Protein AF-0000000074740907 (afdb_homodimer)

Nearest PDB structures (foldseek):
  9co0-assembly1_B  TM=7.841E-01  e=1.841E-15  Escherichia coli
  6l8a-assembly1_C  TM=7.113E-01  e=1.433E-14  Acidithiobacillus ferrooxidans
  7cqy-assembly1_A  TM=7.084E-01  e=1.296E-14  Acidithiobacillus ferrooxidans
  6l8a-assembly1_A  TM=6.500E-01  e=1.751E-15  Acidithiobacillus ferrooxidans
  7cqy-assembly1_C  TM=6.979E-01  e=5.535E-14  Acidithiobacillus ferrooxidans

Solvent-accessible surface area (backbone atoms only — not comparable to full-atom values): 46387 Å² total; per-residue (Å²): 129,82,82,80,78,77,83,79,79,82,78,79,77,80,77,79,77,81,83,75,81,81,72,77,76,79,72,69,81,65,78,67,76,74,65,76,85,64,69,48,55,9,26,18,33,42,31,33,87,76,43,41,21,36,31,92,28,35,40,52,56,57,44,59,79,18,69,69,49,69,48,53,44,92,92,31,74,30,46,46,42,30,29,9,23,21,25,39,68,82,48,29,38,35,37,21,19,29,54,23,40,36,35,20,42,76,82,64,50,75,72,38,68,32,78,37,66,84,37,27,35,47,25,13,29,16,49,58,97,62,28,36,32,41,45,27,38,47,15,32,38,36,32,22,32,63,89,65,39,45,76,72,43,74,31,81,75,38,83,52,28,50,89,56,24,18,38,36,45,71,57,93,58,32,30,39,42,47,27,19,33,66,85,82,23,92,78,39,82,73,18,24,30,38,37,30,22,35,60,92,70,47,46,76,60,33,75,36,74,58,99,46,32,30,31,31,24,41,80,39,50,92,50,94,55,34,33,34,36,31,26,16,23,18,28,34,37,35,26,32,56,78,63,48,47,76,74,52,70,38,78,48,36,88,65,20,58,26,54,13,22,37,35,51,33,93,85,53,36,36,36,31,28,19,26,52,52,36,56,81,52,62,78,59,66,65,87,60,59,86,52,34,66,72,87,58,52,21,9,36,44,34,33,22,39,88,84,55,47,77,74,47,66,25,45,32,77,26,22,33,42,26,30,39,19,37,37,53,38,38,72,50,85,63,46,25,33,41,38,46,24,26,43,72,88,42,61,64,25,57,29,36,38,36,32,21,34,58,91,68,52,24,42,47,34,40,31,73,40,56,39,37,78,41,88,59,54,27,50,35,64,48,38,24,66,56,10,44,75,68,69,37,73,42,56,71,77,52,30,55,31,18,14,38,18,29,25,51,70,12,40,36,31,36,28,28,21,70,8,40,37,36,26,37,33,30,75,81,61,44,28,49,43,59,57,77,85,11,41,26,48,31,81,69,59,25,15,10,32,33,60,8,20,46,31,44,32,82,38,22,32,36,36,23,27,33,31,32,39,42,33,30,36,106,137,82,77,73,89,74,77,81,81,80,75,80,75,82,77,75,89,80,82,80,80,79,74,77,76,80,73,71,81,65,79,66,76,74,64,74,85,64,68,48,55,10,27,17,30,42,32,33,86,75,42,40,22,35,31,93,28,35,41,52,56,56,44,57,78,18,70,69,47,72,48,53,45,90,92,30,75,28,46,46,42,30,29,8,23,22,26,40,68,81,47,28,38,36,38,22,19,30,55,23,39,37,33,22,42,74,82,64,49,75,73,38,70,31,77,37,67,84,37,27,32,47,26,12,27,16,48,57,95,61,28,36,33,44,45,27,37,48,16,33,40,35,32,22,32,61,90,66,39,44,78,72,42,73,30,80,75,36,84,53,26,48,88,56,24,15,37,35,44,68,55,94,59,32,30,38,41,46,28,18,30,66,83,81,18,91,80,36,81,75,16,27,29,37,37,30,21,34,61,89,70,46,47,75,60,33,74,36,73,58,99,47,34,31,32,32,26,40,80,40,51,92,50,94,55,34,33,32,34,34,25,17,24,18,29,34,37,35,24,32,58,78,64,47,47,75,74,51,69,40,77,48,35,88,64,20,57,25,53,12,23,37,33,52,32,93,86,52,34,37,37,30,28,19,26,51,52,36,55,80,52,63,79,58,67,66,87,56,57,86,53,34,64,70,87,59,52,21,9,36,44,34,34,22,39,88,83,57,46,78,74,47,66,24,44,31,76,26,22,32,40,24,29,38,19,36,40,53,36,38,73,51,82,63,46,25,34,40,39,46,25,28,44,74,88,42,58,63,25,56,29,35,37,36,31,21,34,58,90,67,51,24,42,47,34,40,31,72,40,56,37,35,80,44,88,57,53,25,48,34,64,48,39,24,66,56,10,45,75,69,69,36,74,41,56,71,76,52,28,55,31,18,15,39,19,28,25,52,69,11,40,37,30,36,28,27,20,69,8,39,37,37,26,36,33,29,76,81,61,45,30,48,42,59,58,77,86,12,42,25,47,31,81,68,58,25,16,10,32,34,55,7,17,46,28,45,33,82,38,22,34,38,36,25,27,32,30,32,40,41,32,29,38,106

Radius of gyration: 34.65 Å; Cα contacts (8 Å, |Δi|>4): 2849; chains: 2; bounding box: 127×101×115 Å

Secondary structure (DSSP, 8-state):
----------------------------------------SB-STT-SSSSTTB-SS---S-GGG-EEEEEE-TT-TTSS-EEEEEE-TT--EEEEETTEEEEE-TTS-EEEEEE-TTS-B-S--EEETTEEEEEBTTSEEEEEETTT--EEEEEE--S---S--B--EEETTEEEEE----SS-TT-GGGG-EEEEETTT--EEEEE--SS--SSB--B-SSSSEEEEE-TT--EEEEETTT--EEEEE---TT---S---EE-TTS-EEEEEESS-HHHHTT-----TTSPP----EEEEEE-TTS-EEEEEEESS---S--EEEE-TT-SSEEEEEEEE--SSTT--EEEEEEETTT--EEEEEE-PPP-SSS-TTTTTTHHHHHHTT--S-----SBPBPEE-TT--EEEEBTTSEEEEE--TT-SSB--STTTEEEEE-SS---TT-B-EEETTEEEEE-SSEEEEEE-/----------------------------------------SB-STT-SSSSTTB-SS---S-GGG-EEEEEE-TT-TTSS-EEEEEE-TT--EEEEETTEEEEE-TTS-EEEEEE-TTS-B-SB-EEETTEEEEEBTTSEEEEEETTT--EEEEEE--S---S---B-EEETTEEEEE----SS-TT-GGGG-EEEEETTT--EEEEE--SS--SS---B-SSSSEEEEE-TT--EEEEETTT--EEEEE---TT---S---EE-TTS-EEEEEESS-HHHHTT-----TTSPP----EEEEEE-TTS-EEEEEEESS---S--EEEE-TT-SSEEEEEEEE--SSTT--EEEEEEETTT--EEEEEE-PPP-SSS-TTTTTTHHHHHHTT--S-----SBPBPEE-TT--EEEEBTTSEEEEE--TT-SSB--STTTEEEEE-SS---TT-B-EEETTEEEEE-SSEEEEEE-

InterPro domains:
  IPR002372 Pyrrolo-quinoline quinone repeat domain [PF13360] (74-206)
  IPR011047 Quinoprotein alcohol dehydrogenase-like superfamily [SSF50998] (64-220)
  IPR011047 Quinoprotein alcohol dehydrogenase-like superfamily [SSF50998] (191-466)
  IPR015943 WD40/YVTN repeat-like-containing domain superfamily [G3DSA:2.130.10.10] (61-287)
  IPR015943 WD40/YVTN repeat-like-containing domain superfamily [G3DSA:2.130.10.10] (291-473)
  IPR018391 Pyrrolo-quinoline quinone beta-propeller repeat [SM00564] (85-115)
  IPR018391 Pyrrolo-quinoline quinone beta-propeller repeat [SM00564] (125-156)
  IPR018391 Pyrrolo-quinoline quinone beta-propeller repeat [SM00564] (168-209)
  IPR018391 Pyrrolo-quinoline quinone beta-propeller repeat [SM00564] (262-315)
  IPR018391 Pyrrolo-quinoline quinone beta-propeller repeat [SM00564] (340-368)
  IPR018391 Pyrrolo-quinoline quinone beta-propeller repeat [SM00564] (404-438)

Organism: NCBI:txid2562239

Structure (mmCIF, N/CA/C/O backbone):
data_AF-0000000074740907-model_v1
#
loop_
_entity.id
_entity.type
_entity.pdbx_description
1 polymer 'Pyrrolo-quinoline quinone repeat domain-containing protein'
#
loop_
_atom_site.group_PDB
_atom_site.id
_atom_site.type_symbol
_atom_site.label_atom_id
_atom_site.label_alt_id
_atom_site.label_comp_id
_atom_site.label_asym_id
_atom_site.label_entity_id
_atom_site.label_seq_id
_atom_site.pdbx_PDB_ins_code
_atom_site.Cartn_x
_atom_site.Cartn_y
_atom_site.Cartn_z
_atom_site.occupancy
_atom_site.B_iso_or_equiv
_atom_site.auth_seq_id
_atom_site.auth_comp_id
_atom_site.auth_asym_id
_atom_site.auth_atom_id
_atom_site.pdbx_PDB_model_num
ATOM 1 N N . MET A 1 1 ? -66.375 36.188 53.469 1 21.58 1 MET A N 1
ATOM 2 C CA . MET A 1 1 ? -66.75 37.125 52.406 1 21.58 1 MET A CA 1
ATOM 3 C C . MET A 1 1 ? -65.5 37.75 51.75 1 21.58 1 MET A C 1
ATOM 5 O O . MET A 1 1 ? -65.562 38.594 50.875 1 21.58 1 MET A O 1
ATOM 9 N N . ILE A 1 2 ? -64.25 37.531 52.25 1 27.14 2 ILE A N 1
ATOM 10 C CA . ILE A 1 2 ? -63.312 38.625 52.156 1 27.14 2 ILE A CA 1
ATOM 11 C C . ILE A 1 2 ? -63.031 38.969 50.688 1 27.14 2 ILE A C 1
ATOM 13 O O . ILE A 1 2 ? -62.906 38.094 49.875 1 27.14 2 ILE A O 1
ATOM 17 N N . PRO A 1 3 ? -62.906 40.312 50.344 1 23.88 3 PRO A N 1
ATOM 18 C CA . PRO A 1 3 ? -62.938 41.188 49.188 1 23.88 3 PRO A CA 1
ATOM 19 C C . PRO A 1 3 ? -61.75 40.969 48.25 1 23.88 3 PRO A C 1
ATOM 21 O O . PRO A 1 3 ? -60.594 41.188 48.625 1 23.88 3 PRO A O 1
ATOM 24 N N . ILE A 1 4 ? -61.594 39.875 47.438 1 27.61 4 ILE A N 1
ATOM 25 C CA . ILE A 1 4 ? -60.438 39.375 46.719 1 27.61 4 ILE A CA 1
ATOM 26 C C . ILE A 1 4 ? -60.094 40.281 45.531 1 27.61 4 ILE A C 1
ATOM 28 O O . ILE A 1 4 ? -60.656 40.125 44.469 1 27.61 4 ILE A O 1
ATOM 32 N N . LEU A 1 5 ? -60.312 41.75 45.844 1 22.33 5 LEU A N 1
ATOM 33 C CA . LEU A 1 5 ? -60.438 42.562 44.625 1 22.33 5 LEU A CA 1
ATOM 34 C C . LEU A 1 5 ? -59.281 42.312 43.688 1 22.33 5 LEU A C 1
ATOM 36 O O . LEU A 1 5 ? -58.188 41.938 44.125 1 22.33 5 LEU A O 1
ATOM 40 N N . LEU A 1 6 ? -59.438 42.594 42.25 1 22.3 6 LEU A N 1
ATOM 41 C CA . LEU A 1 6 ? -59.25 42.438 40.812 1 22.3 6 LEU A CA 1
ATOM 42 C C . LEU A 1 6 ? -58.094 43.312 40.312 1 22.3 6 LEU A C 1
ATOM 44 O O . LEU A 1 6 ? -58.25 44.531 40.188 1 22.3 6 LEU A O 1
ATOM 48 N N . LEU A 1 7 ? -56.938 43.469 41.094 1 22.81 7 LEU A N 1
ATOM 49 C CA . LEU A 1 7 ? -56.094 44.594 40.719 1 22.81 7 LEU A CA 1
ATOM 50 C C . LEU A 1 7 ? -55.719 44.531 39.25 1 22.81 7 LEU A C 1
ATOM 52 O O . LEU A 1 7 ? -55.188 43.531 38.781 1 22.81 7 LEU A O 1
ATOM 56 N N . VAL A 1 8 ? -56.344 45.375 38.344 1 22.25 8 VAL A N 1
ATOM 57 C CA . VAL A 1 8 ? -56.438 45.656 36.906 1 22.25 8 VAL A CA 1
ATOM 58 C C . VAL A 1 8 ? -55.062 46.094 36.375 1 22.25 8 VAL A C 1
ATOM 60 O O . VAL A 1 8 ? -54.531 47.125 36.781 1 22.25 8 VAL A O 1
ATOM 63 N N . ILE A 1 9 ? -54.062 45.188 36.156 1 22.77 9 ILE A N 1
ATOM 64 C CA . ILE A 1 9 ? -52.656 45.5 35.844 1 22.77 9 ILE A CA 1
ATOM 65 C C . ILE A 1 9 ? -52.594 46.188 34.469 1 22.77 9 ILE A C 1
ATOM 67 O O . ILE A 1 9 ? -53.094 45.688 33.469 1 22.77 9 ILE A O 1
ATOM 71 N N . ALA A 1 10 ? -52.594 47.562 34.406 1 21.58 10 ALA A N 1
ATOM 72 C CA . ALA A 1 10 ? -52.594 48.531 33.344 1 21.58 10 ALA A CA 1
ATOM 73 C C . ALA A 1 10 ? -51.562 48.219 32.281 1 21.58 10 ALA A C 1
ATOM 75 O O . ALA A 1 10 ? -50.375 48 32.625 1 21.58 10 ALA A O 1
ATOM 76 N N . ALA A 1 11 ? -51.906 47.781 31 1 23.78 11 ALA A N 1
ATOM 77 C CA . ALA A 1 11 ? -51.344 47.312 29.703 1 23.78 11 ALA A CA 1
ATOM 78 C C . ALA A 1 11 ? -50.625 48.469 29 1 23.78 11 ALA A C 1
ATOM 80 O O . ALA A 1 11 ? -51.25 49.344 28.422 1 23.78 11 ALA A O 1
ATOM 81 N N . ALA A 1 12 ? -49.656 49.219 29.672 1 23.2 12 ALA A N 1
ATOM 82 C CA . ALA A 1 12 ? -49.156 50.438 29.016 1 23.2 12 ALA A CA 1
ATOM 83 C C . ALA A 1 12 ? -48.75 50.156 27.578 1 23.2 12 ALA A C 1
ATOM 85 O O . ALA A 1 12 ? -48 49.188 27.312 1 23.2 12 ALA A O 1
ATOM 86 N N . SER A 1 13 ? -49.469 50.594 26.625 1 21.78 13 SER A N 1
ATOM 87 C CA . SER A 1 13 ? -49.469 50.594 25.172 1 21.78 13 SER A CA 1
ATOM 88 C C . SER A 1 13 ? -48.156 51.125 24.609 1 21.78 13 SER A C 1
ATOM 90 O O . SER A 1 13 ? -47.938 52.344 24.625 1 21.78 13 SER A O 1
ATOM 92 N N . ALA A 1 14 ? -46.906 50.656 24.906 1 23.78 14 ALA A N 1
ATOM 93 C CA . ALA A 1 14 ? -45.719 51.406 24.438 1 23.78 14 ALA A CA 1
ATOM 94 C C . ALA A 1 14 ? -45.781 51.625 22.938 1 23.78 14 ALA A C 1
ATOM 96 O O . ALA A 1 14 ? -46.125 50.688 22.188 1 23.78 14 ALA A O 1
ATOM 97 N N . GLU A 1 15 ? -45.906 52.812 22.5 1 23.67 15 GLU A N 1
ATOM 98 C CA . GLU A 1 15 ? -45.938 53.5 21.203 1 23.67 15 GLU A CA 1
ATOM 99 C C . GLU A 1 15 ? -44.844 52.969 20.281 1 23.67 15 GLU A C 1
ATOM 101 O O . GLU A 1 15 ? -43.75 52.656 20.734 1 23.67 15 GLU A O 1
ATOM 106 N N . SER A 1 16 ? -45.188 52.562 19.109 1 22.78 16 SER A N 1
ATOM 107 C CA . SER A 1 16 ? -44.719 51.938 17.875 1 22.78 16 SER A CA 1
ATOM 108 C C . SER A 1 16 ? -43.625 52.781 17.219 1 22.78 16 SER A C 1
ATOM 110 O O . SER A 1 16 ? -43.906 53.875 16.703 1 22.78 16 SER A O 1
ATOM 112 N N . CYS A 1 17 ? -42.438 53.062 17.891 1 23.58 17 CYS A N 1
ATOM 113 C CA . CYS A 1 17 ? -41.406 53.844 17.188 1 23.58 17 CYS A CA 1
ATOM 114 C C . CYS A 1 17 ? -41.312 53.375 15.742 1 23.58 17 CYS A C 1
ATOM 116 O O . CYS A 1 17 ? -41.156 52.188 15.477 1 23.58 17 CYS A O 1
ATOM 118 N N . SER A 1 18 ? -41.812 54.125 14.836 1 25.09 18 SER A N 1
ATOM 119 C CA . SER A 1 18 ? -41.812 54.188 13.375 1 25.09 18 SER A CA 1
ATOM 120 C C . SER A 1 18 ? -40.406 53.906 12.836 1 25.09 18 SER A C 1
ATOM 122 O O . SER A 1 18 ? -39.438 54.562 13.242 1 25.09 18 SER A O 1
ATOM 124 N N . ASP A 1 19 ? -40.094 52.688 12.266 1 22.66 19 ASP A N 1
ATOM 125 C CA . ASP A 1 19 ? -39.094 51.719 11.898 1 22.66 19 ASP A CA 1
ATOM 126 C C . ASP A 1 19 ? -38.156 52.281 10.805 1 22.66 19 ASP A C 1
ATOM 128 O O . ASP A 1 19 ? -38.188 51.844 9.664 1 22.66 19 ASP A O 1
ATOM 132 N N . GLU A 1 20 ? -38.094 53.688 10.57 1 25 20 GLU A N 1
ATOM 133 C CA . GLU A 1 20 ? -37.344 54.219 9.438 1 25 20 GLU A CA 1
ATOM 134 C C . GLU A 1 20 ? -35.906 53.719 9.445 1 25 20 GLU A C 1
ATOM 136 O O . GLU A 1 20 ? -35.344 53.406 10.5 1 25 20 GLU A O 1
ATOM 141 N N . GLY A 1 21 ? -35.25 53.438 8.211 1 23.64 21 GLY A N 1
ATOM 142 C CA . GLY A 1 21 ? -34.156 52.75 7.598 1 23.64 21 GLY A CA 1
ATOM 143 C C . GLY A 1 21 ? -32.781 53.281 8.008 1 23.64 21 GLY A C 1
ATOM 144 O O . GLY A 1 21 ? -32.219 54.125 7.316 1 23.64 21 GLY A O 1
ATOM 145 N N . CYS A 1 22 ? -32.562 53.781 9.211 1 24.09 22 CYS A N 1
ATOM 146 C CA . CYS A 1 22 ? -31.266 54.406 9.508 1 24.09 22 CYS A CA 1
ATOM 147 C C . CYS A 1 22 ? -30.109 53.531 9.031 1 24.09 22 CYS A C 1
ATOM 149 O O . CYS A 1 22 ? -29.875 52.469 9.562 1 24.09 22 CYS A O 1
ATOM 151 N N . GLY A 1 23 ? -29.797 53.531 7.742 1 25.19 23 GLY A N 1
ATOM 152 C CA . GLY A 1 23 ? -28.641 53.062 7.008 1 25.19 23 GLY A CA 1
ATOM 153 C C . GLY A 1 23 ? -27.312 53.438 7.641 1 25.19 23 GLY A C 1
ATOM 154 O O . GLY A 1 23 ? -27 54.625 7.746 1 25.19 23 GLY A O 1
ATOM 155 N N . VAL A 1 24 ? -26.922 53.031 8.836 1 28.05 24 VAL A N 1
ATOM 156 C CA . VAL A 1 24 ? -25.672 53.344 9.492 1 28.05 24 VAL A CA 1
ATOM 157 C C . VAL A 1 24 ? -24.516 53.25 8.492 1 28.05 24 VAL A C 1
ATOM 159 O O . VAL A 1 24 ? -24.297 52.219 7.867 1 28.05 24 VAL A O 1
ATOM 162 N N . ASN A 1 25 ? -24.25 54.375 7.836 1 25.23 25 ASN A N 1
ATOM 163 C CA . ASN A 1 25 ? -23.031 54.625 7.062 1 25.23 25 ASN A CA 1
ATOM 164 C C . ASN A 1 25 ? -21.781 54.25 7.859 1 25.23 25 ASN A C 1
ATOM 166 O O . ASN A 1 25 ? -21.469 54.906 8.859 1 25.23 25 ASN A O 1
ATOM 170 N N . PHE A 1 26 ? -21.453 53.031 8.055 1 25.39 26 PHE A N 1
ATOM 171 C CA . PHE A 1 26 ? -20.188 52.5 8.594 1 25.39 26 PHE A CA 1
ATOM 172 C C . PHE A 1 26 ? -19 53.25 7.98 1 25.39 26 PHE A C 1
ATOM 174 O O . PHE A 1 26 ? -18.578 52.906 6.871 1 25.39 26 PHE A O 1
ATOM 181 N N . LEU A 1 27 ? -18.969 54.625 8.055 1 27.58 27 LEU A N 1
ATOM 182 C CA . LEU A 1 27 ? -17.719 55.281 7.707 1 27.58 27 LEU A CA 1
ATOM 183 C C . LEU A 1 27 ? -16.562 54.781 8.562 1 27.58 27 LEU A C 1
ATOM 185 O O . LEU A 1 27 ? -16.438 55.156 9.734 1 27.58 27 LEU A O 1
ATOM 189 N N . GLN A 1 28 ? -16.281 53.531 8.602 1 27.52 28 GLN A N 1
ATOM 190 C CA . GLN A 1 28 ? -15.016 53.062 9.164 1 27.52 28 GLN A CA 1
ATOM 191 C C . GLN A 1 28 ? -13.852 53.938 8.734 1 27.52 28 GLN A C 1
ATOM 193 O O . GLN A 1 28 ? -13.625 54.156 7.543 1 27.52 28 GLN A O 1
ATOM 198 N N . SER A 1 29 ? -13.57 54.969 9.445 1 28.28 29 SER A N 1
ATOM 199 C CA . SER A 1 29 ? -12.281 55.656 9.32 1 28.28 29 SER A CA 1
ATOM 200 C C . SER A 1 29 ? -11.141 54.656 9.203 1 28.28 29 SER A C 1
ATOM 202 O O . SER A 1 29 ? -10.82 53.938 10.164 1 28.28 29 SER A O 1
ATOM 204 N N . ALA A 1 30 ? -10.938 53.938 8.156 1 32.44 30 ALA A N 1
ATOM 205 C CA . ALA A 1 30 ? -9.789 53.156 7.707 1 32.44 30 ALA A CA 1
ATOM 206 C C . ALA A 1 30 ? -8.5 53.938 7.844 1 32.44 30 ALA A C 1
ATOM 208 O O . ALA A 1 30 ? -8.25 54.875 7.074 1 32.44 30 ALA A O 1
ATOM 209 N N . THR A 1 31 ? -8.109 54.344 8.977 1 31.58 31 THR A N 1
ATOM 210 C CA . THR A 1 31 ? -6.668 54.562 8.883 1 31.58 31 THR A CA 1
ATOM 211 C C . THR A 1 31 ? -6.02 53.469 8.047 1 31.58 31 THR A C 1
ATOM 213 O O . THR A 1 31 ? -6.059 52.281 8.422 1 31.58 31 THR A O 1
ATOM 216 N N . ARG A 1 32 ? -5.953 53.625 6.758 1 33.25 32 ARG A N 1
ATOM 217 C CA . ARG A 1 32 ? -5.277 52.875 5.703 1 33.25 32 ARG A CA 1
ATOM 218 C C . ARG A 1 32 ? -3.857 52.5 6.117 1 33.25 32 ARG A C 1
ATOM 220 O O . ARG A 1 32 ? -2.982 53.375 6.18 1 33.25 32 ARG A O 1
ATOM 227 N N . LEU A 1 33 ? -3.662 51.875 7.203 1 33.06 33 LEU A N 1
ATOM 228 C CA . LEU A 1 33 ? -2.314 51.312 7.152 1 33.06 33 LEU A CA 1
ATOM 229 C C . LEU A 1 33 ? -1.97 50.844 5.742 1 33.06 33 LEU A C 1
ATOM 231 O O . LEU A 1 33 ? -2.635 49.969 5.195 1 33.06 33 LEU A O 1
ATOM 235 N N . GLN A 1 34 ? -1.707 51.75 4.871 1 32.69 34 GLN A N 1
ATOM 236 C CA . GLN A 1 34 ? -1.182 51.625 3.518 1 32.69 34 GLN A CA 1
ATOM 237 C C . GLN A 1 34 ? -0.122 50.531 3.449 1 32.69 34 GLN A C 1
ATOM 239 O O . GLN A 1 34 ? 1.076 50.812 3.426 1 32.69 34 GLN A O 1
ATOM 244 N N . ARG A 1 35 ? -0.06 49.531 4.367 1 39.47 35 ARG A N 1
ATOM 245 C CA . ARG A 1 35 ? 1.036 48.625 4.109 1 39.47 35 ARG A CA 1
ATOM 246 C C . ARG A 1 35 ? 0.954 48.062 2.697 1 39.47 35 ARG A C 1
ATOM 248 O O . ARG A 1 35 ? -0.136 47.75 2.203 1 39.47 35 ARG A O 1
ATOM 255 N N . THR A 1 36 ? 1.842 48.344 1.884 1 38.38 36 THR A N 1
ATOM 256 C CA . THR A 1 36 ? 2.164 47.719 0.604 1 38.38 36 THR A CA 1
ATOM 257 C C . THR A 1 36 ? 1.83 46.25 0.625 1 38.38 36 THR A C 1
ATOM 259 O O . THR A 1 36 ? 2.189 45.531 1.568 1 38.38 36 THR A O 1
ATOM 262 N N . ASP A 1 37 ? 0.722 45.812 0.088 1 45.06 37 ASP A N 1
ATOM 263 C CA . ASP A 1 37 ? 0.123 44.5 -0.138 1 45.06 37 ASP A CA 1
ATOM 264 C C . ASP A 1 37 ? 1.192 43.469 -0.442 1 45.06 37 ASP A C 1
ATOM 266 O O . ASP A 1 37 ? 1.334 43.031 -1.587 1 45.06 37 ASP A O 1
ATOM 270 N N . THR A 1 38 ? 2.408 43.625 0.015 1 55.06 38 THR A N 1
ATOM 271 C CA . THR A 1 38 ? 3.377 42.562 -0.294 1 55.06 38 THR A CA 1
ATOM 272 C C . THR A 1 38 ? 2.91 41.219 0.254 1 55.06 38 THR A C 1
ATOM 274 O O . THR A 1 38 ? 2.539 41.125 1.425 1 55.06 38 THR A O 1
ATOM 277 N N . GLU A 1 39 ? 2.654 40.344 -0.579 1 70.81 39 GLU A N 1
ATOM 278 C CA . GLU A 1 39 ? 2.121 39 -0.325 1 70.81 39 GLU A CA 1
ATOM 279 C C . GLU A 1 39 ? 3.025 38.219 0.622 1 70.81 39 GLU A C 1
ATOM 281 O O . GLU A 1 39 ? 4.234 38.125 0.4 1 70.81 39 GLU A O 1
ATOM 286 N N . ASP A 1 40 ? 2.471 37.938 1.792 1 76.81 40 ASP A N 1
ATOM 287 C CA . ASP A 1 40 ? 3.197 37.094 2.73 1 76.81 40 ASP A CA 1
ATOM 288 C C . ASP A 1 40 ? 3.623 35.781 2.066 1 76.81 40 ASP A C 1
ATOM 290 O O . ASP A 1 40 ? 2.949 35.312 1.159 1 76.81 40 ASP A O 1
ATOM 294 N N . VAL A 1 41 ? 4.793 35.312 2.543 1 86.75 41 VAL A N 1
ATOM 295 C CA . VAL A 1 41 ? 5.426 34.156 1.911 1 86.75 41 VAL A CA 1
ATOM 296 C C . VAL A 1 41 ? 4.664 32.906 2.281 1 86.75 41 VAL A C 1
ATOM 298 O O . VAL A 1 41 ? 4.367 32.062 1.417 1 86.75 41 VAL A O 1
ATOM 301 N N . TRP A 1 42 ? 4.336 32.75 3.555 1 93.12 42 TRP A N 1
ATOM 302 C CA . TRP A 1 42 ? 3.627 31.609 4.113 1 93.12 42 TRP A CA 1
ATOM 303 C C . TRP A 1 42 ? 2.691 32.031 5.238 1 93.12 42 TRP A C 1
ATOM 305 O O . TRP A 1 42 ? 2.979 31.812 6.414 1 93.12 42 TRP A O 1
ATOM 315 N N . PRO A 1 43 ? 1.558 32.562 4.922 1 92.56 43 PRO A N 1
ATOM 316 C CA . PRO A 1 43 ? 0.747 33.344 5.875 1 92.56 43 PRO A CA 1
ATOM 317 C C . PRO A 1 43 ? -0.055 32.438 6.816 1 92.56 43 PRO A C 1
ATOM 319 O O . PRO A 1 43 ? -0.735 32.938 7.719 1 92.56 43 PRO A O 1
ATOM 322 N N . SER A 1 44 ? -0.019 31.188 6.594 1 89 44 SER A N 1
ATOM 323 C CA . SER A 1 44 ? -0.726 30.266 7.465 1 89 44 SER A CA 1
ATOM 324 C C . SER A 1 44 ? 0.075 28.984 7.676 1 89 44 SER A C 1
ATOM 326 O O . SER A 1 44 ? 1.169 28.828 7.125 1 89 44 SER A O 1
ATOM 328 N N . ALA A 1 45 ? -0.56 28.094 8.531 1 82.38 45 ALA A N 1
ATOM 329 C CA . ALA A 1 45 ? 0.121 26.844 8.82 1 82.38 45 ALA A CA 1
ATOM 330 C C . ALA A 1 45 ? 0.295 26 7.555 1 82.38 45 ALA A C 1
ATOM 332 O O . ALA A 1 45 ? 1.164 25.125 7.496 1 82.38 45 ALA A O 1
ATOM 333 N N . ARG A 1 46 ? -0.541 26.266 6.582 1 90.19 46 ARG A N 1
ATOM 334 C CA . ARG A 1 46 ? -0.451 25.453 5.371 1 90.19 46 ARG A CA 1
ATOM 335 C C . ARG A 1 46 ? -0.061 26.312 4.168 1 90.19 46 ARG A C 1
ATOM 337 O O . ARG A 1 46 ? -0.196 25.875 3.021 1 90.19 46 ARG A O 1
ATOM 344 N N . GLY A 1 47 ? 0.312 27.453 4.445 1 90.75 47 GLY A N 1
ATOM 345 C CA . GLY A 1 47 ? 0.846 28.266 3.363 1 90.75 47 GLY A CA 1
ATOM 346 C C . GLY A 1 47 ? -0.175 29.234 2.779 1 90.75 47 GLY A C 1
ATOM 347 O O . GLY A 1 47 ? -1.017 29.766 3.502 1 90.75 47 GLY A O 1
ATOM 348 N N . SER A 1 48 ? 0.04 29.5 1.512 1 88.75 48 SER A N 1
ATOM 349 C CA . SER A 1 48 ? -0.677 30.609 0.873 1 88.75 48 SER A CA 1
ATOM 350 C C . SER A 1 48 ? -1.764 30.078 -0.062 1 88.75 48 SER A C 1
ATOM 352 O O . SER A 1 48 ? -1.604 29.031 -0.684 1 88.75 48 SER A O 1
ATOM 354 N N . TRP A 1 49 ? -2.797 30.859 -0.109 1 89.75 49 TRP A N 1
ATOM 355 C CA . TRP A 1 49 ? -3.834 30.625 -1.111 1 89.75 49 TRP A CA 1
ATOM 356 C C . TRP A 1 49 ? -3.285 30.844 -2.52 1 89.75 49 TRP A C 1
ATOM 358 O O . TRP A 1 49 ? -2.428 31.703 -2.738 1 89.75 49 TRP A O 1
ATOM 368 N N . PRO A 1 50 ? -3.758 30.094 -3.537 1 87.81 50 PRO A N 1
ATOM 369 C CA . PRO A 1 50 ? -4.883 29.156 -3.465 1 87.81 50 PRO A CA 1
ATOM 370 C C . PRO A 1 50 ? -4.445 27.734 -3.119 1 87.81 50 PRO A C 1
ATOM 372 O O . PRO A 1 50 ? -5.285 26.891 -2.789 1 87.81 50 PRO A O 1
ATOM 375 N N . PHE A 1 51 ? -3.234 27.422 -3.289 1 83 51 PHE A N 1
ATOM 376 C CA . PHE A 1 51 ? -2.857 26.031 -3.059 1 83 51 PHE A CA 1
ATOM 377 C C . PHE A 1 51 ? -2.055 25.891 -1.771 1 83 51 PHE A C 1
ATOM 379 O O . PHE A 1 51 ? -0.836 26.078 -1.77 1 83 51 PHE A O 1
ATOM 386 N N . LEU A 1 52 ? -2.803 25.484 -0.875 1 89.75 52 LEU A N 1
ATOM 387 C CA . LEU A 1 52 ? -2.232 25.297 0.456 1 89.75 52 LEU A CA 1
ATOM 388 C C . LEU A 1 52 ? -1.276 24.109 0.485 1 89.75 52 LEU A C 1
ATOM 390 O O . LEU A 1 52 ? -1.4 23.188 -0.323 1 89.75 52 LEU A O 1
ATOM 394 N N . ALA A 1 53 ? -0.255 24.203 1.356 1 94.81 53 ALA A N 1
ATOM 395 C CA . ALA A 1 53 ? 0.749 23.172 1.634 1 94.81 53 ALA A CA 1
ATOM 396 C C . ALA A 1 53 ? 1.763 23.078 0.497 1 94.81 53 ALA A C 1
ATOM 398 O O . ALA A 1 53 ? 2.596 22.172 0.476 1 94.81 53 ALA A O 1
ATOM 399 N N . VAL A 1 54 ? 1.626 24 -0.504 1 95.75 54 VAL A N 1
ATOM 400 C CA . VAL A 1 54 ? 2.568 24.031 -1.617 1 95.75 54 VAL A CA 1
ATOM 401 C C . VAL A 1 54 ? 3.256 25.406 -1.679 1 95.75 54 VAL A C 1
ATOM 403 O O . VAL A 1 54 ? 2.588 26.438 -1.691 1 95.75 54 VAL A O 1
ATOM 406 N N . GLY A 1 55 ? 4.555 25.344 -1.776 1 93.75 55 GLY A N 1
ATOM 407 C CA . GLY A 1 55 ? 5.305 26.594 -1.824 1 93.75 55 GLY A CA 1
ATOM 408 C C . GLY A 1 55 ? 5.613 27.047 -3.238 1 93.75 55 GLY A C 1
ATOM 409 O O . GLY A 1 55 ? 5.801 26.219 -4.133 1 93.75 55 GLY A O 1
ATOM 410 N N . LYS A 1 56 ? 5.672 28.312 -3.42 1 92 56 LYS A N 1
ATOM 411 C CA . LYS A 1 56 ? 6.16 28.906 -4.664 1 92 56 LYS A CA 1
ATOM 412 C C . LYS A 1 56 ? 7.684 28.891 -4.719 1 92 56 LYS A C 1
ATOM 414 O O . LYS A 1 56 ? 8.273 29.078 -5.785 1 92 56 LYS A O 1
ATOM 419 N N . ASP A 1 57 ? 8.188 28.656 -3.555 1 93 57 ASP A N 1
ATOM 420 C CA . ASP A 1 57 ? 9.641 28.594 -3.402 1 93 57 ASP A CA 1
ATOM 421 C C . ASP A 1 57 ? 10.078 27.234 -2.883 1 93 57 ASP A C 1
ATOM 423 O O . ASP A 1 57 ? 9.25 26.359 -2.637 1 93 57 ASP A O 1
ATOM 427 N N . SER A 1 58 ? 11.43 27.109 -2.857 1 95.12 58 SER A N 1
ATOM 428 C CA . SER A 1 58 ? 11.992 25.875 -2.33 1 95.12 58 SER A CA 1
ATOM 429 C C . SER A 1 58 ? 12.93 26.141 -1.155 1 95.12 58 SER A C 1
ATOM 431 O O . SER A 1 58 ? 13.602 27.172 -1.115 1 95.12 58 SER A O 1
ATOM 433 N N . GLY A 1 59 ? 12.852 25.312 -0.226 1 96.69 59 GLY A N 1
ATOM 434 C CA . GLY A 1 59 ? 13.836 25.266 0.843 1 96.69 59 GLY A CA 1
ATOM 435 C C . GLY A 1 59 ? 14.922 24.234 0.613 1 96.69 59 GLY A C 1
ATOM 436 O O . GLY A 1 59 ? 14.984 23.625 -0.459 1 96.69 59 GLY A O 1
ATOM 437 N N . PRO A 1 60 ? 15.781 24.078 1.614 1 98.12 60 PRO A N 1
ATOM 438 C CA . PRO A 1 60 ? 16.859 23.094 1.448 1 98.12 60 PRO A CA 1
ATOM 439 C C . PRO A 1 60 ? 16.359 21.656 1.471 1 98.12 60 PRO A C 1
ATOM 441 O O . PRO A 1 60 ? 15.523 21.312 2.311 1 98.12 60 PRO A O 1
ATOM 444 N N . PHE A 1 61 ? 16.875 20.859 0.619 1 97.75 61 PHE A N 1
ATOM 445 C CA . PHE A 1 61 ? 16.656 19.422 0.695 1 97.75 61 PHE A CA 1
ATOM 446 C C . PHE A 1 61 ? 17.516 18.797 1.781 1 97.75 61 PHE A C 1
ATOM 448 O O . PHE A 1 61 ? 17.062 17.922 2.52 1 97.75 61 PHE A O 1
ATOM 455 N N . GLN A 1 62 ? 18.734 19.219 1.882 1 97.75 62 GLN A N 1
ATOM 456 C CA . GLN A 1 62 ? 19.688 18.672 2.852 1 97.75 62 GLN A CA 1
ATOM 457 C C . GLN A 1 62 ? 19.438 19.266 4.242 1 97.75 62 GLN A C 1
ATOM 459 O O . GLN A 1 62 ? 20.328 19.891 4.816 1 97.75 62 GLN A O 1
ATOM 464 N N . VAL A 1 63 ? 18.344 18.891 4.816 1 98.25 63 VAL A N 1
ATOM 465 C CA . VAL A 1 63 ? 17.984 19.422 6.125 1 98.25 63 VAL A CA 1
ATOM 466 C C . VAL A 1 63 ? 18.922 18.859 7.184 1 98.25 63 VAL A C 1
ATOM 468 O O . VAL A 1 63 ? 19.031 19.391 8.289 1 98.25 63 VAL A O 1
ATOM 471 N N . ASN A 1 64 ? 19.625 17.781 6.871 1 96.75 64 ASN A N 1
ATOM 472 C CA . ASN A 1 64 ? 20.562 17.172 7.805 1 96.75 64 ASN A CA 1
ATOM 473 C C . ASN A 1 64 ? 21.766 18.094 8.078 1 96.75 64 ASN A C 1
ATOM 475 O O . ASN A 1 64 ? 22.453 17.938 9.094 1 96.75 64 ASN A O 1
ATOM 479 N N . SER A 1 65 ? 22.031 19.047 7.207 1 97.44 65 SER A N 1
ATOM 480 C CA . SER A 1 65 ? 23.234 19.875 7.352 1 97.44 65 SER A CA 1
ATOM 481 C C . SER A 1 65 ? 22.906 21.359 7.16 1 97.44 65 SER A C 1
ATOM 483 O O . SER A 1 65 ? 23.812 22.156 6.883 1 97.44 65 SER A O 1
ATOM 485 N N . SER A 1 66 ? 21.641 21.734 7.324 1 98.06 66 SER A N 1
ATOM 486 C CA . SER A 1 66 ? 21.297 23.094 6.938 1 98.06 66 SER A CA 1
ATOM 487 C C . SER A 1 66 ? 20.625 23.844 8.086 1 98.06 66 SER A C 1
ATOM 489 O O . SER A 1 66 ? 20.078 24.938 7.891 1 98.06 66 SER A O 1
ATOM 491 N N . LEU A 1 67 ? 20.656 23.297 9.289 1 98.56 67 LEU A N 1
ATOM 492 C CA . LEU A 1 67 ? 20.047 24 10.406 1 98.56 67 LEU A CA 1
ATOM 493 C C . LEU A 1 67 ? 20.719 25.359 10.609 1 98.56 67 LEU A C 1
ATOM 495 O O . LEU A 1 67 ? 21.922 25.438 10.836 1 98.56 67 LEU A O 1
ATOM 499 N N . ALA A 1 68 ? 19.969 26.391 10.547 1 98.62 68 ALA A N 1
ATOM 500 C CA . ALA A 1 68 ? 20.484 27.734 10.75 1 98.62 68 ALA A CA 1
ATOM 501 C C . ALA A 1 68 ? 20.344 28.156 12.211 1 98.62 68 ALA A C 1
ATOM 503 O O . ALA A 1 68 ? 21.297 28.672 12.797 1 98.62 68 ALA A O 1
ATOM 504 N N . TRP A 1 69 ? 19.172 28.016 12.758 1 98.25 69 TRP A N 1
ATOM 505 C CA . TRP A 1 69 ? 18.938 28.297 14.172 1 98.25 69 TRP A CA 1
ATOM 506 C C . TRP A 1 69 ? 17.719 27.562 14.688 1 98.25 69 TRP A C 1
ATOM 508 O O . TRP A 1 69 ? 16.922 27.031 13.898 1 98.25 69 TRP A O 1
ATOM 518 N N . SER A 1 70 ? 17.609 27.453 15.969 1 98.19 70 SER A N 1
ATOM 519 C CA . SER A 1 70 ? 16.453 26.859 16.641 1 98.19 70 SER A CA 1
ATOM 520 C C . SER A 1 70 ? 16.094 27.641 17.906 1 98.19 70 SER A C 1
ATOM 522 O O . SER A 1 70 ? 16.906 28.438 18.391 1 98.19 70 SER A O 1
ATOM 524 N N . TRP A 1 71 ? 14.898 27.5 18.281 1 97.94 71 TRP A N 1
ATOM 525 C CA . TRP A 1 71 ? 14.422 28.125 19.516 1 97.94 71 TRP A CA 1
ATOM 526 C C . TRP A 1 71 ? 13.688 27.109 20.391 1 97.94 71 TRP A C 1
ATOM 528 O O . TRP A 1 71 ? 12.93 26.281 19.891 1 97.94 71 TRP A O 1
ATOM 538 N N . HIS A 1 72 ? 13.891 27.156 21.625 1 96.69 72 HIS A N 1
ATOM 539 C CA . HIS A 1 72 ? 13.086 26.516 22.672 1 96.69 72 HIS A CA 1
ATOM 540 C C . HIS A 1 72 ? 12.867 27.469 23.844 1 96.69 72 HIS A C 1
ATOM 542 O O . HIS A 1 72 ? 13.547 28.5 23.953 1 96.69 72 HIS A O 1
ATOM 548 N N . HIS A 1 73 ? 11.922 27.062 24.641 1 95.81 73 HIS A N 1
ATOM 549 C CA . HIS A 1 73 ? 11.586 27.922 25.766 1 95.81 73 HIS A CA 1
ATOM 550 C C . HIS A 1 73 ? 12.82 28.25 26.594 1 95.81 73 HIS A C 1
ATOM 552 O O . HIS A 1 73 ? 13.664 27.375 26.828 1 95.81 73 HIS A O 1
ATOM 558 N N . PRO A 1 74 ? 12.984 29.469 27.062 1 94.25 74 PRO A N 1
ATOM 559 C CA . PRO A 1 74 ? 14.188 29.891 27.781 1 94.25 74 PRO A CA 1
ATOM 560 C C . PRO A 1 74 ? 14.406 29.109 29.078 1 94.25 74 PRO A C 1
ATOM 562 O O . PRO A 1 74 ? 15.539 28.984 29.547 1 94.25 74 PRO A O 1
ATOM 565 N N . GLU A 1 75 ? 13.383 28.609 29.625 1 93.94 75 GLU A N 1
ATOM 566 C CA . GLU A 1 75 ? 13.508 27.828 30.844 1 93.94 75 GLU A CA 1
ATOM 567 C C . GLU A 1 75 ? 13.914 26.391 30.547 1 93.94 75 GLU A C 1
ATOM 569 O O . GLU A 1 75 ? 14.086 25.578 31.453 1 93.94 75 GLU A O 1
ATOM 574 N N . GLY A 1 76 ? 13.992 26.078 29.25 1 92.25 76 GLY A N 1
ATOM 575 C CA . GLY A 1 76 ? 14.484 24.766 28.875 1 92.25 76 GLY A CA 1
ATOM 576 C C . GLY A 1 76 ? 13.648 24.109 27.797 1 92.25 76 GLY A C 1
ATOM 577 O O . GLY A 1 76 ? 12.508 24.5 27.547 1 92.25 76 GLY A O 1
ATOM 578 N N . ARG A 1 77 ? 14.258 23.078 27.234 1 93.88 77 ARG A N 1
ATOM 579 C CA . ARG A 1 77 ? 13.539 22.266 26.266 1 93.88 77 ARG A CA 1
ATOM 580 C C . ARG A 1 77 ? 12.328 21.594 26.906 1 93.88 77 ARG A C 1
ATOM 582 O O . ARG A 1 77 ? 12.375 21.188 28.062 1 93.88 77 ARG A O 1
ATOM 589 N N . PHE A 1 78 ? 11.203 21.531 26.203 1 94.88 78 PHE A N 1
ATOM 590 C CA . PHE A 1 78 ? 10 20.797 26.562 1 94.88 78 PHE A CA 1
ATOM 591 C C . PHE A 1 78 ? 9.219 21.547 27.641 1 94.88 78 PHE A C 1
ATOM 593 O O . PHE A 1 78 ? 8.266 21 28.203 1 94.88 78 PHE A O 1
ATOM 600 N N . HIS A 1 79 ? 9.641 22.75 27.922 1 95.06 79 HIS A N 1
ATOM 601 C CA . HIS A 1 79 ?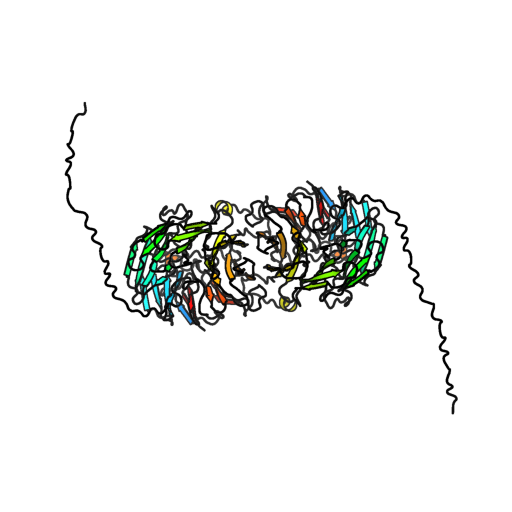 8.93 23.531 28.938 1 95.06 79 HIS A CA 1
ATOM 602 C C . HIS A 1 79 ? 7.562 23.969 28.438 1 95.06 79 HIS A C 1
ATOM 604 O O . HIS A 1 79 ? 6.664 24.25 29.234 1 95.06 79 HIS A O 1
ATOM 610 N N . THR A 1 80 ? 7.43 24.109 27.188 1 94.5 80 THR A N 1
ATOM 611 C CA . THR A 1 80 ? 6.152 24.438 26.562 1 94.5 80 THR A CA 1
ATOM 612 C C . THR A 1 80 ? 5.891 23.562 25.344 1 94.5 80 THR A C 1
ATOM 614 O O . THR A 1 80 ? 6.727 22.719 24.984 1 94.5 80 THR A O 1
ATOM 617 N N . LEU A 1 81 ? 4.676 23.656 24.859 1 93.44 81 LEU A N 1
ATOM 618 C CA . LEU A 1 81 ? 4.312 22.969 23.625 1 93.44 81 LEU A CA 1
ATOM 619 C C . LEU A 1 81 ? 4.234 23.953 22.453 1 93.44 81 LEU A C 1
ATOM 621 O O . LEU A 1 81 ? 3.734 25.078 22.625 1 93.44 81 LEU A O 1
ATOM 625 N N . THR A 1 82 ? 4.762 23.594 21.344 1 91.75 82 THR A N 1
ATOM 626 C CA . THR A 1 82 ? 4.711 24.422 20.141 1 91.75 82 THR A CA 1
ATOM 627 C C . THR A 1 82 ? 3.875 23.766 19.062 1 91.75 82 THR A C 1
ATOM 629 O O . THR A 1 82 ? 3.781 22.531 19 1 91.75 82 THR A O 1
ATOM 632 N N . TRP A 1 83 ? 3.199 24.469 18.094 1 85.38 83 TRP A N 1
ATOM 633 C CA . TRP A 1 83 ? 2.205 23.891 17.203 1 85.38 83 TRP A CA 1
ATOM 634 C C . TRP A 1 83 ? 2.504 24.25 15.75 1 85.38 83 TRP A C 1
ATOM 636 O O . TRP A 1 83 ? 2.145 23.516 14.828 1 85.38 83 TRP A O 1
ATOM 646 N N . GLY A 1 84 ? 2.996 25.422 15.438 1 86.75 84 GLY A N 1
ATOM 647 C CA . GLY A 1 84 ? 3.217 25.75 14.039 1 86.75 84 GLY A CA 1
ATOM 648 C C . GLY A 1 84 ? 3.814 27.141 13.836 1 86.75 84 GLY A C 1
ATOM 649 O O . GLY A 1 84 ? 4.102 27.844 14.805 1 86.75 84 GLY A O 1
ATOM 650 N N . THR A 1 85 ? 3.992 27.359 12.445 1 91.5 85 THR A N 1
ATOM 651 C CA . THR A 1 85 ? 4.695 28.594 12.117 1 91.5 85 THR A CA 1
ATOM 652 C C . THR A 1 85 ? 4.051 29.281 10.914 1 91.5 85 THR A C 1
ATOM 654 O O . THR A 1 85 ? 3.305 28.656 10.156 1 91.5 85 THR A O 1
ATOM 657 N N . ALA A 1 86 ? 4.223 30.516 10.797 1 94.12 86 ALA A N 1
ATOM 658 C CA . ALA A 1 86 ? 3.947 31.328 9.617 1 94.12 86 ALA A CA 1
ATOM 659 C C . ALA A 1 86 ? 5.125 32.25 9.297 1 94.12 86 ALA A C 1
ATOM 661 O O . ALA A 1 86 ? 5.969 32.5 10.156 1 94.12 86 ALA A O 1
ATOM 662 N N . LEU A 1 87 ? 5.188 32.625 8.055 1 95.88 87 LEU A N 1
ATOM 663 C CA . LEU A 1 87 ? 6.238 33.531 7.586 1 95.88 87 LEU A CA 1
ATOM 664 C C . LEU A 1 87 ? 5.648 34.75 6.883 1 95.88 87 LEU A C 1
ATOM 666 O O . LEU A 1 87 ? 4.777 34.594 6.02 1 95.88 87 LEU A O 1
ATOM 670 N N . ASP A 1 88 ? 6.176 35.906 7.266 1 95.12 88 ASP A N 1
ATOM 671 C CA . ASP A 1 88 ? 5.707 37.094 6.57 1 95.12 88 ASP A CA 1
ATOM 672 C C . ASP A 1 88 ? 6.633 37.469 5.41 1 95.12 88 ASP A C 1
ATOM 674 O O . ASP A 1 88 ? 7.52 36.688 5.055 1 95.12 88 ASP A O 1
ATOM 678 N N . HIS A 1 89 ? 6.375 38.531 4.727 1 93.12 89 HIS A N 1
ATOM 679 C CA . HIS A 1 89 ? 7.086 38.938 3.518 1 93.12 89 HIS A CA 1
ATOM 680 C C . HIS A 1 89 ? 8.547 39.25 3.82 1 93.12 89 HIS A C 1
ATOM 682 O O . HIS A 1 89 ? 9.383 39.25 2.918 1 93.12 89 HIS A O 1
ATOM 688 N N . GLN A 1 90 ? 8.867 39.594 5.09 1 95.31 90 GLN A N 1
ATOM 689 C CA . GLN A 1 90 ? 10.234 39.906 5.488 1 95.31 90 GLN A CA 1
ATOM 690 C C . GLN A 1 90 ? 10.93 38.656 6.047 1 95.31 90 GLN A C 1
ATOM 692 O O . GLN A 1 90 ? 12.023 38.75 6.609 1 95.31 90 GLN A O 1
ATOM 697 N N . LEU A 1 91 ? 10.281 37.5 6.043 1 95.69 91 LEU A N 1
ATOM 698 C CA . LEU A 1 91 ? 10.773 36.219 6.484 1 95.69 91 LEU A CA 1
ATOM 699 C C . LEU A 1 91 ? 10.859 36.156 8.008 1 95.69 91 LEU A C 1
ATOM 701 O O . LEU A 1 91 ? 11.641 35.375 8.555 1 95.69 91 LEU A O 1
ATOM 705 N N . ASN A 1 92 ? 10.125 37.062 8.633 1 97.31 92 ASN A N 1
ATOM 706 C CA . ASN A 1 92 ? 9.93 36.844 10.07 1 97.31 92 ASN A CA 1
ATOM 707 C C . ASN A 1 92 ? 9.117 35.594 10.344 1 97.31 92 ASN A C 1
ATOM 709 O O . ASN A 1 92 ? 8.188 35.281 9.602 1 97.31 92 ASN A O 1
ATOM 713 N N . VAL A 1 93 ? 9.492 34.938 11.438 1 97.38 93 VAL A N 1
ATOM 714 C CA . VAL A 1 93 ? 8.836 33.688 11.789 1 97.38 93 VAL A CA 1
ATOM 715 C C . VAL A 1 93 ? 7.871 33.938 12.945 1 97.38 93 VAL A C 1
ATOM 717 O O . VAL A 1 93 ? 8.234 34.531 13.953 1 97.38 93 VAL A O 1
ATOM 720 N N . TYR A 1 94 ? 6.668 33.562 12.781 1 96.5 94 TYR A N 1
ATOM 721 C CA . TYR A 1 94 ? 5.668 33.594 13.844 1 96.5 94 TYR A CA 1
ATOM 722 C C . TYR A 1 94 ? 5.449 32.188 14.406 1 96.5 94 TYR A C 1
ATOM 724 O O . TYR A 1 94 ? 5.285 31.219 13.648 1 96.5 94 TYR A O 1
ATOM 732 N N . LEU A 1 95 ? 5.488 32.062 15.688 1 95.88 95 LEU A N 1
ATOM 733 C CA . LEU A 1 95 ? 5.34 30.766 16.359 1 95.88 95 LEU A CA 1
ATOM 734 C C . LEU A 1 95 ? 4.227 30.812 17.391 1 95.88 95 LEU A C 1
ATOM 736 O O . LEU A 1 95 ? 4.18 31.734 18.219 1 95.88 95 LEU A O 1
ATOM 740 N N . SER A 1 96 ? 3.344 29.875 17.281 1 92.81 96 SER A N 1
ATOM 741 C CA . SER A 1 96 ? 2.361 29.656 18.344 1 92.81 96 SER A CA 1
ATOM 742 C C . SER A 1 96 ? 2.818 28.578 19.312 1 92.81 96 SER A C 1
ATOM 744 O O . SER A 1 96 ? 3.312 27.531 18.875 1 92.81 96 SER A O 1
ATOM 746 N N . ALA A 1 97 ? 2.701 28.812 20.562 1 93.62 97 ALA A N 1
ATOM 747 C CA . ALA A 1 97 ? 2.988 27.891 21.656 1 93.62 97 ALA A CA 1
ATOM 748 C C . ALA A 1 97 ? 1.901 27.938 22.719 1 93.62 97 ALA A C 1
ATOM 750 O O . ALA A 1 97 ? 1.092 28.859 22.75 1 93.62 97 ALA A O 1
ATOM 751 N N . ALA A 1 98 ? 1.916 26.906 23.516 1 93.44 98 ALA A N 1
ATOM 752 C CA . ALA A 1 98 ? 0.904 26.844 24.562 1 93.44 98 ALA A CA 1
ATOM 753 C C . ALA A 1 98 ? 0.924 28.125 25.406 1 93.44 98 ALA A C 1
ATOM 755 O O . ALA A 1 98 ? -0.123 28.594 25.859 1 93.44 98 ALA A O 1
ATOM 756 N N . ASP A 1 99 ? 2.096 28.734 25.562 1 95 99 ASP A N 1
ATOM 757 C CA . ASP A 1 99 ? 2.217 29.875 26.453 1 95 99 ASP A CA 1
ATOM 758 C C . ASP A 1 99 ? 2.014 31.188 25.703 1 95 99 ASP A C 1
ATOM 760 O O . ASP A 1 99 ? 2.029 32.281 26.297 1 95 99 ASP A O 1
ATOM 764 N N . GLY A 1 100 ? 1.928 31.141 24.391 1 95.19 100 GLY A N 1
ATOM 765 C CA . GLY A 1 100 ? 1.657 32.375 23.688 1 95.19 100 GLY A CA 1
ATOM 766 C C . GLY A 1 100 ? 2.242 32.406 22.281 1 95.19 100 GLY A C 1
ATOM 767 O O . GLY A 1 100 ? 2.598 31.375 21.734 1 95.19 100 GLY A O 1
ATOM 768 N N . LEU A 1 101 ? 2.232 33.688 21.719 1 96.44 101 LEU A N 1
ATOM 769 C CA . LEU A 1 101 ? 2.76 33.938 20.375 1 96.44 101 LEU A CA 1
ATOM 770 C C . LEU A 1 101 ? 4.121 34.625 20.453 1 96.44 101 LEU A C 1
ATOM 772 O O . LEU A 1 101 ? 4.395 35.375 21.391 1 96.44 101 LEU A O 1
ATOM 776 N N . ARG A 1 102 ? 4.91 34.344 19.422 1 97.75 102 ARG A N 1
ATOM 777 C CA . ARG A 1 102 ? 6.207 35 19.297 1 97.75 102 ARG A CA 1
ATOM 778 C C . ARG A 1 102 ? 6.512 35.344 17.828 1 97.75 102 ARG A C 1
ATOM 780 O O . ARG A 1 102 ? 6.066 34.625 16.922 1 97.75 102 ARG A O 1
ATOM 787 N N . LYS A 1 103 ? 7.211 36.344 17.766 1 98.44 103 LYS A N 1
ATOM 788 C CA . LYS A 1 103 ? 7.758 36.75 16.469 1 98.44 103 LYS A CA 1
ATOM 789 C C . LYS A 1 103 ? 9.281 36.781 16.5 1 98.44 103 LYS A C 1
ATOM 791 O O . LYS A 1 103 ? 9.883 37.312 17.438 1 98.44 103 LYS A O 1
ATOM 796 N N . PHE A 1 104 ? 9.867 36.156 15.453 1 98.44 104 PHE A N 1
ATOM 797 C CA . PHE A 1 104 ? 11.32 36.125 15.305 1 98.44 104 PHE A CA 1
ATOM 798 C C . PHE A 1 104 ? 11.734 36.844 14.016 1 98.44 104 PHE A C 1
ATOM 800 O O . PHE A 1 104 ? 11.055 36.719 12.992 1 98.44 104 PHE A O 1
ATOM 807 N N . ASP A 1 105 ? 12.844 37.5 14.102 1 98 105 ASP A N 1
ATOM 808 C CA . ASP A 1 105 ? 13.43 37.938 12.844 1 98 105 ASP A CA 1
ATOM 809 C C . ASP A 1 105 ? 14.078 36.75 12.102 1 98 105 ASP A C 1
ATOM 811 O O . ASP A 1 105 ? 14.109 35.656 12.609 1 98 105 ASP A O 1
ATOM 815 N N . PRO A 1 106 ? 14.516 36.969 10.859 1 96.75 106 PRO A N 1
ATOM 816 C CA . PRO A 1 106 ? 15.016 35.844 10.055 1 96.75 106 PRO A CA 1
ATOM 817 C C . PRO A 1 106 ? 16.234 35.156 10.688 1 96.75 106 PRO A C 1
ATOM 819 O O . PRO A 1 106 ? 16.578 34.031 10.305 1 96.75 106 PRO A O 1
ATOM 822 N N . ASP A 1 107 ? 16.844 35.781 11.633 1 97 107 ASP A N 1
ATOM 823 C CA . ASP A 1 107 ? 18.047 35.25 12.25 1 97 107 ASP A CA 1
ATOM 824 C C . ASP A 1 107 ? 17.734 34.656 13.625 1 97 107 ASP A C 1
ATOM 826 O O . ASP A 1 107 ? 18.641 34.188 14.328 1 97 107 ASP A O 1
ATOM 830 N N . GLY A 1 108 ? 16.531 34.688 14.047 1 97.88 108 GLY A N 1
ATOM 831 C CA . GLY A 1 108 ? 16.125 33.969 15.234 1 97.88 108 GLY A CA 1
ATOM 832 C C . GLY A 1 108 ? 15.992 34.844 16.469 1 97.88 108 GLY A C 1
ATOM 833 O O . GLY A 1 108 ? 15.75 34.344 17.562 1 97.88 108 GLY A O 1
ATOM 834 N N . LYS A 1 109 ? 16.188 36.125 16.266 1 97.94 109 LYS A N 1
ATOM 835 C CA . LYS A 1 109 ? 15.992 37.031 17.391 1 97.94 109 LYS A CA 1
ATOM 836 C C . LYS A 1 109 ? 14.508 37.25 17.656 1 97.94 109 LYS A C 1
ATOM 838 O O . LYS A 1 109 ? 13.734 37.531 16.734 1 97.94 109 LYS A O 1
ATOM 843 N N . VAL A 1 110 ? 14.148 37.219 18.922 1 98.06 110 VAL A N 1
ATOM 844 C CA . VAL A 1 110 ? 12.766 37.469 19.297 1 98.06 110 VAL A CA 1
ATOM 845 C C . VAL A 1 110 ? 12.453 38.938 19.172 1 98.06 110 VAL A C 1
ATOM 847 O O . VAL A 1 110 ? 13.141 39.781 19.75 1 98.06 110 VAL A O 1
ATOM 850 N N . LEU A 1 111 ? 11.469 39.25 18.453 1 98.44 111 LEU A N 1
ATOM 851 C CA . LEU A 1 111 ? 11.062 40.625 18.281 1 98.44 111 LEU A CA 1
ATOM 852 C C . LEU A 1 111 ? 9.969 41 19.281 1 98.44 111 LEU A C 1
ATOM 854 O O . LEU A 1 111 ? 9.961 42.125 19.797 1 98.44 111 LEU A O 1
ATOM 858 N N . TRP A 1 112 ? 9.055 40.156 19.531 1 98.19 112 TRP A N 1
ATOM 859 C CA . TRP A 1 112 ? 8.07 40.344 20.578 1 98.19 112 TRP A CA 1
ATOM 860 C C . TRP A 1 112 ? 7.484 39 21.031 1 98.19 112 TRP A C 1
ATOM 862 O O . TRP A 1 112 ? 7.641 38 20.344 1 98.19 112 TRP A O 1
ATOM 872 N N . GLU A 1 113 ? 6.895 39 22.172 1 97.56 113 GLU A N 1
ATOM 873 C CA . GLU A 1 113 ? 6.133 37.875 22.75 1 97.56 113 GLU A CA 1
ATOM 874 C C . GLU A 1 113 ? 4.766 38.344 23.234 1 97.56 113 GLU A C 1
ATOM 876 O O . GLU A 1 113 ? 4.641 39.438 23.781 1 97.56 113 GLU A O 1
ATOM 881 N N . HIS A 1 114 ? 3.807 37.625 22.906 1 97.56 114 HIS A N 1
ATOM 882 C CA . HIS A 1 114 ? 2.453 37.812 23.422 1 97.56 114 HIS A CA 1
ATOM 883 C C . HIS A 1 114 ? 2.027 36.625 24.297 1 97.56 114 HIS A C 1
ATOM 885 O O . HIS A 1 114 ? 1.582 35.594 23.797 1 97.56 114 HIS A O 1
ATOM 891 N N . LYS A 1 115 ? 2.066 36.812 25.641 1 96.19 115 LYS A N 1
ATOM 892 C CA . LYS A 1 115 ? 1.762 35.75 26.594 1 96.19 115 LYS A CA 1
ATOM 893 C C . LYS A 1 115 ? 0.255 35.594 26.797 1 96.19 115 LYS A C 1
ATOM 895 O O . LYS A 1 115 ? -0.469 36.594 26.844 1 96.19 115 LYS A O 1
ATOM 900 N N . THR A 1 116 ? -0.171 34.344 26.859 1 95 116 THR A N 1
ATOM 901 C CA . THR A 1 116 ? -1.616 34.125 26.844 1 95 116 THR A CA 1
ATOM 902 C C . THR A 1 116 ? -2.055 33.281 28.016 1 95 116 THR A C 1
ATOM 904 O O . THR A 1 116 ? -3.252 33.094 28.266 1 95 116 THR A O 1
ATOM 907 N N . LEU A 1 117 ? -1.159 32.594 28.766 1 94.12 117 LEU A N 1
ATOM 908 C CA . LEU A 1 117 ? -1.568 31.766 29.875 1 94.12 117 LEU A CA 1
ATOM 909 C C . LEU A 1 117 ? -2.455 32.531 30.844 1 94.12 117 LEU A C 1
ATOM 911 O O . LEU A 1 117 ? -2.238 33.719 31.078 1 94.12 117 LEU A O 1
ATOM 915 N N . PRO A 1 118 ? -3.518 31.938 31.297 1 93.81 118 PRO A N 1
ATOM 916 C CA . PRO A 1 118 ? -3.785 30.484 31.297 1 93.81 118 PRO A CA 1
ATOM 917 C C . PRO A 1 118 ? -4.457 30.016 30.016 1 93.81 118 PRO A C 1
ATOM 919 O O . PRO A 1 118 ? -4.68 28.812 29.844 1 93.81 118 PRO A O 1
ATOM 922 N N . ALA A 1 119 ? -4.816 30.891 29.141 1 91.69 119 ALA A N 1
ATOM 923 C CA . ALA A 1 119 ? -5.352 30.484 27.844 1 91.69 119 ALA A CA 1
ATOM 924 C C . ALA A 1 119 ? -4.242 29.953 26.938 1 91.69 119 ALA A C 1
ATOM 926 O O . ALA A 1 119 ? -3.449 30.734 26.391 1 91.69 119 ALA A O 1
ATOM 927 N N . ARG A 1 120 ? -4.258 28.672 26.703 1 92.25 120 ARG A N 1
ATOM 928 C CA . ARG A 1 120 ? -3.209 28.062 25.891 1 92.25 120 ARG A CA 1
ATOM 929 C C . ARG A 1 120 ? -3.547 28.156 24.406 1 92.25 120 ARG A C 1
ATOM 931 O O . ARG A 1 120 ? -4.676 27.875 24 1 92.25 120 ARG A O 1
ATOM 938 N N . LEU A 1 121 ? -2.559 28.578 23.656 1 89.5 121 LEU A N 1
ATOM 939 C CA . LEU A 1 121 ? -2.758 28.516 22.219 1 89.5 121 LEU A CA 1
ATOM 940 C C . LEU A 1 121 ? -2.551 27.094 21.703 1 89.5 121 LEU A C 1
ATOM 942 O O . LEU A 1 121 ? -1.664 26.375 22.172 1 89.5 121 LEU A O 1
ATOM 946 N N . ILE A 1 122 ? -3.322 26.703 20.688 1 78.94 122 ILE A N 1
ATOM 947 C CA . ILE A 1 122 ? -3.371 25.281 20.344 1 78.94 122 ILE A CA 1
ATOM 948 C C . ILE A 1 122 ? -3.268 25.125 18.828 1 78.94 122 ILE A C 1
ATOM 950 O O . ILE A 1 122 ? -3.582 24.062 18.281 1 78.94 122 ILE A O 1
ATOM 954 N N . ASN A 1 123 ? -2.959 26.094 18.109 1 80.69 123 ASN A N 1
ATOM 955 C CA . ASN A 1 123 ? -2.895 26 16.656 1 80.69 123 ASN A CA 1
ATOM 956 C C . ASN A 1 123 ? -1.79 26.891 16.078 1 80.69 123 ASN A C 1
ATOM 958 O O . ASN A 1 123 ? -1.279 27.766 16.781 1 80.69 123 ASN A O 1
ATOM 962 N N . ALA A 1 124 ? -1.473 26.594 14.859 1 83.38 124 ALA A N 1
ATOM 963 C CA . ALA A 1 124 ? -0.542 27.469 14.164 1 83.38 124 ALA A CA 1
ATOM 964 C C . ALA A 1 124 ? -1.168 28.844 13.906 1 83.38 124 ALA A C 1
ATOM 966 O O . ALA A 1 124 ? -2.381 28.953 13.703 1 83.38 124 ALA A O 1
ATOM 967 N N . PRO A 1 125 ? -0.415 29.875 13.914 1 88.25 125 PRO A N 1
ATOM 968 C CA . PRO A 1 125 ? -0.956 31.203 13.672 1 88.25 125 PRO A CA 1
ATOM 969 C C . PRO A 1 125 ? -1.279 31.453 12.195 1 88.25 125 PRO A C 1
ATOM 971 O O . PRO A 1 125 ? -0.708 30.797 11.32 1 88.25 125 PRO A O 1
ATOM 974 N N . ALA A 1 126 ? -2.189 32.312 11.992 1 92.44 126 ALA A N 1
ATOM 975 C CA . ALA A 1 126 ? -2.479 32.844 10.656 1 92.44 126 ALA A CA 1
ATOM 976 C C . ALA A 1 126 ? -2.215 34.344 10.594 1 92.44 126 ALA A C 1
ATOM 978 O O . ALA A 1 126 ? -2.486 35.062 11.547 1 92.44 126 ALA A O 1
ATOM 979 N N . ILE A 1 127 ? -1.658 34.719 9.484 1 95 127 ILE A N 1
ATOM 980 C CA . ILE A 1 127 ? -1.377 36.156 9.289 1 95 127 ILE A CA 1
ATOM 981 C C . ILE A 1 127 ? -2.234 36.688 8.156 1 95 127 ILE A C 1
ATOM 983 O O . ILE A 1 127 ? -2.418 36.031 7.129 1 95 127 ILE A O 1
ATOM 987 N N . TYR A 1 128 ? -2.75 37.844 8.352 1 94.5 128 TYR A N 1
ATOM 988 C CA . TYR A 1 128 ? -3.578 38.5 7.348 1 94.5 128 TYR A CA 1
ATOM 989 C C . TYR A 1 128 ? -3.617 40 7.574 1 94.5 128 TYR A C 1
ATOM 991 O O . TYR A 1 128 ? -4.016 40.469 8.641 1 94.5 128 TYR A O 1
ATOM 999 N N . LYS A 1 129 ? -3.166 40.75 6.637 1 93.12 129 LYS A N 1
ATOM 1000 C CA . LYS A 1 129 ? -3.244 42.188 6.582 1 93.12 129 LYS A CA 1
ATOM 1001 C C . LYS A 1 129 ? -2.809 42.812 7.902 1 93.12 129 LYS A C 1
ATOM 1003 O O . LYS A 1 129 ? -3.539 43.625 8.492 1 93.12 129 LYS A O 1
ATOM 1008 N N . GLY A 1 130 ? -1.715 42.375 8.406 1 94.69 130 GLY A N 1
ATOM 1009 C CA . GLY A 1 130 ? -1.062 43.031 9.523 1 94.69 130 GLY A CA 1
ATOM 1010 C C . GLY A 1 130 ? -1.438 42.438 10.875 1 94.69 130 GLY A C 1
ATOM 1011 O O . GLY A 1 130 ? -1.02 42.969 11.914 1 94.69 130 GLY A O 1
ATOM 1012 N N . ALA A 1 131 ? -2.168 41.469 10.867 1 96.5 131 ALA A N 1
ATOM 1013 C CA . ALA A 1 131 ? -2.58 40.844 12.125 1 96.5 131 ALA A CA 1
ATOM 1014 C C . ALA A 1 131 ? -2.23 39.375 12.156 1 96.5 131 ALA A C 1
ATOM 1016 O O . ALA A 1 131 ? -2.115 38.719 11.102 1 96.5 131 ALA A O 1
ATOM 1017 N N . VAL A 1 132 ? -1.989 38.875 13.375 1 96.25 132 VAL A N 1
ATOM 1018 C CA . VAL A 1 132 ? -1.812 37.469 13.633 1 96.25 132 VAL A CA 1
ATOM 1019 C C . VAL A 1 132 ? -3.023 36.906 14.391 1 96.25 132 VAL A C 1
ATOM 1021 O O . VAL A 1 132 ? -3.473 37.531 15.367 1 96.25 132 VAL A O 1
ATOM 1024 N N . TYR A 1 133 ? -3.557 35.844 13.953 1 94.56 133 TYR A N 1
ATOM 1025 C CA . TYR A 1 133 ? -4.77 35.281 14.531 1 94.56 133 TYR A CA 1
ATOM 1026 C C . TYR A 1 133 ? -4.484 33.938 15.203 1 94.56 133 TYR A C 1
ATOM 1028 O O . TYR A 1 133 ? -3.68 33.156 14.703 1 94.56 133 TYR A O 1
ATOM 1036 N N . ALA A 1 134 ? -5.172 33.688 16.312 1 91.75 134 ALA A N 1
ATOM 1037 C CA . ALA A 1 134 ? -5.008 32.438 17.031 1 91.75 134 ALA A CA 1
ATOM 1038 C C . ALA A 1 134 ? -6.238 32.125 17.875 1 91.75 134 ALA A C 1
ATOM 1040 O O . ALA A 1 134 ? -6.992 33.031 18.25 1 91.75 134 ALA A O 1
ATOM 1041 N N . THR A 1 135 ? -6.406 30.875 18.156 1 88.56 135 THR A N 1
ATOM 1042 C CA . THR A 1 135 ? -7.438 30.391 19.062 1 88.56 135 THR A CA 1
ATOM 1043 C C . THR A 1 135 ? -6.812 29.781 20.328 1 88.56 135 THR A C 1
ATOM 1045 O O . THR A 1 135 ? -5.688 29.281 20.281 1 88.56 135 THR A O 1
ATOM 1048 N N . ASP A 1 136 ? -7.602 29.828 21.422 1 87.62 136 ASP A N 1
ATOM 1049 C CA . ASP A 1 136 ? -7.031 29.328 22.672 1 87.62 136 ASP A CA 1
ATOM 1050 C C . ASP A 1 136 ? -7.984 28.359 23.359 1 87.62 136 ASP A C 1
ATOM 1052 O O . ASP A 1 136 ? -9.141 28.219 22.953 1 87.62 136 ASP A O 1
ATOM 1056 N N . THR A 1 137 ? -7.578 27.656 24.406 1 86.25 137 THR A N 1
ATOM 1057 C CA . THR A 1 137 ? -8.273 26.578 25.094 1 86.25 137 THR A CA 1
ATOM 1058 C C . THR A 1 137 ? -9.422 27.125 25.938 1 86.25 137 THR A C 1
ATOM 1060 O O . THR A 1 137 ? -10.281 26.375 26.391 1 86.25 137 THR A O 1
ATOM 1063 N N . LEU A 1 138 ? -9.406 28.375 26.125 1 87 138 LEU A N 1
ATOM 1064 C CA . LEU A 1 138 ? -10.5 28.969 26.891 1 87 138 LEU A CA 1
ATOM 1065 C C . LEU A 1 138 ? -11.578 29.516 25.969 1 87 138 LEU A C 1
ATOM 1067 O O . LEU A 1 138 ? -12.422 30.312 26.391 1 87 138 LEU A O 1
ATOM 1071 N N . GLY A 1 139 ? -11.484 29.156 24.703 1 82.31 139 GLY A N 1
ATOM 1072 C CA . GLY A 1 139 ? -12.555 29.406 23.766 1 82.31 139 GLY A CA 1
ATOM 1073 C C . GLY A 1 139 ? -12.469 30.766 23.094 1 82.31 139 GLY A C 1
ATOM 1074 O O . GLY A 1 139 ? -13.461 31.25 22.547 1 82.31 139 GLY A O 1
ATOM 1075 N N . GLY A 1 140 ? -11.391 31.375 23.219 1 87.69 140 GLY A N 1
ATOM 1076 C CA . GLY A 1 140 ? -11.219 32.688 22.625 1 87.69 140 GLY A CA 1
ATOM 1077 C C . GLY A 1 140 ? -10.531 32.656 21.281 1 87.69 140 GLY A C 1
ATOM 1078 O O . GLY A 1 140 ? -9.688 31.781 21.031 1 87.69 140 GLY A O 1
ATOM 1079 N N . VAL A 1 141 ? -10.938 33.625 20.438 1 92.25 141 VAL A N 1
ATOM 1080 C CA . VAL A 1 141 ? -10.211 33.969 19.219 1 92.25 141 VAL A CA 1
ATOM 1081 C C . VAL A 1 141 ? -9.633 35.375 19.344 1 92.25 141 VAL A C 1
ATOM 1083 O O . VAL A 1 141 ? -10.312 36.281 19.844 1 92.25 141 VAL A O 1
ATOM 1086 N N . ARG A 1 142 ? -8.406 35.5 18.984 1 94.69 142 ARG A N 1
ATOM 1087 C CA . ARG A 1 142 ? -7.793 36.812 19.141 1 94.69 142 ARG A CA 1
ATOM 1088 C C . ARG A 1 142 ? -7.035 37.219 17.875 1 94.69 142 ARG A C 1
ATOM 1090 O O . ARG A 1 142 ? -6.605 36.344 17.109 1 94.69 142 ARG A O 1
ATOM 1097 N N . ALA A 1 143 ? -6.926 38.469 17.734 1 97.19 143 ALA A N 1
ATOM 1098 C CA . ALA A 1 143 ? -6.016 39.094 16.781 1 97.19 143 ALA A CA 1
ATOM 1099 C C . ALA A 1 143 ? -5.004 39.969 17.484 1 97.19 143 ALA A C 1
ATOM 1101 O O . ALA A 1 143 ? -5.352 40.719 18.406 1 97.19 143 ALA A O 1
ATOM 1102 N N . VAL A 1 144 ? -3.756 39.781 17.062 1 97.56 144 VAL A N 1
ATOM 1103 C CA . VAL A 1 144 ? -2.703 40.625 17.594 1 97.56 144 VAL A CA 1
ATOM 1104 C C . VAL A 1 144 ? -2 41.375 16.453 1 97.56 144 VAL A C 1
ATOM 1106 O O . VAL A 1 144 ? -1.965 40.875 15.32 1 97.56 144 VAL A O 1
ATOM 1109 N N . ASP A 1 145 ? -1.464 42.469 16.781 1 97.88 145 ASP A N 1
ATOM 1110 C CA . ASP A 1 145 ? -0.759 43.25 15.781 1 97.88 145 ASP A CA 1
ATOM 1111 C C . ASP A 1 145 ? 0.56 42.594 15.383 1 97.88 145 ASP A C 1
ATOM 1113 O O . ASP A 1 145 ? 1.369 42.25 16.234 1 97.88 145 ASP A O 1
ATOM 1117 N N . MET A 1 146 ? 0.801 42.5 14.109 1 96.75 146 MET A N 1
ATOM 1118 C CA . MET A 1 146 ? 1.988 41.812 13.602 1 96.75 146 MET A CA 1
ATOM 1119 C C . MET A 1 146 ? 3.258 42.562 14.008 1 96.75 146 MET A C 1
ATOM 1121 O O . MET A 1 146 ? 4.309 41.938 14.188 1 96.75 146 MET A O 1
ATOM 1125 N N . ALA A 1 147 ? 3.18 43.812 14.086 1 96.62 147 ALA A N 1
ATOM 1126 C CA . ALA A 1 147 ? 4.367 44.625 14.344 1 96.62 147 ALA A CA 1
ATOM 1127 C C . ALA A 1 147 ? 4.723 44.594 15.828 1 96.62 147 ALA A C 1
ATOM 1129 O O . ALA A 1 147 ? 5.898 44.531 16.188 1 96.62 147 ALA A O 1
ATOM 1130 N N . THR A 1 148 ? 3.652 44.531 16.688 1 97.38 148 THR A N 1
ATOM 1131 C CA . THR A 1 148 ? 3.939 44.781 18.094 1 97.38 148 THR A CA 1
ATOM 1132 C C . THR A 1 148 ? 3.586 43.594 18.969 1 97.38 148 THR A C 1
ATOM 1134 O O . THR A 1 148 ? 4.016 43.5 20.109 1 97.38 148 THR A O 1
ATOM 1137 N N . GLY A 1 149 ? 2.74 42.781 18.484 1 97.75 149 GLY A N 1
ATOM 1138 C CA . GLY A 1 149 ? 2.273 41.656 19.297 1 97.75 149 GLY A CA 1
ATOM 1139 C C . GLY A 1 149 ? 1.159 42.062 20.25 1 97.75 149 GLY A C 1
ATOM 1140 O O . GLY A 1 149 ? 0.725 41.219 21.062 1 97.75 149 GLY A O 1
ATOM 1141 N N . GLU A 1 150 ? 0.69 43.281 20.141 1 97.81 150 GLU A N 1
ATOM 1142 C CA . GLU A 1 150 ? -0.384 43.719 21.016 1 97.81 150 GLU A CA 1
ATOM 1143 C C . GLU A 1 150 ? -1.743 43.25 20.516 1 97.81 150 GLU A C 1
ATOM 1145 O O . GLU A 1 150 ? -1.983 43.156 19.312 1 97.81 150 GLU A O 1
ATOM 1150 N N . ARG A 1 151 ? -2.607 43.062 21.453 1 97.44 151 ARG A N 1
ATOM 1151 C CA . ARG A 1 151 ? -3.939 42.562 21.109 1 97.44 151 ARG A CA 1
ATOM 1152 C C . ARG A 1 151 ? -4.742 43.625 20.375 1 97.44 151 ARG A C 1
ATOM 1154 O O . ARG A 1 151 ? -4.797 44.781 20.797 1 97.44 151 ARG A O 1
ATOM 1161 N N . LEU A 1 152 ? -5.297 43.219 19.328 1 97.94 152 LEU A N 1
ATOM 1162 C CA . LEU A 1 152 ? -6.223 44.062 18.578 1 97.94 152 LEU A CA 1
ATOM 1163 C C . LEU A 1 152 ? -7.664 43.781 19 1 97.94 152 LEU A C 1
ATOM 1165 O O . LEU A 1 152 ? -8.43 44.719 19.25 1 97.94 152 LEU A O 1
ATOM 1169 N N . TRP A 1 153 ? -8.039 42.594 19.094 1 97.5 153 TRP A N 1
ATOM 1170 C CA . TRP A 1 153 ? -9.352 42.188 19.594 1 97.5 153 TRP A CA 1
ATOM 1171 C C . TRP A 1 153 ? -9.305 40.781 20.141 1 97.5 153 TRP A C 1
ATOM 1173 O O . TRP A 1 153 ? -8.328 40.062 19.922 1 97.5 153 TRP A O 1
ATOM 1183 N N . HIS A 1 154 ? -10.195 40.438 20.906 1 96.56 154 HIS A N 1
ATOM 1184 C CA . HIS A 1 154 ? -10.43 39.094 21.484 1 96.56 154 HIS A CA 1
ATOM 1185 C C . HIS A 1 154 ? -11.922 38.812 21.578 1 96.56 154 HIS A C 1
ATOM 1187 O O . HIS A 1 154 ? -12.695 39.625 22.094 1 96.56 154 HIS A O 1
ATOM 1193 N N . THR A 1 155 ? -12.312 37.719 20.984 1 94.12 155 THR A N 1
ATOM 1194 C CA . THR A 1 155 ? -13.711 37.281 21.016 1 94.12 155 THR A CA 1
ATOM 1195 C C . THR A 1 155 ? -13.859 35.938 21.719 1 94.12 155 THR A C 1
ATOM 1197 O O . THR A 1 155 ? -13.203 34.969 21.359 1 94.12 155 THR A O 1
ATOM 1200 N N . GLN A 1 156 ? -14.734 35.875 22.734 1 90.44 156 GLN A N 1
ATOM 1201 C CA . GLN A 1 156 ? -15.062 34.656 23.453 1 90.44 156 GLN A CA 1
ATOM 1202 C C . GLN A 1 156 ? -16.109 33.844 22.688 1 90.44 156 GLN A C 1
ATOM 1204 O O . GLN A 1 156 ? -17.25 34.281 22.562 1 90.44 156 GLN A O 1
ATOM 1209 N N . MET A 1 157 ? -15.664 32.75 22.188 1 83.12 157 MET A N 1
ATOM 1210 C CA . MET A 1 157 ? -16.578 31.938 21.406 1 83.12 157 MET A CA 1
ATOM 1211 C C . MET A 1 157 ? -17.234 30.859 22.266 1 83.12 157 MET A C 1
ATOM 1213 O O . MET A 1 157 ? -18.406 30.547 22.094 1 83.12 157 MET A O 1
ATOM 1217 N N . GLU A 1 158 ? -16.469 30.25 23.031 1 81 158 GLU A N 1
ATOM 1218 C CA . GLU A 1 158 ? -16.875 29.141 23.906 1 81 158 GLU A CA 1
ATOM 1219 C C . GLU A 1 158 ? -16.203 29.234 25.266 1 81 158 GLU A C 1
ATOM 1221 O O . GLU A 1 158 ? -15.188 29.922 25.422 1 81 158 GLU A O 1
ATOM 1226 N N . PRO A 1 159 ? -16.875 28.531 26.266 1 79.88 159 PRO A N 1
ATOM 1227 C CA . PRO A 1 159 ? -16.203 28.547 27.562 1 79.88 159 PRO A CA 1
ATOM 1228 C C . PRO A 1 159 ? -14.844 27.859 27.531 1 79.88 159 PRO A C 1
ATOM 1230 O O . PRO A 1 159 ? -13.906 28.297 28.203 1 79.88 159 PRO A O 1
ATOM 1233 N N . THR A 1 160 ? -14.82 26.781 26.734 1 79 160 THR A N 1
ATOM 1234 C CA . THR A 1 160 ? -13.578 26.047 26.562 1 79 160 THR A CA 1
ATOM 1235 C C . THR A 1 160 ? -13.547 25.344 25.203 1 79 160 THR A C 1
ATOM 1237 O O . THR A 1 160 ? -14.594 25.141 24.594 1 79 160 THR A O 1
ATOM 1240 N N . VAL A 1 161 ? -12.367 25.203 24.766 1 75.5 161 VAL A N 1
ATOM 1241 C CA . VAL A 1 161 ? -12.141 24.438 23.547 1 75.5 161 VAL A CA 1
ATOM 1242 C C . VAL A 1 161 ? -11.086 23.359 23.797 1 75.5 161 VAL A C 1
ATOM 1244 O O . VAL A 1 161 ? -10.094 23.609 24.5 1 75.5 161 VAL A O 1
ATOM 1247 N N . GLY A 1 162 ? -11.32 22.125 23.328 1 70.38 162 GLY A N 1
ATOM 1248 C CA . GLY A 1 162 ? -10.352 21.047 23.453 1 70.38 162 GLY A CA 1
ATOM 1249 C C . GLY A 1 162 ? -9.039 21.328 22.75 1 70.38 162 GLY A C 1
ATOM 1250 O O . GLY A 1 162 ? -8.992 22.156 21.828 1 70.38 162 GLY A O 1
ATOM 1251 N N . GLU A 1 163 ? -7.988 20.547 23.375 1 63.97 163 GLU A N 1
ATOM 1252 C CA . GLU A 1 163 ? -6.645 20.719 22.844 1 63.97 163 GLU A CA 1
ATOM 1253 C C . GLU A 1 163 ? -6.469 19.922 21.547 1 63.97 163 GLU A C 1
ATOM 1255 O O . GLU A 1 163 ? -7.102 18.891 21.359 1 63.97 163 GLU A O 1
ATOM 1260 N N . ASP A 1 164 ? -6.094 20.438 20.422 1 60.62 164 ASP A N 1
ATOM 1261 C CA . ASP A 1 164 ? -5.754 19.812 19.141 1 60.62 164 ASP A CA 1
ATOM 1262 C C . ASP A 1 164 ? -6.723 20.25 18.047 1 60.62 164 ASP A C 1
ATOM 1264 O O . ASP A 1 164 ? -7.285 19.422 17.328 1 60.62 164 ASP A O 1
ATOM 1268 N N . ASN A 1 165 ? -7.07 21.359 18.125 1 57.53 165 ASN A N 1
ATOM 1269 C CA . ASN A 1 165 ? -8.195 21.891 17.359 1 57.53 165 ASN A CA 1
ATOM 1270 C C . ASN A 1 165 ? -7.758 22.375 15.984 1 57.53 165 ASN A C 1
ATOM 1272 O O . ASN A 1 165 ? -8.531 23.031 15.281 1 57.53 165 ASN A O 1
ATOM 1276 N N . GLY A 1 166 ? -6.688 21.969 15.547 1 65 166 GLY A N 1
ATOM 1277 C CA . GLY A 1 166 ? -6.496 22.188 14.117 1 65 166 GLY A CA 1
ATOM 1278 C C . GLY A 1 166 ? -5.918 23.547 13.781 1 65 166 GLY A C 1
ATOM 1279 O O . GLY A 1 166 ? -4.984 24 14.445 1 65 166 GLY A O 1
ATOM 1280 N N . PHE A 1 167 ? -6.453 24.188 12.633 1 66.56 167 PHE A N 1
ATOM 1281 C CA . PHE A 1 167 ? -5.879 25.375 12 1 66.56 167 PHE A CA 1
ATOM 1282 C C . PHE A 1 167 ? -6.855 26.547 12.062 1 66.56 167 PHE A C 1
ATOM 1284 O O . PHE A 1 167 ? -8.062 26.359 11.906 1 66.56 167 PHE A O 1
ATOM 1291 N N . SER A 1 168 ? -6.383 27.75 12.562 1 78.62 168 SER A N 1
ATOM 1292 C CA . SER A 1 168 ? -7.082 29 12.281 1 78.62 168 SER A CA 1
ATOM 1293 C C . SER A 1 168 ? -6.617 29.625 10.969 1 78.62 168 SER A C 1
ATOM 1295 O O . SER A 1 168 ? -5.414 29.797 10.742 1 78.62 168 SER A O 1
ATOM 1297 N N . MET A 1 169 ? -7.602 29.797 10.102 1 89 169 MET A N 1
ATOM 1298 C CA . MET A 1 169 ? -7.246 30.359 8.797 1 89 169 MET A CA 1
ATOM 1299 C C . MET A 1 169 ? -8.023 31.641 8.523 1 89 169 MET A C 1
ATOM 1301 O O . MET A 1 169 ? -9.102 31.844 9.086 1 89 169 MET A O 1
ATOM 1305 N N . VAL A 1 170 ? -7.391 32.469 7.723 1 93.81 170 VAL A N 1
ATOM 1306 C CA . VAL A 1 170 ? -8.062 33.719 7.309 1 93.81 170 VAL A CA 1
ATOM 1307 C C . VAL A 1 170 ? -8.094 33.781 5.785 1 93.81 170 VAL A C 1
ATOM 1309 O O . VAL A 1 170 ? -7.086 33.531 5.125 1 93.81 170 VAL A O 1
ATOM 1312 N N . HIS A 1 171 ? -9.219 34.094 5.285 1 94.75 171 HIS A N 1
ATOM 1313 C CA . HIS A 1 171 ? -9.367 34.312 3.854 1 94.75 171 HIS A CA 1
ATOM 1314 C C . HIS A 1 171 ? -10.453 35.344 3.572 1 94.75 171 HIS A C 1
ATOM 1316 O O . HIS A 1 171 ? -11.547 35.281 4.152 1 94.75 171 HIS A O 1
ATOM 1322 N N . ALA A 1 172 ? -10.156 36.344 2.705 1 95.69 172 ALA A N 1
ATOM 1323 C CA . ALA A 1 172 ? -11.102 37.344 2.262 1 95.69 172 ALA A CA 1
ATOM 1324 C C . ALA A 1 172 ? -11.75 38.062 3.451 1 95.69 172 ALA A C 1
ATOM 1326 O O . ALA A 1 172 ? -12.953 38.344 3.439 1 95.69 172 ALA A O 1
ATOM 1327 N N . GLY A 1 173 ? -10.992 38.188 4.492 1 96.19 173 GLY A N 1
ATOM 1328 C CA . GLY A 1 173 ? -11.461 38.938 5.641 1 96.19 173 GLY A CA 1
ATOM 1329 C C . GLY A 1 173 ? -12.258 38.094 6.625 1 96.19 173 GLY A C 1
ATOM 1330 O O . GLY A 1 173 ? -12.906 38.625 7.52 1 96.19 173 GLY A O 1
ATOM 1331 N N . VAL A 1 174 ? -12.273 36.875 6.426 1 97.19 174 VAL A N 1
ATOM 1332 C CA . VAL A 1 174 ? -13.031 36 7.301 1 97.19 174 VAL A CA 1
ATOM 1333 C C . VAL A 1 174 ? -12.07 35.062 8.031 1 97.19 174 VAL A C 1
ATOM 1335 O O . VAL A 1 174 ? -11.258 34.375 7.406 1 97.19 174 VAL A O 1
ATOM 1338 N N . VAL A 1 175 ? -12.109 35.062 9.367 1 95.5 175 VAL A N 1
ATOM 1339 C CA . VAL A 1 175 ? -11.383 34.094 10.195 1 95.5 175 VAL A CA 1
ATOM 1340 C C . VAL A 1 175 ? -12.234 32.844 10.414 1 95.5 175 VAL A C 1
ATOM 1342 O O . VAL A 1 175 ? -13.391 32.969 10.828 1 95.5 175 VAL A O 1
ATOM 1345 N N . LEU A 1 176 ? -11.727 31.75 10.062 1 93.12 176 LEU A N 1
ATOM 1346 C CA . LEU A 1 176 ? -12.422 30.484 10.289 1 93.12 176 LEU A CA 1
ATOM 1347 C C . LEU A 1 176 ? -11.766 29.688 11.422 1 93.12 176 LEU A C 1
ATOM 1349 O O . LEU A 1 176 ? -10.547 29.547 11.453 1 93.12 176 LEU A O 1
ATOM 1353 N N . THR A 1 177 ? -12.562 29.203 12.344 1 87.5 177 THR A N 1
ATOM 1354 C CA . THR A 1 177 ? -12.094 28.391 13.461 1 87.5 177 THR A CA 1
ATOM 1355 C C . THR A 1 177 ? -13.102 27.312 13.805 1 87.5 177 THR A C 1
ATOM 1357 O O . THR A 1 177 ? -14.273 27.391 13.414 1 87.5 177 THR A O 1
ATOM 1360 N N . ALA A 1 178 ? -12.609 26.281 14.336 1 83.19 178 ALA A N 1
ATOM 1361 C CA . ALA A 1 178 ? -13.5 25.219 14.805 1 83.19 178 ALA A CA 1
ATOM 1362 C C . ALA A 1 178 ? -13.234 24.875 16.266 1 83.19 178 ALA A C 1
ATOM 1364 O O . ALA A 1 178 ? -12.141 25.141 16.781 1 83.19 178 ALA A O 1
ATOM 1365 N N . ALA A 1 179 ? -14.297 24.531 16.938 1 66 179 ALA A N 1
ATOM 1366 C CA . ALA A 1 179 ? -14.195 24.078 18.328 1 66 179 ALA A CA 1
ATOM 1367 C C . ALA A 1 179 ? -14.344 22.562 18.406 1 66 179 ALA A C 1
ATOM 1369 O O . ALA A 1 179 ? -15.219 21.984 17.766 1 66 179 ALA A O 1
ATOM 1370 N N . ASP A 1 180 ? -13.109 21.578 18.562 1 59.19 180 ASP A N 1
ATOM 1371 C CA . ASP A 1 180 ? -12.953 20.125 18.469 1 59.19 180 ASP A CA 1
ATOM 1372 C C . ASP A 1 180 ? -13.648 19.422 19.641 1 59.19 180 ASP A C 1
ATOM 1374 O O . ASP A 1 180 ? -13.891 20.031 20.688 1 59.19 180 ASP A O 1
ATOM 1378 N N . TRP A 1 181 ? -14.688 18.844 20.031 1 55.03 181 TRP A N 1
ATOM 1379 C CA . TRP A 1 181 ? -14.633 17.828 21.094 1 55.03 181 TRP A CA 1
ATOM 1380 C C . TRP A 1 181 ? -15.461 16.609 20.703 1 55.03 181 TRP A C 1
ATOM 1382 O O . TRP A 1 181 ? -16.438 16.734 19.969 1 55.03 181 TRP A O 1
ATOM 1392 N N . ARG A 1 182 ? -14.75 15.297 20.688 1 53.78 182 ARG A N 1
ATOM 1393 C CA . ARG A 1 182 ? -15.453 14.023 20.562 1 53.78 182 ARG A CA 1
ATOM 1394 C C . ARG A 1 182 ? -16.703 13.992 21.422 1 53.78 182 ARG A C 1
ATOM 1396 O O . ARG A 1 182 ? -16.703 14.516 22.547 1 53.78 182 ARG A O 1
ATOM 1403 N N . PRO A 1 183 ? -17.953 13.719 20.766 1 52.44 183 PRO A N 1
ATOM 1404 C CA . PRO A 1 183 ? -19.031 13.43 21.703 1 52.44 183 PRO A CA 1
ATOM 1405 C C . PRO A 1 183 ? -18.688 12.312 22.688 1 52.44 183 PRO A C 1
ATOM 1407 O O . PRO A 1 183 ? -17.969 11.375 22.328 1 52.44 183 PRO A O 1
ATOM 1410 N N . PRO A 1 184 ? -19.422 12.375 23.891 1 44.97 184 PRO A N 1
ATOM 1411 C CA . PRO A 1 184 ? -19.875 13.594 24.562 1 44.97 184 PRO A CA 1
ATOM 1412 C C . PRO A 1 184 ? -18.734 14.5 25 1 44.97 184 PRO A C 1
ATOM 1414 O O . PRO A 1 184 ? -17.781 14.031 25.625 1 44.97 184 PRO A O 1
ATOM 1417 N N . SER A 1 185 ? -18.391 15.43 24.219 1 50.72 185 SER A N 1
ATOM 1418 C CA . SER A 1 185 ? -17.422 16.359 24.812 1 50.72 185 SER A CA 1
ATOM 1419 C C . SER A 1 185 ? -17.844 16.766 26.219 1 50.72 185 SER A C 1
ATOM 1421 O O . SER A 1 185 ? -18.984 17.172 26.438 1 50.72 185 SER A O 1
ATOM 1423 N N . PRO A 1 186 ? -17.172 16.156 27.203 1 50.03 186 PRO A N 1
ATOM 1424 C CA . PRO A 1 186 ? -17.578 16.703 28.5 1 50.03 186 PRO A CA 1
ATOM 1425 C C . PRO A 1 186 ? -17.922 18.188 28.453 1 50.03 186 PRO A C 1
ATOM 1427 O O . PRO A 1 186 ? -18.547 18.719 29.359 1 50.03 186 PRO A O 1
ATOM 1430 N N . GLN A 1 187 ? -17.375 18.688 27.391 1 49.62 187 GLN A N 1
ATOM 1431 C CA . GLN A 1 187 ? -17.578 20.125 27.438 1 49.62 187 GLN A CA 1
ATOM 1432 C C . GLN A 1 187 ? -18.844 20.531 26.688 1 49.62 187 GLN A C 1
ATOM 1434 O O . GLN A 1 187 ? -19.109 21.719 26.516 1 49.62 187 GLN A O 1
ATOM 1439 N N . GLY A 1 188 ? -19.562 19.641 26.25 1 51.94 188 GLY A N 1
ATOM 1440 C CA . GLY A 1 188 ? -20.891 19.922 25.75 1 51.94 188 GLY A CA 1
ATOM 1441 C C . GLY A 1 188 ? -20.953 20.078 24.25 1 51.94 188 GLY A C 1
ATOM 1442 O O . GLY A 1 188 ? -19.922 20 23.578 1 51.94 188 GLY A O 1
ATOM 1443 N N . GLU A 1 189 ? -22.094 20.016 23.625 1 55.31 189 GLU A N 1
ATOM 1444 C CA . GLU A 1 189 ? -22.469 20.078 22.203 1 55.31 189 GLU A CA 1
ATOM 1445 C C . GLU A 1 189 ? -21.797 21.25 21.516 1 55.31 189 GLU A C 1
ATOM 1447 O O . GLU A 1 189 ? -21.531 21.219 20.312 1 55.31 189 GLU A O 1
ATOM 1452 N N . ALA A 1 190 ? -21.469 22.25 22.297 1 54.09 190 ALA A N 1
ATOM 1453 C CA . ALA A 1 190 ? -20.938 23.5 21.766 1 54.09 190 ALA A CA 1
ATOM 1454 C C . ALA A 1 190 ? -19.562 23.297 21.125 1 54.09 190 ALA A C 1
ATOM 1456 O O . ALA A 1 190 ? -19.172 24.062 20.25 1 54.09 190 ALA A O 1
ATOM 1457 N N . ASN A 1 191 ? -18.922 22.25 21.453 1 57.62 191 ASN A N 1
ATOM 1458 C CA . ASN A 1 191 ? -17.562 22.062 20.984 1 57.62 191 ASN A CA 1
ATOM 1459 C C . ASN A 1 191 ? -17.547 21.312 19.641 1 57.62 191 ASN A C 1
ATOM 1461 O O . ASN A 1 191 ? -16.5 20.797 19.234 1 57.62 191 ASN A O 1
ATOM 1465 N N . GLN A 1 192 ? -18.594 21.469 18.859 1 73.56 192 GLN A N 1
ATOM 1466 C CA . GLN A 1 192 ? -18.656 20.797 17.578 1 73.56 192 GLN A CA 1
ATOM 1467 C C . GLN A 1 192 ? -19.047 21.766 16.469 1 73.56 192 GLN A C 1
ATOM 1469 O O . GLN A 1 192 ? -19.797 21.406 15.555 1 73.56 192 GLN A O 1
ATOM 1474 N N . LYS A 1 193 ? -18.516 23.016 16.688 1 84.44 193 LYS A N 1
ATOM 1475 C CA . LYS A 1 193 ? -19.031 24.016 15.742 1 84.44 193 LYS A CA 1
ATOM 1476 C C . LYS A 1 193 ? -17.891 24.641 14.953 1 84.44 193 LYS A C 1
ATOM 1478 O O . LYS A 1 193 ? -16.766 24.75 15.445 1 84.44 193 LYS A O 1
ATOM 1483 N N . VAL A 1 194 ? -18.219 25.031 13.773 1 90.31 194 VAL A N 1
ATOM 1484 C CA . VAL A 1 194 ? -17.359 25.875 12.938 1 90.31 194 VAL A CA 1
ATOM 1485 C C . VAL A 1 194 ? -17.891 27.297 12.938 1 90.31 194 VAL A C 1
ATOM 1487 O O . VAL A 1 194 ? -19.109 27.531 12.805 1 90.31 194 VAL A O 1
ATOM 1490 N N . ARG A 1 195 ? -17.016 28.234 13.156 1 91.56 195 ARG A N 1
ATOM 1491 C CA . ARG A 1 195 ? -17.438 29.625 13.227 1 91.56 195 ARG A CA 1
ATOM 1492 C C . ARG A 1 195 ? -16.594 30.5 12.289 1 91.56 195 ARG A C 1
ATOM 1494 O O . ARG A 1 195 ? -15.406 30.25 12.094 1 91.56 195 ARG A O 1
ATOM 1501 N N . ALA A 1 196 ? -17.266 31.453 11.812 1 95.94 196 ALA A N 1
ATOM 1502 C CA . ALA A 1 196 ? -16.609 32.5 11.023 1 95.94 196 ALA A CA 1
ATOM 1503 C C . ALA A 1 196 ? -16.719 33.844 11.711 1 95.94 196 ALA A C 1
ATOM 1505 O O . ALA A 1 196 ? -17.781 34.219 12.211 1 95.94 196 ALA A O 1
ATOM 1506 N N . LEU A 1 197 ? -15.562 34.5 11.75 1 96.75 197 LEU A N 1
ATOM 1507 C CA . LEU A 1 197 ? -15.508 35.844 12.352 1 96.75 197 LEU A CA 1
ATOM 1508 C C . LEU A 1 197 ? -15 36.875 11.359 1 96.75 197 LEU A C 1
ATOM 1510 O O . LEU A 1 197 ? -14.219 36.531 10.453 1 96.75 197 LEU A O 1
ATOM 1514 N N . ASN A 1 198 ? -15.438 38.062 11.594 1 97.81 198 ASN A N 1
ATOM 1515 C CA . ASN A 1 198 ? -14.836 39.156 10.867 1 97.81 198 ASN A CA 1
ATOM 1516 C C . ASN A 1 198 ? -13.398 39.406 11.312 1 97.81 198 ASN A C 1
ATOM 1518 O O . ASN A 1 198 ? -13.141 39.656 12.5 1 97.81 198 ASN A O 1
ATOM 1522 N N . ALA A 1 199 ? -12.484 39.438 10.367 1 97.25 199 ALA A N 1
ATOM 1523 C CA . ALA A 1 199 ? -11.062 39.5 10.695 1 97.25 199 ALA A CA 1
ATOM 1524 C C . ALA A 1 199 ? -10.711 40.844 11.336 1 97.25 199 ALA A C 1
ATOM 1526 O O . ALA A 1 199 ? -9.797 40.938 12.164 1 97.25 199 ALA A O 1
ATOM 1527 N N . SER A 1 200 ? -11.414 41.906 10.984 1 96.94 200 SER A N 1
ATOM 1528 C CA . SER A 1 200 ? -11.07 43.25 11.461 1 96.94 200 SER A CA 1
ATOM 1529 C C . SER A 1 200 ? -11.641 43.5 12.852 1 96.94 200 SER A C 1
ATOM 1531 O O . SER A 1 200 ? -11.039 44.219 13.648 1 96.94 200 SER A O 1
ATOM 1533 N N . THR A 1 201 ? -12.805 42.812 13.133 1 97.12 201 THR A N 1
ATOM 1534 C CA . THR A 1 201 ? -13.508 43.219 14.344 1 97.12 201 THR A CA 1
ATOM 1535 C C . THR A 1 201 ? -13.602 42.031 15.32 1 97.12 201 THR A C 1
ATOM 1537 O O . THR A 1 201 ? -13.875 42.25 16.5 1 97.12 201 THR A O 1
ATOM 1540 N N . GLY A 1 202 ? -13.508 40.875 14.812 1 97.06 202 GLY A N 1
ATOM 1541 C CA . GLY A 1 202 ? -13.711 39.719 15.656 1 97.06 202 GLY A CA 1
ATOM 1542 C C . GLY A 1 202 ? -15.172 39.344 15.828 1 97.06 202 GLY A C 1
ATOM 1543 O O . GLY A 1 202 ? -15.492 38.406 16.547 1 97.06 202 GLY A O 1
ATOM 1544 N N . GLN A 1 203 ? -16.047 40.094 15.18 1 97.31 203 GLN A N 1
ATOM 1545 C CA . GLN A 1 203 ? -17.469 39.781 15.273 1 97.31 203 GLN A CA 1
ATOM 1546 C C . GLN A 1 203 ? -17.781 38.438 14.617 1 97.31 203 GLN A C 1
ATOM 1548 O O . GLN A 1 203 ? -17.266 38.125 13.539 1 97.31 203 GLN A O 1
ATOM 1553 N N . VAL A 1 204 ? -18.641 37.688 15.297 1 95.88 204 VAL A N 1
ATOM 1554 C CA . VAL A 1 204 ? -19.031 36.375 14.734 1 95.88 204 VAL A CA 1
ATOM 1555 C C . VAL A 1 204 ? -19.969 36.625 13.547 1 95.88 204 VAL A C 1
ATOM 1557 O O . VAL A 1 204 ? -20.984 37.312 13.672 1 95.88 204 VAL A O 1
ATOM 1560 N N . LEU A 1 205 ? -19.594 36.062 12.43 1 97.44 205 LEU A N 1
ATOM 1561 C CA . LEU A 1 205 ? -20.422 36.188 11.234 1 97.44 205 LEU A CA 1
ATOM 1562 C C . LEU A 1 205 ? -21.438 35.031 11.164 1 97.44 205 LEU A C 1
ATOM 1564 O O . LEU A 1 205 ? -22.609 35.281 10.859 1 97.44 205 LEU A O 1
ATOM 1568 N N . TRP A 1 206 ? -21.094 33.875 11.352 1 96.31 206 TRP A N 1
ATOM 1569 C CA . TRP A 1 206 ? -21.984 32.719 11.328 1 96.31 206 TRP A CA 1
ATOM 1570 C C . TRP A 1 206 ? -21.406 31.547 12.133 1 96.31 206 TRP A C 1
ATOM 1572 O O . TRP A 1 206 ? -20.219 31.562 12.469 1 96.31 206 TRP A O 1
ATOM 1582 N N . THR A 1 207 ? -22.219 30.641 12.539 1 92.81 207 THR A N 1
ATOM 1583 C CA . THR A 1 207 ? -21.906 29.375 13.195 1 92.81 207 THR A CA 1
ATOM 1584 C C . THR A 1 207 ? -22.516 28.203 12.43 1 92.81 207 THR A C 1
ATOM 1586 O O . THR A 1 207 ? -23.672 28.281 11.984 1 92.81 207 THR A O 1
ATOM 1589 N N . PHE A 1 208 ? -21.734 27.172 12.203 1 93.12 208 PHE A N 1
ATOM 1590 C CA . PHE A 1 208 ? -22.188 25.969 11.516 1 93.12 208 PHE A CA 1
ATOM 1591 C C . PHE A 1 208 ? -21.938 24.719 12.359 1 93.12 208 PHE A C 1
ATOM 1593 O O . PHE A 1 208 ? -20.891 24.594 12.992 1 93.12 208 PHE A O 1
ATOM 1600 N N . THR A 1 209 ? -22.953 23.875 12.43 1 90.12 209 THR A N 1
ATOM 1601 C CA . THR A 1 209 ? -22.812 22.609 13.141 1 90.12 209 THR A CA 1
ATOM 1602 C C . THR A 1 209 ? -22.719 21.438 12.156 1 90.12 209 THR A C 1
ATOM 1604 O O . THR A 1 209 ? -23.719 21.047 11.547 1 90.12 209 THR A O 1
ATOM 1607 N N . PRO A 1 210 ? -21.516 20.859 12 1 91.19 210 PRO A N 1
ATOM 1608 C CA . PRO A 1 210 ? -21.406 19.688 11.141 1 91.19 210 PRO A CA 1
ATOM 1609 C C . PRO A 1 210 ? -22.078 18.453 11.742 1 91.19 210 PRO A C 1
ATOM 1611 O O . PRO A 1 210 ? -22.516 18.484 12.898 1 91.19 210 PRO A O 1
ATOM 1614 N N . ASP A 1 211 ? -22.188 17.328 10.898 1 89.25 211 ASP A N 1
ATOM 1615 C CA . ASP A 1 211 ? -22.844 16.094 11.336 1 89.25 211 ASP A CA 1
ATOM 1616 C C . ASP A 1 211 ? -22.047 15.438 12.469 1 89.25 211 ASP A C 1
ATOM 1618 O O . ASP A 1 211 ? -22.625 14.797 13.344 1 89.25 211 ASP A O 1
ATOM 1622 N N . THR A 1 212 ? -20.75 15.523 12.336 1 85.81 212 THR A N 1
ATOM 1623 C CA . THR A 1 212 ? -19.844 15.055 13.383 1 85.81 212 THR A CA 1
ATOM 1624 C C . THR A 1 212 ? -18.812 16.125 13.727 1 85.81 212 THR A C 1
ATOM 1626 O O . THR A 1 212 ? -18.641 17.078 12.977 1 85.81 212 THR A O 1
ATOM 1629 N N . ALA A 1 213 ? -18.188 15.977 14.867 1 82.75 213 ALA A N 1
ATOM 1630 C CA . ALA A 1 213 ? -17.203 16.953 15.328 1 82.75 213 ALA A CA 1
ATOM 1631 C C . ALA A 1 213 ? -16.062 17.078 14.328 1 82.75 213 ALA A C 1
ATOM 1633 O O . ALA A 1 213 ? -15.906 16.234 13.438 1 82.75 213 ALA A O 1
ATOM 1634 N N . VAL A 1 214 ? -15.391 18.188 14.453 1 82.44 214 VAL A N 1
ATOM 1635 C CA . VAL A 1 214 ? -14.227 18.438 13.609 1 82.44 214 VAL A CA 1
ATOM 1636 C C . VAL A 1 214 ? -12.953 18.344 14.453 1 82.44 214 VAL A C 1
ATOM 1638 O O . VAL A 1 214 ? -12.852 18.984 15.508 1 82.44 214 VAL A O 1
ATOM 1641 N N . TRP A 1 215 ? -12.094 17.406 14 1 77.62 215 TRP A N 1
ATOM 1642 C CA . TRP A 1 215 ? -10.75 17.312 14.562 1 77.62 215 TRP A CA 1
ATOM 1643 C C . TRP A 1 215 ? -9.711 17.812 13.57 1 77.62 215 TRP A C 1
ATOM 1645 O O . TRP A 1 215 ? -9.797 17.531 12.375 1 77.62 215 TRP A O 1
ATOM 1655 N N . ASN A 1 216 ? -8.711 18.625 14.008 1 80.69 216 ASN A N 1
ATOM 1656 C CA . ASN A 1 216 ? -7.699 19.203 13.133 1 80.69 216 ASN A CA 1
ATOM 1657 C C . ASN A 1 216 ? -8.328 19.984 11.984 1 80.69 216 ASN A C 1
ATOM 1659 O O . ASN A 1 216 ? -8.016 19.734 10.812 1 80.69 216 ASN A O 1
ATOM 1663 N N . PHE A 1 217 ? -9.172 20.906 12.414 1 85.38 217 PHE A N 1
ATOM 1664 C CA . PHE A 1 217 ? -9.914 21.719 11.453 1 85.38 217 PHE A CA 1
ATOM 1665 C C . PHE A 1 217 ? -8.969 22.422 10.5 1 85.38 217 PHE A C 1
ATOM 1667 O O . PHE A 1 217 ? -7.996 23.047 10.93 1 85.38 217 PHE A O 1
ATOM 1674 N N . LEU A 1 218 ? -9.195 22.219 9.234 1 89.69 218 LEU A N 1
ATOM 1675 C CA . LEU A 1 218 ? -8.477 22.906 8.156 1 89.69 218 LEU A CA 1
ATOM 1676 C C . LEU A 1 218 ? -9.438 23.375 7.074 1 89.69 218 LEU A C 1
ATOM 1678 O O . LEU A 1 218 ? -9.867 22.578 6.23 1 89.69 218 LEU A O 1
ATOM 1682 N N . PRO A 1 219 ? -9.773 24.672 7.156 1 92 219 PRO A N 1
ATOM 1683 C CA . PRO A 1 219 ? -10.594 25.203 6.062 1 92 219 PRO A CA 1
ATOM 1684 C C . PRO A 1 219 ? -9.789 25.438 4.785 1 92 219 PRO A C 1
ATOM 1686 O O . PRO A 1 219 ? -8.641 25.875 4.848 1 92 219 PRO A O 1
ATOM 1689 N N . LEU A 1 220 ? -10.391 25.094 3.686 1 94.62 220 LEU A N 1
ATOM 1690 C CA . LEU A 1 220 ? -9.859 25.312 2.344 1 94.62 220 LEU A CA 1
ATOM 1691 C C . LEU A 1 220 ? -10.742 26.266 1.559 1 94.62 220 LEU A C 1
ATOM 1693 O O . LEU A 1 220 ? -11.945 26.359 1.81 1 94.62 220 LEU A O 1
ATOM 1697 N N . PHE A 1 221 ? -10.109 26.938 0.605 1 96 221 PHE A N 1
ATOM 1698 C CA . PHE A 1 221 ? -10.844 27.969 -0.113 1 96 221 PHE A CA 1
ATOM 1699 C C . PHE A 1 221 ? -10.742 27.766 -1.619 1 96 221 PHE A C 1
ATOM 1701 O O . PHE A 1 221 ? -9.836 28.297 -2.266 1 96 221 PHE A O 1
ATOM 1708 N N . PRO A 1 222 ? -11.719 27.078 -2.178 1 96.25 222 PRO A N 1
ATOM 1709 C CA . PRO A 1 222 ? -11.688 26.859 -3.627 1 96.25 222 PRO A CA 1
ATOM 1710 C C . PRO A 1 222 ? -11.844 28.172 -4.41 1 96.25 222 PRO A C 1
ATOM 1712 O O . PRO A 1 222 ? -11.414 28.25 -5.566 1 96.25 222 PRO A O 1
ATOM 1715 N N . ASP A 1 223 ? -12.445 29.094 -3.859 1 95.81 223 ASP A N 1
ATOM 1716 C CA . ASP A 1 223 ? -12.656 30.422 -4.402 1 95.81 223 ASP A CA 1
ATOM 1717 C C . ASP A 1 223 ? -12.797 31.453 -3.285 1 95.81 223 ASP A C 1
ATOM 1719 O O . ASP A 1 223 ? -12.461 31.172 -2.131 1 95.81 223 ASP A O 1
ATOM 1723 N N . HIS A 1 224 ? -13.242 32.656 -3.609 1 95.88 224 HIS A N 1
ATOM 1724 C CA . HIS A 1 224 ? -13.352 33.719 -2.613 1 95.88 224 HIS A CA 1
ATOM 1725 C C . HIS A 1 224 ? -14.727 33.719 -1.946 1 95.88 224 HIS A C 1
ATOM 1727 O O . HIS A 1 224 ? -14.984 34.5 -1.051 1 95.88 224 HIS A O 1
ATOM 1733 N N . GLU A 1 225 ? -15.5 32.719 -2.293 1 97.44 225 GLU A N 1
ATOM 1734 C CA . GLU A 1 225 ? -16.891 32.812 -1.853 1 97.44 225 GLU A CA 1
ATOM 1735 C C . GLU A 1 225 ? -17.281 31.594 -1.007 1 97.44 225 GLU A C 1
ATOM 1737 O O . GLU A 1 225 ? -18.312 31.594 -0.347 1 97.44 225 GLU A O 1
ATOM 1742 N N . THR A 1 226 ? -16.438 30.641 -1.114 1 98.06 226 THR A N 1
ATOM 1743 C CA . THR A 1 226 ? -16.828 29.422 -0.423 1 98.06 226 THR A CA 1
ATOM 1744 C C . THR A 1 226 ? -15.672 28.859 0.395 1 98.06 226 THR A C 1
ATOM 1746 O O . THR A 1 226 ? -14.523 29.281 0.214 1 98.06 226 THR A O 1
ATOM 1749 N N . VAL A 1 227 ? -16 27.969 1.357 1 97.31 227 VAL A N 1
ATOM 1750 C CA . VAL A 1 227 ? -15.039 27.266 2.201 1 97.31 227 VAL A CA 1
ATOM 1751 C C . VAL A 1 227 ? -15.375 25.781 2.229 1 97.31 227 VAL A C 1
ATOM 1753 O O . VAL A 1 227 ? -16.547 25.391 2.205 1 97.31 227 VAL A O 1
ATOM 1756 N N . VAL A 1 228 ? -14.344 24.969 2.156 1 96.94 228 VAL A N 1
ATOM 1757 C CA . VAL A 1 228 ? -14.477 23.516 2.221 1 96.94 228 VAL A CA 1
ATOM 1758 C C . VAL A 1 228 ? -13.695 22.984 3.418 1 96.94 228 VAL A C 1
ATOM 1760 O O . VAL A 1 228 ? -12.609 23.469 3.725 1 96.94 228 VAL A O 1
ATOM 1763 N N . PHE A 1 229 ? -14.234 22.016 4.125 1 94.88 229 PHE A N 1
ATOM 1764 C CA . PHE A 1 229 ? -13.539 21.297 5.18 1 94.88 229 PHE A CA 1
ATOM 1765 C C . PHE A 1 229 ? -14.133 19.906 5.363 1 94.88 229 PHE A C 1
ATOM 1767 O O . PHE A 1 229 ? -15.148 19.562 4.746 1 94.88 229 PHE A O 1
ATOM 1774 N N . GLN A 1 230 ? -13.445 19.031 6.109 1 94.88 230 GLN A N 1
ATOM 1775 C CA . GLN A 1 230 ? -14.031 17.75 6.477 1 94.88 230 GLN A CA 1
ATOM 1776 C C . GLN A 1 230 ? -14.234 17.641 7.984 1 94.88 230 GLN A C 1
ATOM 1778 O O . GLN A 1 230 ? -13.531 18.312 8.758 1 94.88 230 GLN A O 1
ATOM 1783 N N . ASP A 1 231 ? -15.18 16.844 8.359 1 91 231 ASP A N 1
ATOM 1784 C CA . ASP A 1 231 ? -15.344 16.531 9.781 1 91 231 ASP A CA 1
ATOM 1785 C C . ASP A 1 231 ? -14.586 15.258 10.156 1 91 231 ASP A C 1
ATOM 1787 O O . ASP A 1 231 ? -13.789 14.75 9.367 1 91 231 ASP A O 1
ATOM 1791 N N . MET A 1 232 ? -14.75 14.711 11.367 1 87.69 232 MET A N 1
ATOM 1792 C CA . MET A 1 232 ? -13.938 13.609 11.875 1 87.69 232 MET A CA 1
ATOM 1793 C C . MET A 1 232 ? -14.305 12.297 11.188 1 87.69 232 MET A C 1
ATOM 1795 O O . MET A 1 232 ? -13.562 11.32 11.273 1 87.69 232 MET A O 1
ATOM 1799 N N . SER A 1 233 ? -15.438 12.234 10.523 1 89.88 233 SER A N 1
ATOM 1800 C CA . SER A 1 233 ? -15.828 11.023 9.797 1 89.88 233 SER A CA 1
ATOM 1801 C C . SER A 1 233 ? -15.273 11.031 8.375 1 89.88 233 SER A C 1
ATOM 1803 O O . SER A 1 233 ? -15.414 10.047 7.648 1 89.88 233 SER A O 1
ATOM 1805 N N . GLY A 1 234 ? -14.719 12.148 8 1 93.88 234 GLY A N 1
ATOM 1806 C CA . GLY A 1 234 ? -14.211 12.305 6.648 1 93.88 234 GLY A CA 1
ATOM 1807 C C . GLY A 1 234 ? -15.219 12.922 5.699 1 93.88 234 GLY A C 1
ATOM 1808 O O . GLY A 1 234 ? -15 12.969 4.488 1 93.88 234 GLY A O 1
ATOM 1809 N N . ARG A 1 235 ? -16.422 13.359 6.258 1 96.44 235 ARG A N 1
ATOM 1810 C CA . ARG A 1 235 ? -17.422 14.031 5.441 1 96.44 235 ARG A CA 1
ATOM 1811 C C . ARG A 1 235 ? -16.969 15.43 5.055 1 96.44 235 ARG A C 1
ATOM 1813 O O . ARG A 1 235 ? -16.562 16.219 5.91 1 96.44 235 ARG A O 1
ATOM 1820 N N . VAL A 1 236 ? -17.125 15.75 3.766 1 97.88 236 VAL A N 1
ATOM 1821 C CA . VAL A 1 236 ? -16.688 17.031 3.234 1 97.88 236 VAL A CA 1
ATOM 1822 C C . VAL A 1 236 ? -17.891 17.984 3.148 1 97.88 236 VAL A C 1
ATOM 1824 O O . VAL A 1 236 ? -18.984 17.578 2.734 1 97.88 236 VAL A O 1
ATOM 1827 N N . TYR A 1 237 ? -17.625 19.172 3.549 1 97.62 237 TYR A N 1
ATOM 1828 C CA . TYR A 1 237 ? -18.625 20.234 3.451 1 97.62 237 TYR A CA 1
ATOM 1829 C C . TYR A 1 237 ? -18.125 21.375 2.564 1 97.62 237 TYR A C 1
ATOM 1831 O O . TYR A 1 237 ? -16.969 21.75 2.629 1 97.62 237 TYR A O 1
ATOM 1839 N N . ARG A 1 238 ? -19.016 21.859 1.802 1 98.69 238 ARG A N 1
ATOM 1840 C CA . ARG A 1 238 ? -18.812 23.156 1.167 1 98.69 238 ARG A CA 1
ATOM 1841 C C . ARG A 1 238 ? -19.859 24.156 1.637 1 98.69 238 ARG A C 1
ATOM 1843 O O . ARG A 1 238 ? -21.062 23.906 1.532 1 98.69 238 ARG A O 1
ATOM 1850 N N . LEU A 1 239 ? -19.359 25.266 2.189 1 98.56 239 LEU A N 1
ATOM 1851 C CA . LEU A 1 239 ? -20.219 26.312 2.732 1 98.56 239 LEU A CA 1
ATOM 1852 C C . LEU A 1 239 ? -19.938 27.641 2.061 1 98.56 239 LEU A C 1
ATOM 1854 O O . LEU A 1 239 ? -18.875 27.844 1.483 1 98.56 239 LEU A O 1
ATOM 1858 N N . GLY A 1 240 ? -20.922 28.5 2.189 1 98.62 240 GLY A N 1
ATOM 1859 C CA . GLY A 1 240 ? -20.625 29.891 1.883 1 98.62 240 GLY A CA 1
ATOM 1860 C C . GLY A 1 240 ? -19.688 30.531 2.883 1 98.62 240 GLY A C 1
ATOM 1861 O O . GLY A 1 240 ? -19.891 30.422 4.094 1 98.62 240 GLY A O 1
ATOM 1862 N N . LEU A 1 241 ? -18.703 31.203 2.371 1 98.31 241 LEU A N 1
ATOM 1863 C CA . LEU A 1 241 ? -17.656 31.766 3.234 1 98.31 241 LEU A CA 1
ATOM 1864 C C . LEU A 1 241 ? -18.234 32.844 4.133 1 98.31 241 LEU A C 1
ATOM 1866 O O . LEU A 1 241 ? -17.844 32.969 5.297 1 98.31 241 LEU A O 1
ATOM 1870 N N . PHE A 1 242 ? -19.219 33.625 3.643 1 98.31 242 PHE A N 1
ATOM 1871 C CA . PHE A 1 242 ? -19.656 34.812 4.348 1 98.31 242 PHE A CA 1
ATOM 1872 C C . PHE A 1 242 ? -20.938 34.562 5.129 1 98.31 242 PHE A C 1
ATOM 1874 O O . PHE A 1 242 ? -21.281 35.312 6.043 1 98.31 242 PHE A O 1
ATOM 1881 N N . ASP A 1 243 ? -21.641 33.469 4.785 1 98.19 243 ASP A N 1
ATOM 1882 C CA . ASP A 1 243 ? -22.922 33.281 5.445 1 98.19 243 ASP A CA 1
ATOM 1883 C C . ASP A 1 243 ? -23.031 31.891 6.074 1 98.19 243 ASP A C 1
ATOM 1885 O O . ASP A 1 243 ? -24 31.594 6.781 1 98.19 243 ASP A O 1
ATOM 1889 N N . GLY A 1 244 ? -22.109 31.031 5.773 1 98 244 GLY A N 1
ATOM 1890 C CA . GLY A 1 244 ? -22.078 29.734 6.414 1 98 244 GLY A CA 1
ATOM 1891 C C . GLY A 1 244 ? -23.125 28.766 5.879 1 98 244 GLY A C 1
ATOM 1892 O O . GLY A 1 244 ? -23.328 27.688 6.449 1 98 244 GLY A O 1
ATOM 1893 N N . ARG A 1 245 ? -23.766 29.172 4.766 1 98.19 245 ARG A N 1
ATOM 1894 C CA . ARG A 1 245 ? -24.797 28.297 4.195 1 98.19 245 ARG A CA 1
ATOM 1895 C C . ARG A 1 245 ? -24.172 27.047 3.59 1 98.19 245 ARG A C 1
ATOM 1897 O O . ARG A 1 245 ? -23.203 27.141 2.826 1 98.19 245 ARG A O 1
ATOM 1904 N N . GLU A 1 246 ? -24.797 25.875 3.906 1 98.31 246 GLU A N 1
ATOM 1905 C CA . GLU A 1 246 ? -24.328 24.625 3.336 1 98.31 246 GLU A CA 1
ATOM 1906 C C . GLU A 1 246 ? -24.703 24.516 1.861 1 98.31 246 GLU A C 1
ATOM 1908 O O . GLU A 1 246 ? -25.891 24.578 1.51 1 98.31 246 GLU A O 1
ATOM 1913 N N . ILE A 1 247 ? -23.797 24.391 1.056 1 98.56 247 ILE A N 1
ATOM 1914 C CA . ILE A 1 247 ? -24.031 24.172 -0.368 1 98.56 247 ILE A CA 1
ATOM 1915 C C . ILE A 1 247 ? -24.203 22.688 -0.643 1 98.56 247 ILE A C 1
ATOM 1917 O O . ILE A 1 247 ? -25.188 22.266 -1.253 1 98.56 247 ILE A O 1
ATOM 1921 N N . TRP A 1 248 ? -23.219 21.844 -0.198 1 98.31 248 TRP A N 1
ATOM 1922 C CA . TRP A 1 248 ? -23.344 20.391 -0.252 1 98.31 248 TRP A CA 1
ATOM 1923 C C . TRP A 1 248 ? -22.469 19.734 0.805 1 98.31 248 TRP A C 1
ATOM 1925 O O . TRP A 1 248 ? -21.609 20.375 1.4 1 98.31 248 TRP A O 1
ATOM 1935 N N . LYS A 1 249 ? -22.688 18.609 1.136 1 98.06 249 LYS A N 1
ATOM 1936 C CA . LYS A 1 249 ? -21.828 17.703 1.89 1 98.06 249 LYS A CA 1
ATOM 1937 C C . LYS A 1 249 ? -21.781 16.312 1.234 1 98.06 249 LYS A C 1
ATOM 1939 O O . LYS A 1 249 ? -22.719 15.906 0.569 1 98.06 249 LYS A O 1
ATOM 1944 N N . ALA A 1 250 ? -20.656 15.633 1.394 1 97.5 250 ALA A N 1
ATOM 1945 C CA . ALA A 1 250 ? -20.484 14.352 0.727 1 97.5 250 ALA A CA 1
ATOM 1946 C C . ALA A 1 250 ? -19.438 13.492 1.447 1 97.5 250 ALA A C 1
ATOM 1948 O O . ALA A 1 250 ? -18.516 14.023 2.07 1 97.5 250 ALA A O 1
ATOM 1949 N N . GLY A 1 251 ? -19.672 12.195 1.312 1 95.62 251 GLY A N 1
ATOM 1950 C CA . GLY A 1 251 ? -18.688 11.227 1.748 1 95.62 251 GLY A CA 1
ATOM 1951 C C . GLY A 1 251 ? -18.688 11 3.248 1 95.62 251 GLY A C 1
ATOM 1952 O O . GLY A 1 251 ? -19.719 11.195 3.906 1 95.62 251 GLY A O 1
ATOM 1953 N N . GLY A 1 252 ? -17.5 10.414 3.666 1 92.81 252 GLY A N 1
ATOM 1954 C CA . GLY A 1 252 ? -17.328 10.07 5.066 1 92.81 252 GLY A CA 1
ATOM 1955 C C . GLY A 1 252 ? -17.891 8.711 5.422 1 92.81 252 GLY A C 1
ATOM 1956 O O . GLY A 1 252 ? -18.594 8.094 4.617 1 92.81 252 GLY A O 1
ATOM 1957 N N . LEU A 1 253 ? -17.469 8.219 6.605 1 90.44 253 LEU A N 1
ATOM 1958 C CA . LEU A 1 253 ? -18 6.992 7.191 1 90.44 253 LEU A CA 1
ATOM 1959 C C . LEU A 1 253 ? -18.547 7.254 8.594 1 90.44 253 LEU A C 1
ATOM 1961 O O . LEU A 1 253 ? -17.781 7.477 9.531 1 90.44 253 LEU A O 1
ATOM 1965 N N . GLU A 1 254 ? -19.781 7.109 8.648 1 85.31 254 GLU A N 1
ATOM 1966 C CA . GLU A 1 254 ? -20.422 7.355 9.93 1 85.31 254 GLU A CA 1
ATOM 1967 C C . GLU A 1 254 ? -19.875 6.438 11.016 1 85.31 254 GLU A C 1
ATOM 1969 O O . GLU A 1 254 ? -19.688 5.238 10.789 1 85.31 254 GLU A O 1
ATOM 1974 N N . GLY A 1 255 ? -19.562 7.027 12.141 1 82.62 255 GLY A N 1
ATOM 1975 C CA . GLY A 1 255 ? -19.047 6.262 13.273 1 82.62 255 GLY A CA 1
ATOM 1976 C C . GLY A 1 255 ? -17.547 6.125 13.273 1 82.62 255 GLY A C 1
ATOM 1977 O O . GLY A 1 255 ? -16.953 5.684 14.258 1 82.62 255 GLY A O 1
ATOM 1978 N N . SER A 1 256 ? -16.953 6.5 12.203 1 85.25 256 SER A N 1
ATOM 1979 C CA . SER A 1 256 ? -15.492 6.457 12.148 1 85.25 256 SER A CA 1
ATOM 1980 C C . SER A 1 256 ? -14.883 7.758 12.656 1 85.25 256 SER A C 1
ATOM 1982 O O . SER A 1 256 ? -15.602 8.703 12.969 1 85.25 256 SER A O 1
ATOM 1984 N N . TRP A 1 257 ? -13.555 7.723 12.82 1 84.38 257 TRP A N 1
ATOM 1985 C CA . TRP A 1 257 ? -12.82 8.906 13.273 1 84.38 257 TRP A CA 1
ATOM 1986 C C . TRP A 1 257 ? -11.461 8.992 12.586 1 84.38 257 TRP A C 1
ATOM 1988 O O . TRP A 1 257 ? -10.781 7.984 12.398 1 84.38 257 TRP A O 1
ATOM 1998 N N . THR A 1 258 ? -11.172 10.148 12.094 1 86.19 258 THR A N 1
ATOM 1999 C CA . THR A 1 258 ? -9.844 10.414 11.562 1 86.19 258 THR A CA 1
ATOM 2000 C C . THR A 1 258 ? -9.312 11.75 12.078 1 86.19 258 THR A C 1
ATOM 2002 O O . THR A 1 258 ? -10.078 12.695 12.266 1 86.19 258 THR A O 1
ATOM 2005 N N . ASP A 1 259 ? -7.98 11.797 12.258 1 85.31 259 ASP A N 1
ATOM 2006 C CA . ASP A 1 259 ? -7.297 13.055 12.547 1 85.31 259 ASP A CA 1
ATOM 2007 C C . ASP A 1 259 ? -6.926 13.789 11.258 1 85.31 259 ASP A C 1
ATOM 2009 O O . ASP A 1 259 ? -6.332 14.867 11.297 1 85.31 259 ASP A O 1
ATOM 2013 N N . GLY A 1 260 ? -7.289 13.203 10.188 1 86.69 260 GLY A N 1
ATOM 2014 C CA . GLY A 1 260 ? -6.965 13.812 8.906 1 86.69 260 GLY A CA 1
ATOM 2015 C C . GLY A 1 260 ? -7.855 14.984 8.562 1 86.69 260 GLY A C 1
ATOM 2016 O O . GLY A 1 260 ? -8.742 15.352 9.336 1 86.69 260 GLY A O 1
ATOM 2017 N N . SER A 1 261 ? -7.457 15.734 7.512 1 91.62 261 SER A N 1
ATOM 2018 C CA . SER A 1 261 ? -8.219 16.859 6.957 1 91.62 261 SER A CA 1
ATOM 2019 C C . SER A 1 261 ? -8.219 16.812 5.434 1 91.62 261 SER A C 1
ATOM 2021 O O . SER A 1 261 ? -7.465 16.062 4.824 1 91.62 261 SER A O 1
ATOM 2023 N N . ALA A 1 262 ? -9.055 17.688 4.918 1 94.69 262 ALA A N 1
ATOM 2024 C CA . ALA A 1 262 ? -9.148 17.734 3.461 1 94.69 262 ALA A CA 1
ATOM 2025 C C . ALA A 1 262 ? -8.023 18.578 2.871 1 94.69 262 ALA A C 1
ATOM 2027 O O . ALA A 1 262 ? -7.352 19.328 3.592 1 94.69 262 ALA A O 1
ATOM 2028 N N . ALA A 1 263 ? -7.801 18.406 1.622 1 96.56 263 ALA A N 1
ATOM 2029 C CA . ALA A 1 263 ? -6.883 19.219 0.833 1 96.56 263 ALA A CA 1
ATOM 2030 C C . ALA A 1 263 ? -7.488 19.578 -0.521 1 96.56 263 ALA A C 1
ATOM 2032 O O . ALA A 1 263 ? -8.43 18.922 -0.979 1 96.56 263 ALA A O 1
ATOM 2033 N N . LEU A 1 264 ? -6.977 20.641 -1.057 1 97 264 LEU A N 1
ATOM 2034 C CA . LEU A 1 264 ? -7.426 21.109 -2.359 1 97 264 LEU A CA 1
ATOM 2035 C C . LEU A 1 264 ? -6.281 21.109 -3.365 1 97 264 LEU A C 1
ATOM 2037 O O . LEU A 1 264 ? -5.211 21.656 -3.09 1 97 264 LEU A O 1
ATOM 2041 N N . GLY A 1 265 ? -6.574 20.453 -4.512 1 96.69 265 GLY A N 1
ATOM 2042 C CA . GLY A 1 265 ? -5.566 20.406 -5.559 1 96.69 265 GLY A CA 1
ATOM 2043 C C . GLY A 1 265 ? -5.797 21.438 -6.652 1 96.69 265 GLY A C 1
ATOM 2044 O O . GLY A 1 265 ? -6.934 21.844 -6.898 1 96.69 265 GLY A O 1
ATOM 2045 N N . GLY A 1 266 ? -4.695 21.766 -7.348 1 95.56 266 GLY A N 1
ATOM 2046 C CA . GLY A 1 266 ? -4.781 22.688 -8.477 1 95.56 266 GLY A CA 1
ATOM 2047 C C . GLY A 1 266 ? -5.609 22.141 -9.625 1 95.56 266 GLY A C 1
ATOM 2048 O O . GLY A 1 266 ? -5.984 22.891 -10.531 1 95.56 266 GLY A O 1
ATOM 2049 N N . ASN A 1 267 ? -5.879 20.953 -9.641 1 96.56 267 ASN A N 1
ATOM 2050 C CA . ASN A 1 267 ? -6.719 20.328 -10.656 1 96.56 267 ASN A CA 1
ATOM 2051 C C . ASN A 1 267 ? -8.203 20.516 -10.344 1 96.56 267 ASN A C 1
ATOM 2053 O O . ASN A 1 267 ? -9.062 19.984 -11.047 1 96.56 267 ASN A O 1
ATOM 2057 N N . GLY A 1 268 ? -8.523 21.156 -9.227 1 96.25 268 GLY A N 1
ATOM 2058 C CA . GLY A 1 268 ? -9.906 21.453 -8.891 1 96.25 268 GLY A CA 1
ATOM 2059 C C . GLY A 1 268 ? -10.578 20.328 -8.109 1 96.25 268 GLY A C 1
ATOM 2060 O O . GLY A 1 268 ? -11.805 20.312 -7.984 1 96.25 268 GLY A O 1
ATOM 2061 N N . LEU A 1 269 ? -9.82 19.422 -7.609 1 97.88 269 LEU A N 1
ATOM 2062 C CA . LEU A 1 269 ? -10.391 18.328 -6.824 1 97.88 269 LEU A CA 1
ATOM 2063 C C . LEU A 1 269 ? -10.133 18.547 -5.336 1 97.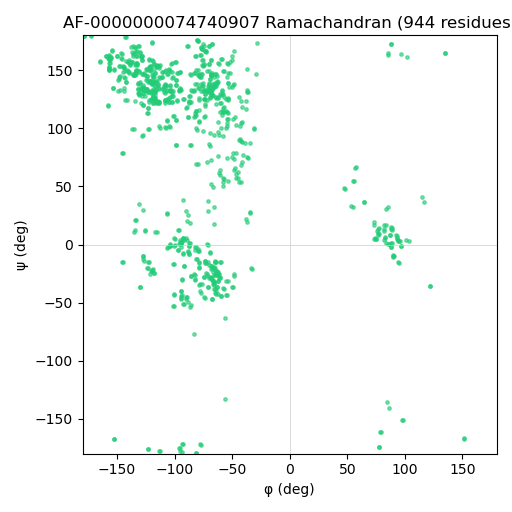88 269 LEU A C 1
ATOM 2065 O O . LEU A 1 269 ? -9.125 19.156 -4.957 1 97.88 269 LEU A O 1
ATOM 2069 N N . ILE A 1 270 ? -11.078 18.047 -4.508 1 98.06 270 ILE A N 1
ATOM 2070 C CA . ILE A 1 270 ? -10.961 18 -3.055 1 98.06 270 ILE A CA 1
ATOM 2071 C C . ILE A 1 270 ? -10.602 16.578 -2.611 1 98.06 270 ILE A C 1
ATOM 2073 O O . ILE A 1 270 ? -11.273 15.617 -2.998 1 98.06 270 ILE A O 1
ATOM 2077 N N . TYR A 1 271 ? -9.609 16.469 -1.851 1 98.31 271 TYR A N 1
ATOM 2078 C CA . TYR A 1 271 ? -9.172 15.18 -1.321 1 98.31 271 TYR A CA 1
ATOM 2079 C C . TYR A 1 271 ? -9.516 15.055 0.158 1 98.31 271 TYR A C 1
ATOM 2081 O O . TYR A 1 271 ? -9.172 15.93 0.957 1 98.31 271 TYR A O 1
ATOM 2089 N N . ALA A 1 272 ? -10.219 14.031 0.508 1 97.94 272 ALA A N 1
ATOM 2090 C CA . ALA A 1 272 ? -10.648 13.781 1.882 1 97.94 272 ALA A CA 1
ATOM 2091 C C . ALA A 1 272 ? -10.281 12.375 2.328 1 97.94 272 ALA A C 1
ATOM 2093 O O . ALA A 1 272 ? -10.031 11.5 1.497 1 97.94 272 ALA A O 1
ATOM 2094 N N . VAL A 1 273 ? -10.227 12.203 3.674 1 96.75 273 VAL A N 1
ATOM 2095 C CA . VAL A 1 273 ? -9.781 10.914 4.188 1 96.75 273 VAL A CA 1
ATOM 2096 C C . VAL A 1 273 ? -10.727 10.453 5.301 1 96.75 273 VAL A C 1
ATOM 2098 O O . VAL A 1 273 ? -11.328 11.273 5.992 1 96.75 273 VAL A O 1
ATOM 2101 N N . ASN A 1 274 ? -10.898 9.188 5.469 1 94.62 274 ASN A N 1
ATOM 2102 C CA . ASN A 1 274 ? -11.547 8.57 6.621 1 94.62 274 ASN A CA 1
ATOM 2103 C C . ASN A 1 274 ? -10.906 7.242 6.992 1 94.62 274 ASN A C 1
ATOM 2105 O O . ASN A 1 274 ? -10.234 6.621 6.164 1 94.62 274 ASN A O 1
ATOM 2109 N N . ASN A 1 275 ? -11 6.859 8.227 1 91.12 275 ASN A N 1
ATOM 2110 C CA . ASN A 1 275 ? -10.688 5.492 8.641 1 91.12 275 ASN A CA 1
ATOM 2111 C C . ASN A 1 275 ? -11.844 4.543 8.344 1 91.12 275 ASN A C 1
ATOM 2113 O O . ASN A 1 275 ? -13.016 4.934 8.438 1 91.12 275 ASN A O 1
ATOM 2117 N N . ASN A 1 276 ? -11.547 3.314 8.008 1 87.31 276 ASN A N 1
ATOM 2118 C CA . ASN A 1 276 ? -12.57 2.406 7.504 1 87.31 276 ASN A CA 1
ATOM 2119 C C . ASN A 1 276 ? -13.18 1.574 8.633 1 87.31 276 ASN A C 1
ATOM 2121 O O . ASN A 1 276 ? -13.914 0.62 8.375 1 87.31 276 ASN A O 1
ATOM 2125 N N . LYS A 1 277 ? -12.891 1.757 9.867 1 77.12 277 LYS A N 1
ATOM 2126 C CA . LYS A 1 277 ? -13.547 1.067 10.977 1 77.12 277 LYS A CA 1
ATOM 2127 C C . LYS A 1 277 ? -14.156 2.062 11.961 1 77.12 277 LYS A C 1
ATOM 2129 O O . LYS A 1 277 ? -13.523 3.057 12.32 1 77.12 277 LYS A O 1
ATOM 2134 N N . PRO A 1 278 ? -15.305 1.562 12.32 1 70.44 278 PRO A N 1
ATOM 2135 C CA . PRO A 1 278 ? -15.922 2.367 13.383 1 70.44 278 PRO A CA 1
ATOM 2136 C C . PRO A 1 278 ? -15.164 2.275 14.703 1 70.44 278 PRO A C 1
ATOM 2138 O O . PRO A 1 278 ? -14.57 1.236 15.008 1 70.44 278 PRO A O 1
ATOM 2141 N N . LEU A 1 279 ? -15.156 3.316 15.398 1 65.88 279 LEU A N 1
ATOM 2142 C CA . LEU A 1 279 ? -14.484 3.393 16.688 1 65.88 279 LEU A CA 1
ATOM 2143 C C . LEU A 1 279 ? -14.883 2.219 17.578 1 65.88 279 LEU A C 1
ATOM 2145 O O . LEU A 1 279 ? -14.055 1.68 18.312 1 65.88 279 LEU A O 1
ATOM 2149 N N . ALA A 1 280 ? -16.094 1.835 17.484 1 64.38 280 ALA A N 1
ATOM 2150 C CA . ALA A 1 280 ? -16.641 0.755 18.312 1 64.38 280 ALA A CA 1
ATOM 2151 C C . ALA A 1 280 ? -15.93 -0.565 18.016 1 64.38 280 ALA A C 1
ATOM 2153 O O . ALA A 1 280 ? -15.828 -1.435 18.875 1 64.38 280 ALA A O 1
ATOM 2154 N N . GLU A 1 281 ? -15.398 -0.708 16.844 1 64.19 281 GLU A N 1
ATOM 2155 C CA . GLU A 1 281 ? -14.789 -1.963 16.406 1 64.19 281 GLU A CA 1
ATOM 2156 C C . GLU A 1 281 ? -13.281 -1.966 16.672 1 64.19 281 GLU A C 1
ATOM 2158 O O . GLU A 1 281 ? -12.664 -3.027 16.766 1 64.19 281 GLU A O 1
ATOM 2163 N N . ILE A 1 282 ? -12.727 -0.85 16.625 1 57.75 282 ILE A N 1
ATOM 2164 C CA . ILE A 1 282 ? -11.297 -0.745 16.891 1 57.75 282 ILE A CA 1
ATOM 2165 C C . ILE A 1 282 ? -10.977 -1.309 18.266 1 57.75 282 ILE A C 1
ATOM 2167 O O . ILE A 1 282 ? -9.906 -1.884 18.484 1 57.75 282 ILE A O 1
ATOM 2171 N N . LYS A 1 283 ? -11.82 -1.092 19.281 1 52.12 283 LYS A N 1
ATOM 2172 C CA . LYS A 1 283 ? -11.617 -1.554 20.656 1 52.12 283 LYS A CA 1
ATOM 2173 C C . LYS A 1 283 ? -11.547 -3.076 20.719 1 52.12 283 LYS A C 1
ATOM 2175 O O . LYS A 1 283 ? -10.953 -3.639 21.641 1 52.12 283 LYS A O 1
ATOM 2180 N N . ASN A 1 284 ? -12.211 -3.793 19.812 1 48.72 284 ASN A N 1
ATOM 2181 C CA . ASN A 1 284 ? -12.266 -5.25 19.875 1 48.72 284 ASN A CA 1
ATOM 2182 C C . ASN A 1 284 ? -11.172 -5.887 19.016 1 48.72 284 ASN A C 1
ATOM 2184 O O . ASN A 1 284 ? -11.227 -7.082 18.719 1 48.72 284 ASN A O 1
ATOM 2188 N N . LEU A 1 285 ? -10.508 -5.184 18.484 1 50.31 285 LEU A N 1
ATOM 2189 C CA . LEU A 1 285 ? -9.578 -5.762 17.516 1 50.31 285 LEU A CA 1
ATOM 2190 C C . LEU A 1 285 ? -8.633 -6.75 18.188 1 50.31 285 LEU A C 1
ATOM 2192 O O . LEU A 1 285 ? -7.773 -6.355 18.984 1 50.31 285 LEU A O 1
ATOM 2196 N N . ASP A 1 286 ? -9.266 -7.82 18.688 1 45.66 286 ASP A N 1
ATOM 2197 C CA . ASP A 1 286 ? -8.727 -9.078 19.203 1 45.66 286 ASP A CA 1
ATOM 2198 C C . ASP A 1 286 ? -7.402 -9.422 18.516 1 45.66 286 ASP A C 1
ATOM 2200 O O . ASP A 1 286 ? -7.145 -8.984 17.406 1 45.66 286 ASP A O 1
ATOM 2204 N N . ALA A 1 287 ? -6.52 -10.086 19.359 1 48.69 287 ALA A N 1
ATOM 2205 C CA . ALA A 1 287 ? -5.254 -10.812 19.312 1 48.69 287 ALA A CA 1
ATOM 2206 C C . ALA A 1 287 ? -5.191 -11.719 18.078 1 48.69 287 ALA A C 1
ATOM 2208 O O . ALA A 1 287 ? -5.977 -12.664 17.953 1 48.69 287 ALA A O 1
ATOM 2209 N N . THR A 1 288 ? -4.945 -11.102 17.016 1 50.53 288 THR A N 1
ATOM 2210 C CA . THR A 1 288 ? -4.621 -11.727 15.734 1 50.53 288 THR A CA 1
ATOM 2211 C C . THR A 1 288 ? -3.764 -12.969 15.945 1 50.53 288 THR A C 1
ATOM 2213 O O . THR A 1 288 ? -3.203 -13.172 17.016 1 50.53 288 THR A O 1
ATOM 2216 N N . VAL A 1 289 ? -3.904 -13.883 15.031 1 53.25 289 VAL A N 1
ATOM 2217 C CA . VAL A 1 289 ? -3.113 -15.078 14.773 1 53.25 289 VAL A CA 1
ATOM 2218 C C . VAL A 1 289 ? -1.627 -14.758 14.914 1 53.25 289 VAL A C 1
ATOM 2220 O O . VAL A 1 289 ? -1.143 -13.773 14.344 1 53.25 289 VAL A O 1
ATOM 2223 N N . PRO A 1 290 ? -0.984 -15.445 15.883 1 55.06 290 PRO A N 1
ATOM 2224 C CA . PRO A 1 290 ? 0.467 -15.266 15.961 1 55.06 290 PRO A CA 1
ATOM 2225 C C . PRO A 1 290 ? 1.122 -15.125 14.586 1 55.06 290 PRO A C 1
ATOM 2227 O O . PRO A 1 290 ? 0.77 -15.859 13.656 1 55.06 290 PRO A O 1
ATOM 2230 N N . GLY A 1 291 ? 1.921 -14.18 14.438 1 58.78 291 GLY A N 1
ATOM 2231 C CA . GLY A 1 291 ? 2.654 -13.977 13.195 1 58.78 291 GLY A CA 1
ATOM 2232 C C . GLY A 1 291 ? 1.966 -13.008 12.25 1 58.78 291 GLY A C 1
ATOM 2233 O O . GLY A 1 291 ? 2.539 -12.617 11.227 1 58.78 291 GLY A O 1
ATOM 2234 N N . PHE A 1 292 ? 0.693 -12.844 12.656 1 62.22 292 PHE A N 1
ATOM 2235 C CA . PHE A 1 292 ? 0.008 -11.852 11.836 1 62.22 292 PHE A CA 1
ATOM 2236 C C . PHE A 1 292 ? 0.219 -10.445 12.398 1 62.22 292 PHE A C 1
ATOM 2238 O O . PHE A 1 292 ? 0.23 -10.258 13.609 1 62.22 292 PHE A O 1
ATOM 2245 N N . PRO A 1 293 ? 0.69 -9.547 11.43 1 60.41 293 PRO A N 1
ATOM 2246 C CA . PRO A 1 293 ? 0.851 -8.172 11.922 1 60.41 293 PRO A CA 1
ATOM 2247 C C . PRO A 1 293 ? -0.373 -7.676 12.688 1 60.41 293 PRO A C 1
ATOM 2249 O O . PRO A 1 293 ? -1.497 -8.094 12.398 1 60.41 293 PRO A O 1
ATOM 2252 N N . ARG A 1 294 ? 0.005 -6.984 13.805 1 57.94 294 ARG A N 1
ATOM 2253 C CA . ARG A 1 294 ? -1.034 -6.344 14.602 1 57.94 294 ARG A CA 1
ATOM 2254 C C . ARG A 1 294 ? -1.958 -5.504 13.727 1 57.94 294 ARG A C 1
ATOM 2256 O O . ARG A 1 294 ? -1.586 -5.113 12.617 1 57.94 294 ARG A O 1
ATOM 2263 N N . ASP A 1 295 ? -3.049 -5.223 14.258 1 56.53 295 ASP A N 1
ATOM 2264 C CA . ASP A 1 295 ? -4.23 -4.625 13.641 1 56.53 295 ASP A CA 1
ATOM 2265 C C . ASP A 1 295 ? -3.885 -3.303 12.961 1 56.53 295 ASP A C 1
ATOM 2267 O O . ASP A 1 295 ? -3.373 -2.383 13.602 1 56.53 295 ASP A O 1
ATOM 2271 N N . THR A 1 296 ? -3.715 -3.357 11.625 1 67.25 296 THR A N 1
ATOM 2272 C CA . THR A 1 296 ? -3.715 -2.127 10.844 1 67.25 296 THR A CA 1
ATOM 2273 C C . THR A 1 296 ? -5.129 -1.778 10.383 1 67.25 296 THR A C 1
ATOM 2275 O O . THR A 1 296 ? -5.883 -2.658 9.969 1 67.25 296 THR A O 1
ATOM 2278 N N . ASN A 1 297 ? -5.625 -0.595 10.859 1 76.44 297 ASN A N 1
ATOM 2279 C CA . ASN A 1 297 ? -6.891 -0.083 10.344 1 76.44 297 ASN A CA 1
ATOM 2280 C C . ASN A 1 297 ? -6.695 0.664 9.023 1 76.44 297 ASN A C 1
ATOM 2282 O O . ASN A 1 297 ? -6.066 1.722 8.992 1 76.44 297 ASN A O 1
ATOM 2286 N N . PRO A 1 298 ? -7.273 0.03 7.977 1 85.56 298 PRO A N 1
ATOM 2287 C CA . PRO A 1 298 ? -7.16 0.758 6.711 1 85.56 298 PRO A CA 1
ATOM 2288 C C . PRO A 1 298 ? -7.984 2.043 6.691 1 85.56 298 PRO A C 1
ATOM 2290 O O . PRO A 1 298 ? -8.812 2.26 7.578 1 85.56 298 PRO A O 1
ATOM 2293 N N . GLY A 1 299 ? -7.621 2.922 5.832 1 93.19 299 GLY A N 1
ATOM 2294 C CA . GLY A 1 299 ? -8.414 4.109 5.562 1 93.19 299 GLY A CA 1
ATOM 2295 C C . GLY A 1 299 ? -8.805 4.246 4.102 1 93.19 299 GLY A C 1
ATOM 2296 O O . GLY A 1 299 ? -8.719 3.283 3.338 1 93.19 299 GLY A O 1
ATOM 2297 N N . THR A 1 300 ? -9.43 5.324 3.826 1 95.56 300 THR A N 1
ATOM 2298 C CA . THR A 1 300 ? -9.82 5.664 2.463 1 95.56 300 THR A CA 1
ATOM 2299 C C . THR A 1 300 ? -9.406 7.098 2.125 1 95.56 300 THR A C 1
ATOM 2301 O O . THR A 1 300 ? -9.586 8.008 2.938 1 95.56 300 THR A O 1
ATOM 2304 N N . LEU A 1 301 ? -8.766 7.254 0.998 1 97.62 301 LEU A N 1
ATOM 2305 C CA . LEU A 1 301 ? -8.555 8.547 0.357 1 97.62 301 LEU A CA 1
ATOM 2306 C C . LEU A 1 301 ? -9.523 8.742 -0.809 1 97.62 301 LEU A C 1
ATOM 2308 O O . LEU A 1 301 ? -9.555 7.926 -1.732 1 97.62 301 LEU A O 1
ATOM 2312 N N . SER A 1 302 ? -10.297 9.836 -0.717 1 97.94 302 SER A N 1
ATOM 2313 C CA . SER A 1 302 ? -11.305 10.117 -1.73 1 97.94 302 SER A CA 1
ATOM 2314 C C . SER A 1 302 ? -11.039 11.445 -2.424 1 97.94 302 SER A C 1
ATOM 2316 O O . SER A 1 302 ? -10.57 12.398 -1.791 1 97.94 302 SER A O 1
ATOM 2318 N N . ALA A 1 303 ? -11.367 11.477 -3.684 1 98.56 303 ALA A N 1
ATOM 2319 C CA . ALA A 1 303 ? -11.305 12.719 -4.449 1 98.56 303 ALA A CA 1
ATOM 2320 C C . ALA A 1 303 ? -12.688 13.125 -4.949 1 98.56 303 ALA A C 1
ATOM 2322 O O . ALA A 1 303 ? -13.375 12.344 -5.617 1 98.56 303 ALA A O 1
ATOM 2323 N N . TYR A 1 304 ? -13.055 14.336 -4.621 1 98.5 304 TYR A N 1
ATOM 2324 C CA . TYR A 1 304 ? -14.328 14.914 -5.055 1 98.5 304 TYR A CA 1
ATOM 2325 C C . TYR A 1 304 ? -14.094 16.125 -5.953 1 98.5 304 TYR A C 1
ATOM 2327 O O . TYR A 1 304 ? -13.133 16.875 -5.762 1 98.5 304 TYR A O 1
ATOM 2335 N N . ASP A 1 305 ? -15.008 16.312 -6.906 1 98.38 305 ASP A N 1
ATOM 2336 C CA . ASP A 1 305 ? -14.961 17.594 -7.609 1 98.38 305 ASP A CA 1
ATOM 2337 C C . ASP A 1 305 ? -15.641 18.703 -6.797 1 98.38 305 ASP A C 1
ATOM 2339 O O . ASP A 1 305 ? -16.125 18.453 -5.691 1 98.38 305 ASP A O 1
ATOM 2343 N N . LEU A 1 306 ? -15.609 19.922 -7.273 1 97.44 306 LEU A N 1
ATOM 2344 C CA . LEU A 1 306 ? -16.078 21.078 -6.516 1 97.44 306 LEU A CA 1
ATOM 2345 C C . LEU A 1 306 ? -17.594 21.047 -6.359 1 97.44 306 LEU A C 1
ATOM 2347 O O . LEU A 1 306 ? -18.156 21.797 -5.57 1 97.44 306 LEU A O 1
ATOM 2351 N N . ASP A 1 307 ? -18.234 20.094 -7.027 1 97.75 307 ASP A N 1
ATOM 2352 C CA . ASP A 1 307 ? -19.688 19.938 -6.902 1 97.75 307 ASP A CA 1
ATOM 2353 C C . ASP A 1 307 ? -20.031 18.797 -5.949 1 97.75 307 ASP A C 1
ATOM 2355 O O . ASP A 1 307 ? -21.203 18.5 -5.73 1 97.75 307 ASP A O 1
ATOM 2359 N N . GLY A 1 308 ? -19.031 18.172 -5.457 1 97.81 308 GLY A N 1
ATOM 2360 C CA . GLY A 1 308 ? -19.266 17.141 -4.445 1 97.81 308 GLY A CA 1
ATOM 2361 C C . GLY A 1 308 ? -19.391 15.75 -5.027 1 97.81 308 GLY A C 1
ATOM 2362 O O . GLY A 1 308 ? -19.75 14.812 -4.32 1 97.81 308 GLY A O 1
ATOM 2363 N N . ASN A 1 309 ? -19.125 15.633 -6.328 1 98.12 309 ASN A N 1
ATOM 2364 C CA . ASN A 1 309 ? -19.172 14.312 -6.945 1 98.12 309 ASN A CA 1
ATOM 2365 C C . ASN A 1 309 ? -17.875 13.547 -6.734 1 98.12 309 ASN A C 1
ATOM 2367 O O . ASN A 1 309 ? -16.781 14.086 -6.961 1 98.12 309 ASN A O 1
ATOM 2371 N N . LEU A 1 310 ? -18.047 12.297 -6.324 1 97.88 310 LEU A N 1
ATOM 2372 C CA . LEU A 1 310 ? -16.875 11.43 -6.16 1 97.88 310 LEU A CA 1
ATOM 2373 C C . LEU A 1 310 ? -16.25 11.109 -7.508 1 97.88 310 LEU A C 1
ATOM 2375 O O . LEU A 1 310 ? -16.938 10.664 -8.43 1 97.88 310 LEU A O 1
ATOM 2379 N N . LYS A 1 311 ? -14.953 11.32 -7.633 1 97.62 311 LYS A N 1
ATOM 2380 C CA . LYS A 1 311 ? -14.227 11.008 -8.859 1 97.62 311 LYS A CA 1
ATOM 2381 C C . LYS A 1 311 ? -13.469 9.688 -8.727 1 97.62 311 LYS A C 1
ATOM 2383 O O . LYS A 1 311 ? -13.477 8.867 -9.641 1 97.62 311 LYS A O 1
ATOM 2388 N N . TRP A 1 312 ? -12.836 9.469 -7.613 1 96.56 312 TRP A N 1
ATOM 2389 C CA . TRP A 1 312 ? -12.172 8.203 -7.34 1 96.56 312 TRP A CA 1
ATOM 2390 C C . TRP A 1 312 ? -11.953 8.008 -5.84 1 96.56 312 TRP A C 1
ATOM 2392 O O . TRP A 1 312 ? -12.07 8.961 -5.066 1 96.56 312 TRP A O 1
ATOM 2402 N N . GLN A 1 313 ? -11.711 6.824 -5.477 1 95.62 313 GLN A N 1
ATOM 2403 C CA . GLN A 1 313 ? -11.367 6.449 -4.109 1 95.62 313 GLN A CA 1
ATOM 2404 C C . GLN A 1 313 ? -10.352 5.316 -4.09 1 95.62 313 GLN A C 1
ATOM 2406 O O . GLN A 1 313 ? -10.359 4.445 -4.961 1 95.62 313 GLN A O 1
ATOM 2411 N N . VAL A 1 314 ? -9.469 5.402 -3.111 1 95.75 314 VAL A N 1
ATOM 2412 C CA . VAL A 1 314 ? -8.516 4.316 -2.914 1 95.75 314 VAL A CA 1
ATOM 2413 C C . VAL A 1 314 ? -8.438 3.957 -1.433 1 95.75 314 VAL A C 1
ATOM 2415 O O . VAL A 1 314 ? -8.594 4.82 -0.569 1 95.75 314 VAL A O 1
ATOM 2418 N N . THR A 1 315 ? -8.203 2.668 -1.181 1 93.75 315 THR A N 1
ATOM 2419 C CA . THR A 1 315 ? -7.922 2.209 0.175 1 93.75 315 THR A CA 1
ATOM 2420 C C . THR A 1 315 ? -6.488 2.551 0.574 1 93.75 315 THR A C 1
ATOM 2422 O O . THR A 1 315 ? -5.562 2.391 -0.223 1 93.75 315 THR A O 1
ATOM 2425 N N . THR A 1 316 ? -6.324 3.104 1.735 1 94.25 316 THR A N 1
ATOM 2426 C CA . THR A 1 316 ? -5 3.23 2.33 1 94.25 316 THR A CA 1
ATOM 2427 C C . THR A 1 316 ? -4.73 2.082 3.299 1 94.25 316 THR A C 1
ATOM 2429 O O . THR A 1 316 ? -5.578 1.747 4.125 1 94.25 316 THR A O 1
ATOM 2432 N N . PRO A 1 317 ? -3.592 1.453 3.227 1 88.56 317 PRO A N 1
ATOM 2433 C CA . PRO A 1 317 ? -3.344 0.251 4.023 1 88.56 317 PRO A CA 1
ATOM 2434 C C . PRO A 1 317 ? -3.248 0.546 5.52 1 88.56 317 PRO A C 1
ATOM 2436 O O . PRO A 1 317 ? -3.311 -0.374 6.34 1 88.56 317 PRO A O 1
ATOM 2439 N N . LYS A 1 318 ? -3.021 1.752 5.906 1 88.94 318 LYS A N 1
ATOM 2440 C CA . LYS A 1 318 ? -3.004 2.256 7.277 1 88.94 318 LYS A CA 1
ATOM 2441 C C . LYS A 1 318 ? -3.863 3.51 7.414 1 88.94 318 LYS A C 1
ATOM 2443 O O . LYS A 1 318 ? -4.246 4.117 6.41 1 88.94 318 LYS A O 1
ATOM 2448 N N . PRO A 1 319 ? -4.156 3.863 8.656 1 90.06 319 PRO A N 1
ATOM 2449 C CA . PRO A 1 319 ? -4.996 5.047 8.859 1 90.06 319 PRO A CA 1
ATOM 2450 C C . PRO A 1 319 ? -4.379 6.316 8.281 1 90.06 319 PRO A C 1
ATOM 2452 O O . PRO A 1 319 ? -3.205 6.605 8.539 1 90.06 319 PRO A O 1
ATOM 2455 N N . PRO A 1 320 ? -5.168 7.027 7.48 1 93.56 320 PRO A N 1
ATOM 2456 C CA . PRO A 1 320 ? -4.746 8.352 7.02 1 93.56 320 PRO A CA 1
ATOM 2457 C C . PRO A 1 320 ? -5.109 9.461 8.008 1 93.56 320 PRO A C 1
ATOM 2459 O O . PRO A 1 320 ? -6.062 10.211 7.77 1 93.56 320 PRO A O 1
ATOM 2462 N N . ASN A 1 321 ? -4.281 9.695 8.977 1 90.56 321 ASN A N 1
ATOM 2463 C CA . ASN A 1 321 ? -4.629 10.578 10.086 1 90.56 321 ASN A CA 1
ATOM 2464 C C . ASN A 1 321 ? -3.891 11.914 9.992 1 90.56 321 ASN A C 1
ATOM 2466 O O . ASN A 1 321 ? -3.594 12.531 11.016 1 90.56 321 ASN A O 1
ATOM 2470 N N . ASN A 1 322 ? -3.527 12.344 8.82 1 90.94 322 ASN A N 1
ATOM 2471 C CA . ASN A 1 322 ? -2.951 13.648 8.539 1 90.94 322 ASN A CA 1
ATOM 2472 C C . ASN A 1 322 ? -3.613 14.312 7.336 1 90.94 322 ASN A C 1
ATOM 2474 O O . ASN A 1 322 ? -4.191 13.625 6.488 1 90.94 322 ASN A O 1
ATOM 2478 N N . ALA A 1 323 ? -3.514 15.633 7.363 1 89.69 323 ALA A N 1
ATOM 2479 C CA . ALA A 1 323 ? -3.92 16.328 6.141 1 89.69 323 ALA A CA 1
ATOM 2480 C C . ALA A 1 323 ? -2.975 16 4.988 1 89.69 323 ALA A C 1
ATOM 2482 O O . ALA A 1 323 ? -1.753 16.062 5.145 1 89.69 323 ALA A O 1
ATOM 2483 N N . PRO A 1 324 ? -3.531 15.727 3.818 1 96 324 PRO A N 1
ATOM 2484 C CA . PRO A 1 324 ? -2.643 15.562 2.666 1 96 324 PRO A CA 1
ATOM 2485 C C . PRO A 1 324 ? -2.131 16.891 2.115 1 96 324 PRO A C 1
ATOM 2487 O O . PRO A 1 324 ? -2.617 17.953 2.51 1 96 324 PRO A O 1
ATOM 2490 N N . ALA A 1 325 ? -1.105 16.844 1.34 1 97.5 325 ALA A N 1
ATOM 2491 C CA . ALA A 1 325 ? -0.656 17.938 0.482 1 97.5 325 ALA A CA 1
ATOM 2492 C C . ALA A 1 325 ? -0.76 17.562 -0.992 1 97.5 325 ALA A C 1
ATOM 2494 O O . ALA A 1 325 ? -0.477 16.422 -1.366 1 97.5 325 ALA A O 1
ATOM 2495 N N . VAL A 1 326 ? -1.179 18.516 -1.796 1 98.38 326 VAL A N 1
ATOM 2496 C CA . VAL A 1 326 ? -1.371 18.219 -3.213 1 98.38 326 VAL A CA 1
ATOM 2497 C C . VAL A 1 326 ? -0.523 19.172 -4.059 1 98.38 326 VAL A C 1
ATOM 2499 O O . VAL A 1 326 ? -0.742 20.375 -4.047 1 98.38 326 VAL A O 1
ATOM 2502 N N . GLY A 1 327 ? 0.403 18.594 -4.785 1 98.19 327 GLY A N 1
ATOM 2503 C CA . GLY A 1 327 ? 1.266 19.422 -5.625 1 98.19 327 GLY A CA 1
ATOM 2504 C C . GLY A 1 327 ? 2.162 18.594 -6.535 1 98.19 327 GLY A C 1
ATOM 2505 O O . GLY A 1 327 ? 2.039 17.375 -6.598 1 98.19 327 GLY A O 1
ATOM 2506 N N . LYS A 1 328 ? 2.949 19.344 -7.309 1 97.62 328 LYS A N 1
ATOM 2507 C CA . LYS A 1 328 ? 3.965 18.688 -8.133 1 97.62 328 LYS A CA 1
ATOM 2508 C C . LYS A 1 328 ? 5.133 18.203 -7.277 1 97.62 328 LYS A C 1
ATOM 2510 O O . LYS A 1 328 ? 5.598 18.922 -6.387 1 97.62 328 LYS A O 1
ATOM 2515 N N . ILE A 1 329 ? 5.531 16.969 -7.504 1 97.94 329 ILE A N 1
ATOM 2516 C CA . ILE A 1 329 ? 6.664 16.438 -6.758 1 97.94 329 ILE A CA 1
ATOM 2517 C C . ILE A 1 329 ? 7.785 16.062 -7.723 1 97.94 329 ILE A C 1
ATOM 2519 O O . ILE A 1 329 ? 7.543 15.844 -8.914 1 97.94 329 ILE A O 1
ATOM 2523 N N . HIS A 1 330 ? 8.93 16.016 -7.215 1 95.12 330 HIS A N 1
ATOM 2524 C CA . HIS A 1 330 ? 10.125 15.75 -8.008 1 95.12 330 HIS A CA 1
ATOM 2525 C C . HIS A 1 330 ? 10.031 14.422 -8.742 1 95.12 330 HIS A C 1
ATOM 2527 O O . HIS A 1 330 ? 9.68 13.398 -8.133 1 95.12 330 HIS A O 1
ATOM 2533 N N . GLY A 1 331 ? 10.297 14.445 -10.008 1 90.19 331 GLY A N 1
ATOM 2534 C CA . GLY A 1 331 ? 10.453 13.227 -10.781 1 90.19 331 GLY A CA 1
ATOM 2535 C C . GLY A 1 331 ? 9.156 12.727 -11.383 1 90.19 331 GLY A C 1
ATOM 2536 O O . GLY A 1 331 ? 9.148 11.797 -12.188 1 90.19 331 GLY A O 1
ATOM 2537 N N . TRP A 1 332 ? 8.047 13.281 -11.016 1 94.25 332 TRP A N 1
ATOM 2538 C CA . TRP A 1 332 ? 6.766 12.766 -11.492 1 94.25 332 TRP A CA 1
ATOM 2539 C C . TRP A 1 332 ? 5.957 13.852 -12.188 1 94.25 332 TRP A C 1
ATOM 2541 O O . TRP A 1 332 ? 5.941 15 -11.734 1 94.25 332 TRP A O 1
ATOM 2551 N N . ASP A 1 333 ? 5.266 13.531 -13.234 1 94.19 333 ASP A N 1
ATOM 2552 C CA . ASP A 1 333 ? 4.441 14.477 -13.977 1 94.19 333 ASP A CA 1
ATOM 2553 C C . ASP A 1 333 ? 3.072 14.641 -13.32 1 94.19 333 ASP A C 1
ATOM 2555 O O . ASP A 1 333 ? 2.527 13.695 -12.758 1 94.19 333 ASP A O 1
ATOM 2559 N N . GLY A 1 334 ? 2.578 15.859 -13.469 1 96.38 334 GLY A N 1
ATOM 2560 C CA . GLY A 1 334 ? 1.252 16.109 -12.93 1 96.38 334 GLY A CA 1
ATOM 2561 C C . GLY A 1 334 ? 1.245 16.297 -11.422 1 96.38 334 GLY A C 1
ATOM 2562 O O . GLY A 1 334 ? 2.305 16.391 -10.797 1 96.38 334 GLY A O 1
ATOM 2563 N N . LEU A 1 335 ? 0.072 16.406 -10.875 1 98.12 335 LEU A N 1
ATOM 2564 C CA . LEU A 1 335 ? -0.074 16.641 -9.445 1 98.12 335 LEU A CA 1
ATOM 2565 C C . LEU A 1 335 ? -0.077 15.312 -8.68 1 98.12 335 LEU A C 1
ATOM 2567 O O . LEU A 1 335 ? -0.499 14.281 -9.219 1 98.12 335 LEU A O 1
ATOM 2571 N N . SER A 1 336 ? 0.45 15.367 -7.535 1 98.56 336 SER A N 1
ATOM 2572 C CA . SER A 1 336 ? 0.427 14.234 -6.621 1 98.56 336 SER A CA 1
ATOM 2573 C C . SER A 1 336 ? -0.262 14.594 -5.309 1 98.56 336 SER A C 1
ATOM 2575 O O . SER A 1 336 ? -0.274 15.758 -4.906 1 98.56 336 SER A O 1
ATOM 2577 N N . VAL A 1 337 ? -0.88 13.602 -4.684 1 98.62 337 VAL A N 1
ATOM 2578 C CA . VAL A 1 337 ? -1.372 13.703 -3.312 1 98.62 337 VAL A CA 1
ATOM 2579 C C . VAL A 1 337 ? -0.399 13.008 -2.363 1 98.62 337 VAL A C 1
ATOM 2581 O O . VAL A 1 337 ? -0.231 11.781 -2.422 1 98.62 337 VAL A O 1
ATOM 2584 N N . ILE A 1 338 ? 0.286 13.781 -1.534 1 98.75 338 ILE A N 1
ATOM 2585 C CA . ILE A 1 338 ? 1.124 13.219 -0.481 1 98.75 338 ILE A CA 1
ATOM 2586 C C . ILE A 1 338 ? 0.26 12.836 0.72 1 98.75 338 ILE A C 1
ATOM 2588 O O . ILE A 1 338 ? -0.347 13.703 1.354 1 98.75 338 ILE A O 1
ATOM 2592 N N . MET A 1 339 ? 0.17 11.539 1.032 1 97.94 339 MET A N 1
ATOM 2593 C CA . MET A 1 339 ? -0.683 11.031 2.104 1 97.94 339 MET A CA 1
ATOM 2594 C C . MET A 1 339 ? 0.134 10.25 3.127 1 97.94 339 MET A C 1
ATOM 2596 O O . MET A 1 339 ? 0.387 9.055 2.945 1 97.94 339 MET A O 1
ATOM 2600 N N . PRO A 1 340 ? 0.487 10.914 4.27 1 96.56 340 PRO A N 1
ATOM 2601 C CA . PRO A 1 340 ? 1.025 10.117 5.379 1 96.56 340 PRO A CA 1
ATOM 2602 C C . PRO A 1 340 ? 0.004 9.141 5.953 1 96.56 340 PRO A C 1
ATOM 2604 O O . PRO A 1 340 ? -1.17 9.484 6.105 1 96.56 340 PRO A O 1
ATOM 2607 N N . ILE A 1 341 ? 0.422 7.93 6.215 1 93.31 341 ILE A N 1
ATOM 2608 C CA . ILE A 1 341 ? -0.425 6.902 6.809 1 93.31 341 ILE A CA 1
ATOM 2609 C C . ILE A 1 341 ? 0.309 6.234 7.973 1 93.31 341 ILE A C 1
ATOM 2611 O O . ILE A 1 341 ? 1.507 5.957 7.879 1 93.31 341 ILE A O 1
ATOM 2615 N N . CYS A 1 342 ? -0.388 6.07 9.078 1 90 342 CYS A N 1
ATOM 2616 C CA . CYS A 1 342 ? 0.267 5.547 10.273 1 90 342 CYS A CA 1
ATOM 2617 C C . CYS A 1 342 ? -0.733 4.836 11.18 1 90 342 CYS A C 1
ATOM 2619 O O . CYS A 1 342 ? -1.82 5.355 11.438 1 90 342 CYS A O 1
ATOM 2621 N N . GLN A 1 343 ? -0.295 3.613 11.672 1 76.19 343 GLN A N 1
ATOM 2622 C CA . GLN A 1 343 ? -1.018 2.986 12.773 1 76.19 343 GLN A CA 1
ATOM 2623 C C . GLN A 1 343 ? -0.604 3.584 14.117 1 76.19 343 GLN A C 1
ATOM 2625 O O . GLN A 1 343 ? 0.562 3.498 14.508 1 76.19 343 GLN A O 1
ATOM 2630 N N . GLN A 1 344 ? -1.306 4.434 14.664 1 69.81 344 GLN A N 1
ATOM 2631 C CA . GLN A 1 344 ? -0.88 5.188 15.844 1 69.81 344 GLN A CA 1
ATOM 2632 C C . GLN A 1 344 ? -1.036 4.359 17.109 1 69.81 344 GLN A C 1
ATOM 2634 O O . GLN A 1 344 ? -1.929 3.512 17.203 1 69.81 344 GLN A O 1
ATOM 2639 N N . ALA A 1 345 ? -0.047 4.668 18 1 63.62 345 ALA A N 1
ATOM 2640 C CA . ALA A 1 345 ? -0.165 4.461 19.438 1 63.62 345 ALA A CA 1
ATOM 2641 C C . ALA A 1 345 ? 0.184 3.025 19.828 1 63.62 345 ALA A C 1
ATOM 2643 O O . ALA A 1 345 ? -0.502 2.41 20.641 1 63.62 345 ALA A O 1
ATOM 2644 N N . TYR A 1 346 ? 1.065 2.393 19.094 1 72.12 346 TYR A N 1
ATOM 2645 C CA . TYR A 1 346 ? 1.601 1.2 19.75 1 72.12 346 TYR A CA 1
ATOM 2646 C C . TYR A 1 346 ? 3.049 0.96 19.328 1 72.12 346 TYR A C 1
ATOM 2648 O O . TYR A 1 346 ? 3.453 1.32 18.234 1 72.12 346 TYR A O 1
ATOM 2656 N N . GLN A 1 347 ? 3.727 0.488 20.328 1 79.12 347 GLN A N 1
ATOM 2657 C CA . GLN A 1 347 ? 5.125 0.146 20.094 1 79.12 347 GLN A CA 1
ATOM 2658 C C . GLN A 1 347 ? 5.273 -0.794 18.906 1 79.12 347 GLN A C 1
ATOM 2660 O O . GLN A 1 347 ? 4.562 -1.796 18.797 1 79.12 347 GLN A O 1
ATOM 2665 N N . GLY A 1 348 ? 6.102 -0.4 17.953 1 77.62 348 GLY A N 1
ATOM 2666 C CA . GLY A 1 348 ? 6.344 -1.225 16.781 1 77.62 348 GLY A CA 1
ATOM 2667 C C . GLY A 1 348 ? 5.496 -0.832 15.586 1 77.62 348 GLY A C 1
ATOM 2668 O O . GLY A 1 348 ? 5.66 -1.376 14.492 1 77.62 348 GLY A O 1
ATOM 2669 N N . ALA A 1 349 ? 4.668 0.16 15.789 1 78.56 349 ALA A N 1
ATOM 2670 C CA . ALA A 1 349 ? 3.812 0.614 14.695 1 78.56 349 ALA A CA 1
ATOM 2671 C C . ALA A 1 349 ? 4.645 1.193 13.555 1 78.56 349 ALA A C 1
ATOM 2673 O O . ALA A 1 349 ? 5.633 1.894 13.789 1 78.56 349 ALA A O 1
ATOM 2674 N N . THR A 1 350 ? 4.211 0.836 12.336 1 80.75 350 THR A N 1
ATOM 2675 C CA . THR A 1 350 ? 4.895 1.349 11.156 1 80.75 350 THR A CA 1
ATOM 2676 C C . THR A 1 350 ? 4.145 2.543 10.578 1 80.75 350 THR A C 1
ATOM 2678 O O . THR A 1 350 ? 2.912 2.582 10.602 1 80.75 350 THR A O 1
ATOM 2681 N N . CYS A 1 351 ? 4.898 3.516 10.109 1 89.88 351 CYS A N 1
ATOM 2682 C CA . CYS A 1 351 ? 4.379 4.738 9.508 1 89.88 351 CYS A CA 1
ATOM 2683 C C . CYS A 1 351 ? 5 4.977 8.141 1 89.88 351 CYS A C 1
ATOM 2685 O O . CYS A 1 351 ? 6.219 4.918 7.988 1 89.88 351 CYS A O 1
ATOM 2687 N N . ASP A 1 352 ? 4.121 5.238 7.188 1 92 352 ASP A N 1
ATOM 2688 C CA . ASP A 1 352 ? 4.598 5.43 5.824 1 92 352 ASP A CA 1
ATOM 2689 C C . ASP A 1 352 ? 4.059 6.727 5.23 1 92 352 ASP A C 1
ATOM 2691 O O . ASP A 1 352 ? 3.162 7.352 5.797 1 92 352 ASP A O 1
ATOM 2695 N N . VAL A 1 353 ? 4.723 7.145 4.184 1 96.38 353 VAL A N 1
ATOM 2696 C CA . VAL A 1 353 ? 4.234 8.234 3.348 1 96.38 353 VAL A CA 1
ATOM 2697 C C . VAL A 1 353 ? 4.004 7.734 1.925 1 96.38 353 VAL A C 1
ATOM 2699 O O . VAL A 1 353 ? 4.914 7.184 1.298 1 96.38 353 VAL A O 1
ATOM 2702 N N . TYR A 1 354 ? 2.773 7.887 1.475 1 96.94 354 TYR A N 1
ATOM 2703 C CA . TYR A 1 354 ? 2.422 7.492 0.114 1 96.94 354 TYR A CA 1
ATOM 2704 C C . TYR A 1 354 ? 2.193 8.719 -0.765 1 96.94 354 TYR A C 1
ATOM 2706 O O . TYR A 1 354 ? 1.579 9.695 -0.332 1 96.94 354 TYR A O 1
ATOM 2714 N N . ALA A 1 355 ? 2.701 8.672 -1.976 1 98.31 355 ALA A N 1
ATOM 2715 C CA . ALA A 1 355 ? 2.346 9.648 -3.004 1 98.31 355 ALA A CA 1
ATOM 2716 C C . ALA A 1 355 ? 1.456 9.016 -4.07 1 98.31 355 ALA A C 1
ATOM 2718 O O . ALA A 1 355 ? 1.826 8.008 -4.684 1 98.31 355 ALA A O 1
ATOM 2719 N N . HIS A 1 356 ? 0.337 9.602 -4.262 1 98.25 356 HIS A N 1
ATOM 2720 C CA . HIS A 1 356 ? -0.605 9.148 -5.277 1 98.25 356 HIS A CA 1
ATOM 2721 C C . HIS A 1 356 ? -0.697 10.148 -6.43 1 98.25 356 HIS A C 1
ATOM 2723 O O . HIS A 1 356 ? -0.548 11.352 -6.227 1 98.25 356 HIS A O 1
ATOM 2729 N N . ASP A 1 357 ? -0.958 9.617 -7.629 1 97.94 357 ASP A N 1
ATOM 2730 C CA . ASP A 1 357 ? -1.389 10.5 -8.711 1 97.94 357 ASP A CA 1
ATOM 2731 C C . ASP A 1 357 ? -2.711 11.18 -8.375 1 97.94 357 ASP A C 1
ATOM 2733 O O . ASP A 1 357 ? -3.697 10.516 -8.047 1 97.94 357 ASP A O 1
ATOM 2737 N N . ALA A 1 358 ? -2.732 12.484 -8.469 1 98.31 358 ALA A N 1
ATOM 2738 C CA . ALA A 1 358 ? -3.879 13.234 -7.973 1 98.31 358 ALA A CA 1
ATOM 2739 C C . ALA A 1 358 ? -5.117 12.984 -8.828 1 98.31 358 ALA A C 1
ATOM 2741 O O . ALA A 1 358 ? -6.246 13.055 -8.328 1 98.31 358 ALA A O 1
ATOM 2742 N N . ASP A 1 359 ? -4.945 12.695 -10.086 1 97.62 359 ASP A N 1
ATOM 2743 C CA . ASP A 1 359 ? -6.086 12.562 -10.984 1 97.62 359 ASP A CA 1
ATOM 2744 C C . ASP A 1 359 ? -6.656 11.148 -10.945 1 97.62 359 ASP A C 1
ATOM 2746 O O . ASP A 1 359 ? -7.855 10.953 -11.156 1 97.62 359 ASP A O 1
ATOM 2750 N N . SER A 1 360 ? -5.777 10.156 -10.609 1 95.81 360 SER A N 1
ATOM 2751 C CA . SER A 1 360 ? -6.223 8.773 -10.773 1 95.81 360 SER A CA 1
ATOM 2752 C C . SER A 1 360 ? -6.254 8.047 -9.43 1 95.81 360 SER A C 1
ATOM 2754 O O . SER A 1 360 ? -6.891 7 -9.305 1 95.81 360 SER A O 1
ATOM 2756 N N . GLY A 1 361 ? -5.512 8.469 -8.516 1 96.75 361 GLY A N 1
ATOM 2757 C CA . GLY A 1 361 ? -5.406 7.777 -7.238 1 96.75 361 GLY A CA 1
ATOM 2758 C C . GLY A 1 361 ? -4.344 6.695 -7.23 1 96.75 361 GLY A C 1
ATOM 2759 O O . GLY A 1 361 ? -4.082 6.078 -6.195 1 96.75 361 GLY A O 1
ATOM 2760 N N . ARG A 1 362 ? -3.67 6.473 -8.367 1 94.69 362 ARG A N 1
ATOM 2761 C CA . ARG A 1 362 ? -2.664 5.422 -8.469 1 94.69 362 ARG A CA 1
ATOM 2762 C C . ARG A 1 362 ? -1.429 5.762 -7.641 1 94.69 362 ARG A C 1
ATOM 2764 O O . ARG A 1 362 ? -0.992 6.918 -7.617 1 94.69 362 ARG A O 1
ATOM 2771 N N . LEU A 1 363 ? -0.845 4.738 -7.027 1 95.69 363 LEU A N 1
ATOM 2772 C CA . LEU A 1 363 ? 0.327 4.926 -6.18 1 95.69 363 LEU A CA 1
ATOM 2773 C C . LEU A 1 363 ? 1.568 5.199 -7.02 1 95.69 363 LEU A C 1
ATOM 2775 O O . LEU A 1 363 ? 1.854 4.465 -7.969 1 95.69 363 LEU A O 1
ATOM 2779 N N . ARG A 1 364 ? 2.295 6.242 -6.691 1 95.94 364 ARG A N 1
ATOM 2780 C CA . ARG A 1 364 ? 3.516 6.625 -7.395 1 95.94 364 ARG A CA 1
ATOM 2781 C C . ARG A 1 364 ? 4.754 6.18 -6.621 1 95.94 364 ARG A C 1
ATOM 2783 O O . ARG A 1 364 ? 5.633 5.516 -7.18 1 95.94 364 ARG A O 1
ATOM 2790 N N . TRP A 1 365 ? 4.809 6.559 -5.336 1 94.75 365 TRP A N 1
ATOM 2791 C CA . TRP A 1 365 ? 5.965 6.133 -4.559 1 94.75 365 TRP A CA 1
ATOM 2792 C C . TRP A 1 365 ? 5.602 5.961 -3.088 1 94.75 365 TRP A C 1
ATOM 2794 O O . TRP A 1 365 ? 4.547 6.426 -2.645 1 94.75 365 TRP A O 1
ATOM 2804 N N . VAL A 1 366 ? 6.438 5.238 -2.367 1 92.75 366 VAL A N 1
ATOM 2805 C CA . VAL A 1 366 ? 6.301 4.938 -0.945 1 92.75 366 VAL A CA 1
ATOM 2806 C C . VAL A 1 366 ? 7.59 5.297 -0.212 1 92.75 366 VAL A C 1
ATOM 2808 O O . VAL A 1 366 ? 8.688 5.066 -0.724 1 92.75 366 VAL A O 1
ATOM 2811 N N . PHE A 1 367 ? 7.488 5.922 0.865 1 93.75 367 PHE A N 1
ATOM 2812 C CA . PHE A 1 367 ? 8.547 6.074 1.856 1 93.75 367 PHE A CA 1
ATOM 2813 C C . PHE A 1 367 ? 8.18 5.348 3.148 1 93.75 367 PHE A C 1
ATOM 2815 O O . PHE A 1 367 ? 7.137 5.613 3.74 1 93.75 367 PHE A O 1
ATOM 2822 N N . ASN A 1 368 ? 9 4.426 3.57 1 88.94 368 ASN A N 1
ATOM 2823 C CA . ASN A 1 368 ? 8.82 3.754 4.852 1 88.94 368 ASN A CA 1
ATOM 2824 C C . ASN A 1 368 ? 9.516 4.508 5.984 1 88.94 368 ASN A C 1
ATOM 2826 O O . ASN A 1 368 ? 10.742 4.508 6.07 1 88.94 368 ASN A O 1
ATOM 2830 N N . GLY A 1 369 ? 8.711 5.09 6.832 1 89.56 369 GLY A N 1
ATOM 2831 C CA . GLY A 1 369 ? 9.242 5.852 7.949 1 89.56 369 GLY A CA 1
ATOM 2832 C C . GLY A 1 369 ? 9.656 4.977 9.117 1 89.56 369 GLY A C 1
ATOM 2833 O O . GLY A 1 369 ? 9.594 3.75 9.039 1 89.56 369 GLY A O 1
ATOM 2834 N N . PRO A 1 370 ? 10.148 5.656 10.18 1 87.75 370 PRO A N 1
ATOM 2835 C CA . PRO A 1 370 ? 10.578 4.91 11.367 1 87.75 370 PRO A CA 1
ATOM 2836 C C . PRO A 1 370 ? 9.406 4.266 12.109 1 87.75 370 PRO A C 1
ATOM 2838 O O . PRO A 1 370 ? 8.32 4.848 12.18 1 87.75 370 PRO A O 1
ATOM 2841 N N . THR A 1 371 ? 9.664 3.094 12.695 1 82.88 371 THR A N 1
ATOM 2842 C CA . THR A 1 371 ? 8.695 2.449 13.578 1 82.88 371 THR A CA 1
ATOM 2843 C C . THR A 1 371 ? 8.688 3.121 14.953 1 82.88 371 THR A C 1
ATOM 2845 O O . THR A 1 371 ? 9.711 3.629 15.406 1 82.88 371 THR A O 1
ATOM 2848 N N . GLN A 1 372 ? 7.504 3.109 15.508 1 85.56 372 GLN A N 1
ATOM 2849 C CA . GLN A 1 372 ? 7.453 3.633 16.875 1 85.56 372 GLN A CA 1
ATOM 2850 C C . GLN A 1 372 ? 8.281 2.771 17.828 1 85.56 372 GLN A C 1
ATOM 2852 O O . GLN A 1 372 ? 7.996 1.584 18 1 85.56 372 GLN A O 1
ATOM 2857 N N . LYS A 1 373 ? 9.172 3.336 18.531 1 83.75 373 LYS A N 1
ATOM 2858 C CA . LYS A 1 373 ? 10.125 2.58 19.344 1 83.75 373 LYS A CA 1
ATOM 2859 C C . LYS A 1 373 ? 9.578 2.326 20.75 1 83.75 373 LYS A C 1
ATOM 2861 O O . LYS A 1 373 ? 9.711 1.224 21.281 1 83.75 373 LYS A O 1
ATOM 2866 N N . GLY A 1 374 ? 9.016 3.359 21.328 1 83.69 374 GLY A N 1
ATOM 2867 C CA . GLY A 1 374 ? 8.578 3.256 22.719 1 83.69 374 GLY A CA 1
ATOM 2868 C C . GLY A 1 374 ? 7.074 3.334 22.875 1 83.69 374 GLY A C 1
ATOM 2869 O O . GLY A 1 374 ? 6.336 3.367 21.891 1 83.69 374 GLY A O 1
ATOM 2870 N N . LEU A 1 375 ? 6.684 3.287 24.156 1 83.44 375 LEU A N 1
ATOM 2871 C CA . LEU A 1 375 ? 5.27 3.398 24.484 1 83.44 375 LEU A CA 1
ATOM 2872 C C . LEU A 1 375 ? 4.746 4.801 24.188 1 83.44 375 LEU A C 1
ATOM 2874 O O . LEU A 1 375 ? 3.568 4.973 23.875 1 83.44 375 LEU A O 1
ATOM 2878 N N . SER A 1 376 ? 5.797 5.711 24.312 1 88.56 376 SER A N 1
ATOM 2879 C CA . SER A 1 376 ? 5.461 7.086 23.969 1 88.56 376 SER A CA 1
ATOM 2880 C C . SER A 1 376 ? 6.285 7.574 22.781 1 88.56 376 SER A C 1
ATOM 2882 O O . SER A 1 376 ? 7.383 7.066 22.531 1 88.56 376 SER A O 1
ATOM 2884 N N . GLN A 1 377 ? 5.742 8.508 22.125 1 91.12 377 GLN A N 1
ATOM 2885 C CA . GLN A 1 377 ? 6.434 9.117 20.984 1 91.12 377 GLN A CA 1
ATOM 2886 C C . GLN A 1 377 ? 7.59 10 21.453 1 91.12 377 GLN A C 1
ATOM 2888 O O . GLN A 1 377 ? 7.695 10.312 22.641 1 91.12 377 GLN A O 1
ATOM 2893 N N . ALA A 1 378 ? 8.414 10.352 20.562 1 91.56 378 ALA A N 1
ATOM 2894 C CA . ALA A 1 378 ? 9.672 11.023 20.891 1 91.56 378 ALA A CA 1
ATOM 2895 C C . ALA A 1 378 ? 9.422 12.312 21.672 1 91.56 378 ALA A C 1
ATOM 2897 O O . ALA A 1 378 ? 8.742 13.219 21.188 1 91.56 378 ALA A O 1
ATOM 2898 N N . GLY A 1 379 ? 9.906 12.367 22.891 1 92.81 379 GLY A N 1
ATOM 2899 C CA . GLY A 1 379 ? 9.906 13.57 23.703 1 92.81 379 GLY A CA 1
ATOM 2900 C C . GLY A 1 379 ? 8.531 13.922 24.234 1 92.81 379 GLY A C 1
ATOM 2901 O O . GLY A 1 379 ? 8.352 14.977 24.859 1 92.81 379 GLY A O 1
ATOM 2902 N N . ASP A 1 380 ? 7.543 13.141 24.047 1 91.94 380 ASP A N 1
ATOM 2903 C CA . ASP A 1 380 ? 6.168 13.531 24.328 1 91.94 380 ASP A CA 1
ATOM 2904 C C . ASP A 1 380 ? 5.953 13.734 25.828 1 91.94 380 ASP A C 1
ATOM 2906 O O . ASP A 1 380 ? 5.215 14.633 26.234 1 91.94 380 ASP A O 1
ATOM 2910 N N . LEU A 1 381 ? 6.68 12.984 26.609 1 92.5 381 LEU A N 1
ATOM 2911 C CA . LEU A 1 381 ? 6.488 13.094 28.062 1 92.5 381 LEU A CA 1
ATOM 2912 C C . LEU A 1 381 ? 7.621 13.883 28.703 1 92.5 381 LEU A C 1
ATOM 2914 O O . LEU A 1 381 ? 7.609 14.125 29.906 1 92.5 381 LEU A O 1
ATOM 2918 N N . ALA A 1 382 ? 8.516 14.266 27.844 1 93.69 382 ALA A N 1
ATOM 2919 C CA . ALA A 1 382 ? 9.578 15.117 28.375 1 93.69 382 ALA A CA 1
ATOM 2920 C C . ALA A 1 382 ? 9.023 16.469 28.812 1 93.69 382 ALA A C 1
ATOM 2922 O O . ALA A 1 382 ? 8.219 17.078 28.094 1 93.69 382 ALA A O 1
ATOM 2923 N N . GLY A 1 383 ? 9.305 16.938 30.062 1 94.12 383 GLY A N 1
ATOM 2924 C CA . GLY A 1 383 ? 8.844 18.219 30.594 1 94.12 383 GLY A CA 1
ATOM 2925 C C . GLY A 1 383 ? 7.422 18.172 31.125 1 94.12 383 GLY A C 1
ATOM 2926 O O . GLY A 1 383 ? 6.793 19.203 31.328 1 94.12 383 GLY A O 1
ATOM 2927 N N . ALA A 1 384 ? 6.879 16.969 31.266 1 95.5 384 ALA A N 1
ATOM 2928 C CA . ALA A 1 384 ? 5.492 16.797 31.703 1 95.5 384 ALA A CA 1
ATOM 2929 C C . ALA A 1 384 ? 5.234 17.531 33.031 1 95.5 384 ALA A C 1
ATOM 2931 O O . ALA A 1 384 ? 4.219 18.203 33.156 1 95.5 384 ALA A O 1
ATOM 2932 N N . LEU A 1 385 ? 6.152 17.406 33.938 1 95.38 385 LEU A N 1
ATOM 2933 C CA . LEU A 1 385 ? 5.98 18.031 35.25 1 95.38 385 LEU A CA 1
ATOM 2934 C C . LEU A 1 385 ? 6.012 19.547 35.125 1 95.38 385 LEU A C 1
ATOM 2936 O O . LEU A 1 385 ? 5.145 20.234 35.688 1 95.38 385 LEU A O 1
ATOM 2940 N N . GLU A 1 386 ? 6.977 20.078 34.406 1 94.69 386 GLU A N 1
ATOM 2941 C CA . GLU A 1 386 ? 7.102 21.516 34.219 1 94.69 386 GLU A CA 1
ATOM 2942 C C . GLU A 1 386 ? 5.867 22.109 33.562 1 94.69 386 GLU A C 1
ATOM 2944 O O . GLU A 1 386 ? 5.367 23.156 33.938 1 94.69 386 GLU A O 1
ATOM 2949 N N . ARG A 1 387 ? 5.383 21.469 32.562 1 94.75 387 ARG A N 1
ATOM 2950 C CA . ARG A 1 387 ? 4.191 21.922 31.844 1 94.75 387 ARG A CA 1
ATOM 2951 C C . ARG A 1 387 ? 2.967 21.906 32.75 1 94.75 387 ARG A C 1
ATOM 2953 O O . ARG A 1 387 ? 2.211 22.875 32.781 1 94.75 387 ARG A O 1
ATOM 2960 N N . THR A 1 388 ? 2.932 20.859 33.531 1 95.38 388 THR A N 1
ATOM 2961 C CA . THR A 1 388 ? 1.805 20.766 34.438 1 95.38 388 THR A CA 1
ATOM 2962 C C . THR A 1 388 ? 1.832 21.891 35.469 1 95.38 388 THR A C 1
ATOM 2964 O O . THR A 1 388 ? 0.806 22.531 35.719 1 95.38 388 THR A O 1
ATOM 2967 N N . LEU A 1 389 ? 2.949 22.141 35.938 1 94.56 389 LEU A N 1
ATOM 2968 C CA . LEU A 1 389 ? 3.104 23.188 36.938 1 94.56 389 LEU A CA 1
ATOM 2969 C C . LEU A 1 389 ? 2.814 24.562 36.344 1 94.56 389 LEU A C 1
ATOM 2971 O O . LEU A 1 389 ? 2.418 25.484 37.062 1 94.56 389 LEU A O 1
ATOM 2975 N N . SER A 1 390 ? 2.955 24.656 35.062 1 93.12 390 SER A N 1
ATOM 2976 C CA . SER A 1 390 ? 2.727 25.922 34.375 1 93.12 390 SER A CA 1
ATOM 2977 C C . SER A 1 390 ? 1.306 26.016 33.812 1 93.12 390 SER A C 1
ATOM 2979 O O . SER A 1 390 ? 0.962 26.969 33.125 1 93.12 390 SER A O 1
ATOM 2981 N N . GLY A 1 391 ? 0.53 25 34.062 1 92.56 391 GLY A N 1
ATOM 2982 C CA . GLY A 1 391 ? -0.843 24.969 33.562 1 92.56 391 GLY A CA 1
ATOM 2983 C C . GLY A 1 391 ? -0.96 24.531 32.125 1 92.56 391 GLY A C 1
ATOM 2984 O O . GLY A 1 391 ? -1.94 24.844 31.453 1 92.56 391 GLY A O 1
ATOM 2985 N N . ILE A 1 392 ? 0.023 23.938 31.594 1 93 392 ILE A N 1
ATOM 2986 C CA . ILE A 1 392 ? 0.05 23.391 30.234 1 93 392 ILE A CA 1
ATOM 2987 C C . ILE A 1 392 ? -0.147 21.891 30.281 1 93 392 ILE A C 1
ATOM 2989 O O . ILE A 1 392 ? 0.278 21.219 31.234 1 93 392 ILE A O 1
ATOM 2993 N N . ARG A 1 393 ? -0.842 21.312 29.297 1 89.75 393 ARG A N 1
ATOM 2994 C CA . ARG A 1 393 ? -1.045 19.875 29.266 1 89.75 393 ARG A CA 1
ATOM 2995 C C . ARG A 1 393 ? 0.288 19.141 29.25 1 89.75 393 ARG A C 1
ATOM 2997 O O . ARG A 1 393 ? 1.251 19.594 28.625 1 89.75 393 ARG A O 1
ATOM 3004 N N . PRO A 1 394 ? 0.286 18.031 29.797 1 92.5 394 PRO A N 1
ATOM 3005 C CA . PRO A 1 394 ? 1.56 17.359 30.047 1 92.5 394 PRO A CA 1
ATOM 3006 C C . PRO A 1 394 ? 2.139 16.688 28.797 1 92.5 394 PRO A C 1
ATOM 3008 O O . PRO A 1 394 ? 3.332 16.375 28.766 1 92.5 394 PRO A O 1
ATOM 3011 N N . ALA A 1 395 ? 1.233 16.438 27.75 1 90.94 395 ALA A N 1
ATOM 3012 C CA . ALA A 1 395 ? 1.715 15.734 26.562 1 90.94 395 ALA A CA 1
ATOM 3013 C C . ALA A 1 395 ? 1.192 16.391 25.297 1 90.94 395 ALA A C 1
ATOM 3015 O O . ALA A 1 395 ? 0.102 16.969 25.281 1 90.94 395 ALA A O 1
ATOM 3016 N N . CYS A 1 396 ? 2.006 16.344 24.281 1 87.19 396 CYS A N 1
ATOM 3017 C CA . CYS A 1 396 ? 1.653 16.891 22.969 1 87.19 396 CYS A CA 1
ATOM 3018 C C . CYS A 1 396 ? 0.6 16.016 22.297 1 87.19 396 CYS A C 1
ATOM 3020 O O . CYS A 1 396 ? -0.323 16.547 21.656 1 87.19 396 CYS A O 1
ATOM 3022 N N . LEU A 1 397 ? 0.63 14.641 22.438 1 79 397 LEU A N 1
ATOM 3023 C CA . LEU A 1 397 ? -0.226 13.648 21.812 1 79 397 LEU A CA 1
ATOM 3024 C C . LEU A 1 397 ? -0.163 13.766 20.297 1 79 397 LEU A C 1
ATOM 3026 O O . LEU A 1 397 ? -1.188 13.969 19.641 1 79 397 LEU A O 1
ATOM 3030 N N . PRO A 1 398 ? 0.992 13.469 19.766 1 82.31 398 PRO A N 1
ATOM 3031 C CA . PRO A 1 398 ? 1.252 13.688 18.344 1 82.31 398 PRO A CA 1
ATOM 3032 C C . PRO A 1 398 ? 0.59 12.641 17.453 1 82.31 398 PRO A C 1
ATOM 3034 O O . PRO A 1 398 ? 0.144 11.602 17.938 1 82.31 398 PRO A O 1
ATOM 3037 N N . ASN A 1 399 ? 0.403 12.984 16.188 1 87.06 399 ASN A N 1
ATOM 3038 C CA . ASN A 1 399 ? 0.125 12 15.148 1 87.06 399 ASN A CA 1
ATOM 3039 C C . ASN A 1 399 ? 1.401 11.305 14.672 1 87.06 399 ASN A C 1
ATOM 3041 O O . ASN A 1 399 ? 2.496 11.633 15.141 1 87.06 399 ASN A O 1
ATOM 3045 N N . GLY A 1 400 ? 1.178 10.352 13.82 1 90.44 400 GLY A N 1
ATOM 3046 C CA . GLY A 1 400 ? 2.346 9.672 13.281 1 90.44 400 GLY A CA 1
ATOM 3047 C C . GLY A 1 400 ? 3.258 10.594 12.492 1 90.44 400 GLY A C 1
ATOM 3048 O O . GLY A 1 400 ? 4.473 10.375 12.438 1 90.44 400 GLY A O 1
ATOM 3049 N N . TRP A 1 401 ? 2.58 11.562 11.883 1 94.44 401 TRP A N 1
ATOM 3050 C CA . TRP A 1 401 ? 3.297 12.523 11.055 1 94.44 401 TRP A CA 1
ATOM 3051 C C . TRP A 1 401 ? 2.758 13.938 11.266 1 94.44 401 TRP A C 1
ATOM 3053 O O . TRP A 1 401 ? 1.623 14.109 11.719 1 94.44 401 TRP A O 1
ATOM 3063 N N . SER A 1 402 ? 3.613 14.906 11.008 1 93.19 402 SER A N 1
ATOM 3064 C CA . SER A 1 402 ? 3.088 16.25 10.766 1 93.19 402 SER A CA 1
ATOM 3065 C C . SER A 1 402 ? 2.418 16.344 9.398 1 93.19 402 SER A C 1
ATOM 3067 O O . SER A 1 402 ? 2.545 15.43 8.578 1 93.19 402 SER A O 1
ATOM 3069 N N . ALA A 1 403 ? 1.664 17.438 9.219 1 93.81 403 ALA A N 1
ATOM 3070 C CA . ALA A 1 403 ? 1.104 17.656 7.891 1 93.81 403 ALA A CA 1
ATOM 3071 C C . ALA A 1 403 ? 2.201 17.984 6.883 1 93.81 403 ALA A C 1
ATOM 3073 O O . ALA A 1 403 ? 3.068 18.828 7.145 1 93.81 403 ALA A O 1
ATOM 3074 N N . PRO A 1 404 ? 2.158 17.359 5.711 1 97.12 404 PRO A N 1
ATOM 3075 C CA . PRO A 1 404 ? 3.227 17.578 4.734 1 97.12 404 PRO A CA 1
ATOM 3076 C C . PRO A 1 404 ? 3.131 18.938 4.047 1 97.12 404 PRO A C 1
ATOM 3078 O O . PRO A 1 404 ? 2.051 19.531 3.99 1 97.12 404 PRO A O 1
ATOM 3081 N N . ALA A 1 405 ? 4.262 19.391 3.58 1 97.44 405 ALA A N 1
ATOM 3082 C CA . ALA A 1 405 ? 4.395 20.547 2.686 1 97.44 405 ALA A CA 1
ATOM 3083 C C . ALA A 1 405 ? 5.285 20.219 1.494 1 97.44 405 ALA A C 1
ATOM 3085 O O . ALA A 1 405 ? 6.195 19.391 1.604 1 97.44 405 ALA A O 1
ATOM 3086 N N . ILE A 1 406 ? 4.988 20.844 0.364 1 98.38 406 ILE A N 1
ATOM 3087 C CA . ILE A 1 406 ? 5.738 20.578 -0.859 1 98.38 406 ILE A CA 1
ATOM 3088 C C . ILE A 1 406 ? 6.43 21.859 -1.336 1 98.38 406 ILE A C 1
ATOM 3090 O O . ILE A 1 406 ? 5.781 22.891 -1.513 1 98.38 406 ILE A O 1
ATOM 3094 N N . GLY A 1 407 ? 7.703 21.781 -1.553 1 97.69 407 GLY A N 1
ATOM 3095 C CA . GLY A 1 407 ? 8.43 22.906 -2.141 1 97.69 407 GLY A CA 1
ATOM 3096 C C . GLY A 1 407 ? 8.219 23.031 -3.637 1 97.69 407 GLY A C 1
ATOM 3097 O O . GLY A 1 407 ? 7.715 22.109 -4.277 1 97.69 407 GLY A O 1
ATOM 3098 N N . ALA A 1 408 ? 8.672 24.156 -4.16 1 96.25 408 ALA A N 1
ATOM 3099 C CA . ALA A 1 408 ? 8.523 24.422 -5.586 1 96.25 408 ALA A CA 1
ATOM 3100 C C . ALA A 1 408 ? 9.297 23.406 -6.418 1 96.25 408 ALA A C 1
ATOM 3102 O O . ALA A 1 408 ? 8.93 23.109 -7.555 1 96.25 408 ALA A O 1
ATOM 3103 N N . ASP A 1 409 ? 10.32 22.859 -5.855 1 97.12 409 ASP A N 1
ATOM 3104 C CA . ASP A 1 409 ? 11.148 21.891 -6.566 1 97.12 409 ASP A CA 1
ATOM 3105 C C . ASP A 1 409 ? 10.602 20.484 -6.414 1 97.12 409 ASP A C 1
ATOM 3107 O O . ASP A 1 409 ? 11.219 19.516 -6.879 1 97.12 409 ASP A O 1
ATOM 3111 N N . GLY A 1 410 ? 9.523 20.391 -5.66 1 97.88 410 GLY A N 1
ATOM 3112 C CA . GLY A 1 410 ? 8.875 19.094 -5.52 1 97.88 410 GLY A CA 1
ATOM 3113 C C . GLY A 1 410 ? 9.32 18.344 -4.277 1 97.88 410 GLY A C 1
ATOM 3114 O O . GLY A 1 410 ? 8.898 17.203 -4.055 1 97.88 410 GLY A O 1
ATOM 3115 N N . THR A 1 411 ? 10.164 18.906 -3.426 1 98.5 411 THR A N 1
ATOM 3116 C CA . THR A 1 411 ? 10.578 18.281 -2.176 1 98.5 411 THR A CA 1
ATOM 3117 C C . THR A 1 411 ? 9.414 18.219 -1.191 1 98.5 411 THR A C 1
ATOM 3119 O O . THR A 1 411 ? 8.703 19.203 -0.995 1 98.5 411 THR A O 1
ATOM 3122 N N . VAL A 1 412 ? 9.234 17.047 -0.625 1 98.69 412 VAL A N 1
ATOM 3123 C CA . VAL A 1 412 ? 8.195 16.844 0.379 1 98.69 412 VAL A CA 1
ATOM 3124 C C . VAL A 1 412 ? 8.805 16.938 1.777 1 98.69 412 VAL A C 1
ATOM 3126 O O . VAL A 1 412 ? 9.75 16.219 2.102 1 98.69 412 VAL A O 1
ATOM 3129 N N . TYR A 1 413 ? 8.25 17.844 2.619 1 98.5 413 TYR A N 1
ATOM 3130 C CA . TYR A 1 413 ? 8.719 18.031 3.988 1 98.5 413 TYR A CA 1
ATOM 3131 C C . TYR A 1 413 ? 7.684 17.531 4.992 1 98.5 413 TYR A C 1
ATOM 3133 O O . TYR A 1 413 ? 6.496 17.844 4.871 1 98.5 413 TYR A O 1
ATOM 3141 N N . LEU A 1 414 ? 8.078 16.797 5.961 1 97.62 414 LEU A N 1
ATOM 3142 C CA . LEU A 1 414 ? 7.188 16.422 7.055 1 97.62 414 LEU A CA 1
ATOM 3143 C C . LEU A 1 414 ? 7.977 15.875 8.242 1 97.62 414 LEU A C 1
ATOM 3145 O O . LEU A 1 414 ? 9.117 15.445 8.078 1 97.62 414 LEU A O 1
ATOM 3149 N N . GLY A 1 415 ? 7.398 15.93 9.391 1 96.5 415 GLY A N 1
ATOM 3150 C CA . GLY A 1 415 ? 8 15.445 10.625 1 96.5 415 GLY A CA 1
ATOM 3151 C C . GLY A 1 415 ? 7.359 14.164 11.133 1 96.5 415 GLY A C 1
ATOM 3152 O O . GLY A 1 415 ? 6.152 13.969 10.992 1 96.5 415 GLY A O 1
ATOM 3153 N N . SER A 1 416 ? 8.172 13.367 11.805 1 94.62 416 SER A N 1
ATOM 3154 C CA . SER A 1 416 ? 7.738 12.07 12.312 1 94.62 416 SER A CA 1
ATOM 3155 C C . SER A 1 416 ? 7.477 12.133 13.82 1 94.62 416 SER A C 1
ATOM 3157 O O . SER A 1 416 ? 8.094 12.922 14.531 1 94.62 416 SER A O 1
ATOM 3159 N N . GLU A 1 417 ? 6.629 11.211 14.266 1 93.06 417 GLU A N 1
ATOM 3160 C CA . GLU A 1 417 ? 6.352 11.062 15.695 1 93.06 417 GLU A CA 1
ATOM 3161 C C . GLU A 1 417 ? 7.598 10.625 16.453 1 93.06 417 GLU A C 1
ATOM 3163 O O . GLU A 1 417 ? 7.648 10.734 17.688 1 93.06 417 GLU A O 1
ATOM 3168 N N . GLU A 1 418 ? 8.539 10.188 15.727 1 92.75 418 GLU A N 1
ATOM 3169 C CA . GLU A 1 418 ? 9.75 9.703 16.391 1 92.75 418 GLU A CA 1
ATOM 3170 C C . GLU A 1 418 ? 10.828 10.773 16.422 1 92.75 418 GLU A C 1
ATOM 3172 O O . GLU A 1 418 ? 11.93 10.539 16.922 1 92.75 418 GLU A O 1
ATOM 3177 N N . GLY A 1 419 ? 10.555 11.922 15.781 1 94.38 419 GLY A N 1
ATOM 3178 C CA . GLY A 1 419 ? 11.453 13.047 16.016 1 94.38 419 GLY A CA 1
ATOM 3179 C C . GLY A 1 419 ? 12.102 13.578 14.758 1 94.38 419 GLY A C 1
ATOM 3180 O O . GLY A 1 419 ? 12.383 14.766 14.656 1 94.38 419 GLY A O 1
ATOM 3181 N N . PRO A 1 420 ? 12.422 12.719 13.812 1 95.94 420 PRO A N 1
ATOM 3182 C CA . PRO A 1 420 ? 13.078 13.25 12.617 1 95.94 420 PRO A CA 1
ATOM 3183 C C . PRO A 1 420 ? 12.164 14.141 11.781 1 95.94 420 PRO A C 1
ATOM 3185 O O . PRO A 1 420 ? 10.969 13.852 11.648 1 95.94 420 PRO A O 1
ATOM 3188 N N . PHE A 1 421 ? 12.75 15.258 11.367 1 97.62 421 PHE A N 1
ATOM 3189 C CA . PHE A 1 421 ? 12.188 16.078 10.297 1 97.62 421 PHE A CA 1
ATOM 3190 C C . PHE A 1 421 ? 12.766 15.68 8.945 1 97.62 421 PHE A C 1
ATOM 3192 O O . PHE A 1 421 ? 13.984 15.695 8.766 1 97.62 421 PHE A O 1
ATOM 3199 N N . PHE A 1 422 ? 11.875 15.344 7.953 1 97.5 422 PHE A N 1
ATOM 3200 C CA . PHE A 1 422 ? 12.328 14.734 6.707 1 97.5 422 PHE A CA 1
ATOM 3201 C C . PHE A 1 422 ? 12.156 15.703 5.543 1 97.5 422 PHE A C 1
ATOM 3203 O O . PHE A 1 422 ? 11.211 16.5 5.516 1 97.5 422 PHE A O 1
ATOM 3210 N N . ALA A 1 423 ? 13.086 15.633 4.641 1 98.38 423 ALA A N 1
ATOM 3211 C CA . ALA A 1 423 ? 12.938 16.047 3.248 1 98.38 423 ALA A CA 1
ATOM 3212 C C . ALA A 1 423 ? 13.016 14.852 2.309 1 98.38 423 ALA A C 1
ATOM 3214 O O . ALA A 1 423 ? 14.016 14.125 2.307 1 98.38 423 ALA A O 1
ATOM 3215 N N . LEU A 1 424 ? 11.969 14.656 1.502 1 97.62 424 LEU A N 1
ATOM 3216 C CA . LEU A 1 424 ? 11.852 13.453 0.69 1 97.62 424 LEU A CA 1
ATOM 3217 C C . LEU A 1 424 ? 11.688 13.805 -0.785 1 97.62 424 LEU A C 1
ATOM 3219 O O . LEU A 1 424 ? 11.023 14.781 -1.126 1 97.62 424 LEU A O 1
ATOM 3223 N N . ARG A 1 425 ? 12.234 13.023 -1.665 1 97.5 425 ARG A N 1
ATOM 3224 C CA . ARG A 1 425 ? 11.977 13.07 -3.1 1 97.5 425 ARG A CA 1
ATOM 3225 C C . ARG A 1 425 ? 12.289 11.727 -3.754 1 97.5 425 ARG A C 1
ATOM 3227 O O . ARG A 1 425 ? 13.094 10.953 -3.236 1 97.5 425 ARG A O 1
ATOM 3234 N N . ASP A 1 426 ? 11.625 11.43 -4.789 1 94.25 426 ASP A N 1
ATOM 3235 C CA . ASP A 1 426 ? 11.93 10.25 -5.598 1 94.25 426 ASP A CA 1
ATOM 3236 C C . ASP A 1 426 ? 12.766 10.633 -6.82 1 94.25 426 ASP A C 1
ATOM 3238 O O . ASP A 1 426 ? 12.242 10.727 -7.934 1 94.25 426 ASP A O 1
ATOM 3242 N N . ALA A 1 427 ? 14.031 10.703 -6.656 1 91.88 427 ALA A N 1
ATOM 3243 C CA . ALA A 1 427 ? 14.93 11.281 -7.645 1 91.88 427 ALA A CA 1
ATOM 3244 C C . ALA A 1 427 ? 15.109 10.344 -8.836 1 91.88 427 ALA A C 1
ATOM 3246 O O . ALA A 1 427 ? 15.336 10.805 -9.961 1 91.88 427 ALA A O 1
ATOM 3247 N N . ASP A 1 428 ? 14.977 9.102 -8.633 1 87.06 428 ASP A N 1
ATOM 3248 C CA . ASP A 1 428 ? 15.25 8.156 -9.711 1 87.06 428 ASP A CA 1
ATOM 3249 C C . ASP A 1 428 ? 13.961 7.57 -10.266 1 87.06 428 ASP A C 1
ATOM 3251 O O . ASP A 1 428 ? 13.992 6.707 -11.148 1 87.06 428 ASP A O 1
ATOM 3255 N N . ARG A 1 429 ? 12.789 7.902 -9.711 1 88.31 429 ARG A N 1
ATOM 3256 C CA . ARG A 1 429 ? 11.461 7.551 -10.195 1 88.31 429 ARG A CA 1
ATOM 3257 C C . ARG A 1 429 ? 11.242 6.043 -10.141 1 88.31 429 ARG A C 1
ATOM 3259 O O . ARG A 1 429 ? 10.648 5.461 -11.055 1 88.31 429 ARG A O 1
ATOM 3266 N N . ASP A 1 430 ? 11.789 5.438 -9.109 1 85.44 430 ASP A N 1
ATOM 3267 C CA . ASP A 1 430 ? 11.625 3.99 -9.023 1 85.44 430 ASP A CA 1
ATOM 3268 C C . ASP A 1 430 ? 10.5 3.625 -8.055 1 85.44 430 ASP A C 1
ATOM 3270 O O . ASP A 1 430 ? 10.258 2.445 -7.789 1 85.44 430 ASP A O 1
ATOM 3274 N N . GLY A 1 431 ? 9.812 4.652 -7.543 1 88.75 431 GLY A N 1
ATOM 3275 C CA . GLY A 1 431 ? 8.656 4.414 -6.699 1 88.75 431 GLY A CA 1
ATOM 3276 C C . GLY A 1 431 ? 9.008 4.207 -5.238 1 88.75 431 GLY A C 1
ATOM 3277 O O . GLY A 1 431 ? 8.133 3.965 -4.41 1 88.75 431 GLY A O 1
ATOM 3278 N N . ARG A 1 432 ? 10.289 4.281 -4.941 1 87.69 432 ARG A N 1
ATOM 3279 C CA . ARG A 1 432 ? 10.719 4.199 -3.547 1 87.69 432 ARG A CA 1
ATOM 3280 C C . ARG A 1 432 ? 11.602 5.387 -3.178 1 87.69 432 ARG A C 1
ATOM 3282 O O . ARG A 1 432 ? 12.492 5.77 -3.945 1 87.69 432 ARG A O 1
ATOM 3289 N N . VAL A 1 433 ? 11.281 5.871 -2.105 1 90.5 433 VAL A N 1
ATOM 3290 C CA . VAL A 1 433 ? 12.086 6.969 -1.573 1 90.5 433 VAL A CA 1
ATOM 3291 C C . VAL A 1 433 ? 13.07 6.43 -0.535 1 90.5 433 VAL A C 1
ATOM 3293 O O . VAL A 1 433 ? 12.664 6.039 0.564 1 90.5 433 VAL A O 1
ATOM 3296 N N . LEU A 1 434 ? 14.312 6.41 -0.96 1 84.5 434 LEU A N 1
ATOM 3297 C CA . LEU A 1 434 ? 15.359 5.812 -0.132 1 84.5 434 LEU A CA 1
ATOM 3298 C C . LEU A 1 434 ? 16.734 6.367 -0.5 1 84.5 434 LEU A C 1
ATOM 3300 O O . LEU A 1 434 ? 16.953 6.762 -1.646 1 84.5 434 LEU A O 1
ATOM 3304 N N . GLY A 1 435 ? 17.594 6.336 0.539 1 84.31 435 GLY A N 1
ATOM 3305 C CA . GLY A 1 435 ? 18.969 6.723 0.305 1 84.31 435 GLY A CA 1
ATOM 3306 C C . GLY A 1 435 ? 19.203 8.211 0.468 1 84.31 435 GLY A C 1
ATOM 3307 O O . GLY A 1 435 ? 18.25 9 0.506 1 84.31 435 GLY A O 1
ATOM 3308 N N . GLU A 1 436 ? 20.375 8.617 0.425 1 87.38 436 GLU A N 1
ATOM 3309 C CA . GLU A 1 436 ? 20.797 9.977 0.781 1 87.38 436 GLU A CA 1
ATOM 3310 C C . GLU A 1 436 ? 20.375 10.977 -0.284 1 87.38 436 GLU A C 1
ATOM 3312 O O . GLU A 1 436 ? 20.234 12.172 -0.001 1 87.38 436 GLU A O 1
ATOM 3317 N N . GLN A 1 437 ? 20.203 10.461 -1.468 1 91.06 437 GLN A N 1
ATOM 3318 C CA . GLN A 1 437 ? 19.812 11.375 -2.541 1 91.06 437 GLN A CA 1
ATOM 3319 C C . GLN A 1 437 ? 18.312 11.641 -2.504 1 91.06 437 GLN A C 1
ATOM 3321 O O . GLN A 1 437 ? 17.828 12.562 -3.164 1 91.06 437 GLN A O 1
ATOM 3326 N N . GLU A 1 438 ? 17.594 10.852 -1.722 1 94 438 GLU A N 1
ATOM 3327 C CA . GLU A 1 438 ? 16.141 10.945 -1.751 1 94 438 GLU A CA 1
ATOM 3328 C C . GLU A 1 438 ? 15.578 11.234 -0.362 1 94 438 GLU A C 1
ATOM 3330 O O . GLU A 1 438 ? 14.43 11.648 -0.229 1 94 438 GLU A O 1
ATOM 3335 N N . VAL A 1 439 ? 16.406 10.93 0.641 1 94.56 439 VAL A N 1
ATOM 3336 C CA . VAL A 1 439 ? 15.977 11.133 2.02 1 94.56 439 VAL A CA 1
ATOM 3337 C C . VAL A 1 439 ? 17.016 11.961 2.77 1 94.56 439 VAL A C 1
ATOM 3339 O O . VAL A 1 439 ? 18.188 11.578 2.854 1 94.56 439 VAL A O 1
ATOM 3342 N N . SER A 1 440 ? 16.672 13.07 3.264 1 96.44 440 SER A N 1
ATOM 3343 C CA . SER A 1 440 ? 17.422 13.844 4.25 1 96.44 440 SER A CA 1
ATOM 3344 C C . SER A 1 440 ? 16.594 14.07 5.516 1 96.44 440 SER A C 1
ATOM 3346 O O . SER A 1 440 ? 15.383 14.266 5.445 1 96.44 440 SER A O 1
ATOM 3348 N N . TYR A 1 441 ? 17.25 13.969 6.648 1 96.5 441 TYR A N 1
ATOM 3349 C CA . TYR A 1 441 ? 16.469 14.188 7.859 1 96.5 441 TYR A CA 1
ATOM 3350 C C . TYR A 1 441 ? 17.328 14.82 8.953 1 96.5 441 TYR A C 1
ATOM 3352 O O . TYR A 1 441 ? 18.547 14.734 8.93 1 96.5 441 TYR A O 1
ATOM 3360 N N . PHE A 1 442 ? 16.688 15.539 9.836 1 97.44 442 PHE A N 1
ATOM 3361 C CA . PHE A 1 442 ? 17.25 16.141 11.039 1 97.44 442 PHE A CA 1
ATOM 3362 C C . PHE A 1 442 ? 16.547 15.617 12.281 1 97.44 442 PHE A C 1
ATOM 3364 O O . PHE A 1 442 ? 15.328 15.75 12.406 1 97.44 442 PHE A O 1
ATOM 3371 N N . GLN A 1 443 ? 17.328 15.078 13.203 1 95.81 443 GLN A N 1
ATOM 3372 C CA . GLN A 1 443 ? 16.75 14.578 14.453 1 95.81 443 GLN A CA 1
ATOM 3373 C C . GLN A 1 443 ? 16.453 15.719 15.422 1 95.81 443 GLN A C 1
ATOM 3375 O O . GLN A 1 443 ? 17.359 16.234 16.078 1 95.81 443 GLN A O 1
ATOM 3380 N N . THR A 1 444 ? 15.148 16.047 15.57 1 96.44 444 THR A N 1
ATOM 3381 C CA . THR A 1 444 ? 14.789 17.172 16.422 1 96.44 444 THR A CA 1
ATOM 3382 C C . THR A 1 444 ? 14.719 16.734 17.891 1 96.44 444 THR A C 1
ATOM 3384 O O . THR A 1 444 ? 14.773 17.562 18.797 1 96.44 444 THR A O 1
ATOM 3387 N N . GLY A 1 445 ? 14.453 15.422 18.047 1 93.62 445 GLY A N 1
ATOM 3388 C CA . GLY A 1 445 ? 14.344 14.891 19.391 1 93.62 445 GLY A CA 1
ATOM 3389 C C . GLY A 1 445 ? 12.938 14.984 19.969 1 93.62 445 GLY A C 1
ATOM 3390 O O . GLY A 1 445 ? 12.695 14.57 21.094 1 93.62 445 GLY A O 1
ATOM 3391 N N . ALA A 1 446 ? 12.008 15.492 19.219 1 95 446 ALA A N 1
ATOM 3392 C CA . ALA A 1 446 ? 10.617 15.617 19.641 1 95 446 ALA A CA 1
ATOM 3393 C C . ALA A 1 446 ? 9.664 15.281 18.5 1 95 446 ALA A C 1
ATOM 3395 O O . ALA A 1 446 ? 9.938 15.594 17.344 1 95 446 ALA A O 1
ATOM 3396 N N . ALA A 1 447 ? 8.531 14.727 18.906 1 94.12 447 ALA A N 1
ATOM 3397 C CA . ALA A 1 447 ? 7.492 14.406 17.922 1 94.12 447 ALA A CA 1
ATOM 3398 C C . ALA A 1 447 ? 6.891 15.672 17.328 1 94.12 447 ALA A C 1
ATOM 3400 O O . ALA A 1 447 ? 7.25 16.781 17.719 1 94.12 447 ALA A O 1
ATOM 3401 N N . PHE A 1 448 ? 6.094 15.461 16.375 1 92.62 448 PHE A N 1
ATOM 3402 C CA . PHE A 1 448 ? 5.395 16.547 15.711 1 92.62 448 PHE A CA 1
ATOM 3403 C C . PHE A 1 448 ? 3.885 16.375 15.836 1 92.62 448 PHE A C 1
ATOM 3405 O O . PHE A 1 448 ? 3.369 15.266 15.719 1 92.62 448 PHE A O 1
ATOM 3412 N N . SER A 1 449 ? 3.264 17.469 16.094 1 86.5 449 SER A N 1
ATOM 3413 C CA . SER A 1 449 ? 1.805 17.438 16.062 1 86.5 449 SER A CA 1
ATOM 3414 C C . SER A 1 449 ? 1.29 17.266 14.633 1 86.5 449 SER A C 1
ATOM 3416 O O . SER A 1 449 ? 1.982 17.609 13.672 1 86.5 449 SER A O 1
ATOM 3418 N N . GLY A 1 450 ? 0.077 16.734 14.531 1 84.12 450 GLY A N 1
ATOM 3419 C CA . GLY A 1 450 ? -0.546 16.562 13.227 1 84.12 450 GLY A CA 1
ATOM 3420 C C . GLY A 1 450 ? -0.771 17.875 12.5 1 84.12 450 GLY A C 1
ATOM 3421 O O . GLY A 1 450 ? -0.84 17.906 11.273 1 84.12 450 GLY A O 1
ATOM 3422 N N . SER A 1 451 ? -0.883 18.922 13.266 1 77.19 451 SER A N 1
ATOM 3423 C CA . SER A 1 451 ? -1.161 20.234 12.68 1 77.19 451 SER A CA 1
ATOM 3424 C C . SER A 1 451 ? 0.124 21.016 12.445 1 77.19 451 SER A C 1
ATOM 3426 O O . SER A 1 451 ? 0.081 22.172 12.023 1 77.19 451 SER A O 1
ATOM 3428 N N . SER A 1 452 ? 1.196 20.375 12.773 1 88.06 452 SER A N 1
ATOM 3429 C CA . SER A 1 452 ? 2.471 21 12.43 1 88.06 452 SER A CA 1
ATOM 3430 C C . SER A 1 452 ? 2.807 20.781 10.953 1 88.06 452 SER A C 1
ATOM 3432 O O . SER A 1 452 ? 2.498 19.734 10.391 1 88.06 452 SER A O 1
ATOM 3434 N N . SER A 1 453 ? 3.203 21.781 10.359 1 92.62 453 SER A N 1
ATOM 3435 C CA . SER A 1 453 ? 3.602 21.734 8.953 1 92.62 453 SER A CA 1
ATOM 3436 C C . SER A 1 453 ? 4.785 22.656 8.688 1 92.62 453 SER A C 1
ATOM 3438 O O . SER A 1 453 ? 4.922 23.703 9.32 1 92.62 453 SER A O 1
ATOM 3440 N N . ALA A 1 454 ? 5.555 22.281 7.781 1 96.25 454 ALA A N 1
ATOM 3441 C CA . ALA A 1 454 ? 6.684 23.125 7.41 1 96.25 454 ALA A CA 1
ATOM 3442 C C . ALA A 1 454 ? 6.207 24.391 6.684 1 96.25 454 ALA A C 1
ATOM 3444 O O . ALA A 1 454 ? 5.293 24.328 5.859 1 96.25 454 ALA A O 1
ATOM 3445 N N . ALA A 1 455 ? 6.797 25.453 7.078 1 96.5 455 ALA A N 1
ATOM 3446 C CA . ALA A 1 455 ? 6.668 26.688 6.309 1 96.5 455 ALA A CA 1
ATOM 3447 C C . ALA A 1 455 ? 7.84 26.875 5.352 1 96.5 455 ALA A C 1
ATOM 3449 O O . ALA A 1 455 ? 9 26.719 5.746 1 96.5 455 ALA A O 1
ATOM 3450 N N . ILE A 1 456 ? 7.523 27.219 4.117 1 96.94 456 ILE A N 1
ATOM 3451 C CA . ILE A 1 456 ? 8.562 27.25 3.092 1 96.94 456 ILE A CA 1
ATOM 3452 C C . ILE A 1 456 ? 8.719 28.688 2.564 1 96.94 456 ILE A C 1
ATOM 3454 O O . ILE A 1 456 ? 7.73 29.344 2.244 1 96.94 456 ILE A O 1
ATOM 3458 N N . ALA A 1 457 ? 9.898 29.141 2.512 1 95.75 457 ALA A N 1
ATOM 3459 C CA . ALA A 1 457 ? 10.32 30.406 1.922 1 95.75 457 ALA A CA 1
ATOM 3460 C C . ALA A 1 457 ? 11.531 30.219 1.016 1 95.75 457 ALA A C 1
ATOM 3462 O O . ALA A 1 457 ? 12.094 29.125 0.945 1 95.75 457 ALA A O 1
ATOM 3463 N N . PRO A 1 458 ? 11.836 31.266 0.199 1 95.12 458 PRO A N 1
ATOM 3464 C CA . PRO A 1 458 ? 13.016 31.094 -0.658 1 95.12 458 PRO A CA 1
ATOM 3465 C C . PRO A 1 458 ? 14.266 30.719 0.129 1 95.12 458 PRO A C 1
ATOM 3467 O O . PRO A 1 458 ? 14.805 31.562 0.867 1 95.12 458 PRO A O 1
ATOM 3470 N N . GLY A 1 459 ? 14.625 29.484 -0.06 1 96.81 459 GLY A N 1
ATOM 3471 C CA . GLY A 1 459 ? 15.852 29.016 0.56 1 96.81 459 GLY A CA 1
ATOM 3472 C C . GLY A 1 459 ? 15.695 28.734 2.043 1 96.81 459 GLY A C 1
ATOM 3473 O O . GLY A 1 459 ? 16.688 28.641 2.768 1 96.81 459 GLY A O 1
ATOM 3474 N N . MET A 1 460 ? 14.539 28.672 2.48 1 97.19 460 MET A N 1
ATOM 3475 C CA . MET A 1 460 ? 14.305 28.547 3.916 1 97.19 460 MET A CA 1
ATOM 3476 C C . MET A 1 460 ? 13.133 27.625 4.203 1 97.19 460 MET A C 1
ATOM 3478 O O . MET A 1 460 ? 12.156 27.609 3.459 1 97.19 460 MET A O 1
ATOM 3482 N N . VAL A 1 461 ? 13.273 26.781 5.258 1 97.75 461 VAL A N 1
ATOM 3483 C CA . VAL A 1 461 ? 12.18 25.984 5.797 1 97.75 461 VAL A CA 1
ATOM 3484 C C . VAL A 1 461 ? 12.125 26.141 7.316 1 97.75 461 VAL A C 1
ATOM 3486 O O . VAL A 1 461 ? 13.148 26.031 7.992 1 97.75 461 VAL A O 1
ATOM 3489 N N . ALA A 1 462 ? 10.977 26.453 7.859 1 97.56 462 ALA A N 1
ATOM 3490 C CA . ALA A 1 462 ? 10.742 26.531 9.297 1 97.56 462 ALA A CA 1
ATOM 3491 C C . ALA A 1 462 ? 9.711 25.5 9.742 1 97.56 462 ALA A C 1
ATOM 3493 O O . ALA A 1 462 ? 8.711 25.281 9.055 1 97.56 462 ALA A O 1
ATOM 3494 N N . VAL A 1 463 ? 9.984 24.844 10.836 1 97.06 463 VAL A N 1
ATOM 3495 C CA . VAL A 1 463 ? 9.039 23.844 11.328 1 97.06 463 VAL A CA 1
ATOM 3496 C C . VAL A 1 463 ? 9.109 23.781 12.852 1 97.06 463 VAL A C 1
ATOM 3498 O O . VAL A 1 463 ? 10.18 23.938 13.438 1 97.06 463 VAL A O 1
ATOM 3501 N N . ALA A 1 464 ? 7.953 23.609 13.414 1 95.81 464 ALA A N 1
ATOM 3502 C CA . ALA A 1 464 ? 7.867 23.453 14.867 1 95.81 464 ALA A CA 1
ATOM 3503 C C . ALA A 1 464 ? 7.602 22 15.234 1 95.81 464 ALA A C 1
ATOM 3505 O O . ALA A 1 464 ? 6.641 21.391 14.75 1 95.81 464 ALA A O 1
ATOM 3506 N N . SER A 1 465 ? 8.492 21.422 16.047 1 95.81 465 SER A N 1
ATOM 3507 C CA . SER A 1 465 ? 8.133 20.188 16.734 1 95.81 465 SER A CA 1
ATOM 3508 C C . SER A 1 465 ? 7.23 20.484 17.938 1 95.81 465 SER A C 1
ATOM 3510 O O . SER A 1 465 ? 6.766 21.609 18.109 1 95.81 465 SER A O 1
ATOM 3512 N N . CYS A 1 466 ? 6.965 19.453 18.766 1 94.19 466 CYS A N 1
ATOM 3513 C CA . CYS A 1 466 ? 6.082 19.609 19.922 1 94.19 466 CYS A CA 1
ATOM 3514 C C . CYS A 1 466 ? 6.754 20.438 21 1 94.19 466 CYS A C 1
ATOM 3516 O O . CYS A 1 466 ? 6.133 20.734 22.031 1 94.19 466 CYS A O 1
ATOM 3518 N N . ASP A 1 467 ? 8.016 20.906 20.766 1 93.81 467 ASP A N 1
ATOM 3519 C CA . ASP A 1 467 ? 8.609 21.625 21.891 1 93.81 467 ASP A CA 1
ATOM 3520 C C . ASP A 1 467 ? 9.492 22.766 21.391 1 93.81 467 ASP A C 1
ATOM 3522 O O . ASP A 1 467 ? 9.891 23.641 22.172 1 93.81 467 ASP A O 1
ATOM 3526 N N . SER A 1 468 ? 9.828 22.734 20.094 1 96.62 468 SER A N 1
ATOM 3527 C CA . SER A 1 468 ? 10.844 23.672 19.609 1 96.62 468 SER A CA 1
ATOM 3528 C C . SER A 1 468 ? 10.547 24.109 18.172 1 96.62 468 SER A C 1
ATOM 3530 O O . SER A 1 468 ? 9.734 23.484 17.484 1 96.62 468 SER A O 1
ATOM 3532 N N . LEU A 1 469 ? 11.172 25.234 17.844 1 97.56 469 LEU A N 1
ATOM 3533 C CA . LEU A 1 469 ? 11.203 25.734 16.469 1 97.56 469 LEU A CA 1
ATOM 3534 C C . LEU A 1 469 ? 12.562 25.469 15.836 1 97.56 469 LEU A C 1
ATOM 3536 O O . LEU A 1 469 ? 13.602 25.688 16.469 1 97.56 469 LEU A O 1
ATOM 3540 N N . PHE A 1 470 ? 12.523 24.938 14.609 1 98.5 470 PHE A N 1
ATOM 3541 C CA . PHE A 1 470 ? 13.742 24.719 13.828 1 98.5 470 PHE A CA 1
ATOM 3542 C C . PHE A 1 470 ? 13.656 25.438 12.492 1 98.5 470 PHE A C 1
ATOM 3544 O O . PHE A 1 470 ? 12.641 25.359 11.797 1 98.5 470 PHE A O 1
ATOM 3551 N N . VAL A 1 471 ? 14.719 26.172 12.172 1 98.75 471 VAL A N 1
ATOM 3552 C CA . VAL A 1 471 ? 14.789 26.891 10.898 1 98.75 471 VAL A CA 1
ATOM 3553 C C . VAL A 1 471 ? 16.031 26.438 10.125 1 98.75 471 VAL A C 1
ATOM 3555 O O . VAL A 1 471 ? 17.141 26.484 10.648 1 98.75 471 VAL A O 1
ATOM 3558 N N . PHE A 1 472 ? 15.766 25.953 8.906 1 98.75 472 PHE A N 1
ATOM 3559 C CA . PHE A 1 472 ? 16.812 25.484 8.008 1 98.75 472 PHE A CA 1
ATOM 3560 C C . PHE A 1 472 ? 17 26.453 6.84 1 98.75 472 PHE A C 1
ATOM 3562 O O . PHE A 1 472 ? 16.016 26.969 6.301 1 98.75 472 PHE A O 1
ATOM 3569 N N . LYS A 1 473 ? 18.25 26.703 6.496 1 97.88 473 LYS A N 1
ATOM 3570 C CA . LYS A 1 473 ? 18.547 27.609 5.387 1 97.88 473 LYS A CA 1
ATOM 3571 C C . LYS A 1 473 ? 19.641 27.031 4.488 1 97.88 473 LYS A C 1
ATOM 3573 O O . LYS A 1 473 ? 20.531 26.328 4.961 1 97.88 473 LYS A O 1
ATOM 3578 N N . ASN A 1 474 ? 19.5 27.328 3.141 1 92.06 474 ASN A N 1
ATOM 3579 C CA . ASN A 1 474 ? 20.547 26.969 2.188 1 92.06 474 ASN A CA 1
ATOM 3580 C C . ASN A 1 474 ? 21.875 27.641 2.518 1 92.06 474 ASN A C 1
ATOM 3582 O O . ASN A 1 474 ? 21.891 28.75 3.059 1 92.06 474 ASN A O 1
ATOM 3586 N N . MET B 1 1 ? 60.656 -27.281 -52.031 1 23.28 1 MET B N 1
ATOM 3587 C CA . MET B 1 1 ? 60.344 -27.297 -53.469 1 23.28 1 MET B CA 1
ATOM 3588 C C . MET B 1 1 ? 59.156 -28.188 -53.781 1 23.28 1 MET B C 1
ATOM 3590 O O . MET B 1 1 ? 59.312 -29.359 -54.125 1 23.28 1 MET B O 1
ATOM 3594 N N . ILE B 1 2 ? 58.219 -28.172 -52.75 1 25.22 2 ILE B N 1
ATOM 3595 C CA . ILE B 1 2 ? 57.188 -28.984 -52.094 1 25.22 2 ILE B CA 1
ATOM 3596 C C . ILE B 1 2 ? 55.969 -29.125 -53 1 25.22 2 ILE B C 1
ATOM 3598 O O . ILE B 1 2 ? 55.25 -28.156 -53.219 1 25.22 2 ILE B O 1
ATOM 3602 N N . PRO B 1 3 ? 56.156 -29.891 -54.062 1 21.41 3 PRO B N 1
ATOM 3603 C CA . PRO B 1 3 ? 55.375 -29.859 -55.281 1 21.41 3 PRO B CA 1
ATOM 3604 C C . PRO B 1 3 ? 53.906 -30.062 -55.062 1 21.41 3 PRO B C 1
ATOM 3606 O O . PRO B 1 3 ? 53.469 -30.375 -53.938 1 21.41 3 PRO B O 1
ATOM 3609 N N . ILE B 1 4 ? 53.188 -30.984 -55.875 1 21.31 4 ILE B N 1
ATOM 3610 C CA . ILE B 1 4 ? 52.375 -30.984 -57.094 1 21.31 4 ILE B CA 1
ATOM 3611 C C . ILE B 1 4 ? 51 -31.516 -56.781 1 21.31 4 ILE B C 1
ATOM 3613 O O . ILE B 1 4 ? 50.031 -31.219 -57.5 1 21.31 4 ILE B O 1
ATOM 3617 N N . LEU B 1 5 ? 50.719 -32.438 -55.656 1 24.22 5 LEU B N 1
ATOM 3618 C CA . LEU B 1 5 ? 49.906 -33.531 -56.188 1 24.22 5 LEU B CA 1
ATOM 3619 C C . LEU B 1 5 ? 48.469 -33.062 -56.406 1 24.22 5 LEU B C 1
ATOM 3621 O O . LEU B 1 5 ? 47.781 -32.656 -55.469 1 24.22 5 LEU B O 1
ATOM 3625 N N . LEU B 1 6 ? 48 -32.656 -57.625 1 22.23 6 LEU B N 1
ATOM 3626 C CA . LEU B 1 6 ? 46.812 -32.031 -58.188 1 22.23 6 LEU B CA 1
ATOM 3627 C C . LEU B 1 6 ? 45.594 -32.938 -58.094 1 22.23 6 LEU B C 1
ATOM 3629 O O . LEU B 1 6 ? 45.5 -33.938 -58.844 1 22.23 6 LEU B O 1
ATOM 3633 N N . LEU B 1 7 ? 45.25 -33.562 -56.906 1 22.88 7 LEU B N 1
ATOM 3634 C CA . LEU B 1 7 ? 44.281 -34.625 -57 1 22.88 7 LEU B CA 1
ATOM 3635 C C . LEU B 1 7 ? 42.938 -34.094 -57.531 1 22.88 7 LEU B C 1
ATOM 3637 O O . LEU B 1 7 ? 42.375 -33.156 -57 1 22.88 7 LEU B O 1
ATOM 3641 N N . VAL B 1 8 ? 42.594 -34.375 -58.781 1 22.38 8 VAL B N 1
ATOM 3642 C CA . VAL B 1 8 ? 41.5 -34.062 -59.719 1 22.38 8 VAL B CA 1
ATOM 3643 C C . VAL B 1 8 ? 40.188 -34.5 -59.125 1 22.38 8 VAL B C 1
ATOM 3645 O O . VAL B 1 8 ? 39.969 -35.688 -58.844 1 22.38 8 VAL B O 1
ATOM 3648 N N . ILE B 1 9 ? 39.406 -33.625 -58.406 1 22.67 9 ILE B N 1
ATOM 3649 C CA . ILE B 1 9 ? 38.156 -33.75 -57.625 1 22.67 9 ILE B CA 1
ATOM 3650 C C . ILE B 1 9 ? 37 -34.031 -58.562 1 22.67 9 ILE B C 1
ATOM 3652 O O . ILE B 1 9 ? 36.688 -33.188 -59.438 1 22.67 9 ILE B O 1
ATOM 3656 N N . ALA B 1 10 ? 36.75 -35.312 -58.938 1 22.73 10 ALA B N 1
ATOM 3657 C CA . ALA B 1 10 ? 35.781 -35.781 -59.906 1 22.73 10 ALA B CA 1
ATOM 3658 C C . ALA B 1 10 ? 34.375 -35.25 -59.594 1 22.73 10 ALA B C 1
ATOM 3660 O O . ALA B 1 10 ? 33.938 -35.344 -58.438 1 22.73 10 ALA B O 1
ATOM 3661 N N . ALA B 1 11 ? 33.625 -34.562 -60.469 1 25.03 11 ALA B N 1
ATOM 3662 C CA . ALA B 1 11 ? 32.438 -33.75 -60.781 1 25.03 11 ALA B CA 1
ATOM 3663 C C . ALA B 1 11 ? 31.172 -34.594 -60.75 1 25.03 11 ALA B C 1
ATOM 3665 O O . ALA B 1 11 ? 30.562 -34.844 -61.812 1 25.03 11 ALA B O 1
ATOM 3666 N N . ALA B 1 12 ? 31.047 -35.719 -59.938 1 22.42 12 ALA B N 1
ATOM 3667 C CA . ALA B 1 12 ? 29.969 -36.594 -60.438 1 22.42 12 ALA B CA 1
ATOM 3668 C C . ALA B 1 12 ? 28.641 -35.812 -60.469 1 22.42 12 ALA B C 1
ATOM 3670 O O . ALA B 1 12 ? 28.266 -35.188 -59.5 1 22.42 12 ALA B O 1
ATOM 3671 N N . SER B 1 13 ? 28.125 -35.531 -61.594 1 22.45 13 SER B N 1
ATOM 3672 C CA . SER B 1 13 ? 26.953 -34.812 -62.094 1 22.45 13 SER B CA 1
ATOM 3673 C C . SER B 1 13 ? 25.656 -35.469 -61.594 1 22.45 13 SER B C 1
ATOM 3675 O O . SER B 1 13 ? 25.266 -36.531 -62.094 1 22.45 13 SER B O 1
ATOM 3677 N N . ALA B 1 14 ? 25.344 -35.562 -60.312 1 20.97 14 ALA B N 1
ATOM 3678 C CA . ALA B 1 14 ? 24.172 -36.344 -59.906 1 20.97 14 ALA B CA 1
ATOM 3679 C C . ALA B 1 14 ? 22.891 -35.719 -60.5 1 20.97 14 ALA B C 1
ATOM 3681 O O . ALA B 1 14 ? 22.578 -34.562 -60.25 1 20.97 14 ALA B O 1
ATOM 3682 N N . GLU B 1 15 ? 22.406 -36.188 -61.594 1 21.59 15 GLU B N 1
ATOM 3683 C CA . GLU B 1 15 ? 21.312 -35.719 -62.438 1 21.59 15 GLU B CA 1
ATOM 3684 C C . GLU B 1 15 ? 20.016 -35.594 -61.656 1 21.59 15 GLU B C 1
ATOM 3686 O O . GLU B 1 15 ? 19.297 -34.594 -61.781 1 21.59 15 GLU B O 1
ATOM 3691 N N . SER B 1 16 ? 19.438 -36.719 -61.094 1 20.66 16 SER B N 1
ATOM 3692 C CA . SER B 1 16 ? 18.203 -37.25 -61.656 1 20.66 16 SER B CA 1
ATOM 3693 C C . SER B 1 16 ? 16.984 -36.5 -61.094 1 20.66 16 SER B C 1
ATOM 3695 O O . SER B 1 16 ? 16.062 -36.188 -61.844 1 20.66 16 SER B O 1
ATOM 3697 N N . CYS B 1 17 ? 16.453 -36.688 -59.844 1 24.89 17 CYS B N 1
ATOM 3698 C CA . CYS B 1 17 ? 15.055 -37.031 -59.594 1 24.89 17 CYS B CA 1
ATOM 3699 C C . CYS B 1 17 ? 14.18 -35.781 -59.719 1 24.89 17 CYS B C 1
ATOM 3701 O O . CYS B 1 17 ? 14.477 -34.75 -59.125 1 24.89 17 CYS B O 1
ATOM 3703 N N . SER B 1 18 ? 13.297 -35.719 -60.656 1 23.84 18 SER B N 1
ATOM 3704 C CA . SER B 1 18 ? 12.266 -34.812 -61.156 1 23.84 18 SER B CA 1
ATOM 3705 C C . SER B 1 18 ? 11.375 -34.312 -60.031 1 23.84 18 SER B C 1
ATOM 3707 O O . SER B 1 18 ? 11.312 -34.906 -58.938 1 23.84 18 SER B O 1
ATOM 3709 N N . ASP B 1 19 ? 10.492 -33.219 -60.219 1 22.52 19 ASP B N 1
ATOM 3710 C CA . ASP B 1 19 ? 9.773 -32.094 -59.625 1 22.52 19 ASP B CA 1
ATOM 3711 C C . ASP B 1 19 ? 8.555 -32.562 -58.844 1 22.52 19 ASP B C 1
ATOM 3713 O O . ASP B 1 19 ? 7.82 -31.734 -58.281 1 22.52 19 ASP B O 1
ATOM 3717 N N . GLU B 1 20 ? 7.805 -33.656 -59.219 1 25.69 20 GLU B N 1
ATOM 3718 C CA . GLU B 1 20 ? 6.363 -33.719 -58.969 1 25.69 20 GLU B CA 1
ATOM 3719 C C . GLU B 1 20 ? 6.047 -33.719 -57.5 1 25.69 20 GLU B C 1
ATOM 3721 O O . GLU B 1 20 ? 6.723 -34.375 -56.688 1 25.69 20 GLU B O 1
ATOM 3726 N N . GLY B 1 21 ? 5.25 -32.719 -56.969 1 23.22 21 GLY B N 1
ATOM 3727 C CA . GLY B 1 21 ? 4.844 -32.156 -55.719 1 23.22 21 GLY B CA 1
ATOM 3728 C C . GLY B 1 21 ? 4.176 -33.156 -54.781 1 23.22 21 GLY B C 1
ATOM 3729 O O . GLY B 1 21 ? 2.988 -33.438 -54.938 1 23.22 21 GLY B O 1
ATOM 3730 N N . CYS B 1 22 ? 4.699 -34.344 -54.469 1 24.17 22 CYS B N 1
ATOM 3731 C CA . CYS B 1 22 ? 4.078 -35.375 -53.656 1 24.17 22 CYS B CA 1
ATOM 3732 C C . CYS B 1 22 ? 3.539 -34.781 -52.344 1 24.17 22 CYS B C 1
ATOM 3734 O O . CYS B 1 22 ? 4.312 -34.344 -51.5 1 24.17 22 CYS B O 1
ATOM 3736 N N . GLY B 1 23 ? 2.381 -34.125 -52.344 1 25.38 23 GLY B N 1
ATOM 3737 C CA . GLY B 1 23 ? 1.5 -33.656 -51.312 1 25.38 23 GLY B CA 1
ATOM 3738 C C . GLY B 1 23 ? 1.209 -34.719 -50.25 1 25.38 23 GLY B C 1
ATOM 3739 O O . GLY B 1 23 ? 0.624 -35.75 -50.562 1 25.38 23 GLY B O 1
ATOM 3740 N N . VAL B 1 24 ? 2.113 -35.219 -49.406 1 28.06 24 VAL B N 1
ATOM 3741 C CA . VAL B 1 24 ? 1.925 -36.219 -48.375 1 28.06 24 VAL B CA 1
ATOM 3742 C C . VAL B 1 24 ? 0.635 -35.938 -47.594 1 28.06 24 VAL B C 1
ATOM 3744 O O . VAL B 1 24 ? 0.477 -34.875 -47 1 28.06 24 VAL B O 1
ATOM 3747 N N . ASN B 1 25 ? -0.471 -36.5 -48.062 1 25.66 25 ASN B N 1
ATOM 3748 C CA . ASN B 1 25 ? -1.737 -36.625 -47.375 1 25.66 25 ASN B CA 1
ATOM 3749 C C . ASN B 1 25 ? -1.543 -37.219 -45.969 1 25.66 25 ASN B C 1
ATOM 3751 O O . ASN B 1 25 ? -1.158 -38.375 -45.844 1 25.66 25 ASN B O 1
ATOM 3755 N N . PHE B 1 26 ? -1.075 -36.531 -45 1 25.66 26 PHE B N 1
ATOM 3756 C CA . PHE B 1 26 ? -1.021 -36.906 -43.594 1 25.66 26 PHE B CA 1
ATOM 3757 C C . PHE B 1 26 ? -2.348 -37.469 -43.125 1 25.66 26 PHE B C 1
ATOM 3759 O O . PHE B 1 26 ? -3.287 -36.75 -42.812 1 25.66 26 PHE B O 1
ATOM 3766 N N . LEU B 1 27 ? -2.885 -38.594 -43.812 1 28.16 27 LEU B N 1
ATOM 3767 C CA . LEU B 1 27 ? -4.008 -39.312 -43.25 1 28.16 27 LEU B CA 1
ATOM 3768 C C . LEU B 1 27 ? -3.668 -39.844 -41.844 1 28.16 27 LEU B C 1
ATOM 3770 O O . LEU B 1 27 ? -2.977 -40.844 -41.719 1 28.16 27 LEU B O 1
ATOM 3774 N N . GLN B 1 28 ? -3.232 -39.094 -40.906 1 27.5 28 GLN B N 1
ATOM 3775 C CA . GLN B 1 28 ? -3.135 -39.562 -39.531 1 27.5 28 GLN B CA 1
ATOM 3776 C C . GLN B 1 28 ? -4.379 -40.344 -39.125 1 27.5 28 GLN B C 1
ATOM 3778 O O . GLN B 1 28 ? -5.5 -39.844 -39.25 1 27.5 28 GLN B O 1
ATOM 3783 N N . SER B 1 29 ? -4.402 -41.656 -39.312 1 28.2 29 SER B N 1
ATOM 3784 C CA . SER B 1 29 ? -5.371 -42.531 -38.688 1 28.2 29 SER B CA 1
ATOM 3785 C C . SER B 1 29 ? -5.586 -42.156 -37.219 1 28.2 29 SER B C 1
ATOM 3787 O O . SER B 1 29 ? -4.711 -42.344 -36.375 1 28.2 29 SER B O 1
ATOM 3789 N N . ALA B 1 30 ? -6.152 -41.062 -36.844 1 32.16 30 ALA B N 1
ATOM 3790 C CA . ALA B 1 30 ? -6.676 -40.656 -35.531 1 32.16 30 ALA B CA 1
ATOM 3791 C C . ALA B 1 30 ? -7.559 -41.75 -34.938 1 32.16 30 ALA B C 1
ATOM 3793 O O . ALA B 1 30 ? -8.648 -42.031 -35.469 1 32.16 30 ALA B O 1
ATOM 3794 N N . THR B 1 31 ? -7.039 -42.906 -34.625 1 32.12 31 THR B N 1
ATOM 3795 C CA . THR B 1 31 ? -7.902 -43.531 -33.625 1 32.12 31 THR B CA 1
ATOM 3796 C C . THR B 1 31 ? -8.508 -42.5 -32.719 1 32.12 31 THR B C 1
ATOM 3798 O O . THR B 1 31 ? -7.785 -41.781 -32 1 32.12 31 THR B O 1
ATOM 3801 N N . ARG B 1 32 ? -9.602 -41.938 -33.062 1 34.47 32 ARG B N 1
ATOM 3802 C CA . ARG B 1 32 ? -10.523 -41.031 -32.406 1 34.47 32 ARG B CA 1
ATOM 3803 C C . ARG B 1 32 ? -10.805 -41.5 -30.969 1 34.47 32 ARG B C 1
ATOM 3805 O O . ARG B 1 32 ? -11.492 -42.5 -30.75 1 34.47 32 ARG B O 1
ATOM 3812 N N . LEU B 1 33 ? -9.844 -41.656 -30.156 1 34.34 33 LEU B N 1
ATOM 3813 C CA . LEU B 1 33 ? -10.375 -41.688 -28.797 1 34.34 33 LEU B CA 1
ATOM 3814 C C . LEU B 1 33 ? -11.539 -40.688 -28.641 1 34.34 33 LEU B C 1
ATOM 3816 O O . LEU B 1 33 ? -11.367 -39.5 -28.812 1 34.34 33 LEU B O 1
ATOM 3820 N N . GLN B 1 34 ? -12.664 -41.031 -29.172 1 33.34 34 GLN B N 1
ATOM 3821 C CA . GLN B 1 34 ? -13.969 -40.406 -29.047 1 33.34 34 GLN B CA 1
ATOM 3822 C C . GLN B 1 34 ? -14.203 -39.875 -27.625 1 33.34 34 GLN B C 1
ATOM 3824 O O . GLN B 1 34 ? -14.969 -40.469 -26.875 1 33.34 34 GLN B O 1
ATOM 3829 N N . ARG B 1 35 ? -13.148 -39.656 -26.812 1 40.22 35 ARG B N 1
ATOM 3830 C CA . ARG B 1 35 ? -13.609 -39.188 -25.5 1 40.22 35 ARG B CA 1
ATOM 3831 C C . ARG B 1 35 ? -14.516 -37.969 -25.641 1 40.22 35 ARG B C 1
ATOM 3833 O O . ARG B 1 35 ? -14.266 -37.094 -26.484 1 40.22 35 ARG B O 1
ATOM 3840 N N . THR B 1 36 ? -15.719 -38.094 -25.328 1 38.62 36 THR B N 1
ATOM 3841 C CA . THR B 1 36 ? -16.688 -37.031 -25.078 1 38.62 36 THR B CA 1
ATOM 3842 C C . THR B 1 36 ? -15.992 -35.781 -24.5 1 38.62 36 THR B C 1
ATOM 3844 O O . THR B 1 36 ? -15.188 -35.906 -23.578 1 38.62 36 THR B O 1
ATOM 3847 N N . ASP B 1 37 ? -15.703 -34.75 -25.297 1 45.56 37 ASP B N 1
ATOM 3848 C CA . ASP B 1 37 ? -15.133 -33.438 -25.094 1 45.56 37 ASP B CA 1
ATOM 3849 C C . ASP B 1 37 ? -15.539 -32.844 -23.75 1 45.56 37 ASP B C 1
ATOM 3851 O O . ASP B 1 37 ? -16.359 -31.938 -23.672 1 45.56 37 ASP B O 1
ATOM 3855 N N . THR B 1 38 ? -15.82 -33.656 -22.75 1 55.5 38 THR B N 1
ATOM 3856 C CA . THR B 1 38 ? -16.188 -33.062 -21.484 1 55.5 38 THR B CA 1
ATOM 3857 C C . THR B 1 38 ? -15.055 -32.188 -20.953 1 55.5 38 THR B C 1
ATOM 3859 O O . THR B 1 38 ? -13.906 -32.625 -20.891 1 55.5 38 THR B O 1
ATOM 3862 N N . GLU B 1 39 ? -15.281 -30.953 -20.875 1 71.06 39 GLU B N 1
ATOM 3863 C CA . GLU B 1 39 ? -14.352 -29.906 -20.484 1 71.06 39 GLU B CA 1
ATOM 3864 C C . GLU B 1 39 ? -13.797 -30.156 -19.078 1 71.06 39 GLU B C 1
ATOM 3866 O O . GLU B 1 39 ? -14.555 -30.391 -18.141 1 71.06 39 GLU B O 1
ATOM 3871 N N . ASP B 1 40 ? -12.492 -30.406 -19.062 1 76.94 40 ASP B N 1
ATOM 3872 C CA . ASP B 1 40 ? -11.828 -30.531 -17.766 1 76.94 40 ASP B CA 1
ATOM 3873 C C . ASP B 1 40 ? -12.125 -29.328 -16.875 1 76.94 40 ASP B C 1
ATOM 3875 O O . ASP B 1 40 ? -12.344 -28.219 -17.375 1 76.94 40 ASP B O 1
ATOM 3879 N N . VAL B 1 41 ? -12.18 -29.641 -15.562 1 86.81 41 VAL B N 1
ATOM 3880 C CA . VAL B 1 41 ? -12.602 -28.641 -14.594 1 86.81 41 VAL B CA 1
ATOM 3881 C C . VAL B 1 41 ? -11.484 -27.625 -14.383 1 86.81 41 VAL B C 1
ATOM 3883 O O . VAL B 1 41 ? -11.734 -26.406 -14.375 1 86.81 41 VAL B O 1
ATOM 3886 N N . TRP B 1 42 ? -10.258 -28.109 -14.234 1 93.25 42 TRP B N 1
ATOM 3887 C CA . TRP B 1 42 ? -9.062 -27.297 -14.008 1 93.25 42 TRP B CA 1
ATOM 3888 C C . TRP B 1 42 ? -7.852 -27.922 -14.688 1 93.25 42 TRP B C 1
ATOM 3890 O O . TRP B 1 42 ? -6.988 -28.516 -14.016 1 93.25 42 TRP B O 1
ATOM 3900 N N . PRO B 1 43 ? -7.711 -27.766 -15.961 1 92.75 43 PRO B N 1
ATOM 3901 C CA . PRO B 1 43 ? -6.809 -28.594 -16.766 1 92.75 43 PRO B CA 1
ATOM 3902 C C . PRO B 1 43 ? -5.348 -28.172 -16.641 1 92.75 43 PRO B C 1
ATOM 3904 O O . PRO B 1 43 ? -4.465 -28.812 -17.219 1 92.75 43 PRO B O 1
ATOM 3907 N N . SER B 1 44 ? -5.102 -27.125 -15.961 1 89.31 44 SER B N 1
ATOM 3908 C CA . SER B 1 44 ? -3.73 -26.672 -15.75 1 89.31 44 SER B CA 1
ATOM 3909 C C . SER B 1 44 ? -3.547 -26.094 -14.352 1 89.31 44 SER B C 1
ATOM 3911 O O . SER B 1 44 ? -4.496 -26.031 -13.57 1 89.31 44 SER B O 1
ATOM 3913 N N . ALA B 1 45 ? -2.256 -25.688 -14.094 1 83.31 45 ALA B N 1
ATOM 3914 C CA . ALA B 1 45 ? -1.953 -25.125 -12.781 1 83.31 45 ALA B CA 1
ATOM 3915 C C . ALA B 1 45 ? -2.744 -23.844 -12.531 1 83.31 45 ALA B C 1
ATOM 3917 O O . ALA B 1 45 ? -2.941 -23.453 -11.383 1 83.31 45 ALA B O 1
ATOM 3918 N N . ARG B 1 46 ? -3.145 -23.219 -13.617 1 90.44 46 ARG B N 1
ATOM 3919 C CA . ARG B 1 46 ? -3.857 -21.969 -13.445 1 90.44 46 ARG B CA 1
ATOM 3920 C C . ARG B 1 46 ? -5.293 -22.062 -13.945 1 90.44 46 ARG B C 1
ATOM 3922 O O . ARG B 1 46 ? -5.969 -21.062 -14.125 1 90.44 46 ARG B O 1
ATOM 3929 N N . GLY B 1 47 ? -5.672 -23.219 -14.211 1 90.94 47 GLY B N 1
ATOM 3930 C CA . GLY B 1 47 ? -7.074 -23.406 -14.539 1 90.94 47 GLY B CA 1
ATOM 3931 C C . GLY B 1 47 ? -7.34 -23.453 -16.031 1 90.94 47 GLY B C 1
ATOM 3932 O O . GLY B 1 47 ? -6.52 -23.953 -16.797 1 90.94 47 GLY B O 1
ATOM 3933 N N . SER B 1 48 ? -8.531 -23.031 -16.344 1 88.75 48 SER B N 1
ATOM 3934 C CA . SER B 1 48 ? -9.047 -23.25 -17.703 1 88.75 48 SER B CA 1
ATOM 3935 C C . SER B 1 48 ? -9.047 -21.953 -18.516 1 88.75 48 SER B C 1
ATOM 3937 O O . SER B 1 48 ? -9.25 -20.875 -17.953 1 88.75 48 SER B O 1
ATOM 3939 N N . TRP B 1 49 ? -8.82 -22.156 -19.766 1 89.94 49 TRP B N 1
ATOM 3940 C CA . TRP B 1 49 ? -9 -21.062 -20.719 1 89.94 49 TRP B CA 1
ATOM 3941 C C . TRP B 1 49 ? -10.461 -20.625 -20.781 1 89.94 49 TRP B C 1
ATOM 3943 O O . TRP B 1 49 ? -11.367 -21.453 -20.641 1 89.94 49 TRP B O 1
ATOM 3953 N N . PRO B 1 50 ? -10.75 -19.344 -21 1 87.88 50 PRO B N 1
ATOM 3954 C CA . PRO B 1 50 ? -9.797 -18.281 -21.344 1 87.88 50 PRO B CA 1
ATOM 3955 C C . PRO B 1 50 ? -9.258 -17.547 -20.125 1 87.88 50 PRO B C 1
ATOM 3957 O O . PRO B 1 50 ? -8.281 -16.812 -20.219 1 87.88 50 PRO B O 1
ATOM 3960 N N . PHE B 1 51 ? -9.898 -17.641 -19.031 1 83.25 51 PHE B N 1
ATOM 3961 C CA . PHE B 1 51 ? -9.43 -16.859 -17.906 1 83.25 51 PHE B CA 1
ATOM 3962 C C . PHE B 1 51 ? -8.781 -17.75 -16.859 1 83.25 51 PHE B C 1
ATOM 3964 O O . PHE B 1 51 ? -9.477 -18.312 -16 1 83.25 51 PHE B O 1
ATOM 3971 N N . LEU B 1 52 ? -7.551 -17.672 -16.969 1 90.06 52 LEU B N 1
ATOM 3972 C CA . LEU B 1 52 ? -6.734 -18.484 -16.062 1 90.06 52 LEU B CA 1
ATOM 3973 C C . LEU B 1 52 ? -6.789 -17.938 -14.641 1 90.06 52 LEU B C 1
ATOM 3975 O O . LEU B 1 52 ? -7.043 -16.75 -14.438 1 90.06 52 LEU B O 1
ATOM 3979 N N . ALA B 1 53 ? -6.66 -18.828 -13.656 1 94.94 53 ALA B N 1
ATOM 3980 C CA . ALA B 1 53 ? -6.602 -18.562 -12.219 1 94.94 53 ALA B CA 1
ATOM 3981 C C . ALA B 1 53 ? -7.98 -18.203 -11.672 1 94.94 53 ALA B C 1
ATOM 3983 O O . ALA B 1 53 ? -8.109 -17.797 -10.516 1 94.94 53 ALA B O 1
ATOM 3984 N N . VAL B 1 54 ? -9.023 -18.297 -12.562 1 95.81 54 VAL B N 1
ATOM 3985 C CA . VAL B 1 54 ? -10.391 -18.031 -12.133 1 95.81 54 VAL B CA 1
ATOM 3986 C C . VAL B 1 54 ? -11.258 -19.266 -12.375 1 95.81 54 VAL B C 1
ATOM 3988 O O . VAL B 1 54 ? -11.289 -19.797 -13.484 1 95.81 54 VAL B O 1
ATOM 3991 N N . GLY B 1 55 ? -11.984 -19.625 -11.352 1 93.75 55 GLY B N 1
ATOM 3992 C CA . GLY B 1 55 ? -12.836 -20.797 -11.469 1 93.75 55 GLY B CA 1
ATOM 3993 C C . GLY B 1 55 ? -14.266 -20.453 -11.844 1 93.75 55 GLY B C 1
ATOM 3994 O O . GLY B 1 55 ? -14.781 -19.406 -11.469 1 93.75 55 GLY B O 1
ATOM 3995 N N . LYS B 1 56 ? -14.891 -21.328 -12.555 1 92 56 LYS B N 1
ATOM 3996 C CA . LYS B 1 56 ? -16.328 -21.25 -12.82 1 92 56 LYS B CA 1
ATOM 3997 C C . LYS B 1 56 ? -17.125 -21.734 -11.617 1 92 56 LYS B C 1
ATOM 3999 O O . LYS B 1 56 ? -18.344 -21.516 -11.547 1 92 56 LYS B O 1
ATOM 4004 N N . ASP B 1 57 ? -16.391 -22.391 -10.789 1 93.06 57 ASP B N 1
ATOM 4005 C CA . ASP B 1 57 ? -16.984 -22.938 -9.57 1 93.06 57 ASP B CA 1
ATOM 4006 C C . ASP B 1 57 ? -16.328 -22.359 -8.328 1 93.06 57 ASP B C 1
ATOM 4008 O O . ASP B 1 57 ? -15.422 -21.531 -8.43 1 93.06 57 ASP B O 1
ATOM 4012 N N . SER B 1 58 ? -16.953 -22.734 -7.191 1 95.25 58 SER B N 1
ATOM 4013 C CA . SER B 1 58 ? -16.391 -22.297 -5.918 1 95.25 58 SER B CA 1
ATOM 4014 C C . SER B 1 58 ? -16.047 -23.484 -5.023 1 95.25 58 SER B C 1
ATOM 4016 O O . SER B 1 58 ? -16.719 -24.516 -5.059 1 95.25 58 SER B O 1
ATOM 4018 N N . GLY B 1 59 ? -14.992 -23.359 -4.383 1 96.69 59 GLY B N 1
ATOM 4019 C CA . GLY B 1 59 ? -14.633 -24.25 -3.299 1 96.69 59 GLY B CA 1
ATOM 4020 C C . GLY B 1 59 ? -15.008 -23.719 -1.93 1 96.69 59 GLY B C 1
ATOM 4021 O O . GLY B 1 59 ? -15.68 -22.688 -1.821 1 96.69 59 GLY B O 1
ATOM 4022 N N . PRO B 1 60 ? -14.609 -24.469 -0.895 1 98.12 60 PRO B N 1
ATOM 4023 C CA . PRO B 1 60 ? -14.953 -24 0.454 1 98.12 60 PRO B CA 1
ATOM 4024 C C . PRO B 1 60 ? -14.18 -22.75 0.867 1 98.12 60 PRO B C 1
ATOM 4026 O O . PRO B 1 60 ? -12.969 -22.672 0.621 1 98.12 60 PRO B O 1
ATOM 4029 N N . PHE B 1 61 ? -14.844 -21.859 1.503 1 97.81 61 PHE B N 1
ATOM 4030 C CA . PHE B 1 61 ? -14.172 -20.75 2.145 1 97.81 61 PHE B CA 1
ATOM 4031 C C . PHE B 1 61 ? -13.539 -21.172 3.461 1 97.81 61 PHE B C 1
ATOM 4033 O O . PHE B 1 61 ? -12.422 -20.766 3.783 1 97.81 61 PHE B O 1
ATOM 4040 N N . GLN B 1 62 ? -14.227 -22 4.211 1 97.75 62 GLN B N 1
ATOM 4041 C CA . GLN B 1 62 ? -13.75 -22.438 5.512 1 97.75 62 GLN B CA 1
ATOM 4042 C C . GLN B 1 62 ? -12.734 -23.578 5.363 1 97.75 62 GLN B C 1
ATOM 4044 O O . GLN B 1 62 ? -12.953 -24.688 5.863 1 97.75 62 GLN B O 1
ATOM 4049 N N . VAL B 1 63 ? -11.594 -23.219 4.848 1 98.25 63 VAL B N 1
ATOM 4050 C CA . VAL B 1 63 ? -10.57 -24.25 4.625 1 98.25 63 VAL B CA 1
ATOM 4051 C C . VAL B 1 63 ? -10.016 -24.719 5.961 1 98.25 63 VAL B C 1
ATOM 4053 O O . VAL B 1 63 ? -9.375 -25.781 6.031 1 98.25 63 VAL B O 1
ATOM 4056 N N . ASN B 1 64 ? -10.258 -23.984 7.023 1 96.81 64 ASN B N 1
ATOM 4057 C CA . ASN B 1 64 ? -9.789 -24.375 8.352 1 96.81 64 ASN B CA 1
ATOM 4058 C C . ASN B 1 64 ? -10.5 -25.625 8.852 1 96.81 64 ASN B C 1
ATOM 4060 O O . ASN B 1 64 ? -10 -26.297 9.75 1 96.81 64 ASN B O 1
ATOM 4064 N N . SER B 1 65 ? -11.648 -25.953 8.297 1 97.44 65 SER B N 1
ATOM 4065 C CA . SER B 1 65 ? -12.438 -27.078 8.82 1 97.44 65 SER B CA 1
ATOM 4066 C C . SER B 1 65 ? -12.938 -27.969 7.691 1 97.44 65 SER B C 1
ATOM 4068 O O . SER B 1 65 ? -13.891 -28.719 7.875 1 97.44 65 SER B O 1
ATOM 4070 N N . SER B 1 66 ? -12.289 -27.906 6.527 1 98.06 66 SER B N 1
ATOM 4071 C CA . SER B 1 66 ? -12.891 -28.609 5.395 1 98.06 66 SER B CA 1
ATOM 4072 C C . SER B 1 66 ? -11.906 -29.578 4.754 1 98.06 66 SER B C 1
ATOM 4074 O O . SER B 1 66 ? -12.156 -30.094 3.664 1 98.06 66 SER B O 1
ATOM 4076 N N . LEU B 1 67 ? -10.781 -29.844 5.414 1 98.56 67 LEU B N 1
ATOM 4077 C CA . LEU B 1 67 ? -9.836 -30.797 4.832 1 98.56 67 LEU B CA 1
ATOM 4078 C C . LEU B 1 67 ? -10.484 -32.156 4.652 1 98.56 67 LEU B C 1
ATOM 4080 O O . LEU B 1 67 ? -10.953 -32.75 5.621 1 98.56 67 LEU B O 1
ATOM 4084 N N . ALA B 1 68 ? -10.508 -32.625 3.475 1 98.62 68 ALA B N 1
ATOM 4085 C CA . ALA B 1 68 ? -11.078 -33.938 3.176 1 98.62 68 ALA B CA 1
ATOM 4086 C C . ALA B 1 68 ? -10.008 -35.031 3.225 1 98.62 68 ALA B C 1
ATOM 4088 O O . ALA B 1 68 ? -10.211 -36.062 3.842 1 98.62 68 ALA B O 1
ATOM 4089 N N . TRP B 1 69 ? -8.922 -34.812 2.514 1 98.25 69 TRP B N 1
ATOM 4090 C CA . TRP B 1 69 ? -7.797 -35.75 2.549 1 98.25 69 TRP B CA 1
ATOM 4091 C C . TRP B 1 69 ? -6.508 -35.031 2.127 1 98.25 69 TRP B C 1
ATOM 4093 O O . TRP B 1 69 ? -6.539 -33.938 1.594 1 98.25 69 TRP B O 1
ATOM 4103 N N . SER B 1 70 ? -5.41 -35.625 2.449 1 98.19 70 SER B N 1
ATOM 4104 C CA . SER B 1 70 ? -4.086 -35.156 2.045 1 98.19 70 SER B CA 1
ATOM 4105 C C . SER B 1 70 ? -3.182 -36.344 1.663 1 98.19 70 SER B C 1
ATOM 4107 O O . SER B 1 70 ? -3.48 -37.5 1.979 1 98.19 70 SER B O 1
ATOM 4109 N N . TRP B 1 71 ? -2.225 -36.031 0.896 1 97.88 71 TRP B N 1
ATOM 4110 C CA . TRP B 1 71 ? -1.229 -37 0.495 1 97.88 71 TRP B CA 1
ATOM 4111 C C . TRP B 1 71 ? 0.184 -36.469 0.712 1 97.88 71 TRP B C 1
ATOM 4113 O O . TRP B 1 71 ? 0.46 -35.312 0.45 1 97.88 71 TRP B O 1
ATOM 4123 N N . HIS B 1 72 ? 1.049 -37.25 1.184 1 96.69 72 HIS B N 1
ATOM 4124 C CA . HIS B 1 72 ? 2.498 -37.094 1.174 1 96.69 72 HIS B CA 1
ATOM 4125 C C . HIS B 1 72 ? 3.203 -38.375 0.794 1 96.69 72 HIS B C 1
ATOM 4127 O O . HIS B 1 72 ? 2.588 -39.469 0.792 1 96.69 72 HIS B O 1
ATOM 4133 N N . HIS B 1 73 ? 4.441 -38.188 0.474 1 95.88 73 HIS B N 1
ATOM 4134 C CA . HIS B 1 73 ? 5.207 -39.375 0.033 1 95.88 73 HIS B CA 1
ATOM 4135 C C . HIS B 1 73 ? 5.121 -40.5 1.048 1 95.88 73 HIS B C 1
ATOM 4137 O O . HIS B 1 73 ? 5.188 -40.25 2.256 1 95.88 73 HIS B O 1
ATOM 4143 N N . PRO B 1 74 ? 4.973 -41.719 0.614 1 94.19 74 PRO B N 1
ATOM 4144 C CA . PRO B 1 74 ? 4.789 -42.875 1.516 1 94.19 74 PRO B CA 1
ATOM 4145 C C . PRO B 1 74 ? 5.973 -43.062 2.463 1 94.19 74 PRO B C 1
ATOM 4147 O O . PRO B 1 74 ? 5.809 -43.625 3.547 1 94.19 74 PRO B O 1
ATOM 4150 N N . GLU B 1 75 ? 7.098 -42.656 2.066 1 94 75 GLU B N 1
ATOM 4151 C CA . GLU B 1 75 ? 8.273 -42.781 2.92 1 94 75 GLU B CA 1
ATOM 4152 C C . GLU B 1 75 ? 8.336 -41.688 3.965 1 94 75 GLU B C 1
ATOM 4154 O O . GLU B 1 75 ? 9.258 -41.625 4.777 1 94 75 GLU B O 1
ATOM 4159 N N . GLY B 1 76 ? 7.383 -40.781 3.871 1 92.25 76 GLY B N 1
ATOM 4160 C CA . GLY B 1 76 ? 7.301 -39.75 4.895 1 92.25 76 GLY B CA 1
ATOM 4161 C C . GLY B 1 76 ? 7.086 -38.344 4.324 1 92.25 76 GLY B C 1
ATOM 4162 O O . GLY B 1 76 ? 7.344 -38.125 3.143 1 92.25 76 GLY B O 1
ATOM 4163 N N . ARG B 1 77 ? 6.695 -37.5 5.242 1 93.56 77 ARG B N 1
ATOM 4164 C CA . ARG B 1 77 ? 6.555 -36.094 4.875 1 93.56 77 ARG B CA 1
ATOM 4165 C C . ARG B 1 77 ? 7.895 -35.5 4.465 1 93.56 77 ARG B C 1
ATOM 4167 O O . ARG B 1 77 ? 8.93 -35.844 5.039 1 93.56 77 ARG B O 1
ATOM 4174 N N . PHE B 1 78 ? 7.938 -34.688 3.438 1 94.75 78 PHE B N 1
ATOM 4175 C CA . PHE B 1 78 ? 9.078 -33.906 2.986 1 94.75 78 PHE B CA 1
ATOM 4176 C C . PHE B 1 78 ? 10.07 -34.781 2.229 1 94.75 78 PHE B C 1
ATOM 4178 O O . PHE B 1 78 ? 11.188 -34.344 1.924 1 94.75 78 PHE B O 1
ATOM 4185 N N . HIS B 1 79 ? 9.672 -35.969 1.97 1 95 79 HIS B N 1
ATOM 4186 C CA . HIS B 1 79 ? 10.555 -36.875 1.247 1 95 79 HIS B CA 1
ATOM 4187 C C . HIS B 1 79 ? 10.711 -36.438 -0.209 1 95 79 HIS B C 1
ATOM 4189 O O . HIS B 1 79 ? 11.703 -36.781 -0.857 1 95 79 HIS B O 1
ATOM 4195 N N . THR B 1 80 ? 9.75 -35.812 -0.728 1 94.25 80 THR B N 1
ATOM 4196 C CA . THR B 1 80 ? 9.805 -35.281 -2.082 1 94.25 80 THR B CA 1
ATOM 4197 C C . THR B 1 80 ? 9.281 -33.844 -2.117 1 94.25 80 THR B C 1
ATOM 4199 O O . THR B 1 80 ? 8.867 -33.281 -1.09 1 94.25 80 THR B O 1
ATOM 4202 N N . LEU B 1 81 ? 9.5 -33.219 -3.258 1 93.31 81 LEU B N 1
ATOM 4203 C CA . LEU B 1 81 ? 8.945 -31.891 -3.488 1 93.31 81 LEU B CA 1
ATOM 4204 C C . LEU B 1 81 ? 7.734 -31.953 -4.41 1 93.31 81 LEU B C 1
ATOM 4206 O O . LEU B 1 81 ? 7.73 -32.719 -5.383 1 93.31 81 LEU B O 1
ATOM 4210 N N . THR B 1 82 ? 6.727 -31.234 -4.094 1 91.62 82 THR B N 1
ATOM 4211 C CA . THR B 1 82 ? 5.523 -31.172 -4.918 1 91.62 82 THR B CA 1
ATOM 4212 C C . THR B 1 82 ? 5.324 -29.781 -5.488 1 91.62 82 THR B C 1
ATOM 4214 O O . THR B 1 82 ? 5.758 -28.781 -4.891 1 91.62 82 THR B O 1
ATOM 4217 N N . TRP B 1 83 ? 4.66 -29.547 -6.66 1 85.5 83 TRP B N 1
ATOM 4218 C CA . TRP B 1 83 ? 4.668 -28.266 -7.355 1 85.5 83 TRP B CA 1
ATOM 4219 C C . TRP B 1 83 ? 3.25 -27.828 -7.703 1 85.5 83 TRP B C 1
ATOM 4221 O O . TRP B 1 83 ? 2.971 -26.625 -7.801 1 85.5 83 TRP B O 1
ATOM 4231 N N . GLY B 1 84 ? 2.346 -28.719 -8.07 1 87.12 84 GLY B N 1
ATOM 4232 C CA . GLY B 1 84 ? 1.02 -28.266 -8.453 1 87.12 84 GLY B CA 1
ATOM 4233 C C . GLY B 1 84 ? 0.077 -29.391 -8.812 1 87.12 84 GLY B C 1
ATOM 4234 O O . GLY B 1 84 ? 0.45 -30.562 -8.742 1 87.12 84 GLY B O 1
ATOM 4235 N N . THR B 1 85 ? -1.182 -28.859 -9.156 1 91.44 85 THR B N 1
ATOM 4236 C CA . THR B 1 85 ? -2.23 -29.844 -9.383 1 91.44 85 THR B CA 1
ATOM 4237 C C . THR B 1 85 ? -3.09 -29.469 -10.578 1 91.44 85 THR B C 1
ATOM 4239 O O . THR B 1 85 ? -3.076 -28.312 -11.023 1 91.44 85 THR B O 1
ATOM 4242 N N . ALA B 1 86 ? -3.715 -30.391 -11.148 1 94.12 86 ALA B N 1
ATOM 4243 C CA . ALA B 1 86 ? -4.785 -30.266 -12.133 1 94.12 86 ALA B CA 1
ATOM 4244 C C . ALA B 1 86 ? -5.953 -31.188 -11.805 1 94.12 86 ALA B C 1
ATOM 4246 O O . ALA B 1 86 ? -5.793 -32.156 -11.062 1 94.12 86 ALA B O 1
ATOM 4247 N N . LEU B 1 87 ? -7.102 -30.812 -12.312 1 95.81 87 LEU B N 1
ATOM 4248 C CA . LEU B 1 87 ? -8.32 -31.594 -12.102 1 95.81 87 LEU B CA 1
ATOM 4249 C C . LEU B 1 87 ? -8.992 -31.906 -13.438 1 95.81 87 LEU B C 1
ATOM 4251 O O . LEU B 1 87 ? -9.172 -31.031 -14.273 1 95.81 87 LEU B O 1
ATOM 4255 N N . ASP B 1 88 ? -9.359 -33.188 -13.562 1 95.12 88 ASP B N 1
ATOM 4256 C CA . ASP B 1 88 ? -10.078 -33.562 -14.781 1 95.12 88 ASP B CA 1
ATOM 4257 C C . ASP B 1 88 ? -11.594 -33.5 -14.555 1 95.12 88 ASP B C 1
ATOM 4259 O O . ASP B 1 88 ? -12.055 -33 -13.523 1 95.12 88 ASP B O 1
ATOM 4263 N N . HIS B 1 89 ? -12.375 -33.844 -15.555 1 93.12 89 HIS B N 1
ATOM 4264 C CA . HIS B 1 89 ? -13.82 -33.719 -15.531 1 93.12 89 HIS B CA 1
ATOM 4265 C C . HIS B 1 89 ? -14.445 -34.625 -14.492 1 93.12 89 HIS B C 1
ATOM 4267 O O . HIS B 1 89 ? -15.586 -34.406 -14.07 1 93.12 89 HIS B O 1
ATOM 4273 N N . GLN B 1 90 ? -13.727 -35.688 -14.078 1 95.25 90 GLN B N 1
ATOM 4274 C CA . GLN B 1 90 ? -14.219 -36.625 -13.062 1 95.25 90 GLN B CA 1
ATOM 4275 C C . GLN B 1 90 ? -13.703 -36.25 -11.68 1 95.25 90 GLN B C 1
ATOM 4277 O O . GLN B 1 90 ? -13.844 -37 -10.727 1 95.25 90 GLN B O 1
ATOM 4282 N N . LEU B 1 91 ? -12.977 -35.125 -11.555 1 95.75 91 LEU B N 1
ATOM 4283 C CA . LEU B 1 91 ? -12.438 -34.594 -10.32 1 95.75 91 LEU B CA 1
ATOM 4284 C C . LEU B 1 91 ? -11.258 -35.406 -9.82 1 95.75 91 LEU B C 1
ATOM 4286 O O . LEU B 1 91 ? -10.961 -35.406 -8.617 1 95.75 91 LEU B O 1
ATOM 4290 N N . ASN B 1 92 ? -10.711 -36.219 -10.734 1 97.25 92 ASN B N 1
ATOM 4291 C CA . ASN B 1 92 ? -9.414 -36.781 -10.398 1 97.25 92 ASN B CA 1
ATOM 4292 C C . ASN B 1 92 ? -8.344 -35.688 -10.258 1 97.25 92 ASN B C 1
ATOM 4294 O O . ASN B 1 92 ? -8.352 -34.719 -11 1 97.25 92 ASN B O 1
ATOM 4298 N N . VAL B 1 93 ? -7.449 -35.938 -9.32 1 97.38 93 VAL B N 1
ATOM 4299 C CA . VAL B 1 93 ? -6.402 -34.969 -9.039 1 97.38 93 VAL B CA 1
ATOM 4300 C C . VAL B 1 93 ? -5.074 -35.469 -9.625 1 97.38 93 VAL B C 1
ATOM 4302 O O . VAL B 1 93 ? -4.676 -36.594 -9.406 1 97.38 93 VAL B O 1
ATOM 4305 N N . TYR B 1 94 ? -4.477 -34.656 -10.414 1 96.44 94 TYR B N 1
ATOM 4306 C CA . TYR B 1 94 ? -3.137 -34.906 -10.922 1 96.44 94 TYR B CA 1
ATOM 4307 C C . TYR B 1 94 ? -2.098 -34.094 -10.164 1 96.44 94 TYR B C 1
ATOM 4309 O O . TYR B 1 94 ? -2.287 -32.906 -9.938 1 96.44 94 TYR B O 1
ATOM 4317 N N . LEU B 1 95 ? -1.034 -34.719 -9.742 1 95.81 95 LEU B N 1
ATOM 4318 C CA . LEU B 1 95 ? 0.014 -34.062 -8.969 1 95.81 95 LEU B CA 1
ATOM 4319 C C . LEU B 1 95 ? 1.383 -34.312 -9.602 1 95.81 95 LEU B C 1
ATOM 4321 O O . LEU B 1 95 ? 1.734 -35.438 -9.93 1 95.81 95 LEU B O 1
ATOM 4325 N N . SER B 1 96 ? 2.07 -33.219 -9.812 1 92.69 96 SER B N 1
ATOM 4326 C CA . SER B 1 96 ? 3.48 -33.312 -10.18 1 92.69 96 SER B CA 1
ATOM 4327 C C . SER B 1 96 ? 4.379 -33.188 -8.953 1 92.69 96 SER B C 1
ATOM 4329 O O . SER B 1 96 ? 4.156 -32.312 -8.094 1 92.69 96 SER B O 1
ATOM 4331 N N . ALA B 1 97 ? 5.344 -34.031 -8.844 1 93.56 97 ALA B N 1
ATOM 4332 C CA . ALA B 1 97 ? 6.371 -34.031 -7.812 1 93.56 97 ALA B CA 1
ATOM 4333 C C . ALA B 1 97 ? 7.75 -34.281 -8.406 1 93.56 97 ALA B C 1
ATOM 4335 O O . ALA B 1 97 ? 7.863 -34.719 -9.562 1 93.56 97 ALA B O 1
ATOM 4336 N N . ALA B 1 98 ? 8.727 -33.969 -7.609 1 93.5 98 ALA B N 1
ATOM 4337 C CA . ALA B 1 98 ? 10.086 -34.156 -8.094 1 93.5 98 ALA B CA 1
ATOM 4338 C C . ALA B 1 98 ? 10.305 -35.594 -8.562 1 93.5 98 ALA B C 1
ATOM 4340 O O . ALA B 1 98 ? 11.039 -35.844 -9.523 1 93.5 98 ALA B O 1
ATOM 4341 N N . ASP B 1 99 ? 9.609 -36.562 -7.938 1 94.94 99 ASP B N 1
ATOM 4342 C CA . ASP B 1 99 ? 9.852 -37.969 -8.242 1 94.94 99 ASP B CA 1
ATOM 4343 C C . ASP B 1 99 ? 8.906 -38.469 -9.328 1 94.94 99 ASP B C 1
ATOM 4345 O O . ASP B 1 99 ? 9 -39.594 -9.758 1 94.94 99 ASP B O 1
ATOM 4349 N N . GLY B 1 100 ? 7.941 -37.688 -9.727 1 95.12 100 GLY B N 1
ATOM 4350 C CA . GLY B 1 100 ? 7.09 -38.125 -10.812 1 95.12 100 GLY B CA 1
ATOM 4351 C C . GLY B 1 100 ? 5.684 -37.562 -10.742 1 95.12 100 GLY B C 1
ATOM 4352 O O . GLY B 1 100 ? 5.43 -36.594 -10.023 1 95.12 100 GLY B O 1
ATOM 4353 N N . LEU B 1 101 ? 4.793 -38.219 -11.617 1 96.38 101 LEU B N 1
ATOM 4354 C CA . LEU B 1 101 ? 3.387 -37.844 -11.703 1 96.38 101 LEU B CA 1
ATOM 4355 C C . LEU B 1 101 ? 2.512 -38.875 -10.984 1 96.38 101 LEU B C 1
ATOM 4357 O O . LEU B 1 101 ? 2.842 -40.062 -10.953 1 96.38 101 LEU B O 1
ATOM 4361 N N . ARG B 1 102 ? 1.402 -38.312 -10.477 1 97.69 102 ARG B N 1
ATOM 4362 C CA . ARG B 1 102 ? 0.415 -39.188 -9.859 1 97.69 102 ARG B CA 1
ATOM 4363 C C . ARG B 1 102 ? -1.004 -38.75 -10.188 1 97.69 102 ARG B C 1
ATOM 4365 O O . ARG B 1 102 ? -1.251 -37.562 -10.391 1 97.69 102 ARG B O 1
ATOM 4372 N N . LYS B 1 103 ? -1.782 -39.719 -10.227 1 98.38 103 LYS B N 1
ATOM 4373 C CA . LYS B 1 103 ? -3.219 -39.5 -10.359 1 98.38 103 LYS B CA 1
ATOM 4374 C C . LYS B 1 103 ? -3.979 -40.062 -9.164 1 98.38 103 LYS B C 1
ATOM 4376 O O . LYS B 1 103 ? -3.732 -41.219 -8.758 1 98.38 103 LYS B O 1
ATOM 4381 N N . PHE B 1 104 ? -4.879 -39.219 -8.625 1 98.44 104 PHE B N 1
ATOM 4382 C CA . PHE B 1 104 ? -5.73 -39.625 -7.516 1 98.44 104 PHE B CA 1
ATOM 4383 C C . PHE B 1 104 ? -7.199 -39.562 -7.914 1 98.44 104 PHE B C 1
ATOM 4385 O O . PHE B 1 104 ? -7.621 -38.688 -8.664 1 98.44 104 PHE B O 1
ATOM 4392 N N . ASP B 1 105 ? -7.918 -40.5 -7.395 1 98 105 ASP B N 1
ATOM 4393 C CA . ASP B 1 105 ? -9.359 -40.344 -7.508 1 98 105 ASP B CA 1
ATOM 4394 C C . ASP B 1 105 ? -9.867 -39.281 -6.539 1 98 105 ASP B C 1
ATOM 4396 O O . ASP B 1 105 ? -9.094 -38.719 -5.754 1 98 105 ASP B O 1
ATOM 4400 N N . PRO B 1 106 ? -11.141 -38.875 -6.637 1 96.75 106 PRO B N 1
ATOM 4401 C CA . PRO B 1 106 ? -11.641 -37.781 -5.832 1 96.75 106 PRO B CA 1
ATOM 4402 C C . PRO B 1 106 ? -11.523 -38.031 -4.332 1 96.75 106 PRO B C 1
ATOM 4404 O O . PRO B 1 106 ? -11.617 -37.094 -3.533 1 96.75 106 PRO B O 1
ATOM 4407 N N . ASP B 1 107 ? -11.305 -39.219 -3.939 1 96.94 107 ASP B N 1
ATOM 4408 C CA . ASP B 1 107 ? -11.242 -39.562 -2.521 1 96.94 107 ASP B CA 1
ATOM 4409 C C . ASP B 1 107 ? -9.797 -39.781 -2.074 1 96.94 107 ASP B C 1
ATOM 4411 O O . ASP B 1 107 ? -9.547 -40.156 -0.924 1 96.94 107 ASP B O 1
ATOM 4415 N N . GLY B 1 108 ? -8.867 -39.656 -2.934 1 97.81 108 GLY B N 1
ATOM 4416 C CA . GLY B 1 108 ? -7.469 -39.594 -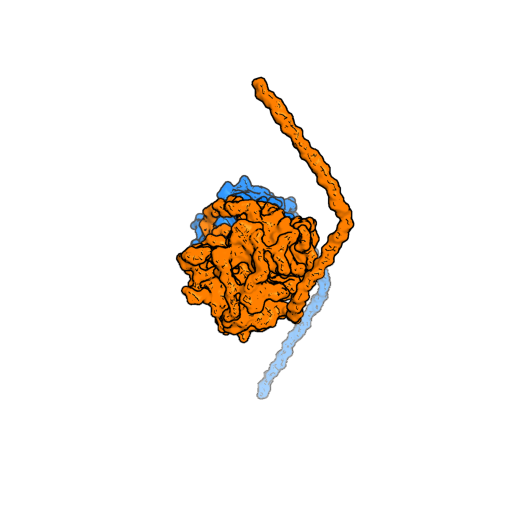2.533 1 97.81 108 GLY B CA 1
ATOM 4417 C C . GLY B 1 108 ? -6.738 -40.906 -2.805 1 97.81 108 GLY B C 1
ATOM 4418 O O . GLY B 1 108 ? -5.57 -41.062 -2.438 1 97.81 108 GLY B O 1
ATOM 4419 N N . LYS B 1 109 ? -7.445 -41.844 -3.408 1 97.94 109 LYS B N 1
ATOM 4420 C CA . LYS B 1 109 ? -6.777 -43.062 -3.779 1 97.94 109 LYS B CA 1
ATOM 4421 C C . LYS B 1 109 ? -5.887 -42.875 -5.004 1 97.94 109 LYS B C 1
ATOM 4423 O O . LYS B 1 109 ? -6.324 -42.312 -6.008 1 97.94 109 LYS B O 1
ATOM 4428 N N . VAL B 1 110 ? -4.703 -43.438 -4.926 1 98.06 110 VAL B N 1
ATOM 4429 C CA . VAL B 1 110 ? -3.783 -43.344 -6.059 1 98.06 110 VAL B CA 1
ATOM 4430 C C . VAL B 1 110 ? -4.242 -44.281 -7.164 1 98.06 110 VAL B C 1
ATOM 4432 O O . VAL B 1 110 ? -4.422 -45.469 -6.934 1 98.06 110 VAL B O 1
ATOM 4435 N N . LEU B 1 111 ? -4.41 -43.75 -8.297 1 98.44 111 LEU B N 1
ATOM 4436 C CA . LEU B 1 111 ? -4.828 -44.562 -9.438 1 98.44 111 LEU B CA 1
ATOM 4437 C C . LEU B 1 111 ? -3.621 -45.031 -10.242 1 98.44 111 LEU B C 1
ATOM 4439 O O . LEU B 1 111 ? -3.594 -46.156 -10.734 1 98.44 111 LEU B O 1
ATOM 4443 N N . TRP B 1 112 ? -2.652 -44.219 -10.422 1 98.19 112 TRP B N 1
ATOM 4444 C CA . TRP B 1 112 ? -1.383 -44.594 -11.023 1 98.19 112 TRP B CA 1
ATOM 4445 C C . TRP B 1 112 ? -0.27 -43.625 -10.617 1 98.19 112 TRP B C 1
ATOM 4447 O O . TRP B 1 112 ? -0.538 -42.531 -10.109 1 98.19 112 TRP B O 1
ATOM 4457 N N . GLU B 1 113 ? 0.944 -44.062 -10.766 1 97.56 113 GLU B N 1
ATOM 4458 C CA . GLU B 1 113 ? 2.166 -43.281 -10.602 1 97.56 113 GLU B CA 1
ATOM 4459 C C . GLU B 1 113 ? 3.082 -43.438 -11.812 1 97.56 113 GLU B C 1
ATOM 4461 O O . GLU B 1 113 ? 3.199 -44.531 -12.375 1 97.56 113 GLU B O 1
ATOM 4466 N N . HIS B 1 114 ? 3.561 -42.375 -12.25 1 97.5 114 HIS B N 1
ATOM 4467 C CA . HIS B 1 114 ? 4.586 -42.312 -13.281 1 97.5 114 HIS B CA 1
ATOM 4468 C C . HIS B 1 114 ? 5.902 -41.781 -12.734 1 97.5 114 HIS B C 1
ATOM 4470 O O . HIS B 1 114 ? 6.086 -40.562 -12.633 1 97.5 114 HIS B O 1
ATOM 4476 N N . LYS B 1 115 ? 6.879 -42.688 -12.43 1 96.12 115 LYS B N 1
ATOM 4477 C CA . LYS B 1 115 ? 8.156 -42.312 -11.82 1 96.12 115 LYS B CA 1
ATOM 4478 C C . LYS B 1 115 ? 9.133 -41.781 -12.875 1 96.12 115 LYS B C 1
ATOM 4480 O O . LYS B 1 115 ? 9.203 -42.344 -13.977 1 96.12 115 LYS B O 1
ATOM 4485 N N . THR B 1 116 ? 9.828 -40.719 -12.492 1 94.94 116 THR B N 1
ATOM 4486 C CA . THR B 1 116 ? 10.625 -40.094 -13.523 1 94.94 116 THR B CA 1
ATOM 4487 C C . THR B 1 116 ? 12.078 -39.938 -13.078 1 94.94 116 THR B C 1
ATOM 4489 O O . THR B 1 116 ? 12.938 -39.531 -13.859 1 94.94 116 THR B O 1
ATOM 4492 N N . LEU B 1 117 ? 12.438 -40.125 -11.797 1 94.06 117 LEU B N 1
ATOM 4493 C CA . LEU B 1 117 ? 13.82 -40 -11.359 1 94.06 117 LEU B CA 1
ATOM 4494 C C . LEU B 1 117 ? 14.766 -40.812 -12.227 1 94.06 117 LEU B C 1
ATOM 4496 O O . LEU B 1 117 ? 14.414 -41.938 -12.656 1 94.06 117 LEU B O 1
ATOM 4500 N N . PRO B 1 118 ? 15.867 -40.25 -12.609 1 93.69 118 PRO B N 1
ATOM 4501 C CA . PRO B 1 118 ? 16.516 -39.094 -12.023 1 93.69 118 PRO B CA 1
ATOM 4502 C C . PRO B 1 118 ? 16.016 -37.781 -12.625 1 93.69 118 PRO B C 1
ATOM 4504 O O . PRO B 1 118 ? 16.406 -36.688 -12.18 1 93.69 118 PRO B O 1
ATOM 4507 N N . ALA B 1 119 ? 15.211 -37.812 -13.633 1 91.5 119 ALA B N 1
ATOM 4508 C CA . ALA B 1 119 ? 14.602 -36.594 -14.172 1 91.5 119 ALA B CA 1
ATOM 4509 C C . ALA B 1 119 ? 13.508 -36.094 -13.242 1 91.5 119 ALA B C 1
ATOM 4511 O O . ALA B 1 119 ? 12.414 -36.656 -13.18 1 91.5 119 ALA B O 1
ATOM 4512 N N . ARG B 1 120 ? 13.781 -34.969 -12.609 1 92.12 120 ARG B N 1
ATOM 4513 C CA . ARG B 1 120 ? 12.812 -34.406 -11.656 1 92.12 120 ARG B CA 1
ATOM 4514 C C . ARG B 1 120 ? 11.789 -33.562 -12.367 1 92.12 120 ARG B C 1
ATOM 4516 O O . ARG B 1 120 ? 12.141 -32.719 -13.219 1 92.12 120 ARG B O 1
ATOM 4523 N N . LEU B 1 121 ? 10.547 -33.812 -12.039 1 89.56 121 LEU B N 1
ATOM 4524 C CA . LEU B 1 121 ? 9.539 -32.875 -12.539 1 89.56 121 LEU B CA 1
ATOM 4525 C C . LEU B 1 121 ? 9.516 -31.594 -11.711 1 89.56 121 LEU B C 1
ATOM 4527 O O . LEU B 1 121 ? 9.656 -31.641 -10.492 1 89.56 121 LEU B O 1
ATOM 4531 N N . ILE B 1 122 ? 9.281 -30.453 -12.367 1 78.94 122 ILE B N 1
ATOM 4532 C CA . ILE B 1 122 ? 9.531 -29.172 -11.711 1 78.94 122 ILE B CA 1
ATOM 4533 C C . ILE B 1 122 ? 8.352 -28.234 -11.953 1 78.94 122 ILE B C 1
ATOM 4535 O O . ILE B 1 122 ? 8.469 -27.016 -11.758 1 78.94 122 ILE B O 1
ATOM 4539 N N . ASN B 1 123 ? 7.293 -28.672 -12.422 1 80.94 123 ASN B N 1
ATOM 4540 C CA . ASN B 1 123 ? 6.156 -27.797 -12.719 1 80.94 123 ASN B CA 1
ATOM 4541 C C . ASN B 1 123 ? 4.832 -28.516 -12.492 1 80.94 123 ASN B C 1
ATOM 4543 O O . ASN B 1 123 ? 4.797 -29.75 -12.367 1 80.94 123 ASN B O 1
ATOM 4547 N N . ALA B 1 124 ? 3.82 -27.719 -12.43 1 82.94 124 ALA B N 1
ATOM 4548 C CA . ALA B 1 124 ? 2.48 -28.297 -12.367 1 82.94 124 ALA B CA 1
ATOM 4549 C C . ALA B 1 124 ? 2.115 -28.969 -13.68 1 82.94 124 ALA B C 1
ATOM 4551 O O . ALA B 1 124 ? 2.533 -28.531 -14.75 1 82.94 124 ALA B O 1
ATOM 4552 N N . PRO B 1 125 ? 1.374 -30 -13.641 1 88.06 125 PRO B N 1
ATOM 4553 C CA . PRO B 1 125 ? 0.987 -30.703 -14.867 1 88.06 125 PRO B CA 1
ATOM 4554 C C . PRO B 1 125 ? -0.103 -29.969 -15.648 1 88.06 125 PRO B C 1
ATOM 4556 O O . PRO B 1 125 ? -0.855 -29.172 -15.062 1 88.06 125 PRO B O 1
ATOM 4559 N N . ALA B 1 126 ? -0.127 -30.219 -16.891 1 92.56 126 ALA B N 1
ATOM 4560 C CA . ALA B 1 126 ? -1.218 -29.766 -17.75 1 92.56 126 ALA B CA 1
ATOM 4561 C C . ALA B 1 126 ? -1.92 -30.953 -18.406 1 92.56 126 ALA B C 1
ATOM 4563 O O . ALA B 1 126 ? -1.276 -31.938 -18.781 1 92.56 126 ALA B O 1
ATOM 4564 N N . ILE B 1 127 ? -3.207 -30.812 -18.484 1 94.94 127 ILE B N 1
ATOM 4565 C CA . ILE B 1 127 ? -3.996 -31.859 -19.094 1 94.94 127 ILE B CA 1
ATOM 4566 C C . ILE B 1 127 ? -4.637 -31.344 -20.391 1 94.94 127 ILE B C 1
ATOM 4568 O O . ILE B 1 127 ? -5.109 -30.203 -20.438 1 94.94 127 ILE B O 1
ATOM 4572 N N . TYR B 1 128 ? -4.609 -32.156 -21.375 1 94.44 128 TYR B N 1
ATOM 4573 C CA . TYR B 1 128 ? -5.207 -31.797 -22.656 1 94.44 128 TYR B CA 1
ATOM 4574 C C . TYR B 1 128 ? -5.531 -33.062 -23.469 1 94.44 128 TYR B C 1
ATOM 4576 O O . TYR B 1 128 ? -4.648 -33.875 -23.75 1 94.44 128 TYR B O 1
ATOM 4584 N N . LYS B 1 129 ? -6.758 -33.25 -23.781 1 93.06 129 LYS B N 1
ATOM 4585 C CA . LYS B 1 129 ? -7.27 -34.281 -24.672 1 93.06 129 LYS B CA 1
ATOM 4586 C C . LYS B 1 129 ? -6.668 -35.625 -24.328 1 93.06 129 LYS B C 1
ATOM 4588 O O . LYS B 1 129 ? -6.129 -36.312 -25.188 1 93.06 129 LYS B O 1
ATOM 4593 N N . GLY B 1 130 ? -6.684 -35.969 -23.078 1 94.56 130 GLY B N 1
ATOM 4594 C CA . GLY B 1 130 ? -6.375 -37.312 -22.641 1 94.56 130 GLY B CA 1
ATOM 4595 C C . GLY B 1 130 ? -4.922 -37.5 -22.25 1 94.56 130 GLY B C 1
ATOM 4596 O O . GLY B 1 130 ? -4.496 -38.594 -21.938 1 94.56 130 GLY B O 1
ATOM 4597 N N . ALA B 1 131 ? -4.203 -36.5 -22.281 1 96.44 131 ALA B N 1
ATOM 4598 C CA . ALA B 1 131 ? -2.791 -36.594 -21.922 1 96.44 131 ALA B CA 1
ATOM 4599 C C . ALA B 1 131 ? -2.434 -35.594 -20.812 1 96.44 131 ALA B C 1
ATOM 4601 O O . ALA B 1 131 ? -3.1 -34.562 -20.656 1 96.44 131 ALA B O 1
ATOM 4602 N N . VAL B 1 132 ? -1.422 -36 -20.031 1 96.25 132 VAL B N 1
ATOM 4603 C CA . VAL B 1 132 ? -0.815 -35.125 -19.031 1 96.25 132 VAL B CA 1
ATOM 4604 C C . VAL B 1 132 ? 0.587 -34.719 -19.469 1 96.25 132 VAL B C 1
ATOM 4606 O O . VAL B 1 132 ? 1.38 -35.562 -19.906 1 96.25 132 VAL B O 1
ATOM 4609 N N . TYR B 1 133 ? 0.885 -33.5 -19.422 1 94.56 133 TYR B N 1
ATOM 4610 C CA . TYR B 1 133 ? 2.152 -32.969 -19.906 1 94.56 133 TYR B CA 1
ATOM 4611 C C . TYR B 1 133 ? 3.002 -32.438 -18.766 1 94.56 133 TYR B C 1
ATOM 4613 O O . TYR B 1 133 ? 2.477 -31.828 -17.812 1 94.56 133 TYR B O 1
ATOM 4621 N N . ALA B 1 134 ? 4.32 -32.625 -18.859 1 91.62 134 ALA B N 1
ATOM 4622 C CA . ALA B 1 134 ? 5.25 -32.125 -17.844 1 91.62 134 ALA B CA 1
ATOM 4623 C C . ALA B 1 134 ? 6.652 -31.953 -18.406 1 91.62 134 ALA B C 1
ATOM 4625 O O . ALA B 1 134 ? 7.004 -32.594 -19.406 1 91.62 134 ALA B O 1
ATOM 4626 N N . THR B 1 135 ? 7.391 -31.109 -17.781 1 88.38 135 THR B N 1
ATOM 4627 C CA . THR B 1 135 ? 8.805 -30.906 -18.078 1 88.38 135 THR B CA 1
ATOM 4628 C C . THR B 1 135 ? 9.68 -31.375 -16.922 1 88.38 135 THR B C 1
ATOM 4630 O O . THR B 1 135 ? 9.242 -31.391 -15.773 1 88.38 135 THR B O 1
ATOM 4633 N N . ASP B 1 136 ? 10.938 -31.734 -17.281 1 87.44 136 ASP B N 1
ATOM 4634 C CA . ASP B 1 136 ? 11.797 -32.25 -16.234 1 87.44 136 ASP B CA 1
ATOM 4635 C C . ASP B 1 136 ? 13.164 -31.594 -16.25 1 87.44 136 ASP B C 1
ATOM 4637 O O . ASP B 1 136 ? 13.492 -30.875 -17.203 1 87.44 136 ASP B O 1
ATOM 4641 N N . THR B 1 137 ? 14.023 -31.797 -15.266 1 86.12 137 THR B N 1
ATOM 4642 C CA . THR B 1 137 ? 15.305 -31.141 -15.031 1 86.12 137 THR B CA 1
ATOM 4643 C C . THR B 1 137 ? 16.359 -31.641 -16.031 1 86.12 137 THR B C 1
ATOM 4645 O O . THR B 1 137 ? 17.422 -31.031 -16.156 1 86.12 137 THR B O 1
ATOM 4648 N N . LEU B 1 138 ? 16.047 -32.688 -16.656 1 86.69 138 LEU B N 1
ATOM 4649 C CA . LEU B 1 138 ? 17.016 -33.188 -17.641 1 86.69 138 LEU B CA 1
ATOM 4650 C C . LEU B 1 138 ? 16.656 -32.719 -19.047 1 86.69 138 LEU B C 1
ATOM 4652 O O . LEU B 1 138 ? 17.141 -33.25 -20.031 1 86.69 138 LEU B O 1
ATOM 4656 N N . GLY B 1 139 ? 15.742 -31.766 -19.094 1 82 139 GLY B N 1
ATOM 4657 C CA . GLY B 1 139 ? 15.477 -31.047 -20.328 1 82 139 GLY B CA 1
ATOM 4658 C C . GLY B 1 139 ? 14.43 -31.719 -21.203 1 82 139 GLY B C 1
ATOM 4659 O O . GLY B 1 139 ? 14.336 -31.438 -22.391 1 82 139 GLY B O 1
ATOM 4660 N N . GLY B 1 140 ? 13.75 -32.594 -20.641 1 87.44 140 GLY B N 1
ATOM 4661 C CA . GLY B 1 140 ? 12.734 -33.312 -21.391 1 87.44 140 GLY B CA 1
ATOM 4662 C C . GLY B 1 140 ? 11.336 -32.75 -21.188 1 87.44 140 GLY B C 1
ATOM 4663 O O . GLY B 1 140 ? 11.023 -32.25 -20.109 1 87.44 140 GLY B O 1
ATOM 4664 N N . VAL B 1 141 ? 10.539 -32.875 -22.281 1 92.06 141 VAL B N 1
ATOM 4665 C CA . VAL B 1 141 ? 9.094 -32.719 -22.219 1 92.06 141 VAL B CA 1
ATOM 4666 C C . VAL B 1 141 ? 8.406 -34.062 -22.516 1 92.06 141 VAL B C 1
ATOM 4668 O O . VAL B 1 141 ? 8.805 -34.781 -23.422 1 92.06 141 VAL B O 1
ATOM 4671 N N . ARG B 1 142 ? 7.438 -34.344 -21.703 1 94.69 142 ARG B N 1
ATOM 4672 C CA . ARG B 1 142 ? 6.789 -35.656 -21.922 1 94.69 142 ARG B CA 1
ATOM 4673 C C . ARG B 1 142 ? 5.273 -35.5 -21.875 1 94.69 142 ARG B C 1
ATOM 4675 O O . ARG B 1 142 ? 4.742 -34.594 -21.266 1 94.69 142 ARG B O 1
ATOM 4682 N N . ALA B 1 143 ? 4.676 -36.406 -22.531 1 97.12 143 ALA B N 1
ATOM 4683 C CA . ALA B 1 143 ? 3.24 -36.656 -22.422 1 97.12 143 ALA B CA 1
ATOM 4684 C C . ALA B 1 143 ? 2.967 -38.062 -21.938 1 97.12 143 ALA B C 1
ATOM 4686 O O . ALA B 1 143 ? 3.607 -39.031 -22.375 1 97.12 143 ALA B O 1
ATOM 4687 N N . VAL B 1 144 ? 2.072 -38.125 -20.938 1 97.5 144 VAL B N 1
ATOM 4688 C CA . VAL B 1 144 ? 1.653 -39.438 -20.453 1 97.5 144 VAL B CA 1
ATOM 4689 C C . VAL B 1 144 ? 0.141 -39.594 -20.609 1 97.5 144 VAL B C 1
ATOM 4691 O O . VAL B 1 144 ? -0.592 -38.594 -20.594 1 97.5 144 VAL B O 1
ATOM 4694 N N . ASP B 1 145 ? -0.247 -40.781 -20.719 1 97.88 145 ASP B N 1
ATOM 4695 C CA . ASP B 1 145 ? -1.667 -41.094 -20.875 1 97.88 145 ASP B CA 1
ATOM 4696 C C . ASP B 1 145 ? -2.432 -40.812 -19.578 1 97.88 145 ASP B C 1
ATOM 4698 O O . ASP B 1 145 ? -2.047 -41.312 -18.516 1 97.88 145 ASP B O 1
ATOM 4702 N N . MET B 1 146 ? -3.52 -40.125 -19.672 1 96.62 146 MET B N 1
ATOM 4703 C CA . MET B 1 146 ? -4.289 -39.719 -18.484 1 96.62 146 MET B CA 1
ATOM 4704 C C . MET B 1 146 ? -4.879 -40.969 -17.797 1 96.62 146 MET B C 1
ATOM 4706 O O . MET B 1 146 ? -5.062 -40.969 -16.578 1 96.62 146 MET B O 1
ATOM 4710 N N . ALA B 1 147 ? -5.219 -41.906 -18.516 1 96.56 147 ALA B N 1
ATOM 4711 C CA . ALA B 1 147 ? -5.902 -43.094 -17.969 1 96.56 147 ALA B CA 1
ATOM 4712 C C . ALA B 1 147 ? -4.91 -44.031 -17.281 1 96.56 147 ALA B C 1
ATOM 4714 O O . ALA B 1 147 ? -5.207 -44.594 -16.234 1 96.56 147 ALA B O 1
ATOM 4715 N N . THR B 1 148 ? -3.656 -44.062 -17.859 1 97.31 148 THR B N 1
ATOM 4716 C CA . THR B 1 148 ? -2.791 -45.156 -17.406 1 97.31 148 THR B CA 1
ATOM 4717 C C . THR B 1 148 ? -1.51 -44.594 -16.781 1 97.31 148 THR B C 1
ATOM 4719 O O . THR B 1 148 ? -0.794 -45.312 -16.094 1 97.31 148 THR B O 1
ATOM 4722 N N . GLY B 1 149 ? -1.174 -43.438 -17.125 1 97.75 149 GLY B N 1
ATOM 4723 C CA . GLY B 1 149 ? 0.086 -42.875 -16.656 1 97.75 149 GLY B CA 1
ATOM 4724 C C . GLY B 1 149 ? 1.275 -43.312 -17.484 1 97.75 149 GLY B C 1
ATOM 4725 O O . GLY B 1 149 ? 2.422 -43 -17.156 1 97.75 149 GLY B O 1
ATOM 4726 N N . GLU B 1 150 ? 1.006 -44.031 -18.578 1 97.75 150 GLU B N 1
ATOM 4727 C CA . GLU B 1 150 ? 2.088 -44.469 -19.438 1 97.75 150 GLU B CA 1
ATOM 4728 C C . GLU B 1 150 ? 2.568 -43.375 -20.375 1 97.75 150 GLU B C 1
ATOM 4730 O O . GLU B 1 150 ? 1.769 -42.531 -20.828 1 97.75 150 GLU B O 1
ATOM 4735 N N . ARG B 1 151 ? 3.799 -43.438 -20.703 1 97.44 151 ARG B N 1
ATOM 4736 C CA . ARG B 1 151 ? 4.383 -42.438 -21.562 1 97.44 151 ARG B CA 1
ATOM 4737 C C . ARG B 1 151 ? 3.838 -42.531 -22.984 1 97.44 151 ARG B C 1
ATOM 4739 O O . ARG B 1 151 ? 3.803 -43.625 -23.562 1 97.44 151 ARG B O 1
ATOM 4746 N N . LEU B 1 152 ? 3.428 -41.438 -23.469 1 97.88 152 LEU B N 1
ATOM 4747 C CA . LEU B 1 152 ? 3.018 -41.344 -24.859 1 97.88 152 LEU B CA 1
ATOM 4748 C C . LEU B 1 152 ? 4.176 -40.875 -25.734 1 97.88 152 LEU B C 1
ATOM 4750 O O . LEU B 1 152 ? 4.438 -41.469 -26.797 1 97.88 152 LEU B O 1
ATOM 4754 N N . TRP B 1 153 ? 4.852 -39.906 -25.344 1 97.44 153 TRP B N 1
ATOM 4755 C CA . TRP B 1 153 ? 6.055 -39.438 -26.031 1 97.44 153 TRP B CA 1
ATOM 4756 C C . TRP B 1 153 ? 6.957 -38.656 -25.062 1 97.44 153 TRP B C 1
ATOM 4758 O O . TRP B 1 153 ? 6.543 -38.344 -23.938 1 97.44 153 TRP B O 1
ATOM 4768 N N . HIS B 1 154 ? 8.148 -38.531 -25.359 1 96.5 154 HIS B N 1
ATOM 4769 C CA . HIS B 1 154 ? 9.172 -37.781 -24.656 1 96.5 154 HIS B CA 1
ATOM 4770 C C . HIS B 1 154 ? 10.117 -37.094 -25.641 1 96.5 154 HIS B C 1
ATOM 4772 O O . HIS B 1 154 ? 10.625 -37.719 -26.562 1 96.5 154 HIS B O 1
ATOM 4778 N N . THR B 1 155 ? 10.234 -35.812 -25.484 1 93.94 155 THR B N 1
ATOM 4779 C CA . THR B 1 155 ? 11.109 -35.031 -26.344 1 93.94 155 THR B CA 1
ATOM 4780 C C . THR B 1 155 ? 12.219 -34.375 -25.531 1 93.94 155 THR B C 1
ATOM 4782 O O . THR B 1 155 ? 11.945 -33.656 -24.562 1 93.94 155 THR B O 1
ATOM 4785 N N . GLN B 1 156 ? 13.484 -34.594 -25.922 1 90.19 156 GLN B N 1
ATOM 4786 C CA . GLN B 1 156 ? 14.641 -33.969 -25.312 1 90.19 156 GLN B CA 1
ATOM 4787 C C . GLN B 1 156 ? 14.875 -32.562 -25.891 1 90.19 156 GLN B C 1
ATOM 4789 O O . GLN B 1 156 ? 15.203 -32.438 -27.062 1 90.19 156 GLN B O 1
ATOM 4794 N N . MET B 1 157 ? 14.625 -31.609 -25.078 1 82.94 157 MET B N 1
ATOM 4795 C CA . MET B 1 157 ? 14.766 -30.234 -25.547 1 82.94 157 MET B CA 1
ATOM 4796 C C . MET B 1 157 ? 16.156 -29.688 -25.234 1 82.94 157 MET B C 1
ATOM 4798 O O . MET B 1 157 ? 16.719 -28.938 -26.031 1 82.94 157 MET B O 1
ATOM 4802 N N . GLU B 1 158 ? 16.594 -29.953 -24.094 1 80.56 158 GLU B N 1
ATOM 4803 C CA . GLU B 1 158 ? 17.859 -29.469 -23.578 1 80.56 158 GLU B CA 1
ATOM 4804 C C . GLU B 1 158 ? 18.547 -30.531 -22.734 1 80.56 158 GLU B C 1
ATOM 4806 O O . GLU B 1 158 ? 17.906 -31.484 -22.266 1 80.56 158 GLU B O 1
ATOM 4811 N N . PRO B 1 159 ? 19.922 -30.344 -22.609 1 79.56 159 PRO B N 1
ATOM 4812 C CA . PRO B 1 159 ? 20.594 -31.312 -21.734 1 79.56 159 PRO B CA 1
ATOM 4813 C C . PRO B 1 159 ? 20.125 -31.234 -20.281 1 79.56 159 PRO B C 1
ATOM 4815 O O . PRO B 1 159 ? 20.016 -32.25 -19.609 1 79.56 159 PRO B O 1
ATOM 4818 N N . THR B 1 160 ? 19.875 -30 -19.891 1 78.75 160 THR B N 1
ATOM 4819 C CA . THR B 1 160 ? 19.375 -29.766 -18.547 1 78.75 160 THR B CA 1
ATOM 4820 C C . THR B 1 160 ? 18.531 -28.484 -18.5 1 78.75 160 THR B C 1
ATOM 4822 O O . THR B 1 160 ? 18.656 -27.625 -19.359 1 78.75 160 THR B O 1
ATOM 4825 N N . VAL B 1 161 ? 17.625 -28.531 -17.609 1 75.25 161 VAL B N 1
ATOM 4826 C CA . VAL B 1 161 ? 16.828 -27.328 -17.328 1 75.25 161 VAL B CA 1
ATOM 4827 C C . VAL B 1 161 ? 16.859 -27.031 -15.828 1 75.25 161 VAL B C 1
ATOM 4829 O O . VAL B 1 161 ? 16.812 -27.953 -15.008 1 75.25 161 VAL B O 1
ATOM 4832 N N . GLY B 1 162 ? 17.016 -25.734 -15.461 1 70.25 162 GLY B N 1
ATOM 4833 C CA . GLY B 1 162 ? 17 -25.328 -14.07 1 70.25 162 GLY B CA 1
ATOM 4834 C C . GLY B 1 162 ? 15.672 -25.609 -13.383 1 70.25 162 GLY B C 1
ATOM 4835 O O . GLY B 1 162 ? 14.648 -25.781 -14.055 1 70.25 162 GLY B O 1
ATOM 4836 N N . GLU B 1 163 ? 15.914 -25.703 -11.961 1 64.44 163 GLU B N 1
ATOM 4837 C CA . GLU B 1 163 ? 14.758 -26.031 -11.133 1 64.44 163 GLU B CA 1
ATOM 4838 C C . GLU B 1 163 ? 13.883 -24.797 -10.906 1 64.44 163 GLU B C 1
ATOM 4840 O O . GLU B 1 163 ? 14.383 -23.672 -10.898 1 64.44 163 GLU B O 1
ATOM 4845 N N . ASP B 1 164 ? 12.617 -24.719 -11.148 1 61.06 164 ASP B N 1
ATOM 4846 C CA . ASP B 1 164 ? 11.617 -23.703 -10.852 1 61.06 164 ASP B CA 1
ATOM 4847 C C . ASP B 1 164 ? 11.07 -23.078 -12.141 1 61.06 164 ASP B C 1
ATOM 4849 O O . ASP B 1 164 ? 11.102 -21.859 -12.305 1 61.06 164 ASP B O 1
ATOM 4853 N N . ASN B 1 165 ? 10.867 -23.812 -13.008 1 57.84 165 ASN B N 1
ATOM 4854 C CA . ASN B 1 165 ? 10.633 -23.391 -14.383 1 57.84 165 ASN B CA 1
ATOM 4855 C C . ASN B 1 165 ? 9.148 -23.125 -14.641 1 57.84 165 ASN B C 1
ATOM 4857 O O . ASN B 1 165 ? 8.734 -22.984 -15.797 1 57.84 165 ASN B O 1
ATOM 4861 N N . GLY B 1 166 ? 8.422 -22.906 -13.664 1 64.81 166 GLY B N 1
ATOM 4862 C CA . GLY B 1 166 ? 7.129 -22.297 -13.953 1 64.81 166 GLY B CA 1
ATOM 4863 C C . GLY B 1 166 ? 6.066 -23.312 -14.336 1 64.81 166 GLY B C 1
ATOM 4864 O O . GLY B 1 166 ? 5.895 -24.328 -13.664 1 64.81 166 GLY B O 1
ATOM 4865 N N . PHE B 1 167 ? 5.254 -22.969 -15.453 1 67 167 PHE B N 1
ATOM 4866 C CA . PHE B 1 167 ? 4.043 -23.672 -15.844 1 67 167 PHE B CA 1
ATOM 4867 C C . PHE B 1 167 ? 4.188 -24.266 -17.234 1 67 167 PHE B C 1
ATOM 4869 O O . PHE B 1 167 ? 4.73 -23.625 -18.141 1 67 167 PHE B O 1
ATOM 4876 N N . SER B 1 168 ? 3.936 -25.625 -17.422 1 78.31 168 SER B N 1
ATOM 4877 C CA . SER B 1 168 ? 3.656 -26.172 -18.734 1 78.31 168 SER B CA 1
ATOM 4878 C C . SER B 1 168 ? 2.176 -26.062 -19.078 1 78.31 168 SER B C 1
ATOM 4880 O O . SER B 1 168 ? 1.312 -26.438 -18.297 1 78.31 168 SER B O 1
ATOM 4882 N N . MET B 1 169 ? 1.962 -25.391 -20.203 1 89.12 169 MET B N 1
ATOM 4883 C CA . MET B 1 169 ? 0.57 -25.188 -20.594 1 89.12 169 MET B CA 1
ATOM 4884 C C . MET B 1 169 ? 0.323 -25.734 -22 1 89.12 169 MET B C 1
ATOM 4886 O O . MET B 1 169 ? 1.254 -25.844 -22.797 1 89.12 169 MET B O 1
ATOM 4890 N N . VAL B 1 170 ? -0.918 -26.156 -22.188 1 93.81 170 VAL B N 1
ATOM 4891 C CA . VAL B 1 170 ? -1.314 -26.609 -23.516 1 93.81 170 VAL B CA 1
ATOM 4892 C C . VAL B 1 170 ? -2.531 -25.812 -24 1 93.81 170 VAL B C 1
ATOM 4894 O O . VAL B 1 170 ? -3.482 -25.609 -23.234 1 93.81 170 VAL B O 1
ATOM 4897 N N . HIS B 1 171 ? -2.43 -25.359 -25.172 1 94.81 171 HIS B N 1
ATOM 4898 C CA . HIS B 1 171 ? -3.557 -24.688 -25.797 1 94.81 171 HIS B CA 1
ATOM 4899 C C . HIS B 1 171 ? -3.574 -24.922 -27.312 1 94.81 171 HIS B C 1
ATOM 4901 O O . HIS B 1 171 ? -2.537 -24.812 -27.969 1 94.81 171 HIS B O 1
ATOM 4907 N N . ALA B 1 172 ? -4.762 -25.281 -27.859 1 95.75 172 ALA B N 1
ATOM 4908 C CA . ALA B 1 172 ? -4.973 -25.469 -29.297 1 95.75 172 ALA B CA 1
ATOM 4909 C C . ALA B 1 172 ? -3.947 -26.438 -29.875 1 95.75 172 ALA B C 1
ATOM 4911 O O . ALA B 1 172 ? -3.43 -26.203 -30.969 1 95.75 172 ALA B O 1
ATOM 4912 N N . GLY B 1 173 ? -3.566 -27.375 -29.062 1 96.19 173 GLY B N 1
ATOM 4913 C CA . GLY B 1 173 ? -2.689 -28.422 -29.547 1 96.19 173 GLY B CA 1
ATOM 4914 C C . GLY B 1 173 ? -1.219 -28.062 -29.453 1 96.19 173 GLY B C 1
ATOM 4915 O O . GLY B 1 173 ? -0.37 -28.75 -30.031 1 96.19 173 GLY B O 1
ATOM 4916 N N . VAL B 1 174 ? -0.944 -27.031 -28.844 1 97.25 174 VAL B N 1
ATOM 4917 C CA . VAL B 1 174 ? 0.439 -26.594 -28.703 1 97.25 174 VAL B CA 1
ATOM 4918 C C . VAL B 1 174 ? 0.849 -26.641 -27.219 1 97.25 174 VAL B C 1
ATOM 4920 O O . VAL B 1 174 ? 0.179 -26.047 -26.375 1 97.25 174 VAL B O 1
ATOM 4923 N N . VAL B 1 175 ? 1.913 -27.375 -26.891 1 95.44 175 VAL B N 1
ATOM 4924 C CA . VAL B 1 175 ? 2.525 -27.375 -25.578 1 95.44 175 VAL B CA 1
ATOM 4925 C C . VAL B 1 175 ? 3.568 -26.266 -25.484 1 95.44 175 VAL B C 1
ATOM 4927 O O . VAL B 1 175 ? 4.449 -26.172 -26.344 1 95.44 175 VAL B O 1
ATOM 4930 N N . LEU B 1 176 ? 3.406 -25.406 -24.562 1 93.06 176 LEU B N 1
ATOM 4931 C CA . LEU B 1 176 ? 4.375 -24.344 -24.344 1 93.06 176 LEU B CA 1
ATOM 4932 C C . LEU B 1 176 ? 5.203 -24.609 -23.078 1 93.06 176 LEU B C 1
ATOM 4934 O O . LEU B 1 176 ? 4.652 -24.922 -22.031 1 93.06 176 LEU B O 1
ATOM 4938 N N . THR B 1 177 ? 6.512 -24.469 -23.188 1 87.19 177 THR B N 1
ATOM 4939 C CA . THR B 1 177 ? 7.43 -24.641 -22.078 1 87.19 177 THR B CA 1
ATOM 4940 C C . THR B 1 177 ? 8.594 -23.656 -22.172 1 87.19 177 THR B C 1
ATOM 4942 O O . THR B 1 177 ? 8.867 -23.125 -23.25 1 87.19 177 THR B O 1
ATOM 4945 N N . ALA B 1 178 ? 9.102 -23.344 -21.078 1 83.12 178 ALA B N 1
ATOM 4946 C CA . ALA B 1 178 ? 10.289 -22.5 -21.062 1 83.12 178 ALA B CA 1
ATOM 4947 C C . ALA B 1 178 ? 11.406 -23.156 -20.25 1 83.12 178 ALA B C 1
ATOM 4949 O O . ALA B 1 178 ? 11.148 -24 -19.391 1 83.12 178 ALA B O 1
ATOM 4950 N N . ALA B 1 179 ? 12.602 -22.891 -20.688 1 64.88 179 ALA B N 1
ATOM 4951 C CA . ALA B 1 179 ? 13.781 -23.375 -19.969 1 64.88 179 ALA B CA 1
ATOM 4952 C C . ALA B 1 179 ? 14.453 -22.234 -19.203 1 64.88 179 ALA B C 1
ATOM 4954 O O . ALA B 1 179 ? 14.57 -21.109 -19.719 1 64.88 179 ALA B O 1
ATOM 4955 N N . ASP B 1 180 ? 14.312 -22 -17.641 1 58.66 180 ASP B N 1
ATOM 4956 C CA . ASP B 1 180 ? 14.664 -20.922 -16.719 1 58.66 180 ASP B CA 1
ATOM 4957 C C . ASP B 1 180 ? 16.188 -20.828 -16.547 1 58.66 180 ASP B C 1
ATOM 4959 O O . ASP B 1 180 ? 16.891 -21.812 -16.719 1 58.66 180 ASP B O 1
ATOM 4963 N N . TRP B 1 181 ? 17.219 -20.375 -16.969 1 54.75 181 TRP B N 1
ATOM 4964 C CA . TRP B 1 181 ? 18.359 -20.203 -16.094 1 54.75 181 TRP B CA 1
ATOM 4965 C C . TRP B 1 181 ? 18.938 -18.797 -16.188 1 54.75 181 TRP B C 1
ATOM 4967 O O . TRP B 1 181 ? 18.828 -18.156 -17.234 1 54.75 181 TRP B O 1
ATOM 4977 N N . ARG B 1 182 ? 18.984 -18 -14.914 1 53.28 182 ARG B N 1
ATOM 4978 C CA . ARG B 1 182 ? 19.672 -16.719 -14.797 1 53.28 182 ARG B CA 1
ATOM 4979 C C . ARG B 1 182 ? 20.969 -16.734 -15.594 1 53.28 182 ARG B C 1
ATOM 4981 O O . ARG B 1 182 ? 21.688 -17.734 -15.617 1 53.28 182 ARG B O 1
ATOM 4988 N N . PRO B 1 183 ? 21.141 -15.734 -16.578 1 52.06 183 PRO B N 1
ATOM 4989 C CA . PRO B 1 183 ? 22.5 -15.648 -17.109 1 52.06 183 PRO B CA 1
ATOM 4990 C C . PRO B 1 183 ? 23.547 -15.469 -16.016 1 52.06 183 PRO B C 1
ATOM 4992 O O . PRO B 1 183 ? 23.281 -14.797 -15.016 1 52.06 183 PRO B O 1
ATOM 4995 N N . PRO B 1 184 ? 24.828 -15.914 -16.438 1 44.53 184 PRO B N 1
ATOM 4996 C CA . PRO B 1 184 ? 25.047 -17.078 -17.297 1 44.53 184 PRO B CA 1
ATOM 4997 C C . PRO B 1 184 ? 24.5 -18.375 -16.688 1 44.53 184 PRO B C 1
ATOM 4999 O O . PRO B 1 184 ? 24.734 -18.656 -15.508 1 44.53 184 PRO B O 1
ATOM 5002 N N . SER B 1 185 ? 23.375 -18.781 -17.125 1 51 185 SER B N 1
ATOM 5003 C CA . SER B 1 185 ? 23.031 -20.109 -16.625 1 51 185 SER B CA 1
ATOM 5004 C C . SER B 1 185 ? 24.234 -21.047 -16.672 1 51 185 SER B C 1
ATOM 5006 O O . SER B 1 185 ? 24.922 -21.141 -17.703 1 51 185 SER B O 1
ATOM 5008 N N . PRO B 1 186 ? 24.844 -21.25 -15.516 1 49.66 186 PRO B N 1
ATOM 5009 C CA . PRO B 1 186 ? 25.906 -22.234 -15.672 1 49.66 186 PRO B CA 1
ATOM 5010 C C . PRO B 1 186 ? 25.578 -23.297 -16.719 1 49.66 186 PRO B C 1
ATOM 5012 O O . PRO B 1 186 ? 26.469 -24 -17.203 1 49.66 186 PRO B O 1
ATOM 5015 N N . GLN B 1 187 ? 24.312 -23.328 -16.891 1 49.25 187 GLN B N 1
ATOM 5016 C CA . GLN B 1 187 ? 24 -24.422 -17.797 1 49.25 187 GLN B CA 1
ATOM 5017 C C . GLN B 1 187 ? 23.938 -23.953 -19.234 1 49.25 187 GLN B C 1
ATOM 5019 O O . GLN B 1 187 ? 23.578 -24.719 -20.141 1 49.25 187 GLN B O 1
ATOM 5024 N N . GLY B 1 188 ? 24.234 -22.766 -19.469 1 51.44 188 GLY B N 1
ATOM 5025 C CA . GLY B 1 188 ? 24.422 -22.297 -20.828 1 51.44 188 GLY B CA 1
ATOM 5026 C C . GLY B 1 188 ? 23.234 -21.531 -21.375 1 51.44 188 GLY B C 1
ATOM 5027 O O . GLY B 1 188 ? 22.203 -21.438 -20.719 1 51.44 188 GLY B O 1
ATOM 5028 N N . GLU B 1 189 ? 23.391 -20.75 -22.422 1 55.19 189 GLU B N 1
ATOM 5029 C CA . GLU B 1 189 ? 22.484 -19.859 -23.141 1 55.19 189 GLU B CA 1
ATOM 5030 C C . GLU B 1 189 ? 21.172 -20.562 -23.453 1 55.19 189 GLU B C 1
ATOM 5032 O O . GLU B 1 189 ? 20.125 -19.906 -23.578 1 55.19 189 GLU B O 1
ATOM 5037 N N . ALA B 1 190 ? 21.234 -21.891 -23.562 1 54.19 190 ALA B N 1
ATOM 5038 C CA . ALA B 1 190 ? 20.094 -22.688 -24 1 54.19 190 ALA B CA 1
ATOM 5039 C C . ALA B 1 190 ? 18.953 -22.609 -23 1 54.19 190 ALA B C 1
ATOM 5041 O O . ALA B 1 190 ? 17.781 -22.781 -23.359 1 54.19 190 ALA B O 1
ATOM 5042 N N . ASN B 1 191 ? 19.219 -22.25 -21.828 1 57.88 191 ASN B N 1
ATOM 5043 C CA . ASN B 1 191 ? 18.203 -22.281 -20.781 1 57.88 191 ASN B CA 1
ATOM 5044 C C . ASN B 1 191 ? 17.406 -20.984 -20.719 1 57.88 191 ASN B C 1
ATOM 5046 O O . ASN B 1 191 ? 16.703 -20.734 -19.75 1 57.88 191 ASN B O 1
ATOM 5050 N N . GLN B 1 192 ? 17.328 -20.266 -21.812 1 73.19 192 GLN B N 1
ATOM 5051 C CA . GLN B 1 192 ? 16.609 -19 -21.844 1 73.19 192 GLN B CA 1
ATOM 5052 C C . GLN B 1 192 ? 15.594 -18.969 -22.984 1 73.19 192 GLN B C 1
ATOM 5054 O O . GLN B 1 192 ? 15.297 -17.891 -23.516 1 73.19 192 GLN B O 1
ATOM 5059 N N . LYS B 1 193 ? 15.117 -20.203 -23.266 1 84.19 193 LYS B N 1
ATOM 5060 C CA . LYS B 1 193 ? 14.289 -20.234 -24.469 1 84.19 193 LYS B CA 1
ATOM 5061 C C . LYS B 1 193 ? 12.859 -20.656 -24.141 1 84.19 193 LYS B C 1
ATOM 5063 O O . LYS B 1 193 ? 12.633 -21.406 -23.188 1 84.19 193 LYS B O 1
ATOM 5068 N N . VAL B 1 194 ? 11.977 -20.172 -24.922 1 90.19 194 VAL B N 1
ATOM 5069 C CA . VAL B 1 194 ? 10.594 -20.625 -24.953 1 90.19 194 VAL B CA 1
ATOM 5070 C C . VAL B 1 194 ? 10.375 -21.531 -26.172 1 90.19 194 VAL B C 1
ATOM 5072 O O . VAL B 1 194 ? 10.805 -21.203 -27.266 1 90.19 194 VAL B O 1
ATOM 5075 N N . ARG B 1 195 ? 9.773 -22.641 -25.938 1 91.44 195 ARG B N 1
ATOM 5076 C CA . ARG B 1 195 ? 9.562 -23.609 -27.016 1 91.44 195 ARG B CA 1
ATOM 5077 C C . ARG B 1 195 ? 8.094 -24.016 -27.094 1 91.44 195 ARG B C 1
ATOM 5079 O O . ARG B 1 195 ? 7.422 -24.141 -26.078 1 91.44 195 ARG B O 1
ATOM 5086 N N . ALA B 1 196 ? 7.742 -24.25 -28.281 1 95.88 196 ALA B N 1
ATOM 5087 C CA . ALA B 1 196 ? 6.426 -24.812 -28.562 1 95.88 196 ALA B CA 1
ATOM 5088 C C . ALA B 1 196 ? 6.547 -26.188 -29.219 1 95.88 196 ALA B C 1
ATOM 5090 O O . ALA B 1 196 ? 7.352 -26.375 -30.125 1 95.88 196 ALA B O 1
ATOM 5091 N N . LEU B 1 197 ? 5.758 -27.094 -28.672 1 96.69 197 LEU B N 1
ATOM 5092 C CA . LEU B 1 197 ? 5.746 -28.453 -29.203 1 96.69 197 LEU B CA 1
ATOM 5093 C C . LEU B 1 197 ? 4.34 -28.844 -29.656 1 96.69 197 LEU B C 1
ATOM 5095 O O . LEU B 1 197 ? 3.352 -28.375 -29.094 1 96.69 197 LEU B O 1
ATOM 5099 N N . ASN B 1 198 ? 4.332 -29.719 -30.609 1 97.81 198 ASN B N 1
ATOM 5100 C CA . ASN B 1 198 ? 3.072 -30.359 -30.953 1 97.81 198 ASN B CA 1
ATOM 5101 C C . ASN B 1 198 ? 2.598 -31.297 -29.844 1 97.81 198 ASN B C 1
ATOM 5103 O O . ASN B 1 198 ? 3.32 -32.219 -29.438 1 97.81 198 ASN B O 1
ATOM 5107 N N . ALA B 1 199 ? 1.379 -31.094 -29.391 1 97.25 199 ALA B N 1
ATOM 5108 C CA . ALA B 1 199 ? 0.886 -31.828 -28.219 1 97.25 199 ALA B CA 1
ATOM 5109 C C . ALA B 1 199 ? 0.746 -33.312 -28.516 1 97.25 199 ALA B C 1
ATOM 5111 O O . ALA B 1 199 ? 0.899 -34.156 -27.625 1 97.25 199 ALA B O 1
ATOM 5112 N N . SER B 1 200 ? 0.464 -33.688 -29.75 1 96.88 200 SER B N 1
ATOM 5113 C CA . SER B 1 200 ? 0.197 -35.062 -30.109 1 96.88 200 SER B CA 1
ATOM 5114 C C . SER B 1 200 ? 1.493 -35.844 -30.328 1 96.88 200 SER B C 1
ATOM 5116 O O . SER B 1 200 ? 1.562 -37.031 -30.047 1 96.88 200 SER B O 1
ATOM 5118 N N . THR B 1 201 ? 2.543 -35.062 -30.797 1 97.19 201 THR B N 1
ATOM 5119 C CA . THR B 1 201 ? 3.715 -35.812 -31.25 1 97.19 201 THR B CA 1
ATOM 5120 C C . THR B 1 201 ? 4.941 -35.438 -30.422 1 97.19 201 THR B C 1
ATOM 5122 O O . THR B 1 201 ? 5.941 -36.156 -30.438 1 97.19 201 THR B O 1
ATOM 5125 N N . GLY B 1 202 ? 4.902 -34.344 -29.828 1 97 202 GLY B N 1
ATOM 5126 C CA . GLY B 1 202 ? 6.07 -33.844 -29.109 1 97 202 GLY B CA 1
ATOM 5127 C C . GLY B 1 202 ? 7.086 -33.156 -30 1 97 202 GLY B C 1
ATOM 5128 O O . GLY B 1 202 ? 8.148 -32.75 -29.531 1 97 202 GLY B O 1
ATOM 5129 N N . GLN B 1 203 ? 6.762 -33.031 -31.281 1 97.25 203 GLN B N 1
ATOM 5130 C CA . GLN B 1 203 ? 7.672 -32.375 -32.188 1 97.25 203 GLN B CA 1
ATOM 5131 C C . GLN B 1 203 ? 7.785 -30.875 -31.859 1 97.25 203 GLN B C 1
ATOM 5133 O O . GLN B 1 203 ? 6.781 -30.219 -31.578 1 97.25 203 GLN B O 1
ATOM 5138 N N . VAL B 1 204 ? 9.016 -30.406 -31.922 1 95.75 204 VAL B N 1
ATOM 5139 C CA . VAL B 1 204 ? 9.227 -28.984 -31.672 1 95.75 204 VAL B CA 1
ATOM 5140 C C . VAL B 1 204 ? 8.695 -28.156 -32.844 1 95.75 204 VAL B C 1
ATOM 5142 O O . VAL B 1 204 ? 9.07 -28.391 -34 1 95.75 204 VAL B O 1
ATOM 5145 N N . LEU B 1 205 ? 7.824 -27.25 -32.531 1 97.44 205 LEU B N 1
ATOM 5146 C CA . LEU B 1 205 ? 7.262 -26.375 -33.562 1 97.44 205 LEU B CA 1
ATOM 5147 C C . LEU B 1 205 ? 8.125 -25.141 -33.75 1 97.44 205 LEU B C 1
ATOM 5149 O O . LEU B 1 205 ? 8.414 -24.734 -34.875 1 97.44 205 LEU B O 1
ATOM 5153 N N . TRP B 1 206 ? 8.492 -24.469 -32.75 1 96.31 206 TRP B N 1
ATOM 5154 C CA . TRP B 1 206 ? 9.336 -23.281 -32.812 1 96.31 206 TRP B CA 1
ATOM 5155 C C . TRP B 1 206 ? 10.062 -23.047 -31.5 1 96.31 206 TRP B C 1
ATOM 5157 O O . TRP B 1 206 ? 9.719 -23.656 -30.484 1 96.31 206 TRP B O 1
ATOM 5167 N N . THR B 1 207 ? 11.125 -22.312 -31.531 1 92.69 207 THR B N 1
ATOM 5168 C CA . THR B 1 207 ? 11.914 -21.828 -30.406 1 92.69 207 THR B CA 1
ATOM 5169 C C . THR B 1 207 ? 12.031 -20.312 -30.438 1 92.69 207 THR B C 1
ATOM 5171 O O . THR B 1 207 ? 12.242 -19.719 -31.5 1 92.69 207 THR B O 1
ATOM 5174 N N . PHE B 1 208 ? 11.812 -19.672 -29.297 1 93.06 208 PHE B N 1
ATOM 5175 C CA . PHE B 1 208 ? 11.922 -18.219 -29.172 1 93.06 208 PHE B CA 1
ATOM 5176 C C . PHE B 1 208 ? 12.891 -17.844 -28.062 1 93.06 208 PHE B C 1
ATOM 5178 O O . PHE B 1 208 ? 12.883 -18.453 -27 1 93.06 208 PHE B O 1
ATOM 5185 N N . THR B 1 209 ? 13.758 -16.906 -28.359 1 90.06 209 THR B N 1
ATOM 5186 C CA . THR B 1 209 ? 14.688 -16.391 -27.359 1 90.06 209 THR B CA 1
ATOM 5187 C C . THR B 1 209 ? 14.273 -15 -26.906 1 90.06 209 THR B C 1
ATOM 5189 O O . THR B 1 209 ? 14.43 -14.031 -27.641 1 90.06 209 THR B O 1
ATOM 5192 N N . PRO B 1 210 ? 13.734 -14.891 -25.672 1 91.19 210 PRO B N 1
ATOM 5193 C CA . PRO B 1 210 ? 13.406 -13.562 -25.156 1 91.19 210 PRO B CA 1
ATOM 5194 C C . PRO B 1 210 ? 14.648 -12.734 -24.828 1 91.19 210 PRO B C 1
ATOM 5196 O O . PRO B 1 210 ? 15.766 -13.242 -24.875 1 91.19 210 PRO B O 1
ATOM 5199 N N . ASP B 1 211 ? 14.422 -11.375 -24.516 1 89.19 211 ASP B N 1
ATOM 5200 C CA . ASP B 1 211 ? 15.523 -10.469 -24.219 1 89.19 211 ASP B CA 1
ATOM 5201 C C . ASP B 1 211 ? 16.234 -10.875 -22.938 1 89.19 211 ASP B C 1
ATOM 5203 O O . ASP B 1 211 ? 17.453 -10.688 -22.797 1 89.19 211 ASP B O 1
ATOM 5207 N N . THR B 1 212 ? 15.438 -11.305 -22 1 85.69 212 THR B N 1
ATOM 5208 C CA . THR B 1 212 ? 15.953 -11.844 -20.75 1 85.69 212 THR B CA 1
ATOM 5209 C C . THR B 1 212 ? 15.32 -13.195 -20.438 1 85.69 212 THR B C 1
ATOM 5211 O O . THR B 1 212 ? 14.305 -13.555 -21.031 1 85.69 212 THR B O 1
ATOM 5214 N N . ALA B 1 213 ? 15.953 -13.953 -19.562 1 82.69 213 ALA B N 1
ATOM 5215 C CA . ALA B 1 213 ? 15.469 -15.281 -19.219 1 82.69 213 ALA B CA 1
ATOM 5216 C C . ALA B 1 213 ? 14.055 -15.219 -18.641 1 82.69 213 ALA B C 1
ATOM 5218 O O . ALA B 1 213 ? 13.57 -14.141 -18.281 1 82.69 213 ALA B O 1
ATOM 5219 N N . VAL B 1 214 ? 13.43 -16.375 -18.719 1 82.62 214 VAL B N 1
ATOM 5220 C CA . VAL B 1 214 ? 12.086 -16.484 -18.156 1 82.62 214 VAL B CA 1
ATOM 5221 C C . VAL B 1 214 ? 12.133 -17.328 -16.891 1 82.62 214 VAL B C 1
ATOM 5223 O O . VAL B 1 214 ? 12.695 -18.438 -16.875 1 82.62 214 VAL B O 1
ATOM 5226 N N . TRP B 1 215 ? 11.641 -16.672 -15.805 1 77.69 215 TRP B N 1
ATOM 5227 C CA . TRP B 1 215 ? 11.43 -17.391 -14.547 1 77.69 215 TRP B CA 1
ATOM 5228 C C . TRP B 1 215 ? 9.945 -17.562 -14.258 1 77.69 215 TRP B C 1
ATOM 5230 O O . TRP B 1 215 ? 9.156 -16.641 -14.469 1 77.69 215 TRP B O 1
ATOM 5240 N N . ASN B 1 216 ? 9.492 -18.781 -13.82 1 80.69 216 ASN B N 1
ATOM 5241 C CA . ASN B 1 216 ? 8.086 -19.062 -13.578 1 80.69 216 ASN B CA 1
ATOM 5242 C C . ASN B 1 216 ? 7.238 -18.781 -14.812 1 80.69 216 ASN B C 1
ATOM 5244 O O . ASN B 1 216 ? 6.238 -18.078 -14.75 1 80.69 216 ASN B O 1
ATOM 5248 N N . PHE B 1 217 ? 7.688 -19.438 -15.867 1 85.44 217 PHE B N 1
ATOM 5249 C CA . PHE B 1 217 ? 7.039 -19.25 -17.156 1 85.44 217 PHE B CA 1
ATOM 5250 C C . PHE B 1 217 ? 5.551 -19.578 -17.062 1 85.44 217 PHE B C 1
ATOM 5252 O O . PHE B 1 217 ? 5.168 -20.625 -16.547 1 85.44 217 PHE B O 1
ATOM 5259 N N . LEU B 1 218 ? 4.762 -18.641 -17.484 1 89.75 218 LEU B N 1
ATOM 5260 C CA . LEU B 1 218 ? 3.316 -18.797 -17.594 1 89.75 218 LEU B CA 1
ATOM 5261 C C . LEU B 1 218 ? 2.797 -18.203 -18.891 1 89.75 218 LEU B C 1
ATOM 5263 O O . LEU B 1 218 ? 2.643 -17 -19.016 1 89.75 218 LEU B O 1
ATOM 5267 N N . PRO B 1 219 ? 2.578 -19.125 -19.844 1 92 219 PRO B N 1
ATOM 5268 C CA . PRO B 1 219 ? 1.96 -18.625 -21.078 1 92 219 PRO B CA 1
ATOM 5269 C C . PRO B 1 219 ? 0.463 -18.375 -20.938 1 92 219 PRO B C 1
ATOM 5271 O O . PRO B 1 219 ? -0.232 -19.125 -20.25 1 92 219 PRO B O 1
ATOM 5274 N N . LEU B 1 220 ? 0.025 -17.281 -21.5 1 94.75 220 LEU B N 1
ATOM 5275 C CA . LEU B 1 220 ? -1.376 -16.891 -21.562 1 94.75 220 LEU B CA 1
ATOM 5276 C C . LEU B 1 220 ? -1.873 -16.859 -23 1 94.75 220 LEU B C 1
ATOM 5278 O O . LEU B 1 220 ? -1.089 -16.641 -23.938 1 94.75 220 LEU B O 1
ATOM 5282 N N . PHE B 1 221 ? -3.18 -17.047 -23.125 1 96.06 221 PHE B N 1
ATOM 5283 C CA . PHE B 1 221 ? -3.725 -17.172 -24.469 1 96.06 221 PHE B CA 1
ATOM 5284 C C . PHE B 1 221 ? -4.891 -16.219 -24.688 1 96.06 221 PHE B C 1
ATOM 5286 O O . PHE B 1 221 ? -6.047 -16.562 -24.438 1 96.06 221 PHE B O 1
ATOM 5293 N N . PRO B 1 222 ? -4.582 -15.047 -25.219 1 96.31 222 PRO B N 1
ATOM 5294 C CA . PRO B 1 222 ? -5.668 -14.094 -25.469 1 96.31 222 PRO B CA 1
ATOM 5295 C C . PRO B 1 222 ? -6.656 -14.586 -26.516 1 96.31 222 PRO B C 1
ATOM 5297 O O . PRO B 1 222 ? -7.809 -14.148 -26.547 1 96.31 222 PRO B O 1
ATOM 5300 N N . ASP B 1 223 ? -6.23 -15.383 -27.359 1 95.81 223 ASP B N 1
ATOM 5301 C CA . ASP B 1 223 ? -7.012 -16.016 -28.422 1 95.81 223 ASP B CA 1
ATOM 5302 C C . ASP B 1 223 ? -6.422 -17.359 -28.812 1 95.81 223 ASP B C 1
ATOM 5304 O O . ASP B 1 223 ? -5.582 -17.906 -28.094 1 95.81 223 ASP B O 1
ATOM 5308 N N . HIS B 1 224 ? -6.855 -17.938 -29.906 1 96 224 HIS B N 1
ATOM 5309 C CA . HIS B 1 224 ? -6.387 -19.25 -30.328 1 96 224 HIS B CA 1
ATOM 5310 C C . HIS B 1 224 ? -5.156 -19.141 -31.219 1 96 224 HIS B C 1
ATOM 5312 O O . HIS B 1 224 ? -4.602 -20.156 -31.641 1 96 224 HIS B O 1
ATOM 5318 N N . GLU B 1 225 ? -4.695 -17.938 -31.375 1 97.44 225 GLU B N 1
ATOM 5319 C CA . GLU B 1 225 ? -3.666 -17.766 -32.406 1 97.44 225 GLU B CA 1
ATOM 5320 C C . GLU B 1 225 ? -2.385 -17.188 -31.797 1 97.44 225 GLU B C 1
ATOM 5322 O O . GLU B 1 225 ? -1.336 -17.203 -32.438 1 97.44 225 GLU B O 1
ATOM 5327 N N . THR B 1 226 ? -2.559 -16.688 -30.625 1 98.06 226 THR B N 1
ATOM 5328 C CA . THR B 1 226 ? -1.392 -16.016 -30.062 1 98.06 226 THR B CA 1
ATOM 5329 C C . THR B 1 226 ? -1.155 -16.469 -28.625 1 98.06 226 THR B C 1
ATOM 5331 O O . THR B 1 226 ? -2.029 -17.062 -28 1 98.06 226 THR B O 1
ATOM 5334 N N . VAL B 1 227 ? 0.09 -16.219 -28.141 1 97.31 227 VAL B N 1
ATOM 5335 C CA . VAL B 1 227 ? 0.504 -16.484 -26.766 1 97.31 227 VAL B CA 1
ATOM 5336 C C . VAL B 1 227 ? 1.21 -15.266 -26.188 1 97.31 227 VAL B C 1
ATOM 5338 O O . VAL B 1 227 ? 1.932 -14.562 -26.906 1 97.31 227 VAL B O 1
ATOM 5341 N N . VAL B 1 228 ? 0.89 -14.969 -24.953 1 96.94 228 VAL B N 1
ATOM 5342 C CA . VAL B 1 228 ? 1.515 -13.867 -24.234 1 96.94 228 VAL B CA 1
ATOM 5343 C C . VAL B 1 228 ? 2.242 -14.398 -23 1 96.94 228 VAL B C 1
ATOM 5345 O O . VAL B 1 228 ? 1.753 -15.312 -22.328 1 96.94 228 VAL B O 1
ATOM 5348 N N . PHE B 1 229 ? 3.406 -13.891 -22.688 1 94.88 229 PHE B N 1
ATOM 5349 C CA . PHE B 1 229 ? 4.133 -14.172 -21.469 1 94.88 229 PHE B CA 1
ATOM 5350 C C . PHE B 1 229 ? 5.066 -13.023 -21.109 1 94.88 229 PHE B C 1
ATOM 5352 O O . PHE B 1 229 ? 5.223 -12.078 -21.875 1 94.88 229 PHE B O 1
ATOM 5359 N N . GLN B 1 230 ? 5.594 -13.016 -19.891 1 94.81 230 GLN B N 1
ATOM 5360 C CA . GLN B 1 230 ? 6.625 -12.047 -19.531 1 94.81 230 GLN B CA 1
ATOM 5361 C C . GLN B 1 230 ? 7.953 -12.742 -19.234 1 94.81 230 GLN B C 1
ATOM 5363 O O . GLN B 1 230 ? 7.973 -13.914 -18.859 1 94.81 230 GLN B O 1
ATOM 5368 N N . ASP B 1 231 ? 9.016 -12.023 -19.422 1 90.94 231 ASP B N 1
ATOM 5369 C CA . ASP B 1 231 ? 10.32 -12.516 -19 1 90.94 231 ASP B CA 1
ATOM 5370 C C . ASP B 1 231 ? 10.664 -12.031 -17.594 1 90.94 231 ASP B C 1
ATOM 5372 O O . ASP B 1 231 ? 9.812 -11.484 -16.891 1 90.94 231 ASP B O 1
ATOM 5376 N N . MET B 1 232 ? 11.891 -12.234 -17.094 1 87.56 232 MET B N 1
ATOM 5377 C CA . MET B 1 232 ? 12.25 -11.969 -15.711 1 87.56 232 MET B CA 1
ATOM 5378 C C . MET B 1 232 ? 12.352 -10.469 -15.453 1 87.56 232 MET B C 1
ATOM 5380 O O . MET B 1 232 ? 12.375 -10.031 -14.297 1 87.56 232 MET B O 1
ATOM 5384 N N . SER B 1 233 ? 12.438 -9.656 -16.484 1 89.81 233 SER B N 1
ATOM 5385 C CA . SER B 1 233 ? 12.484 -8.211 -16.312 1 89.81 233 SER B CA 1
ATOM 5386 C C . SER B 1 233 ? 11.086 -7.609 -16.266 1 89.81 233 SER B C 1
ATOM 5388 O O . SER B 1 233 ? 10.922 -6.41 -16.016 1 89.81 233 SER B O 1
ATOM 5390 N N . GLY B 1 234 ? 10.117 -8.445 -16.547 1 93.81 234 GLY B N 1
ATOM 5391 C CA . GLY B 1 234 ? 8.742 -7.977 -16.594 1 93.81 234 GLY B CA 1
ATOM 5392 C C . GLY B 1 234 ? 8.297 -7.566 -17.984 1 93.81 234 GLY B C 1
ATOM 5393 O O . GLY B 1 234 ? 7.215 -7.012 -18.156 1 93.81 234 GLY B O 1
ATOM 5394 N N . ARG B 1 235 ? 9.203 -7.789 -19.016 1 96.38 235 ARG B N 1
ATOM 5395 C CA . ARG B 1 235 ? 8.844 -7.488 -20.391 1 96.38 235 ARG B CA 1
ATOM 5396 C C . ARG B 1 235 ? 7.82 -8.492 -20.922 1 96.38 235 ARG B C 1
ATOM 5398 O O . ARG B 1 235 ? 8.016 -9.703 -20.812 1 96.38 235 ARG B O 1
ATOM 5405 N N . VAL B 1 236 ? 6.781 -7.957 -21.562 1 97.88 236 VAL B N 1
ATOM 5406 C CA . VAL B 1 236 ? 5.699 -8.781 -22.078 1 97.88 236 VAL B CA 1
ATOM 5407 C C . VAL B 1 236 ? 5.91 -9.031 -23.578 1 97.88 236 VAL B C 1
ATOM 5409 O O . VAL B 1 236 ? 6.277 -8.117 -24.312 1 97.88 236 VAL B O 1
ATOM 5412 N N . TYR B 1 237 ? 5.68 -10.25 -23.922 1 97.62 237 TYR B N 1
ATOM 5413 C CA . TYR B 1 237 ? 5.75 -10.648 -25.328 1 97.62 237 TYR B CA 1
ATOM 5414 C C . TYR B 1 237 ? 4.406 -11.18 -25.812 1 97.62 237 TYR B C 1
ATOM 5416 O O . TYR B 1 237 ? 3.725 -11.906 -25.094 1 97.62 237 TYR B O 1
ATOM 5424 N N . ARG B 1 238 ? 4.082 -10.812 -26.969 1 98.69 238 ARG B N 1
ATOM 5425 C CA . ARG B 1 238 ? 3.035 -11.5 -27.719 1 98.69 238 ARG B CA 1
ATOM 5426 C C . ARG B 1 238 ? 3.594 -12.156 -28.969 1 98.69 238 ARG B C 1
ATOM 5428 O O . ARG B 1 238 ? 4.215 -11.492 -29.797 1 98.69 238 ARG B O 1
ATOM 5435 N N . LEU B 1 239 ? 3.396 -13.477 -29.047 1 98.56 239 LEU B N 1
ATOM 5436 C CA . LEU B 1 239 ? 3.904 -14.266 -30.156 1 98.56 239 LEU B CA 1
ATOM 5437 C C . LEU B 1 239 ? 2.768 -15 -30.859 1 98.56 239 LEU B C 1
ATOM 5439 O O . LEU B 1 239 ? 1.697 -15.195 -30.281 1 98.56 239 LEU B O 1
ATOM 5443 N N . GLY B 1 240 ? 3.08 -15.359 -32.094 1 98.62 240 GLY B N 1
ATOM 5444 C CA . GLY B 1 240 ? 2.207 -16.328 -32.719 1 98.62 240 GLY B CA 1
ATOM 5445 C C . GLY B 1 240 ? 2.287 -17.703 -32.062 1 98.62 240 GLY B C 1
ATOM 5446 O O . GLY B 1 240 ? 3.379 -18.234 -31.859 1 98.62 240 GLY B O 1
ATOM 5447 N N . LEU B 1 241 ? 1.145 -18.266 -31.797 1 98.38 241 LEU B N 1
ATOM 5448 C CA . LEU B 1 241 ? 1.1 -19.531 -31.062 1 98.38 241 LEU B CA 1
ATOM 5449 C C . LEU B 1 241 ? 1.721 -20.656 -31.875 1 98.38 241 LEU B C 1
ATOM 5451 O O . LEU B 1 241 ? 2.4 -21.531 -31.328 1 98.38 241 LEU B O 1
ATOM 5455 N N . PHE B 1 242 ? 1.577 -20.609 -33.219 1 98.31 242 PHE B N 1
ATOM 5456 C CA . PHE B 1 242 ? 1.938 -21.766 -34.031 1 98.31 242 PHE B CA 1
ATOM 5457 C C . PHE B 1 242 ? 3.303 -21.562 -34.688 1 98.31 242 PHE B C 1
ATOM 5459 O O . PHE B 1 242 ? 3.934 -22.516 -35.125 1 98.31 242 PHE B O 1
ATOM 5466 N N . ASP B 1 243 ? 3.768 -20.297 -34.719 1 98.19 243 ASP B N 1
ATOM 5467 C CA . ASP B 1 243 ? 5.012 -20.094 -35.438 1 98.19 243 ASP B CA 1
ATOM 5468 C C . ASP B 1 243 ? 6.039 -19.359 -34.594 1 98.19 243 ASP B C 1
ATOM 5470 O O . ASP B 1 243 ? 7.191 -19.203 -35 1 98.19 243 ASP B O 1
ATOM 5474 N N . GLY B 1 244 ? 5.625 -18.859 -33.469 1 98 244 GLY B N 1
ATOM 5475 C CA . GLY B 1 244 ? 6.562 -18.25 -32.531 1 98 244 GLY B CA 1
ATOM 5476 C C . GLY B 1 244 ? 7.012 -16.875 -32.969 1 98 244 GLY B C 1
ATOM 5477 O O . GLY B 1 244 ? 7.945 -16.312 -32.375 1 98 244 GLY B O 1
ATOM 5478 N N . ARG B 1 245 ? 6.328 -16.312 -34 1 98.19 245 ARG B N 1
ATOM 5479 C CA . ARG B 1 245 ? 6.711 -14.984 -34.5 1 98.19 245 ARG B CA 1
ATOM 5480 C C . ARG B 1 245 ? 6.344 -13.914 -33.469 1 98.19 245 ARG B C 1
ATOM 5482 O O . ARG B 1 245 ? 5.219 -13.891 -32.969 1 98.19 245 ARG B O 1
ATOM 5489 N N . GLU B 1 246 ? 7.328 -13.008 -33.219 1 98.31 246 GLU B N 1
ATOM 5490 C CA . GLU B 1 246 ? 7.07 -11.906 -32.281 1 98.31 246 GLU B CA 1
ATOM 5491 C C . GLU B 1 246 ? 6.145 -10.867 -32.906 1 98.31 246 GLU B C 1
ATOM 5493 O O . GLU B 1 246 ? 6.445 -10.32 -33.969 1 98.31 246 GLU B O 1
ATOM 5498 N N . ILE B 1 247 ? 5.074 -10.641 -32.375 1 98.56 247 ILE B N 1
ATOM 5499 C CA . ILE B 1 247 ? 4.148 -9.602 -32.812 1 98.56 247 ILE B CA 1
ATOM 5500 C C . ILE B 1 247 ? 4.531 -8.266 -32.156 1 98.56 247 ILE B C 1
ATOM 5502 O O . ILE B 1 247 ? 4.703 -7.266 -32.844 1 98.56 247 ILE B O 1
ATOM 5506 N N . TRP B 1 248 ? 4.684 -8.219 -30.812 1 98.38 248 TRP B N 1
ATOM 5507 C CA . TRP B 1 248 ? 5.211 -7.055 -30.109 1 98.38 248 TRP B CA 1
ATOM 5508 C C . TRP B 1 248 ? 5.816 -7.445 -28.766 1 98.38 248 TRP B C 1
ATOM 5510 O O . TRP B 1 248 ? 5.613 -8.562 -28.297 1 98.38 248 TRP B O 1
ATOM 5520 N N . LYS B 1 249 ? 6.574 -6.719 -28.234 1 98.06 249 LYS B N 1
ATOM 5521 C CA . LYS B 1 249 ? 7.039 -6.754 -26.844 1 98.06 249 LYS B CA 1
ATOM 5522 C C . LYS B 1 249 ? 6.969 -5.367 -26.203 1 98.06 249 LYS B C 1
ATOM 5524 O O . LYS B 1 249 ? 7.078 -4.355 -26.906 1 98.06 249 LYS B O 1
ATOM 5529 N N . ALA B 1 250 ? 6.754 -5.328 -24.906 1 97.5 250 ALA B N 1
ATOM 5530 C CA . ALA B 1 250 ? 6.582 -4.047 -24.219 1 97.5 250 ALA B CA 1
ATOM 5531 C C . ALA B 1 250 ? 6.914 -4.168 -22.734 1 97.5 250 ALA B C 1
ATOM 5533 O O . ALA B 1 250 ? 6.746 -5.234 -22.141 1 97.5 250 ALA B O 1
ATOM 5534 N N . GLY B 1 251 ? 7.379 -3.025 -22.234 1 95.56 251 GLY B N 1
ATOM 5535 C CA . GLY B 1 251 ? 7.551 -2.883 -20.797 1 95.56 251 GLY B CA 1
ATOM 5536 C C . GLY B 1 251 ? 8.812 -3.541 -20.281 1 95.56 251 GLY B C 1
ATOM 5537 O O . GLY B 1 251 ? 9.781 -3.713 -21.031 1 95.56 251 GLY B O 1
ATOM 5538 N N . GLY B 1 252 ? 8.742 -3.75 -18.906 1 92.75 252 GLY B N 1
ATOM 5539 C CA . GLY B 1 252 ? 9.883 -4.332 -18.219 1 92.75 252 GLY B CA 1
ATOM 5540 C C . GLY B 1 252 ? 10.922 -3.307 -17.812 1 92.75 252 GLY B C 1
ATOM 5541 O O . GLY B 1 252 ? 10.859 -2.152 -18.234 1 92.75 252 GLY B O 1
ATOM 5542 N N . LEU B 1 253 ? 11.789 -3.744 -16.875 1 90.25 253 LEU B N 1
ATOM 5543 C CA . LEU B 1 253 ? 12.945 -2.957 -16.453 1 90.25 253 LEU B CA 1
ATOM 5544 C C . LEU B 1 253 ? 14.234 -3.74 -16.656 1 90.25 253 LEU B C 1
ATOM 5546 O O . LEU B 1 253 ? 14.5 -4.703 -15.938 1 90.25 253 LEU B O 1
ATOM 5550 N N . GLU B 1 254 ? 14.961 -3.223 -17.547 1 85.06 254 GLU B N 1
ATOM 5551 C CA . GLU B 1 254 ? 16.219 -3.896 -17.844 1 85.06 254 GLU B CA 1
ATOM 5552 C C . GLU B 1 254 ? 17.109 -4.004 -16.609 1 85.06 254 GLU B C 1
ATOM 5554 O O . GLU B 1 254 ? 17.234 -3.041 -15.844 1 85.06 254 GLU B O 1
ATOM 5559 N N . GLY B 1 255 ? 17.625 -5.191 -16.391 1 82.44 255 GLY B N 1
ATOM 5560 C CA . GLY B 1 255 ? 18.531 -5.422 -15.266 1 82.44 255 GLY B CA 1
ATOM 5561 C C . GLY B 1 255 ? 17.797 -5.844 -14 1 82.44 255 GLY B C 1
ATOM 5562 O O . GLY B 1 255 ? 18.438 -6.258 -13.023 1 82.44 255 GLY B O 1
ATOM 5563 N N . SER B 1 256 ? 16.531 -5.738 -14.039 1 85 256 SER B N 1
ATOM 5564 C CA . SER B 1 256 ? 15.758 -6.184 -12.883 1 85 256 SER B CA 1
ATOM 5565 C C . SER B 1 256 ? 15.383 -7.656 -13 1 85 256 SER B C 1
ATOM 5567 O O . SER B 1 256 ? 15.672 -8.297 -14.008 1 85 256 SER B O 1
ATOM 5569 N N . TRP B 1 257 ? 14.844 -8.188 -11.906 1 84.06 257 TRP B N 1
ATOM 5570 C CA . TRP B 1 257 ? 14.398 -9.578 -11.891 1 84.06 257 TRP B CA 1
ATOM 5571 C C . TRP B 1 257 ? 13.141 -9.734 -11.039 1 84.06 257 TRP B C 1
ATOM 5573 O O . TRP B 1 257 ? 13.016 -9.117 -9.984 1 84.06 257 TRP B O 1
ATOM 5583 N N . THR B 1 258 ? 12.219 -10.445 -11.57 1 86.19 258 THR B N 1
ATOM 5584 C CA . THR B 1 258 ? 11.031 -10.812 -10.805 1 86.19 258 THR B CA 1
ATOM 5585 C C . THR B 1 258 ? 10.703 -12.289 -11 1 86.19 258 THR B C 1
ATOM 5587 O O . THR B 1 258 ? 10.922 -12.844 -12.086 1 86.19 258 THR B O 1
ATOM 5590 N N . ASP B 1 259 ? 10.141 -12.891 -9.938 1 85.31 259 ASP B N 1
ATOM 5591 C CA . ASP B 1 259 ? 9.586 -14.234 -10.031 1 85.31 259 ASP B CA 1
ATOM 5592 C C . ASP B 1 259 ? 8.133 -14.195 -10.484 1 85.31 259 ASP B C 1
ATOM 5594 O O . ASP B 1 259 ? 7.48 -15.242 -10.594 1 85.31 259 ASP B O 1
ATOM 5598 N N . GLY B 1 260 ? 7.684 -13.047 -10.727 1 86.75 260 GLY B N 1
ATOM 5599 C CA . GLY B 1 260 ? 6.297 -12.906 -11.141 1 86.75 260 GLY B CA 1
ATOM 5600 C C . GLY B 1 260 ? 6.066 -13.289 -12.594 1 86.75 260 GLY B C 1
ATOM 5601 O O . GLY B 1 260 ? 6.996 -13.703 -13.281 1 86.75 260 GLY B O 1
ATOM 5602 N N . SER B 1 261 ? 4.781 -13.383 -12.977 1 91.75 261 SER B N 1
ATOM 5603 C CA . SER B 1 261 ? 4.344 -13.656 -14.344 1 91.75 261 SER B CA 1
ATOM 5604 C C . SER B 1 261 ? 3.162 -12.773 -14.727 1 91.75 261 SER B C 1
ATOM 5606 O O . SER B 1 261 ? 2.559 -12.125 -13.867 1 91.75 261 SER B O 1
ATOM 5608 N N . ALA B 1 262 ? 2.883 -12.844 -15.992 1 94.75 262 ALA B N 1
ATOM 5609 C CA . ALA B 1 262 ? 1.765 -12.039 -16.484 1 94.75 262 ALA B CA 1
ATOM 5610 C C . ALA B 1 262 ? 0.432 -12.742 -16.219 1 94.75 262 ALA B C 1
ATOM 5612 O O . ALA B 1 262 ? 0.399 -13.938 -15.922 1 94.75 262 ALA B O 1
ATOM 5613 N N . ALA B 1 263 ? -0.591 -11.984 -16.281 1 96.62 263 ALA B N 1
ATOM 5614 C CA . ALA B 1 263 ? -1.964 -12.477 -16.234 1 96.62 263 ALA B CA 1
ATOM 5615 C C . ALA B 1 263 ? -2.842 -11.781 -17.266 1 96.62 263 ALA B C 1
ATOM 5617 O O . ALA B 1 263 ? -2.496 -10.703 -17.766 1 96.62 263 ALA B O 1
ATOM 5618 N N . LEU B 1 264 ? -3.893 -12.469 -17.594 1 97.06 264 LEU B N 1
ATOM 5619 C CA . LEU B 1 264 ? -4.855 -11.945 -18.562 1 97.06 264 LEU B CA 1
ATOM 5620 C C . LEU B 1 264 ? -6.23 -11.781 -17.922 1 97.06 264 LEU B C 1
ATOM 5622 O O . LEU B 1 264 ? -6.75 -12.719 -17.312 1 97.06 264 LEU B O 1
ATOM 5626 N N . GLY B 1 265 ? -6.754 -10.555 -18.094 1 96.75 265 GLY B N 1
ATOM 5627 C CA . GLY B 1 265 ? -8.078 -10.289 -17.547 1 96.75 265 GLY B CA 1
ATOM 5628 C C . GLY B 1 265 ? -9.172 -10.367 -18.594 1 96.75 265 GLY B C 1
ATOM 5629 O O . GLY B 1 265 ? -8.93 -10.156 -19.781 1 96.75 265 GLY B O 1
ATOM 5630 N N . GLY B 1 266 ? -10.398 -10.609 -18.094 1 95.62 266 GLY B N 1
ATOM 5631 C CA . GLY B 1 266 ? -11.562 -10.648 -18.969 1 95.62 266 GLY B CA 1
ATOM 5632 C C . GLY B 1 266 ? -11.852 -9.312 -19.625 1 95.62 266 GLY B C 1
ATOM 5633 O O . GLY B 1 266 ? -12.633 -9.242 -20.578 1 95.62 266 GLY B O 1
ATOM 5634 N N . ASN B 1 267 ? -11.32 -8.312 -19.188 1 96.56 267 ASN B N 1
ATOM 5635 C CA . ASN B 1 267 ? -11.477 -6.984 -19.781 1 96.56 267 ASN B CA 1
ATOM 5636 C C . ASN B 1 267 ? -10.531 -6.785 -20.969 1 96.56 267 ASN B C 1
ATOM 5638 O O . ASN B 1 267 ? -10.461 -5.695 -21.531 1 96.56 267 ASN B O 1
ATOM 5642 N N . GLY B 1 268 ? -9.703 -7.777 -21.266 1 96.25 268 GLY B N 1
ATOM 5643 C CA . GLY B 1 268 ? -8.828 -7.711 -22.422 1 96.25 268 GLY B CA 1
ATOM 5644 C C . GLY B 1 268 ? -7.48 -7.074 -22.125 1 96.25 268 GLY B C 1
ATOM 5645 O O . GLY B 1 268 ? -6.746 -6.699 -23.047 1 96.25 268 GLY B O 1
ATOM 5646 N N . LEU B 1 269 ? -7.176 -6.91 -20.891 1 97.88 269 LEU B N 1
ATOM 5647 C CA . LEU B 1 269 ? -5.887 -6.328 -20.516 1 97.88 269 LEU B CA 1
ATOM 5648 C C . LEU B 1 269 ? -4.922 -7.41 -20.047 1 97.88 269 LEU B C 1
ATOM 5650 O O . LEU B 1 269 ? -5.348 -8.43 -19.484 1 97.88 269 LEU B O 1
ATOM 5654 N N . ILE B 1 270 ? -3.613 -7.172 -20.297 1 98.06 270 ILE B N 1
ATOM 5655 C CA . ILE B 1 270 ? -2.51 -7.984 -19.797 1 98.06 270 ILE B CA 1
ATOM 5656 C C . ILE B 1 270 ? -1.856 -7.285 -18.594 1 98.06 270 ILE B C 1
ATOM 5658 O O . ILE B 1 270 ? -1.49 -6.109 -18.688 1 98.06 270 ILE B O 1
ATOM 5662 N N . TYR B 1 271 ? -1.727 -7.969 -17.547 1 98.31 271 TYR B N 1
ATOM 5663 C CA . TYR B 1 271 ? -1.083 -7.441 -16.344 1 98.31 271 TYR B CA 1
ATOM 5664 C C . TYR B 1 271 ? 0.298 -8.055 -16.156 1 98.31 271 TYR B C 1
ATOM 5666 O O . TYR B 1 271 ? 0.446 -9.281 -16.172 1 98.31 271 TYR B O 1
ATOM 5674 N N . ALA B 1 272 ? 1.289 -7.238 -16.047 1 97.94 272 ALA B N 1
ATOM 5675 C CA . ALA B 1 272 ? 2.674 -7.676 -15.875 1 97.94 272 ALA B CA 1
ATOM 5676 C C . ALA B 1 272 ? 3.33 -6.984 -14.68 1 97.94 272 ALA B C 1
ATOM 5678 O O . ALA B 1 272 ? 2.852 -5.949 -14.219 1 97.94 272 ALA B O 1
ATOM 5679 N N . VAL B 1 273 ? 4.406 -7.629 -14.188 1 96.75 273 VAL B N 1
ATOM 5680 C CA . VAL B 1 273 ? 5.031 -7.098 -12.984 1 96.75 273 VAL B CA 1
ATOM 5681 C C . VAL B 1 273 ? 6.547 -7.043 -13.172 1 96.75 273 VAL B C 1
ATOM 5683 O O . VAL B 1 273 ? 7.117 -7.84 -13.922 1 96.75 273 VAL B O 1
ATOM 5686 N N . ASN B 1 274 ? 7.211 -6.125 -12.555 1 94.5 274 ASN B N 1
ATOM 5687 C CA . ASN B 1 274 ? 8.664 -6.078 -12.422 1 94.5 274 ASN B CA 1
ATOM 5688 C C . ASN B 1 274 ? 9.086 -5.504 -11.07 1 94.5 274 ASN B C 1
ATOM 5690 O O . ASN B 1 274 ? 8.305 -4.809 -10.414 1 94.5 274 ASN B O 1
ATOM 5694 N N . ASN B 1 275 ? 10.234 -5.883 -10.602 1 91.06 275 ASN B N 1
ATOM 5695 C CA . ASN B 1 275 ? 10.875 -5.191 -9.484 1 91.06 275 ASN B CA 1
ATOM 5696 C C . ASN B 1 275 ? 11.562 -3.91 -9.938 1 91.06 275 ASN B C 1
ATOM 5698 O O . ASN B 1 275 ? 12.102 -3.85 -11.039 1 91.06 275 ASN B O 1
ATOM 5702 N N . AS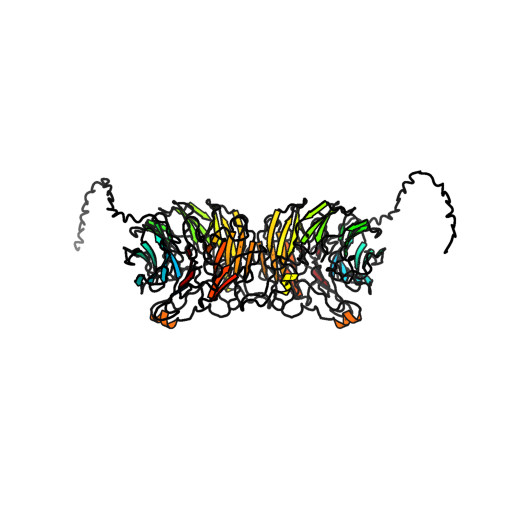N B 1 276 ? 11.562 -2.893 -9.109 1 87.38 276 ASN B N 1
ATOM 5703 C CA . ASN B 1 276 ? 12.016 -1.572 -9.539 1 87.38 276 ASN B CA 1
ATOM 5704 C C . ASN B 1 276 ? 13.5 -1.366 -9.258 1 87.38 276 ASN B C 1
ATOM 5706 O O . ASN B 1 276 ? 14.016 -0.256 -9.406 1 87.38 276 ASN B O 1
ATOM 5710 N N . LYS B 1 277 ? 14.242 -2.287 -8.773 1 76.75 277 LYS B N 1
ATOM 5711 C CA . LYS B 1 277 ? 15.688 -2.156 -8.609 1 76.75 277 LYS B CA 1
ATOM 5712 C C . LYS B 1 277 ? 16.438 -3.24 -9.383 1 76.75 277 LYS B C 1
ATOM 5714 O O . LYS B 1 277 ? 16.047 -4.41 -9.352 1 76.75 277 LYS B O 1
ATOM 5719 N N . PRO B 1 278 ? 17.484 -2.65 -9.914 1 69.94 278 PRO B N 1
ATOM 5720 C CA . PRO B 1 278 ? 18.359 -3.631 -10.562 1 69.94 278 PRO B CA 1
ATOM 5721 C C . PRO B 1 278 ? 19.031 -4.566 -9.57 1 69.94 278 PRO B C 1
ATOM 5723 O O . PRO B 1 278 ? 19.328 -4.168 -8.438 1 69.94 278 PRO B O 1
ATOM 5726 N N . LEU B 1 279 ? 19.219 -5.746 -9.969 1 65.38 279 LEU B N 1
ATOM 5727 C CA . LEU B 1 279 ? 19.859 -6.766 -9.148 1 65.38 279 LEU B CA 1
ATOM 5728 C C . LEU B 1 279 ? 21.156 -6.242 -8.562 1 65.38 279 LEU B C 1
ATOM 5730 O O . LEU B 1 279 ? 21.5 -6.539 -7.41 1 65.38 279 LEU B O 1
ATOM 5734 N N . ALA B 1 280 ? 21.844 -5.465 -9.32 1 64.06 280 ALA B N 1
ATOM 5735 C CA . ALA B 1 280 ? 23.141 -4.934 -8.914 1 64.06 280 ALA B CA 1
ATOM 5736 C C . ALA B 1 280 ? 23 -4.02 -7.695 1 64.06 280 ALA B C 1
ATOM 5738 O O . ALA B 1 280 ? 23.938 -3.883 -6.902 1 64.06 280 ALA B O 1
ATOM 5739 N N . GLU B 1 281 ? 21.859 -3.443 -7.512 1 64 281 GLU B N 1
ATOM 5740 C CA . GLU B 1 281 ? 21.641 -2.471 -6.441 1 64 281 GLU B CA 1
ATOM 5741 C C . GLU B 1 281 ? 21.078 -3.141 -5.191 1 64 281 GLU B C 1
ATOM 5743 O O . GLU B 1 281 ? 21.188 -2.602 -4.09 1 64 281 GLU B O 1
ATOM 5748 N N . ILE B 1 282 ? 20.375 -4.156 -5.387 1 57.66 282 ILE B N 1
ATOM 5749 C CA . ILE B 1 282 ? 19.797 -4.879 -4.254 1 57.66 282 ILE B CA 1
ATOM 5750 C C . ILE B 1 282 ? 20.922 -5.328 -3.314 1 57.66 282 ILE B C 1
ATOM 5752 O O . ILE B 1 282 ? 20.719 -5.391 -2.098 1 57.66 282 ILE B O 1
ATOM 5756 N N . LYS B 1 283 ? 22.094 -5.742 -3.84 1 52.44 283 LYS B N 1
ATOM 5757 C CA . LYS B 1 283 ? 23.234 -6.215 -3.047 1 52.44 283 LYS B CA 1
ATOM 5758 C C . LYS B 1 283 ? 23.734 -5.125 -2.109 1 52.44 283 LYS B C 1
ATOM 5760 O O . LYS B 1 283 ? 24.344 -5.418 -1.075 1 52.44 283 LYS B O 1
ATOM 5765 N N . ASN B 1 284 ? 23.578 -3.852 -2.469 1 48.62 284 ASN B N 1
ATOM 5766 C CA . ASN B 1 284 ? 24.141 -2.754 -1.682 1 48.62 284 ASN B CA 1
ATOM 5767 C C . ASN B 1 284 ? 23.109 -2.199 -0.699 1 48.62 284 ASN B C 1
ATOM 5769 O O . ASN B 1 284 ? 23.297 -1.11 -0.152 1 48.62 284 ASN B O 1
ATOM 5773 N N . LEU B 1 285 ? 22.078 -2.662 -0.739 1 50.56 285 LEU B N 1
ATOM 5774 C CA . LEU B 1 285 ? 21.031 -2.051 0.074 1 50.56 285 LEU B CA 1
ATOM 5775 C C . LEU B 1 285 ? 21.422 -2.037 1.547 1 50.56 285 LEU B C 1
ATOM 5777 O O . LEU B 1 285 ? 21.406 -3.076 2.211 1 50.56 285 LEU B O 1
ATOM 5781 N N . ASP B 1 286 ? 22.594 -1.399 1.755 1 46 286 ASP B N 1
ATOM 5782 C CA . ASP B 1 286 ? 23.219 -0.998 3.012 1 46 286 ASP B CA 1
ATOM 5783 C C . ASP B 1 286 ? 22.172 -0.726 4.086 1 46 286 ASP B C 1
ATOM 5785 O O . ASP B 1 286 ? 21 -0.508 3.771 1 46 286 ASP B O 1
ATOM 5789 N N . ALA B 1 287 ? 22.781 -0.467 5.398 1 48.06 287 ALA B N 1
ATOM 5790 C CA . ALA B 1 287 ? 22.531 -0.22 6.816 1 48.06 287 ALA B CA 1
ATOM 5791 C C . ALA B 1 287 ? 21.578 0.965 7.012 1 48.06 287 ALA B C 1
ATOM 5793 O O . ALA B 1 287 ? 21.938 2.105 6.699 1 48.06 287 ALA B O 1
ATOM 5794 N N . THR B 1 288 ? 20.391 0.635 6.73 1 50.88 288 THR B N 1
ATOM 5795 C CA . THR B 1 288 ? 19.234 1.472 7.039 1 50.88 288 THR B CA 1
ATOM 5796 C C . THR B 1 288 ? 19.406 2.174 8.383 1 50.88 288 THR B C 1
ATOM 5798 O O . THR B 1 288 ? 20.219 1.744 9.203 1 50.88 288 THR B O 1
ATOM 5801 N N . VAL B 1 289 ? 19.141 3.43 8.398 1 53.62 289 VAL B N 1
ATOM 5802 C CA . VAL B 1 289 ? 18.938 4.227 9.609 1 53.62 289 VAL B CA 1
ATOM 5803 C C . VAL B 1 289 ? 18.188 3.416 10.648 1 53.62 289 VAL B C 1
ATOM 5805 O O . VAL B 1 289 ? 17.141 2.822 10.352 1 53.62 289 VAL B O 1
ATOM 5808 N N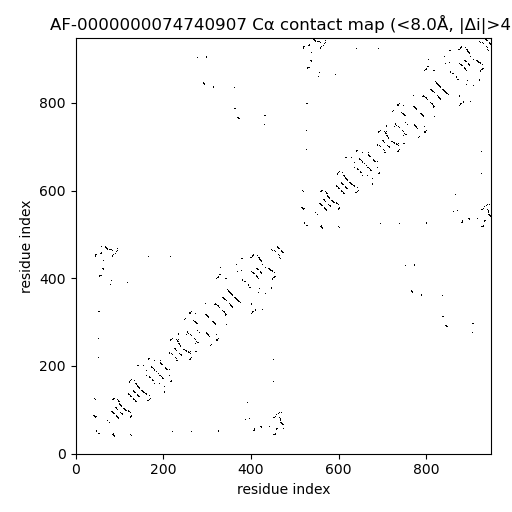 . PRO B 1 290 ? 18.875 3.174 11.789 1 55.66 290 PRO B N 1
ATOM 5809 C CA . PRO B 1 290 ? 18.125 2.498 12.859 1 55.66 290 PRO B CA 1
ATOM 5810 C C . PRO B 1 290 ? 16.672 2.945 12.938 1 55.66 290 PRO B C 1
ATOM 5812 O O . PRO B 1 290 ? 16.375 4.137 12.82 1 55.66 290 PRO B O 1
ATOM 5815 N N . GLY B 1 291 ? 15.82 2.033 12.992 1 59.03 291 GLY B N 1
ATOM 5816 C CA . GLY B 1 291 ? 14.406 2.312 13.133 1 59.03 291 GLY B CA 1
ATOM 5817 C C . GLY B 1 291 ? 13.672 2.344 11.805 1 59.03 291 GLY B C 1
ATOM 5818 O O . GLY B 1 291 ? 12.438 2.402 11.773 1 59.03 291 GLY B O 1
ATOM 5819 N N . PHE B 1 292 ? 14.586 2.455 10.82 1 62.5 292 PHE B N 1
ATOM 5820 C CA . PHE B 1 292 ? 13.938 2.4 9.516 1 62.5 292 PHE B CA 1
ATOM 5821 C C . PHE B 1 292 ? 13.781 0.958 9.047 1 62.5 292 PHE B C 1
ATOM 5823 O O . PHE B 1 292 ? 14.672 0.13 9.258 1 62.5 292 PHE B O 1
ATOM 5830 N N . PRO B 1 293 ? 12.469 0.653 8.664 1 60.72 293 PRO B N 1
ATOM 5831 C CA . PRO B 1 293 ? 12.305 -0.709 8.148 1 60.72 293 PRO B CA 1
ATOM 5832 C C . PRO B 1 293 ? 13.344 -1.069 7.094 1 60.72 293 PRO B C 1
ATOM 5834 O O . PRO B 1 293 ? 13.82 -0.193 6.367 1 60.72 293 PRO B O 1
ATOM 5837 N N . ARG B 1 294 ? 13.805 -2.309 7.289 1 57.53 294 ARG B N 1
ATOM 5838 C CA . ARG B 1 294 ? 14.727 -2.855 6.305 1 57.53 294 ARG B CA 1
ATOM 5839 C C . ARG B 1 294 ? 14.18 -2.691 4.891 1 57.53 294 ARG B C 1
ATOM 5841 O O . ARG B 1 294 ? 12.969 -2.564 4.695 1 57.53 294 ARG B O 1
ATOM 5848 N N . ASP B 1 295 ? 15.062 -2.75 4.008 1 56.66 295 ASP B N 1
ATOM 5849 C CA . ASP B 1 295 ? 14.938 -2.43 2.588 1 56.66 295 ASP B CA 1
ATOM 5850 C C . ASP B 1 295 ? 13.797 -3.217 1.943 1 56.66 295 ASP B C 1
ATOM 5852 O O . ASP B 1 295 ? 13.766 -4.445 2.023 1 56.66 295 ASP B O 1
ATOM 5856 N N . THR B 1 296 ? 12.648 -2.541 1.723 1 66.81 296 THR B N 1
ATOM 5857 C CA . THR B 1 296 ? 11.633 -3.074 0.818 1 66.81 296 THR B CA 1
ATOM 5858 C C . THR B 1 296 ? 11.883 -2.604 -0.612 1 66.81 296 THR B C 1
ATOM 5860 O O . THR B 1 296 ? 12.25 -1.446 -0.836 1 66.81 296 THR B O 1
ATOM 5863 N N . ASN B 1 297 ? 12.125 -3.592 -1.522 1 76.44 297 ASN B N 1
ATOM 5864 C CA . ASN B 1 297 ? 12.203 -3.27 -2.943 1 76.44 297 ASN B CA 1
ATOM 5865 C C . ASN B 1 297 ? 10.812 -3.164 -3.564 1 76.44 297 ASN B C 1
ATOM 5867 O O . ASN B 1 297 ? 10.102 -4.164 -3.678 1 76.44 297 ASN B O 1
ATOM 5871 N N . PRO B 1 298 ? 10.492 -1.902 -3.926 1 85.62 298 PRO B N 1
ATOM 5872 C CA . PRO B 1 298 ? 9.188 -1.785 -4.574 1 85.62 298 PRO B CA 1
ATOM 5873 C C . PRO B 1 298 ? 9.156 -2.449 -5.949 1 85.62 298 PRO B C 1
ATOM 5875 O O . PRO B 1 298 ? 10.195 -2.824 -6.488 1 85.62 298 PRO B O 1
ATOM 5878 N N . GLY B 1 299 ? 7.988 -2.752 -6.379 1 93.19 299 GLY B N 1
ATOM 5879 C CA . GLY B 1 299 ? 7.77 -3.221 -7.738 1 93.19 299 GLY B CA 1
ATOM 5880 C C . GLY B 1 299 ? 6.777 -2.371 -8.508 1 93.19 299 GLY B C 1
ATOM 5881 O O . GLY B 1 299 ? 6.465 -1.25 -8.102 1 93.19 299 GLY B O 1
ATOM 5882 N N . THR B 1 300 ? 6.504 -2.807 -9.68 1 95.56 300 THR B N 1
ATOM 5883 C CA . THR B 1 300 ? 5.512 -2.164 -10.531 1 95.56 300 THR B CA 1
ATOM 5884 C C . THR B 1 300 ? 4.547 -3.195 -11.109 1 95.56 300 THR B C 1
ATOM 5886 O O . THR B 1 300 ? 4.961 -4.266 -11.547 1 95.56 300 THR B O 1
ATOM 5889 N N . LEU B 1 301 ? 3.277 -2.914 -10.984 1 97.62 301 LEU B N 1
ATOM 5890 C CA . LEU B 1 301 ? 2.219 -3.604 -11.711 1 97.62 301 LEU B CA 1
ATOM 5891 C C . LEU B 1 301 ? 1.729 -2.762 -12.883 1 97.62 301 LEU B C 1
ATOM 5893 O O . LEU B 1 301 ? 1.306 -1.618 -12.703 1 97.62 301 LEU B O 1
ATOM 5897 N N . SER B 1 302 ? 1.829 -3.367 -14.078 1 97.94 302 SER B N 1
ATOM 5898 C CA . SER B 1 302 ? 1.451 -2.662 -15.297 1 97.94 302 SER B CA 1
ATOM 5899 C C . SER B 1 302 ? 0.31 -3.375 -16.016 1 97.94 302 SER B C 1
ATOM 5901 O O . SER B 1 302 ? 0.244 -4.605 -16.016 1 97.94 302 SER B O 1
ATOM 5903 N N . ALA B 1 303 ? -0.52 -2.572 -16.625 1 98.56 303 ALA B N 1
ATOM 5904 C CA . ALA B 1 303 ? -1.584 -3.102 -17.469 1 98.56 303 ALA B CA 1
ATOM 5905 C C . ALA B 1 303 ? -1.408 -2.648 -18.922 1 98.56 303 ALA B C 1
ATOM 5907 O O . ALA B 1 303 ? -1.307 -1.449 -19.188 1 98.56 303 ALA B O 1
ATOM 5908 N N . TYR B 1 304 ? -1.392 -3.615 -19.797 1 98.56 304 TYR B N 1
ATOM 5909 C CA . TYR B 1 304 ? -1.284 -3.371 -21.234 1 98.56 304 TYR B CA 1
ATOM 5910 C C . TYR B 1 304 ? -2.527 -3.863 -21.969 1 98.56 304 TYR B C 1
ATOM 5912 O O . TYR B 1 304 ? -3.125 -4.867 -21.578 1 98.56 304 TYR B O 1
ATOM 5920 N N . ASP B 1 305 ? -2.883 -3.164 -23.047 1 98.38 305 ASP B N 1
ATOM 5921 C CA . ASP B 1 305 ? -3.904 -3.75 -23.906 1 98.38 305 ASP B CA 1
ATOM 5922 C C . ASP B 1 305 ? -3.301 -4.797 -24.844 1 98.38 305 ASP B C 1
ATOM 5924 O O . ASP B 1 305 ? -2.098 -5.062 -24.797 1 98.38 305 ASP B O 1
ATOM 5928 N N . LEU B 1 306 ? -4.113 -5.469 -25.625 1 97.5 306 LEU B N 1
ATOM 5929 C CA . LEU B 1 306 ? -3.676 -6.598 -26.438 1 97.5 306 LEU B CA 1
ATOM 5930 C C . LEU B 1 306 ? -2.768 -6.133 -27.578 1 97.5 306 LEU B C 1
ATOM 5932 O O . LEU B 1 306 ? -2.121 -6.949 -28.234 1 97.5 306 LEU B O 1
ATOM 5936 N N . ASP B 1 307 ? -2.643 -4.824 -27.734 1 97.75 307 ASP B N 1
ATOM 5937 C CA . ASP B 1 307 ? -1.749 -4.273 -28.75 1 97.75 307 ASP B CA 1
ATOM 5938 C C . ASP B 1 307 ? -0.425 -3.826 -28.125 1 97.75 307 ASP B C 1
ATOM 5940 O O . ASP B 1 307 ? 0.452 -3.316 -28.828 1 97.75 307 ASP B O 1
ATOM 5944 N N . GLY B 1 308 ? -0.316 -3.98 -26.875 1 97.81 308 GLY B N 1
ATOM 5945 C CA . GLY B 1 308 ? 0.947 -3.697 -26.203 1 97.81 308 GLY B CA 1
ATOM 5946 C C . GLY B 1 308 ? 1.04 -2.277 -25.688 1 97.81 308 GLY B C 1
ATOM 5947 O O . GLY B 1 308 ? 2.109 -1.837 -25.25 1 97.81 308 GLY B O 1
ATOM 5948 N N . ASN B 1 309 ? -0.075 -1.545 -25.75 1 98.12 309 ASN B N 1
ATOM 5949 C CA . ASN B 1 309 ? -0.079 -0.188 -25.219 1 98.12 309 ASN B CA 1
ATOM 5950 C C . ASN B 1 309 ? -0.313 -0.183 -23.703 1 98.12 309 ASN B C 1
ATOM 5952 O O . ASN B 1 309 ? -1.228 -0.847 -23.219 1 98.12 309 ASN B O 1
ATOM 5956 N N . LEU B 1 310 ? 0.531 0.582 -23.031 1 97.94 310 LEU B N 1
ATOM 5957 C CA . LEU B 1 310 ? 0.367 0.74 -21.594 1 97.94 310 LEU B CA 1
ATOM 5958 C C . LEU B 1 310 ? -0.906 1.516 -21.266 1 97.94 310 LEU B C 1
ATOM 5960 O O . LEU B 1 310 ? -1.126 2.605 -21.812 1 97.94 310 LEU B O 1
ATOM 5964 N N . LYS B 1 311 ? -1.738 0.982 -20.406 1 97.69 311 LYS B N 1
ATOM 5965 C CA . LYS B 1 311 ? -2.965 1.649 -19.984 1 97.69 311 LYS B CA 1
ATOM 5966 C C . LYS B 1 311 ? -2.791 2.303 -18.609 1 97.69 311 LYS B C 1
ATOM 5968 O O . LYS B 1 311 ? -3.215 3.441 -18.406 1 97.69 311 LYS B O 1
ATOM 5973 N N . TRP B 1 312 ? -2.176 1.633 -17.703 1 96.62 312 TRP B N 1
ATOM 5974 C CA . TRP B 1 312 ? -1.861 2.209 -16.406 1 96.62 312 TRP B CA 1
ATOM 5975 C C . TRP B 1 312 ? -0.73 1.44 -15.719 1 96.62 312 TRP B C 1
ATOM 5977 O O . TRP B 1 312 ? -0.391 0.33 -16.141 1 96.62 312 TRP B O 1
ATOM 5987 N N . GLN B 1 313 ? -0.146 2.055 -14.773 1 95.62 313 GLN B N 1
ATOM 5988 C CA . GLN B 1 313 ? 0.889 1.461 -13.93 1 95.62 313 GLN B CA 1
ATOM 5989 C C . GLN B 1 313 ? 0.77 1.943 -12.492 1 95.62 313 GLN B C 1
ATOM 5991 O O . GLN B 1 313 ? 0.392 3.092 -12.242 1 95.62 313 GLN B O 1
ATOM 5996 N N . VAL B 1 314 ? 1.052 1.021 -11.594 1 95.75 314 VAL B N 1
ATOM 5997 C CA . VAL B 1 314 ? 1.086 1.393 -10.18 1 95.75 314 VAL B CA 1
ATOM 5998 C C . VAL B 1 314 ? 2.334 0.808 -9.523 1 95.75 314 VAL B C 1
ATOM 6000 O O . VAL B 1 314 ? 2.791 -0.275 -9.898 1 95.75 314 VAL B O 1
ATOM 6003 N N . THR B 1 315 ? 2.871 1.569 -8.562 1 93.75 315 THR B N 1
ATOM 6004 C CA . THR B 1 315 ? 3.951 1.058 -7.723 1 93.75 315 THR B CA 1
ATOM 6005 C C . THR B 1 315 ? 3.41 0.079 -6.684 1 93.75 315 THR B C 1
ATOM 6007 O O . THR B 1 315 ? 2.363 0.323 -6.078 1 93.75 315 THR B O 1
ATOM 6010 N N . THR B 1 316 ? 4.047 -1.049 -6.555 1 94.25 316 THR B N 1
ATOM 6011 C CA . THR B 1 316 ? 3.787 -1.938 -5.426 1 94.25 316 THR B CA 1
ATOM 6012 C C . THR B 1 316 ? 4.805 -1.71 -4.312 1 94.25 316 THR B C 1
ATOM 6014 O O . THR B 1 316 ? 6.008 -1.616 -4.57 1 94.25 316 THR B O 1
ATOM 6017 N N . PRO B 1 317 ? 4.379 -1.58 -3.094 1 88.5 317 PRO B N 1
ATOM 6018 C CA . PRO B 1 317 ? 5.293 -1.206 -2.012 1 88.5 317 PRO B CA 1
ATOM 6019 C C . PRO B 1 317 ? 6.316 -2.295 -1.701 1 88.5 317 PRO B C 1
ATOM 6021 O O . PRO B 1 317 ? 7.309 -2.037 -1.013 1 88.5 317 PRO B O 1
ATOM 6024 N N . LYS B 1 318 ? 6.09 -3.494 -2.096 1 88.94 318 LYS B N 1
ATOM 6025 C CA . LYS B 1 318 ? 6.984 -4.645 -1.999 1 88.94 318 LYS B CA 1
ATOM 6026 C C . LYS B 1 318 ? 7.098 -5.367 -3.338 1 88.94 318 LYS B C 1
ATOM 6028 O O . LYS B 1 318 ? 6.297 -5.137 -4.246 1 88.94 318 LYS B O 1
ATOM 6033 N N . PRO B 1 319 ? 8.109 -6.227 -3.445 1 90.06 319 PRO B N 1
ATOM 6034 C CA . PRO B 1 319 ? 8.289 -6.938 -4.715 1 90.06 319 PRO B CA 1
ATOM 6035 C C . PRO B 1 319 ? 7.082 -7.793 -5.086 1 90.06 319 PRO B C 1
ATOM 6037 O O . PRO B 1 319 ? 6.586 -8.562 -4.258 1 90.06 319 PRO B O 1
ATOM 6040 N N . PRO B 1 320 ? 6.609 -7.613 -6.316 1 93.56 320 PRO B N 1
ATOM 6041 C CA . PRO B 1 320 ? 5.574 -8.5 -6.848 1 93.56 320 PRO B CA 1
ATOM 6042 C C . PRO B 1 320 ? 6.152 -9.758 -7.496 1 93.56 320 PRO B C 1
ATOM 6044 O O . PRO B 1 320 ? 6.199 -9.859 -8.727 1 93.56 320 PRO B O 1
ATOM 6047 N N . ASN B 1 321 ? 6.406 -10.758 -6.715 1 90.56 321 ASN B N 1
ATOM 6048 C CA . ASN B 1 321 ? 7.152 -11.922 -7.188 1 90.56 321 ASN B CA 1
ATOM 6049 C C . ASN B 1 321 ? 6.246 -13.133 -7.379 1 90.56 321 ASN B C 1
ATOM 6051 O O . ASN B 1 321 ? 6.684 -14.273 -7.227 1 90.56 321 ASN B O 1
ATOM 6055 N N . ASN B 1 322 ? 4.988 -12.93 -7.633 1 91 322 ASN B N 1
ATOM 6056 C CA . ASN B 1 322 ? 4.02 -13.961 -7.992 1 91 322 ASN B CA 1
ATOM 6057 C C . ASN B 1 322 ? 3.182 -13.547 -9.195 1 91 322 ASN B C 1
ATOM 6059 O O . ASN B 1 322 ? 3.043 -12.359 -9.484 1 91 322 ASN B O 1
ATOM 6063 N N . ALA B 1 323 ? 2.691 -14.594 -9.852 1 89.88 323 ALA B N 1
ATOM 6064 C CA . ALA B 1 323 ? 1.698 -14.289 -10.883 1 89.88 323 ALA B CA 1
ATOM 6065 C C . ALA B 1 323 ? 0.419 -13.734 -10.266 1 89.88 323 ALA B C 1
ATOM 6067 O O . ALA B 1 323 ? -0.1 -14.289 -9.289 1 89.88 323 ALA B O 1
ATOM 6068 N N . PRO B 1 324 ? -0.126 -12.688 -10.859 1 96.06 324 PRO B N 1
ATOM 6069 C CA . PRO B 1 324 ? -1.427 -12.227 -10.367 1 96.06 324 PRO B CA 1
ATOM 6070 C C . PRO B 1 324 ? -2.582 -13.102 -10.859 1 96.06 324 PRO B C 1
ATOM 6072 O O . PRO B 1 324 ? -2.393 -13.953 -11.727 1 96.06 324 PRO B O 1
ATOM 6075 N N . ALA B 1 325 ? -3.693 -12.984 -10.234 1 97.56 325 ALA B N 1
ATOM 6076 C CA . ALA B 1 325 ? -4.977 -13.492 -10.719 1 97.56 325 ALA B CA 1
ATOM 6077 C C . ALA B 1 325 ? -5.953 -12.344 -10.977 1 97.56 325 ALA B C 1
ATOM 6079 O O . ALA B 1 325 ? -5.996 -11.375 -10.219 1 97.56 325 ALA B O 1
ATOM 6080 N N . VAL B 1 326 ? -6.711 -12.477 -12.055 1 98.38 326 VAL B N 1
ATOM 6081 C CA . VAL B 1 326 ? -7.625 -11.398 -12.414 1 98.38 326 VAL B CA 1
ATOM 6082 C C . VAL B 1 326 ? -9.047 -11.938 -12.5 1 98.38 326 VAL B C 1
ATOM 6084 O O . VAL B 1 326 ? -9.352 -12.781 -13.344 1 98.38 326 VAL B O 1
ATOM 6087 N N . GLY B 1 327 ? -9.898 -11.414 -11.641 1 98.19 327 GLY B N 1
ATOM 6088 C CA . GLY B 1 327 ? -11.281 -11.859 -11.641 1 98.19 327 GLY B CA 1
ATOM 6089 C C . GLY B 1 327 ? -12.172 -11.047 -10.727 1 98.19 327 GLY B C 1
ATOM 6090 O O . GLY B 1 327 ? -11.734 -10.047 -10.156 1 98.19 327 GLY B O 1
ATOM 6091 N N . LYS B 1 328 ? -13.438 -11.453 -10.727 1 97.62 328 LYS B N 1
ATOM 6092 C CA . LYS B 1 328 ? -14.375 -10.852 -9.781 1 97.62 328 LYS B CA 1
ATOM 6093 C C . LYS B 1 328 ? -14.133 -11.375 -8.367 1 97.62 328 LYS B C 1
ATOM 6095 O O . LYS B 1 328 ? -13.922 -12.57 -8.164 1 97.62 328 LYS B O 1
ATOM 6100 N N . ILE B 1 329 ? -14.094 -10.461 -7.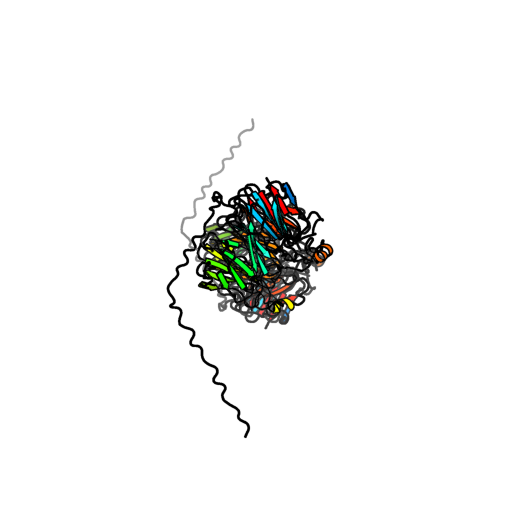422 1 97.94 329 ILE B N 1
ATOM 6101 C CA . ILE B 1 329 ? -13.906 -10.875 -6.035 1 97.94 329 ILE B CA 1
ATOM 6102 C C . ILE B 1 329 ? -15.102 -10.438 -5.195 1 97.94 329 ILE B C 1
ATOM 6104 O O . ILE B 1 329 ? -15.836 -9.523 -5.578 1 97.94 329 ILE B O 1
ATOM 6108 N N . HIS B 1 330 ? -15.266 -11.07 -4.129 1 95.06 330 HIS B N 1
ATOM 6109 C CA . HIS B 1 330 ? -16.406 -10.852 -3.254 1 95.06 330 HIS B CA 1
ATOM 6110 C C . HIS B 1 330 ? -16.469 -9.398 -2.779 1 95.06 330 HIS B C 1
ATOM 6112 O O . HIS B 1 330 ? -15.453 -8.852 -2.326 1 95.06 330 HIS B O 1
ATOM 6118 N N . GLY B 1 331 ? -17.609 -8.805 -2.92 1 90.19 331 GLY B N 1
ATOM 6119 C CA . GLY B 1 331 ? -17.875 -7.508 -2.318 1 90.19 331 GLY B CA 1
ATOM 6120 C C . GLY B 1 331 ? -17.5 -6.348 -3.225 1 90.19 331 GLY B C 1
ATOM 6121 O O . GLY B 1 331 ? -17.797 -5.191 -2.912 1 90.19 331 GLY B O 1
ATOM 6122 N N . TRP B 1 332 ? -16.844 -6.586 -4.316 1 94.19 332 TRP B N 1
ATOM 6123 C CA . TRP B 1 332 ? -16.391 -5.488 -5.156 1 94.19 332 TRP B CA 1
ATOM 6124 C C . TRP B 1 332 ? -16.891 -5.641 -6.586 1 94.19 332 TRP B C 1
ATOM 6126 O O . TRP B 1 332 ? -16.938 -6.75 -7.121 1 94.19 332 TRP B O 1
ATOM 6136 N N . ASP B 1 333 ? -17.266 -4.57 -7.223 1 94.25 333 ASP B N 1
ATOM 6137 C CA . ASP B 1 333 ? -17.75 -4.582 -8.594 1 94.25 333 ASP B CA 1
ATOM 6138 C C . ASP B 1 333 ? -16.594 -4.594 -9.594 1 94.25 333 ASP B C 1
ATOM 6140 O O . ASP B 1 333 ? -15.547 -3.994 -9.352 1 94.25 333 ASP B O 1
ATOM 6144 N N . GLY B 1 334 ? -16.875 -5.266 -10.703 1 96.44 334 GLY B N 1
ATOM 6145 C CA . GLY B 1 334 ? -15.875 -5.305 -11.742 1 96.44 334 GLY B CA 1
ATOM 6146 C C . GLY B 1 334 ? -14.75 -6.281 -11.453 1 96.44 334 GLY B C 1
ATOM 6147 O O . GLY B 1 334 ? -14.82 -7.047 -10.492 1 96.44 334 GLY B O 1
ATOM 6148 N N . LEU B 1 335 ? -13.766 -6.266 -12.297 1 98.12 335 LEU B N 1
ATOM 6149 C CA . LEU B 1 335 ? -12.641 -7.18 -12.156 1 98.12 335 LEU B CA 1
ATOM 6150 C C . LEU B 1 335 ? -11.578 -6.605 -11.219 1 98.12 335 LEU B C 1
ATOM 6152 O O . LEU B 1 335 ? -11.43 -5.387 -11.125 1 98.12 335 LEU B O 1
ATOM 6156 N N . SER B 1 336 ? -10.961 -7.465 -10.523 1 98.56 336 SER B N 1
ATOM 6157 C CA . SER B 1 336 ? -9.836 -7.109 -9.664 1 98.56 336 SER B CA 1
ATOM 6158 C C . SER B 1 336 ? -8.578 -7.871 -10.062 1 98.56 336 SER B C 1
ATOM 6160 O O . SER B 1 336 ? -8.656 -8.969 -10.625 1 98.56 336 SER B O 1
ATOM 6162 N N . VAL B 1 337 ? -7.43 -7.262 -9.844 1 98.62 337 VAL B N 1
ATOM 6163 C CA . VAL B 1 337 ? -6.133 -7.926 -9.922 1 98.62 337 VAL B CA 1
ATOM 6164 C C . VAL B 1 337 ? -5.641 -8.266 -8.516 1 98.62 337 VAL B C 1
ATOM 6166 O O . VAL B 1 337 ? -5.344 -7.375 -7.723 1 98.62 337 VAL B O 1
ATOM 6169 N N . ILE B 1 338 ? -5.613 -9.555 -8.195 1 98.75 338 ILE B N 1
ATOM 6170 C CA . ILE B 1 338 ? -5.02 -10.008 -6.941 1 98.75 338 ILE B CA 1
ATOM 6171 C C . ILE B 1 338 ? -3.502 -10.094 -7.09 1 98.75 338 ILE B C 1
ATOM 6173 O O . ILE B 1 338 ? -2.994 -10.883 -7.887 1 98.75 338 ILE B O 1
ATOM 6177 N N . MET B 1 339 ? -2.756 -9.258 -6.352 1 98 339 MET B N 1
ATOM 6178 C CA . MET B 1 339 ? -1.302 -9.18 -6.457 1 98 339 MET B CA 1
ATOM 6179 C C . MET B 1 339 ? -0.641 -9.445 -5.109 1 98 339 MET B C 1
ATOM 6181 O O . MET B 1 339 ? -0.5 -8.531 -4.293 1 98 339 MET B O 1
ATOM 6185 N N . PRO B 1 340 ? -0.156 -10.703 -4.898 1 96.56 340 PRO B N 1
ATOM 6186 C CA . PRO B 1 340 ? 0.717 -10.914 -3.74 1 96.56 340 PRO B CA 1
ATOM 6187 C C . PRO B 1 340 ? 2.029 -10.141 -3.844 1 96.56 340 PRO B C 1
ATOM 6189 O O . PRO B 1 340 ? 2.623 -10.062 -4.922 1 96.56 340 PRO B O 1
ATOM 6192 N N . ILE B 1 341 ? 2.436 -9.523 -2.771 1 93.31 341 ILE B N 1
ATOM 6193 C CA . ILE B 1 341 ? 3.693 -8.781 -2.703 1 93.31 341 ILE B CA 1
ATOM 6194 C C . ILE B 1 341 ? 4.461 -9.188 -1.447 1 93.31 341 ILE B C 1
ATOM 6196 O O . ILE B 1 341 ? 3.873 -9.352 -0.377 1 93.31 341 ILE B O 1
ATOM 6200 N N . CYS B 1 342 ? 5.754 -9.438 -1.606 1 90.06 342 CYS B N 1
ATOM 6201 C CA . CYS B 1 342 ? 6.539 -9.938 -0.483 1 90.06 342 CYS B CA 1
ATOM 6202 C C . CYS B 1 342 ? 8.008 -9.562 -0.632 1 90.06 342 CYS B C 1
ATOM 6204 O O . CYS B 1 342 ? 8.586 -9.727 -1.706 1 90.06 342 CYS B O 1
ATOM 6206 N N . GLN B 1 343 ? 8.594 -9.062 0.521 1 76.19 343 GLN B N 1
ATOM 6207 C CA . GLN B 1 343 ? 10.047 -8.953 0.595 1 76.19 343 GLN B CA 1
ATOM 6208 C C . GLN B 1 343 ? 10.688 -10.297 0.928 1 76.19 343 GLN B C 1
ATOM 6210 O O . GLN B 1 343 ? 10.422 -10.867 1.985 1 76.19 343 GLN B O 1
ATOM 6215 N N . GLN B 1 344 ? 11.164 -11 0.035 1 69.56 344 GLN B N 1
ATOM 6216 C CA . GLN B 1 344 ? 11.617 -12.367 0.26 1 69.56 344 GLN B CA 1
ATOM 6217 C C . GLN B 1 344 ? 12.977 -12.391 0.955 1 69.56 344 GLN B C 1
ATOM 6219 O O . GLN B 1 344 ? 13.797 -11.492 0.754 1 69.56 344 GLN B O 1
ATOM 6224 N N . ALA B 1 345 ? 13.031 -13.445 1.83 1 63.91 345 ALA B N 1
ATOM 6225 C CA . ALA B 1 345 ? 14.281 -14.078 2.238 1 63.91 345 ALA B CA 1
ATOM 6226 C C . ALA B 1 345 ? 14.914 -13.336 3.412 1 63.91 345 ALA B C 1
ATOM 6228 O O . ALA B 1 345 ? 16.125 -13.062 3.406 1 63.91 345 ALA B O 1
ATOM 6229 N N . TYR B 1 346 ? 14.172 -12.758 4.281 1 72 346 TYR B N 1
ATOM 6230 C CA . TYR B 1 346 ? 14.828 -12.422 5.539 1 72 346 TYR B CA 1
ATOM 6231 C C . TYR B 1 346 ? 13.852 -12.508 6.707 1 72 346 TYR B C 1
ATOM 6233 O O . TYR B 1 346 ? 12.648 -12.312 6.527 1 72 346 TYR B O 1
ATOM 6241 N N . GLN B 1 347 ? 14.438 -12.938 7.766 1 79.5 347 GLN B N 1
ATOM 6242 C CA . GLN B 1 347 ? 13.648 -13.023 8.992 1 79.5 347 GLN B CA 1
ATOM 6243 C C . GLN B 1 347 ? 12.969 -11.695 9.305 1 79.5 347 GLN B C 1
ATOM 6245 O O . GLN B 1 347 ? 13.602 -10.641 9.273 1 79.5 347 GLN B O 1
ATOM 6250 N N . GLY B 1 348 ? 11.664 -11.742 9.484 1 77.69 348 GLY B N 1
ATOM 6251 C CA . GLY B 1 348 ? 10.906 -10.547 9.805 1 77.69 348 GLY B CA 1
ATOM 6252 C C . GLY B 1 348 ? 10.266 -9.891 8.594 1 77.69 348 GLY B C 1
ATOM 6253 O O . GLY B 1 348 ? 9.508 -8.93 8.727 1 77.69 348 GLY B O 1
ATOM 6254 N N . ALA B 1 349 ? 10.516 -10.477 7.449 1 78.81 349 ALA B N 1
ATOM 6255 C CA . ALA B 1 349 ? 9.938 -9.922 6.23 1 78.81 349 ALA B CA 1
ATOM 6256 C C . ALA B 1 349 ? 8.414 -10.008 6.258 1 78.81 349 ALA B C 1
ATOM 6258 O O . ALA B 1 349 ? 7.848 -11.008 6.715 1 78.81 349 ALA B O 1
ATOM 6259 N N . THR B 1 350 ? 7.801 -8.922 5.793 1 80.88 350 THR B N 1
ATOM 6260 C CA . THR B 1 350 ? 6.344 -8.883 5.734 1 80.88 350 THR B CA 1
ATOM 6261 C C . THR B 1 350 ? 5.852 -9.195 4.324 1 80.88 350 THR B C 1
ATOM 6263 O O . THR B 1 350 ? 6.484 -8.797 3.34 1 80.88 350 THR B O 1
ATOM 6266 N N . CYS B 1 351 ? 4.762 -9.93 4.25 1 89.94 351 CYS B N 1
ATOM 6267 C CA . CYS B 1 351 ? 4.133 -10.328 3 1 89.94 351 CYS B CA 1
ATOM 6268 C C . CYS B 1 351 ? 2.65 -9.961 2.994 1 89.94 351 CYS B C 1
ATOM 6270 O O . CYS B 1 351 ? 1.928 -10.273 3.941 1 89.94 351 CYS B O 1
ATOM 6272 N N . ASP B 1 352 ? 2.256 -9.312 1.903 1 91.94 352 ASP B N 1
ATOM 6273 C CA . ASP B 1 352 ? 0.87 -8.867 1.813 1 91.94 352 ASP B CA 1
ATOM 6274 C C . ASP B 1 352 ? 0.227 -9.328 0.507 1 91.94 352 ASP B C 1
ATOM 6276 O O . ASP B 1 352 ? 0.917 -9.812 -0.392 1 91.94 352 ASP B O 1
ATOM 6280 N N . VAL B 1 353 ? -1.075 -9.289 0.525 1 96.38 353 VAL B N 1
ATOM 6281 C CA . VAL B 1 353 ? -1.861 -9.477 -0.689 1 96.38 353 VAL B CA 1
ATOM 6282 C C . VAL B 1 353 ? -2.691 -8.227 -0.968 1 96.38 353 VAL B C 1
ATOM 6284 O O . VAL B 1 353 ? -3.463 -7.781 -0.114 1 96.38 353 VAL B O 1
ATOM 6287 N N . TYR B 1 354 ? -2.467 -7.652 -2.137 1 96.94 354 TYR B N 1
ATOM 6288 C CA . TYR B 1 354 ? -3.223 -6.477 -2.551 1 96.94 354 TYR B CA 1
ATOM 6289 C C . TYR B 1 354 ? -4.223 -6.828 -3.648 1 96.94 354 TYR B C 1
ATOM 6291 O O . TYR B 1 354 ? -3.902 -7.594 -4.562 1 96.94 354 TYR B O 1
ATOM 6299 N N . ALA B 1 355 ? -5.414 -6.297 -3.547 1 98.31 355 ALA B N 1
ATOM 6300 C CA . ALA B 1 355 ? -6.379 -6.336 -4.645 1 98.31 355 ALA B CA 1
ATOM 6301 C C . ALA B 1 355 ? -6.547 -4.953 -5.273 1 98.31 355 ALA B C 1
ATOM 6303 O O . ALA B 1 355 ? -6.863 -3.984 -4.578 1 98.31 355 ALA B O 1
ATOM 6304 N N . HIS B 1 356 ? -6.332 -4.91 -6.539 1 98.25 356 HIS B N 1
ATOM 6305 C CA . HIS B 1 356 ? -6.492 -3.67 -7.297 1 98.25 356 HIS B CA 1
ATOM 6306 C C . HIS B 1 356 ? -7.695 -3.748 -8.227 1 98.25 356 HIS B C 1
ATOM 6308 O O . HIS B 1 356 ? -8.031 -4.824 -8.734 1 98.25 356 HIS B O 1
ATOM 6314 N N . ASP B 1 357 ? -8.32 -2.586 -8.453 1 97.94 357 ASP B N 1
ATOM 6315 C CA . ASP B 1 357 ? -9.258 -2.494 -9.57 1 97.94 357 ASP B CA 1
ATOM 6316 C C . ASP B 1 357 ? -8.555 -2.742 -10.906 1 97.94 357 ASP B C 1
ATOM 6318 O O . ASP B 1 357 ? -7.57 -2.076 -11.219 1 97.94 357 ASP B O 1
ATOM 6322 N N . ALA B 1 358 ? -9.07 -3.668 -11.672 1 98.38 358 ALA B N 1
ATOM 6323 C CA . ALA B 1 358 ? -8.352 -4.121 -12.859 1 98.38 358 ALA B CA 1
ATOM 6324 C C . ALA B 1 358 ? -8.305 -3.021 -13.922 1 98.38 358 ALA B C 1
ATOM 6326 O O . ALA B 1 358 ? -7.359 -2.957 -14.711 1 98.38 358 ALA B O 1
ATOM 6327 N N . ASP B 1 359 ? -9.281 -2.16 -13.953 1 97.62 359 ASP B N 1
ATOM 6328 C CA . ASP B 1 359 ? -9.359 -1.162 -15.016 1 97.62 359 ASP B CA 1
ATOM 6329 C C . ASP B 1 359 ? -8.539 0.08 -14.672 1 97.62 359 ASP B C 1
ATOM 6331 O O . ASP B 1 359 ? -8.031 0.765 -15.555 1 97.62 359 ASP B O 1
ATOM 6335 N N . SER B 1 360 ? -8.383 0.336 -13.328 1 95.81 360 SER B N 1
ATOM 6336 C CA . SER B 1 360 ? -7.801 1.62 -12.953 1 95.81 360 SER B CA 1
ATOM 6337 C C . SER B 1 360 ? -6.48 1.435 -12.211 1 95.81 360 SER B C 1
ATOM 6339 O O . SER B 1 360 ? -5.688 2.371 -12.102 1 95.81 360 SER B O 1
ATOM 6341 N N . GLY B 1 361 ? -6.285 0.35 -11.617 1 96.75 361 GLY B N 1
ATOM 6342 C CA . GLY B 1 361 ? -5.094 0.125 -10.812 1 96.75 361 GLY B CA 1
ATOM 6343 C C . GLY B 1 361 ? -5.262 0.571 -9.375 1 96.75 361 GLY B C 1
ATOM 6344 O O . GLY B 1 361 ? -4.367 0.371 -8.547 1 96.75 361 GLY B O 1
ATOM 6345 N N . ARG B 1 362 ? -6.422 1.135 -9.023 1 94.56 362 ARG B N 1
ATOM 6346 C CA . ARG B 1 362 ? -6.652 1.635 -7.676 1 94.56 362 ARG B CA 1
ATOM 6347 C C . ARG B 1 362 ? -6.75 0.487 -6.676 1 94.56 362 ARG B C 1
ATOM 6349 O O . ARG B 1 362 ? -7.352 -0.548 -6.969 1 94.56 362 ARG B O 1
ATOM 6356 N N . LEU B 1 363 ? -6.211 0.714 -5.484 1 95.62 363 LEU B N 1
ATOM 6357 C CA . LEU B 1 363 ? -6.207 -0.307 -4.441 1 95.62 363 LEU B CA 1
ATOM 6358 C C . LEU B 1 363 ? -7.598 -0.473 -3.84 1 95.62 363 LEU B C 1
ATOM 6360 O O . LEU B 1 363 ? -8.234 0.511 -3.457 1 95.62 363 LEU B O 1
ATOM 6364 N N . ARG B 1 364 ? -8.07 -1.687 -3.76 1 95.88 364 ARG B N 1
ATOM 6365 C CA . ARG B 1 364 ? -9.383 -2.006 -3.203 1 95.88 364 ARG B CA 1
ATOM 6366 C C . ARG B 1 364 ? -9.25 -2.531 -1.776 1 95.88 364 ARG B C 1
ATOM 6368 O O . ARG B 1 364 ? -9.914 -2.033 -0.864 1 95.88 364 ARG B O 1
ATOM 6375 N N . TRP B 1 365 ? -8.406 -3.557 -1.603 1 94.69 365 TRP B N 1
ATOM 6376 C CA . TRP B 1 365 ? -8.242 -4.07 -0.248 1 94.69 365 TRP B CA 1
ATOM 6377 C C . TRP B 1 365 ? -6.836 -4.637 -0.05 1 94.69 365 TRP B C 1
ATOM 6379 O O . TRP B 1 365 ? -6.109 -4.867 -1.021 1 94.69 365 TRP B O 1
ATOM 6389 N N . VAL B 1 366 ? -6.449 -4.793 1.208 1 92.62 366 VAL B N 1
ATOM 6390 C CA . VAL B 1 366 ? -5.156 -5.309 1.642 1 92.62 366 VAL B CA 1
ATOM 6391 C C . VAL B 1 366 ? -5.363 -6.441 2.646 1 92.62 366 VAL B C 1
ATOM 6393 O O . VAL B 1 366 ? -6.238 -6.359 3.51 1 92.62 366 VAL B O 1
ATOM 6396 N N . PHE B 1 367 ? -4.676 -7.469 2.502 1 93.75 367 PHE B N 1
ATOM 6397 C CA . PHE B 1 367 ? -4.488 -8.508 3.514 1 93.75 367 PHE B CA 1
ATOM 6398 C C . PHE B 1 367 ? -3.033 -8.555 3.973 1 93.75 367 PHE B C 1
ATOM 6400 O O . PHE B 1 367 ? -2.125 -8.727 3.156 1 93.75 367 PHE B O 1
ATOM 6407 N N . ASN B 1 368 ? -2.807 -8.375 5.238 1 88.88 368 ASN B N 1
ATOM 6408 C CA . ASN B 1 368 ? -1.474 -8.516 5.812 1 88.88 368 ASN B CA 1
ATOM 6409 C C . ASN B 1 368 ? -1.199 -9.961 6.234 1 88.88 368 ASN B C 1
ATOM 6411 O O . ASN B 1 368 ? -1.755 -10.438 7.223 1 88.88 368 ASN B O 1
ATOM 6415 N N . GLY B 1 369 ? -0.315 -10.594 5.504 1 89.5 369 GLY B N 1
ATOM 6416 C CA . GLY B 1 369 ? 0.028 -11.977 5.793 1 89.5 369 GLY B CA 1
ATOM 6417 C C . GLY B 1 369 ? 1.036 -12.117 6.918 1 89.5 369 GLY B C 1
ATOM 6418 O O . GLY B 1 369 ? 1.433 -11.125 7.531 1 89.5 369 GLY B O 1
ATOM 6419 N N . PRO B 1 370 ? 1.384 -13.391 7.195 1 87.75 370 PRO B N 1
ATOM 6420 C CA . PRO B 1 370 ? 2.355 -13.641 8.258 1 87.75 370 PRO B CA 1
ATOM 6421 C C . PRO B 1 370 ? 3.76 -13.164 7.902 1 87.75 370 PRO B C 1
ATOM 6423 O O . PRO B 1 370 ? 4.172 -13.258 6.746 1 87.75 370 PRO B O 1
ATOM 6426 N N . THR B 1 371 ? 4.484 -12.688 8.922 1 82.94 371 THR B N 1
ATOM 6427 C CA . THR B 1 371 ? 5.898 -12.359 8.766 1 82.94 371 THR B CA 1
ATOM 6428 C C . THR B 1 371 ? 6.75 -13.625 8.742 1 82.94 371 THR B C 1
ATOM 6430 O O . THR B 1 371 ? 6.414 -14.617 9.383 1 82.94 371 THR B O 1
ATOM 6433 N N . GLN B 1 372 ? 7.793 -13.523 7.965 1 85.69 372 GLN B N 1
ATOM 6434 C CA . GLN B 1 372 ? 8.711 -14.656 7.984 1 85.69 372 GLN B CA 1
ATOM 6435 C C . GLN B 1 372 ? 9.344 -14.828 9.367 1 85.69 372 GLN B C 1
ATOM 6437 O O . GLN B 1 372 ? 10.031 -13.93 9.852 1 85.69 372 GLN B O 1
ATOM 6442 N N . LYS B 1 373 ? 9.258 -15.961 9.922 1 83.94 373 LYS B N 1
ATOM 6443 C CA . LYS B 1 373 ? 9.672 -16.172 11.305 1 83.94 373 LYS B CA 1
ATOM 6444 C C . LYS B 1 373 ? 11.141 -16.578 11.383 1 83.94 373 LYS B C 1
ATOM 6446 O O . LYS B 1 373 ? 11.875 -16.094 12.25 1 83.94 373 LYS B O 1
ATOM 6451 N N . GLY B 1 374 ? 11.523 -17.484 10.531 1 83.69 374 GLY B N 1
ATOM 6452 C CA . GLY B 1 374 ? 12.867 -18.016 10.609 1 83.69 374 GLY B CA 1
ATOM 6453 C C . GLY B 1 374 ? 13.742 -17.641 9.43 1 83.69 374 GLY B C 1
ATOM 6454 O O . GLY B 1 374 ? 13.328 -16.844 8.578 1 83.69 374 GLY B O 1
ATOM 6455 N N . LEU B 1 375 ? 14.969 -18.172 9.469 1 83.38 375 LEU B N 1
ATOM 6456 C CA . LEU B 1 375 ? 15.914 -17.953 8.383 1 83.38 375 LEU B CA 1
ATOM 6457 C C . LEU B 1 375 ? 15.461 -18.656 7.109 1 83.38 375 LEU B C 1
ATOM 6459 O O . LEU B 1 375 ? 15.75 -18.188 6.004 1 83.38 375 LEU B O 1
ATOM 6463 N N . SER B 1 376 ? 14.711 -19.781 7.469 1 88.5 376 SER B N 1
ATOM 6464 C CA . SER B 1 376 ? 14.133 -20.5 6.344 1 88.5 376 SER B CA 1
ATOM 6465 C C . SER B 1 376 ? 12.609 -20.5 6.41 1 88.5 376 SER B C 1
ATOM 6467 O O . SER B 1 376 ? 12.023 -20.344 7.488 1 88.5 376 SER B O 1
ATOM 6469 N N . GLN B 1 377 ? 12.031 -20.656 5.289 1 90.88 377 GLN B N 1
ATOM 6470 C CA . GLN B 1 377 ? 10.578 -20.719 5.191 1 90.88 377 GLN B CA 1
ATOM 6471 C C . GLN B 1 377 ? 10.055 -22.047 5.73 1 90.88 377 GLN B C 1
ATOM 6473 O O . GLN B 1 377 ? 10.828 -22.984 5.953 1 90.88 377 GLN B O 1
ATOM 6478 N N . ALA B 1 378 ? 8.812 -22.109 5.957 1 91.25 378 ALA B N 1
ATOM 6479 C CA . ALA B 1 378 ? 8.195 -23.234 6.66 1 91.25 378 ALA B CA 1
ATOM 6480 C C . ALA B 1 378 ? 8.492 -24.547 5.949 1 91.25 378 ALA B C 1
ATOM 6482 O O . ALA B 1 378 ? 8.156 -24.719 4.773 1 91.25 378 ALA B O 1
ATOM 6483 N N . GLY B 1 379 ? 9.172 -25.453 6.621 1 92.75 379 GLY B N 1
ATOM 6484 C CA . GLY B 1 379 ? 9.391 -26.812 6.156 1 92.75 379 GLY B CA 1
ATOM 6485 C C . GLY B 1 379 ? 10.398 -26.891 5.02 1 92.75 379 GLY B C 1
ATOM 6486 O O . GLY B 1 379 ? 10.617 -27.969 4.461 1 92.75 379 GLY B O 1
ATOM 6487 N N . ASP B 1 380 ? 11.023 -25.844 4.641 1 91.88 380 ASP B N 1
ATOM 6488 C CA . ASP B 1 380 ? 11.828 -25.812 3.42 1 91.88 380 ASP B CA 1
ATOM 6489 C C . ASP B 1 380 ? 13.039 -26.734 3.541 1 91.88 380 ASP B C 1
ATOM 6491 O O . ASP B 1 380 ? 13.438 -27.391 2.57 1 91.88 380 ASP B O 1
ATOM 6495 N N . LEU B 1 381 ? 13.547 -26.859 4.734 1 92.38 381 LEU B N 1
ATOM 6496 C CA . LEU B 1 381 ? 14.742 -27.672 4.91 1 92.38 381 LEU B CA 1
ATOM 6497 C C . LEU B 1 381 ? 14.391 -29.031 5.531 1 92.38 381 LEU B C 1
ATOM 6499 O O . LEU B 1 381 ? 15.266 -29.875 5.711 1 92.38 381 LEU B O 1
ATOM 6503 N N . ALA B 1 382 ? 13.125 -29.141 5.785 1 93.62 382 ALA B N 1
ATOM 6504 C CA . ALA B 1 382 ? 12.711 -30.453 6.289 1 93.62 382 ALA B CA 1
ATOM 6505 C C . ALA B 1 382 ? 12.859 -31.531 5.219 1 93.62 382 ALA B C 1
ATOM 6507 O O . ALA B 1 382 ? 12.484 -31.312 4.062 1 93.62 382 ALA B O 1
ATOM 6508 N N . GLY B 1 383 ? 13.531 -32.656 5.5 1 94.06 383 GLY B N 1
ATOM 6509 C CA . GLY B 1 383 ? 13.742 -33.781 4.574 1 94.06 383 GLY B CA 1
ATOM 6510 C C . GLY B 1 383 ? 14.906 -33.531 3.627 1 94.06 383 GLY B C 1
ATOM 6511 O O . GLY B 1 383 ? 15.031 -34.219 2.609 1 94.06 383 GLY B O 1
ATOM 6512 N N . ALA B 1 384 ? 15.719 -32.531 3.9 1 95.44 384 ALA B N 1
ATOM 6513 C CA . ALA B 1 384 ? 16.828 -32.156 3.02 1 95.44 384 ALA B CA 1
ATOM 6514 C C . ALA B 1 384 ? 17.75 -33.344 2.762 1 95.44 384 ALA B C 1
ATOM 6516 O O . ALA B 1 384 ? 18.141 -33.594 1.621 1 95.44 384 ALA B O 1
ATOM 6517 N N . LEU B 1 385 ? 18.047 -34.094 3.809 1 95.38 385 LEU B N 1
ATOM 6518 C CA . LEU B 1 385 ? 18.938 -35.219 3.67 1 95.38 385 LEU B CA 1
ATOM 6519 C C . LEU B 1 385 ? 18.312 -36.312 2.814 1 95.38 385 LEU B C 1
ATOM 6521 O O . LEU B 1 385 ? 18.938 -36.844 1.892 1 95.38 385 LEU B O 1
ATOM 6525 N N . GLU B 1 386 ? 17.062 -36.656 3.092 1 94.81 386 GLU B N 1
ATOM 6526 C CA . GLU B 1 386 ? 16.344 -37.688 2.338 1 94.81 386 GLU B CA 1
ATOM 6527 C C . GLU B 1 386 ? 16.25 -37.312 0.862 1 94.81 386 GLU B C 1
ATOM 6529 O O . GLU B 1 386 ? 16.438 -38.156 -0.011 1 94.81 386 GLU B O 1
ATOM 6534 N N . ARG B 1 387 ? 15.938 -36.125 0.572 1 94.81 387 ARG B N 1
ATOM 6535 C CA . ARG B 1 387 ? 15.828 -35.625 -0.804 1 94.81 387 ARG B CA 1
ATOM 6536 C C . ARG B 1 387 ? 17.172 -35.719 -1.52 1 94.81 387 ARG B C 1
ATOM 6538 O O . ARG B 1 387 ? 17.25 -36.219 -2.643 1 94.81 387 ARG B O 1
ATOM 6545 N N . THR B 1 388 ? 18.172 -35.344 -0.763 1 95.44 388 THR B N 1
ATOM 6546 C CA . THR B 1 388 ? 19.5 -35.406 -1.352 1 95.44 388 THR B CA 1
ATOM 6547 C C . THR B 1 388 ? 19.891 -36.844 -1.691 1 95.44 388 THR B C 1
ATOM 6549 O O . THR B 1 388 ? 20.391 -37.094 -2.785 1 95.44 388 THR B O 1
ATOM 6552 N N . LEU B 1 389 ? 19.594 -37.656 -0.828 1 94.62 389 LEU B N 1
ATOM 6553 C CA . LEU B 1 389 ? 19.953 -39.062 -1.021 1 94.62 389 LEU B CA 1
ATOM 6554 C C . LEU B 1 389 ? 19.141 -39.688 -2.168 1 94.62 389 LEU B C 1
ATOM 6556 O O . LEU B 1 389 ? 19.578 -40.625 -2.797 1 94.62 389 LEU B O 1
ATOM 6560 N N . SER B 1 390 ? 18.031 -39.062 -2.451 1 93.19 390 SER B N 1
ATOM 6561 C CA . SER B 1 390 ? 17.172 -39.562 -3.518 1 93.19 390 SER B CA 1
ATOM 6562 C C . SER B 1 390 ? 17.438 -38.844 -4.828 1 93.19 390 SER B C 1
ATOM 6564 O O . SER B 1 390 ? 16.719 -39.062 -5.816 1 93.19 390 SER B O 1
ATOM 6566 N N . GLY B 1 391 ? 18.359 -37.938 -4.828 1 92.75 391 GLY B N 1
ATOM 6567 C CA . GLY B 1 391 ? 18.688 -37.188 -6.02 1 92.75 391 GLY B CA 1
ATOM 6568 C C . GLY B 1 391 ? 17.766 -36 -6.254 1 92.75 391 GLY B C 1
ATOM 6569 O O . GLY B 1 391 ? 17.609 -35.531 -7.391 1 92.75 391 GLY B O 1
ATOM 6570 N N . ILE B 1 392 ? 17.062 -35.594 -5.285 1 93.06 392 ILE B N 1
ATOM 6571 C CA . ILE B 1 392 ? 16.172 -34.438 -5.32 1 93.06 392 ILE B CA 1
ATOM 6572 C C . ILE B 1 392 ? 16.828 -33.25 -4.621 1 93.06 392 ILE B C 1
ATOM 6574 O O . ILE B 1 392 ? 17.594 -33.438 -3.668 1 93.06 392 ILE B O 1
ATOM 6578 N N . ARG B 1 393 ? 16.625 -32.062 -5.113 1 89.62 393 ARG B N 1
ATOM 6579 C CA . ARG B 1 393 ? 17.203 -30.875 -4.477 1 89.62 393 ARG B CA 1
ATOM 6580 C C . ARG B 1 393 ? 16.766 -30.766 -3.02 1 89.62 393 ARG B C 1
ATOM 6582 O O . ARG B 1 393 ? 15.625 -31.094 -2.682 1 89.62 393 ARG B O 1
ATOM 6589 N N . PRO B 1 394 ? 17.562 -30.234 -2.256 1 92.5 394 PRO B N 1
ATOM 6590 C CA . PRO B 1 394 ? 17.344 -30.312 -0.809 1 92.5 394 PRO B CA 1
ATOM 6591 C C . PRO B 1 394 ? 16.297 -29.312 -0.316 1 92.5 394 PRO B C 1
ATOM 6593 O O . PRO B 1 394 ? 15.75 -29.484 0.777 1 92.5 394 PRO B O 1
ATOM 6596 N N . ALA B 1 395 ? 16.031 -28.219 -1.154 1 90.88 395 ALA B N 1
ATOM 6597 C CA . ALA B 1 395 ? 15.094 -27.188 -0.702 1 90.88 395 ALA B CA 1
ATOM 6598 C C . ALA B 1 395 ? 14.133 -26.797 -1.818 1 90.88 395 ALA B C 1
ATOM 6600 O O . ALA B 1 395 ? 14.484 -26.859 -2.998 1 90.88 395 ALA B O 1
ATOM 6601 N N . CYS B 1 396 ? 12.938 -26.484 -1.414 1 87.19 396 CYS B N 1
ATOM 6602 C CA . CYS B 1 396 ? 11.906 -26.047 -2.344 1 87.19 396 CYS B CA 1
ATOM 6603 C C . CYS B 1 396 ? 12.203 -24.656 -2.869 1 87.19 396 CYS B C 1
ATOM 6605 O O . CYS B 1 396 ? 12 -24.375 -4.051 1 87.19 396 CYS B O 1
ATOM 6607 N N . LEU B 1 397 ? 12.781 -23.703 -2.041 1 79.44 397 LEU B N 1
ATOM 6608 C CA . LEU B 1 397 ? 13.062 -22.297 -2.33 1 79.44 397 LEU B CA 1
ATOM 6609 C C . LEU B 1 397 ? 11.797 -21.562 -2.75 1 79.44 397 LEU B C 1
ATOM 6611 O O . LEU B 1 397 ? 11.734 -21 -3.846 1 79.44 397 LEU B O 1
ATOM 6615 N N . PRO B 1 398 ? 10.891 -21.453 -1.828 1 83.12 398 PRO B N 1
ATOM 6616 C CA . PRO B 1 398 ? 9.555 -20.922 -2.129 1 83.12 398 PRO B CA 1
ATOM 6617 C C . PRO B 1 398 ? 9.555 -19.406 -2.303 1 83.12 398 PRO B C 1
ATOM 6619 O O . PRO B 1 398 ? 10.531 -18.734 -1.937 1 83.12 398 PRO B O 1
ATOM 6622 N N . ASN B 1 399 ? 8.539 -18.891 -2.986 1 87.12 399 ASN B N 1
ATOM 6623 C CA . ASN B 1 399 ? 8.203 -17.469 -2.934 1 87.12 399 ASN B CA 1
ATOM 6624 C C . ASN B 1 399 ? 7.426 -17.141 -1.666 1 87.12 399 ASN B C 1
ATOM 6626 O O . ASN B 1 399 ? 7.129 -18.016 -0.858 1 87.12 399 ASN B O 1
ATOM 6630 N N . GLY B 1 400 ? 7.199 -15.859 -1.542 1 90.5 400 GLY B N 1
ATOM 6631 C CA . GLY B 1 400 ? 6.418 -15.453 -0.384 1 90.5 400 GLY B CA 1
ATOM 6632 C C . GLY B 1 400 ? 5.012 -16.016 -0.383 1 90.5 400 GLY B C 1
ATOM 6633 O O . GLY B 1 400 ? 4.43 -16.25 0.679 1 90.5 400 GLY B O 1
ATOM 6634 N N . TRP B 1 401 ? 4.535 -16.172 -1.605 1 94.44 401 TRP B N 1
ATOM 6635 C CA . TRP B 1 401 ? 3.186 -16.688 -1.795 1 94.44 401 TRP B CA 1
ATOM 6636 C C . TRP B 1 401 ? 3.143 -17.688 -2.949 1 94.44 401 TRP B C 1
ATOM 6638 O O . TRP B 1 401 ? 4.023 -17.672 -3.814 1 94.44 401 TRP B O 1
ATOM 6648 N N . SER B 1 402 ? 2.17 -18.562 -2.893 1 93.38 402 SER B N 1
ATOM 6649 C CA . SER B 1 402 ? 1.785 -19.25 -4.117 1 93.38 402 SER B CA 1
ATOM 6650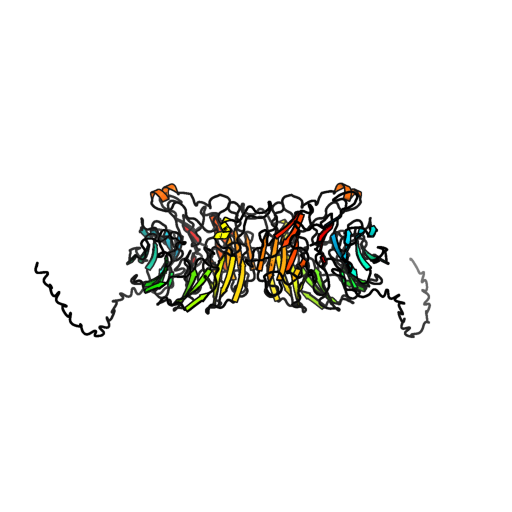 C C . SER B 1 402 ? 1.02 -18.328 -5.059 1 93.38 402 SER B C 1
ATOM 6652 O O . SER B 1 402 ? 0.633 -17.219 -4.676 1 93.38 402 SER B O 1
ATOM 6654 N N . ALA B 1 403 ? 0.882 -18.797 -6.309 1 93.94 403 ALA B N 1
ATOM 6655 C CA . ALA B 1 403 ? 0.042 -18.031 -7.227 1 93.94 403 ALA B CA 1
ATOM 6656 C C . ALA B 1 403 ? -1.425 -18.094 -6.809 1 93.94 403 ALA B C 1
ATOM 6658 O O . ALA B 1 403 ? -1.949 -19.172 -6.523 1 93.94 403 ALA B O 1
ATOM 6659 N N . PRO B 1 404 ? -2.105 -16.953 -6.801 1 97.12 404 PRO B N 1
ATOM 6660 C CA . PRO B 1 404 ? -3.494 -16.938 -6.336 1 97.12 404 PRO B CA 1
ATOM 6661 C C . PRO B 1 404 ? -4.461 -17.547 -7.352 1 97.12 404 PRO B C 1
ATOM 6663 O O . PRO B 1 404 ? -4.16 -17.594 -8.547 1 97.12 404 PRO B O 1
ATOM 6666 N N . ALA B 1 405 ? -5.562 -18.031 -6.844 1 97.5 405 ALA B N 1
ATOM 6667 C CA . ALA B 1 405 ? -6.73 -18.438 -7.617 1 97.5 405 ALA B CA 1
ATOM 6668 C C . ALA B 1 405 ? -8.008 -17.828 -7.043 1 97.5 405 ALA B C 1
ATOM 6670 O O . ALA B 1 405 ? -8.102 -17.594 -5.84 1 97.5 405 ALA B O 1
ATOM 6671 N N . ILE B 1 406 ? -8.969 -17.578 -7.926 1 98.38 406 ILE B N 1
ATOM 6672 C CA . ILE B 1 406 ? -10.219 -16.953 -7.512 1 98.38 406 ILE B CA 1
ATOM 6673 C C . ILE B 1 406 ? -11.383 -17.891 -7.805 1 98.38 406 ILE B C 1
ATOM 6675 O O . ILE B 1 406 ? -11.555 -18.344 -8.938 1 98.38 406 ILE B O 1
ATOM 6679 N N . GLY B 1 407 ? -12.188 -18.172 -6.82 1 97.75 407 GLY B N 1
ATOM 6680 C CA . GLY B 1 407 ? -13.406 -18.938 -7.023 1 97.75 407 GLY B CA 1
ATOM 6681 C C . GLY B 1 407 ? -14.523 -18.125 -7.652 1 97.75 407 GLY B C 1
ATOM 6682 O O . GLY B 1 407 ? -14.445 -16.891 -7.707 1 97.75 407 GLY B O 1
ATOM 6683 N N . ALA B 1 408 ? -15.547 -18.844 -8.062 1 96.31 408 ALA B N 1
ATOM 6684 C CA . ALA B 1 408 ? -16.688 -18.188 -8.711 1 96.31 408 ALA B CA 1
ATOM 6685 C C . ALA B 1 408 ? -17.391 -17.234 -7.746 1 96.31 408 ALA B C 1
ATOM 6687 O O . ALA B 1 408 ? -18 -16.25 -8.172 1 96.31 408 ALA B O 1
ATOM 6688 N N . ASP B 1 409 ? -17.281 -17.484 -6.492 1 97.12 409 ASP B N 1
ATOM 6689 C CA . ASP B 1 409 ? -17.922 -16.656 -5.488 1 97.12 409 ASP B CA 1
ATOM 6690 C C . ASP B 1 409 ? -17.031 -15.477 -5.09 1 97.12 409 ASP B C 1
ATOM 6692 O O . ASP B 1 409 ? -17.391 -14.711 -4.191 1 97.12 409 ASP B O 1
ATOM 6696 N N . GLY B 1 410 ? -15.875 -15.453 -5.695 1 97.88 410 GLY B N 1
ATOM 6697 C CA . GLY B 1 410 ? -14.984 -14.328 -5.441 1 97.88 410 GLY B CA 1
ATOM 6698 C C . GLY B 1 410 ? -13.969 -14.609 -4.344 1 97.88 410 GLY B C 1
ATOM 6699 O O . GLY B 1 410 ? -13.195 -13.727 -3.975 1 97.88 410 GLY B O 1
ATOM 6700 N N . THR B 1 411 ? -13.93 -15.812 -3.771 1 98.5 411 THR B N 1
ATOM 6701 C CA . THR B 1 411 ? -12.938 -16.172 -2.768 1 98.5 411 THR B CA 1
ATOM 6702 C C . THR B 1 411 ? -11.547 -16.266 -3.389 1 98.5 411 THR B C 1
ATOM 6704 O O . THR B 1 411 ? -11.367 -16.875 -4.449 1 98.5 411 THR B O 1
ATOM 6707 N N . VAL B 1 412 ? -10.602 -15.633 -2.727 1 98.69 412 VAL B N 1
ATOM 6708 C CA . VAL B 1 412 ? -9.211 -15.68 -3.17 1 98.69 412 VAL B CA 1
ATOM 6709 C C . VAL B 1 412 ? -8.445 -16.734 -2.379 1 98.69 412 VAL B C 1
ATOM 6711 O O . VAL B 1 412 ? -8.422 -16.703 -1.146 1 98.69 412 VAL B O 1
ATOM 6714 N N . TYR B 1 413 ? -7.82 -17.703 -3.088 1 98.5 413 TYR B N 1
ATOM 6715 C CA . TYR B 1 413 ? -7.047 -18.766 -2.465 1 98.5 413 TYR B CA 1
ATOM 6716 C C . TYR B 1 413 ? -5.555 -18.594 -2.736 1 98.5 413 TYR B C 1
ATOM 6718 O O . TYR B 1 413 ? -5.152 -18.344 -3.875 1 98.5 413 TYR B O 1
ATOM 6726 N N . LEU B 1 414 ? -4.742 -18.719 -1.763 1 97.62 414 LEU B N 1
ATOM 6727 C CA . LEU B 1 414 ? -3.299 -18.734 -1.971 1 97.62 414 LEU B CA 1
ATOM 6728 C C . LEU B 1 414 ? -2.578 -19.25 -0.732 1 97.62 414 LEU B C 1
ATOM 6730 O O . LEU B 1 414 ? -3.135 -19.234 0.369 1 97.62 414 LEU B O 1
ATOM 6734 N N . GLY B 1 415 ? -1.396 -19.734 -0.901 1 96.5 415 GLY B N 1
ATOM 6735 C CA . GLY B 1 415 ? -0.563 -20.266 0.168 1 96.5 415 GLY B CA 1
ATOM 6736 C C . GLY B 1 415 ? 0.608 -19.375 0.513 1 96.5 415 GLY B C 1
ATOM 6737 O O . GLY B 1 415 ? 1.178 -18.719 -0.365 1 96.5 415 GLY B O 1
ATOM 6738 N N . SER B 1 416 ? 0.991 -19.422 1.771 1 94.62 416 SER B N 1
ATOM 6739 C CA . SER B 1 416 ? 2.066 -18.578 2.285 1 94.62 416 SER B CA 1
ATOM 6740 C C . SER B 1 416 ? 3.361 -19.375 2.439 1 94.62 416 SER B C 1
ATOM 6742 O O . SER B 1 416 ? 3.334 -20.578 2.684 1 94.62 416 SER B O 1
ATOM 6744 N N . GLU B 1 417 ? 4.477 -18.625 2.41 1 93.19 417 GLU B N 1
ATOM 6745 C CA . GLU B 1 417 ? 5.793 -19.219 2.645 1 93.19 417 GLU B CA 1
ATOM 6746 C C . GLU B 1 417 ? 5.91 -19.75 4.07 1 93.19 417 GLU B C 1
ATOM 6748 O O . GLU B 1 417 ? 6.812 -20.531 4.371 1 93.19 417 GLU B O 1
ATOM 6753 N N . GLU B 1 418 ? 5.004 -19.344 4.867 1 92.75 418 GLU B N 1
ATOM 6754 C CA . GLU B 1 418 ? 5.078 -19.766 6.266 1 92.75 418 GLU B CA 1
ATOM 6755 C C . GLU B 1 418 ? 4.184 -20.969 6.527 1 92.75 418 GLU B C 1
ATOM 6757 O O . GLU B 1 418 ? 4.098 -21.453 7.66 1 92.75 418 GLU B O 1
ATOM 6762 N N . GLY B 1 419 ? 3.418 -21.375 5.496 1 94.38 419 GLY B N 1
ATOM 6763 C CA . GLY B 1 419 ? 2.762 -22.672 5.641 1 94.38 419 GLY B CA 1
ATOM 6764 C C . GLY B 1 419 ? 1.252 -22.594 5.52 1 94.38 419 GLY B C 1
ATOM 6765 O O . GLY B 1 419 ? 0.611 -23.531 5.043 1 94.38 419 GLY B O 1
ATOM 6766 N N . PRO B 1 420 ? 0.637 -21.531 6.012 1 95.94 420 PRO B N 1
ATOM 6767 C CA . PRO B 1 420 ? -0.824 -21.484 5.922 1 95.94 420 PRO B CA 1
ATOM 6768 C C . PRO B 1 420 ? -1.322 -21.375 4.48 1 95.94 420 PRO B C 1
ATOM 6770 O O . PRO B 1 420 ? -0.719 -20.672 3.668 1 95.94 420 PRO B O 1
ATOM 6773 N N . PHE B 1 421 ? -2.338 -22.203 4.195 1 97.69 421 PHE B N 1
ATOM 6774 C CA . PHE B 1 421 ? -3.174 -22.031 3.016 1 97.69 421 PHE B CA 1
ATOM 6775 C C . PHE B 1 421 ? -4.398 -21.172 3.338 1 97.69 421 PHE B C 1
ATOM 6777 O O . PHE B 1 421 ? -5.172 -21.516 4.238 1 97.69 421 PHE B O 1
ATOM 6784 N N . PHE B 1 422 ? -4.598 -20.062 2.562 1 97.5 422 PHE B N 1
ATOM 6785 C CA . PHE B 1 422 ? -5.602 -19.062 2.93 1 97.5 422 PHE B CA 1
ATOM 6786 C C . PHE B 1 422 ? -6.77 -19.078 1.949 1 97.5 422 PHE B C 1
ATOM 6788 O O . PHE B 1 422 ? -6.578 -19.328 0.756 1 97.5 422 PHE B O 1
ATOM 6795 N N . ALA B 1 423 ? -7.93 -18.844 2.48 1 98.38 423 ALA B N 1
ATOM 6796 C CA . ALA B 1 423 ? -9.094 -18.328 1.765 1 98.38 423 ALA B CA 1
ATOM 6797 C C . ALA B 1 423 ? -9.461 -16.938 2.25 1 98.38 423 ALA B C 1
ATOM 6799 O O . ALA B 1 423 ? -9.711 -16.734 3.439 1 98.38 423 ALA B O 1
ATOM 6800 N N . LEU B 1 424 ? -9.492 -15.977 1.32 1 97.69 424 LEU B N 1
ATOM 6801 C CA . LEU B 1 424 ? -9.656 -14.57 1.687 1 97.69 424 LEU B CA 1
ATOM 6802 C C . LEU B 1 424 ? -10.859 -13.961 0.977 1 97.69 424 LEU B C 1
ATOM 6804 O O . LEU B 1 424 ? -11.125 -14.273 -0.184 1 97.69 424 LEU B O 1
ATOM 6808 N N . ARG B 1 425 ? -11.555 -13.07 1.601 1 97.5 425 ARG B N 1
ATOM 6809 C CA . ARG B 1 425 ? -12.57 -12.219 0.996 1 97.5 425 ARG B CA 1
ATOM 6810 C C . ARG B 1 425 ? -12.773 -10.945 1.815 1 97.5 425 ARG B C 1
ATOM 6812 O O . ARG B 1 425 ? -12.508 -10.93 3.018 1 97.5 425 ARG B O 1
ATOM 6819 N N . ASP B 1 426 ? -13.148 -9.914 1.187 1 94.38 426 ASP B N 1
ATOM 6820 C CA . ASP B 1 426 ? -13.539 -8.68 1.871 1 94.38 426 ASP B CA 1
ATOM 6821 C C . ASP B 1 426 ? -15.055 -8.578 1.994 1 94.38 426 ASP B C 1
ATOM 6823 O O . ASP B 1 426 ? -15.703 -7.859 1.228 1 94.38 426 ASP B O 1
ATOM 6827 N N . ALA B 1 427 ? -15.594 -9.156 2.998 1 91.81 427 ALA B N 1
ATOM 6828 C CA . ALA B 1 427 ? -17.031 -9.359 3.127 1 91.81 427 ALA B CA 1
ATOM 6829 C C . ALA B 1 427 ? -17.734 -8.055 3.473 1 91.81 427 ALA B C 1
ATOM 6831 O O . ALA B 1 427 ? -18.906 -7.855 3.104 1 91.81 427 ALA B O 1
ATOM 6832 N N . ASP B 1 428 ? -17.078 -7.184 4.117 1 87.12 428 ASP B N 1
ATOM 6833 C CA . ASP B 1 428 ? -17.734 -5.969 4.57 1 87.12 428 ASP B CA 1
ATOM 6834 C C . ASP B 1 428 ? -17.312 -4.766 3.73 1 87.12 428 ASP B C 1
ATOM 6836 O O . ASP B 1 428 ? -17.719 -3.633 4.004 1 87.12 428 ASP B O 1
ATOM 6840 N N . ARG B 1 429 ? -16.406 -4.922 2.762 1 88.38 429 ARG B N 1
ATOM 6841 C CA . ARG B 1 429 ? -15.992 -3.922 1.782 1 88.38 429 ARG B CA 1
ATOM 6842 C C . ARG B 1 429 ? -15.312 -2.738 2.463 1 88.38 429 ARG B C 1
ATOM 6844 O O . ARG B 1 429 ? -15.523 -1.588 2.076 1 88.38 429 ARG B O 1
ATOM 6851 N N . ASP B 1 430 ? -14.562 -3.045 3.51 1 85.5 430 ASP B N 1
ATOM 6852 C CA . ASP B 1 430 ? -13.914 -1.942 4.207 1 85.5 430 ASP B CA 1
ATOM 6853 C C . ASP B 1 430 ? -12.445 -1.819 3.789 1 85.5 430 ASP B C 1
ATOM 6855 O O . ASP B 1 430 ? -11.711 -0.995 4.332 1 85.5 430 ASP B O 1
ATOM 6859 N N . GLY B 1 431 ? -12.047 -2.641 2.805 1 88.75 431 GLY B N 1
ATOM 6860 C CA . GLY B 1 431 ? -10.711 -2.527 2.248 1 88.75 431 GLY B CA 1
ATOM 6861 C C . GLY B 1 431 ? -9.672 -3.303 3.031 1 88.75 431 GLY B C 1
ATOM 6862 O O . GLY B 1 431 ? -8.484 -3.277 2.695 1 88.75 431 GLY B O 1
ATOM 6863 N N . ARG B 1 432 ? -10.109 -3.967 4.082 1 87.75 432 ARG B N 1
ATOM 6864 C CA . ARG B 1 432 ? -9.203 -4.832 4.836 1 87.75 432 ARG B CA 1
ATOM 6865 C C . ARG B 1 432 ? -9.773 -6.238 4.965 1 87.75 432 ARG B C 1
ATOM 6867 O O . ARG B 1 432 ? -10.961 -6.414 5.25 1 87.75 432 ARG B O 1
ATOM 6874 N N . VAL B 1 433 ? -8.938 -7.09 4.727 1 90.62 433 VAL B N 1
ATOM 6875 C CA . VAL B 1 433 ? -9.305 -8.492 4.887 1 90.62 433 VAL B CA 1
ATOM 6876 C C . VAL B 1 433 ? -8.805 -9.008 6.23 1 90.62 433 VAL B C 1
ATOM 6878 O O . VAL B 1 433 ? -7.598 -9.188 6.422 1 90.62 433 VAL B O 1
ATOM 6881 N N . LEU B 1 434 ? -9.766 -9.195 7.117 1 84.56 434 LEU B N 1
ATOM 6882 C CA . LEU B 1 434 ? -9.438 -9.57 8.484 1 84.56 434 LEU B CA 1
ATOM 6883 C C . LEU B 1 434 ? -10.617 -10.258 9.156 1 84.56 434 LEU B C 1
ATOM 6885 O O . LEU B 1 434 ? -11.773 -10 8.812 1 84.56 434 LEU B O 1
ATOM 6889 N N . GLY B 1 435 ? -10.234 -11.109 10.133 1 84.31 435 GLY B N 1
ATOM 6890 C CA . GLY B 1 435 ? -11.258 -11.75 10.938 1 84.31 435 GLY B CA 1
ATOM 6891 C C . GLY B 1 435 ? -11.766 -13.047 10.336 1 84.31 435 GLY B C 1
ATOM 6892 O O . GLY B 1 435 ? -11.523 -13.328 9.156 1 84.31 435 GLY B O 1
ATOM 6893 N N . GLU B 1 436 ? -12.539 -13.75 11.023 1 87.38 436 GLU B N 1
ATOM 6894 C CA . GLU B 1 436 ? -12.945 -15.117 10.688 1 87.38 436 GLU B CA 1
ATOM 6895 C C . GLU B 1 436 ? -13.906 -15.133 9.508 1 87.38 436 GLU B C 1
ATOM 6897 O O . GLU B 1 436 ? -14.023 -16.141 8.805 1 87.38 436 GLU B O 1
ATOM 6902 N N . GLN B 1 437 ? -14.578 -14.023 9.359 1 91.06 437 GLN B N 1
ATOM 6903 C CA . GLN B 1 437 ? -15.531 -13.969 8.258 1 91.06 437 GLN B CA 1
ATOM 6904 C C . GLN B 1 437 ? -14.836 -13.672 6.934 1 91.06 437 GLN B C 1
ATOM 6906 O O . GLN B 1 437 ? -15.422 -13.828 5.863 1 91.06 437 GLN B O 1
ATOM 6911 N N . GLU B 1 438 ? -13.586 -13.273 7.02 1 94 438 GLU B N 1
ATOM 6912 C CA . GLU B 1 438 ? -12.891 -12.812 5.816 1 94 438 GLU B CA 1
ATOM 6913 C C . GLU B 1 438 ? -11.609 -13.609 5.582 1 94 438 GLU B C 1
ATOM 6915 O O . GLU B 1 438 ? -11.055 -13.594 4.48 1 94 438 GLU B O 1
ATOM 6920 N N . VAL B 1 439 ? -11.141 -14.227 6.664 1 94.62 439 VAL B N 1
ATOM 6921 C CA . VAL B 1 439 ? -9.898 -15 6.578 1 94.62 439 VAL B CA 1
ATOM 6922 C C . VAL B 1 439 ? -10.133 -16.406 7.133 1 94.62 439 VAL B C 1
ATOM 6924 O O . VAL B 1 439 ? -10.523 -16.562 8.289 1 94.62 439 VAL B O 1
ATOM 6927 N N . SER B 1 440 ? -9.945 -17.391 6.371 1 96.44 440 SER B N 1
ATOM 6928 C CA . SER B 1 440 ? -9.82 -18.781 6.785 1 96.44 440 SER B CA 1
ATOM 6929 C C . SER B 1 440 ? -8.484 -19.375 6.348 1 96.44 440 SER B C 1
ATOM 6931 O O . SER B 1 440 ? -7.988 -19.062 5.262 1 96.44 440 SER B O 1
ATOM 6933 N N . TYR B 1 441 ? -7.902 -20.172 7.215 1 96.5 441 TYR B N 1
ATOM 6934 C CA . TYR B 1 441 ? -6.625 -20.734 6.797 1 96.5 441 TYR B CA 1
ATOM 6935 C C . TYR B 1 441 ? -6.418 -22.125 7.398 1 96.5 441 TYR B C 1
ATOM 6937 O O . TYR B 1 441 ? -7.027 -22.453 8.414 1 96.5 441 TYR B O 1
ATOM 6945 N N . PHE B 1 442 ? -5.652 -22.922 6.727 1 97.44 442 PHE B N 1
ATOM 6946 C CA . PHE B 1 442 ? -5.199 -24.234 7.164 1 97.44 442 PHE B CA 1
ATOM 6947 C C . PHE B 1 442 ? -3.676 -24.297 7.223 1 97.44 442 PHE B C 1
ATOM 6949 O O . PHE B 1 442 ? -3.002 -24.031 6.223 1 97.44 442 PHE B O 1
ATOM 6956 N N . GLN B 1 443 ? -3.16 -24.672 8.383 1 95.81 443 GLN B N 1
ATOM 6957 C CA . GLN B 1 443 ? -1.714 -24.781 8.547 1 95.81 443 GLN B CA 1
ATOM 6958 C C . GLN B 1 443 ? -1.193 -26.078 7.934 1 95.81 443 GLN B C 1
ATOM 6960 O O . GLN B 1 443 ? -1.313 -27.156 8.539 1 95.81 443 GLN B O 1
ATOM 6965 N N . THR B 1 444 ? -0.533 -25.953 6.754 1 96.38 444 THR B N 1
ATOM 6966 C CA . THR B 1 444 ? -0.053 -27.156 6.078 1 96.38 444 THR B CA 1
ATOM 6967 C C . THR B 1 444 ? 1.284 -27.609 6.66 1 96.38 444 THR B C 1
ATOM 6969 O O . THR B 1 444 ? 1.685 -28.75 6.484 1 96.38 444 THR B O 1
ATOM 6972 N N . GLY B 1 445 ? 2 -26.609 7.215 1 93.56 445 GLY B N 1
ATOM 6973 C CA . GLY B 1 445 ? 3.303 -26.922 7.789 1 93.56 445 GLY B CA 1
ATOM 6974 C C . GLY B 1 445 ? 4.434 -26.828 6.785 1 93.56 445 GLY B C 1
ATOM 6975 O O . GLY B 1 445 ? 5.594 -27.062 7.121 1 93.56 445 GLY B O 1
ATOM 6976 N N . ALA B 1 446 ? 4.133 -26.469 5.566 1 94.88 446 ALA B N 1
ATOM 6977 C CA . ALA B 1 446 ? 5.141 -26.312 4.516 1 94.88 446 ALA B CA 1
ATOM 6978 C C . ALA B 1 446 ? 4.844 -25.094 3.646 1 94.88 446 ALA B C 1
ATOM 6980 O O . ALA B 1 446 ? 3.682 -24.781 3.383 1 94.88 446 ALA B O 1
ATOM 6981 N N . ALA B 1 447 ? 5.93 -24.516 3.168 1 94 447 ALA B N 1
ATOM 6982 C CA . ALA B 1 447 ? 5.805 -23.375 2.266 1 94 447 ALA B CA 1
ATOM 6983 C C . ALA B 1 447 ? 5.199 -23.797 0.93 1 94 447 ALA B C 1
ATOM 6985 O O . ALA B 1 447 ? 4.934 -24.984 0.707 1 94 447 ALA B O 1
ATOM 6986 N N . PHE B 1 448 ? 4.93 -22.828 0.168 1 92.62 448 PHE B N 1
ATOM 6987 C CA . PHE B 1 448 ? 4.387 -23.047 -1.168 1 92.62 448 PHE B CA 1
ATOM 6988 C C . PHE B 1 448 ? 5.312 -22.469 -2.23 1 92.62 448 PHE B C 1
ATOM 6990 O O . PHE B 1 448 ? 5.867 -21.375 -2.049 1 92.62 448 PHE B O 1
ATOM 6997 N N . SER B 1 449 ? 5.453 -23.219 -3.266 1 86.75 449 SER B N 1
ATOM 6998 C CA . SER B 1 449 ? 6.176 -22.672 -4.406 1 86.75 449 SER B CA 1
ATOM 6999 C C . SER B 1 449 ? 5.379 -21.578 -5.094 1 86.75 4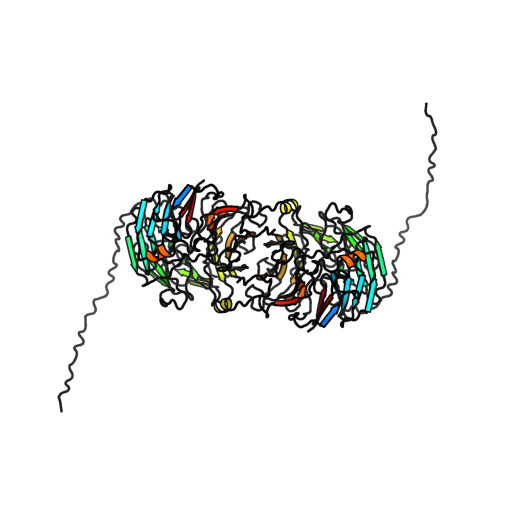49 SER B C 1
ATOM 7001 O O . SER B 1 449 ? 4.148 -21.531 -4.996 1 86.75 449 SER B O 1
ATOM 7003 N N . GLY B 1 450 ? 6.102 -20.688 -5.781 1 84.81 450 GLY B N 1
ATOM 7004 C CA . GLY B 1 450 ? 5.449 -19.625 -6.523 1 84.81 450 GLY B CA 1
ATOM 7005 C C . GLY B 1 450 ? 4.539 -20.141 -7.625 1 84.81 450 GLY B C 1
ATOM 7006 O O . GLY B 1 450 ? 3.59 -19.453 -8.023 1 84.81 450 GLY B O 1
ATOM 7007 N N . SER B 1 451 ? 4.844 -21.312 -8.094 1 77.94 451 SER B N 1
ATOM 7008 C CA . SER B 1 451 ? 4.07 -21.875 -9.195 1 77.94 451 SER B CA 1
ATOM 7009 C C . SER B 1 451 ? 2.953 -22.781 -8.68 1 77.94 451 SER B C 1
ATOM 7011 O O . SER B 1 451 ? 2.23 -23.391 -9.469 1 77.94 451 SER B O 1
ATOM 7013 N N . SER B 1 452 ? 2.889 -22.859 -7.395 1 88.38 452 SER B N 1
ATOM 7014 C CA . SER B 1 452 ? 1.748 -23.562 -6.824 1 88.38 452 SER B CA 1
ATOM 7015 C C . SER B 1 452 ? 0.498 -22.703 -6.824 1 88.38 452 SER B C 1
ATOM 7017 O O . SER B 1 452 ? 0.581 -21.484 -6.629 1 88.38 452 SER B O 1
ATOM 7019 N N . SER B 1 453 ? -0.524 -23.266 -7.211 1 92.69 453 SER B N 1
ATOM 7020 C CA . SER B 1 453 ? -1.813 -22.578 -7.242 1 92.69 453 SER B CA 1
ATOM 7021 C C . SER B 1 453 ? -2.951 -23.531 -6.898 1 92.69 453 SER B C 1
ATOM 7023 O O . SER B 1 453 ? -2.891 -24.719 -7.215 1 92.69 453 SER B O 1
ATOM 7025 N N . ALA B 1 454 ? -3.924 -23 -6.312 1 96.31 454 ALA B N 1
ATOM 7026 C CA . ALA B 1 454 ? -5.09 -23.812 -6 1 96.31 454 ALA B CA 1
ATOM 7027 C C . ALA B 1 454 ? -5.852 -24.188 -7.266 1 96.31 454 ALA B C 1
ATOM 7029 O O . ALA B 1 454 ? -6.012 -23.375 -8.172 1 96.31 454 ALA B O 1
ATOM 7030 N N . ALA B 1 455 ? -6.211 -25.422 -7.297 1 96.56 455 ALA B N 1
ATOM 7031 C CA . ALA B 1 455 ? -7.18 -25.891 -8.289 1 96.56 455 ALA B CA 1
ATOM 7032 C C . ALA B 1 455 ? -8.594 -25.891 -7.719 1 96.56 455 ALA B C 1
ATOM 7034 O O . ALA B 1 455 ? -8.82 -26.406 -6.617 1 96.56 455 ALA B O 1
ATOM 7035 N N . ILE B 1 456 ? -9.516 -25.359 -8.492 1 97 456 ILE B N 1
ATOM 7036 C CA . ILE B 1 456 ? -10.867 -25.172 -7.969 1 97 456 ILE B CA 1
ATOM 7037 C C . ILE B 1 456 ? -11.852 -26.016 -8.773 1 97 456 ILE B C 1
ATOM 7039 O O . ILE B 1 456 ? -11.836 -25.984 -10.008 1 97 456 ILE B O 1
ATOM 7043 N N . ALA B 1 457 ? -12.656 -26.734 -8.109 1 95.81 457 ALA B N 1
ATOM 7044 C CA . ALA B 1 457 ? -13.773 -27.516 -8.648 1 95.81 457 ALA B CA 1
ATOM 7045 C C . ALA B 1 457 ? -15.039 -27.297 -7.824 1 95.81 457 ALA B C 1
ATOM 7047 O O . ALA B 1 457 ? -15.008 -26.625 -6.793 1 95.81 457 ALA B O 1
ATOM 7048 N N . PRO B 1 458 ? -16.203 -27.719 -8.375 1 95.12 458 PRO B N 1
ATOM 7049 C CA . PRO B 1 458 ? -17.422 -27.531 -7.582 1 95.12 458 PRO B CA 1
ATOM 7050 C C . PRO B 1 458 ? -17.312 -28.125 -6.18 1 95.12 458 PRO B C 1
ATOM 7052 O O . PRO B 1 458 ? -17.297 -29.344 -6.023 1 95.12 458 PRO B O 1
ATOM 7055 N N . GLY B 1 459 ? -17.219 -27.203 -5.266 1 96.81 459 GLY B N 1
ATOM 7056 C CA . GLY B 1 459 ? -17.188 -27.625 -3.867 1 96.81 459 GLY B CA 1
ATOM 7057 C C . GLY B 1 459 ? -15.844 -28.188 -3.439 1 96.81 459 GLY B C 1
ATOM 7058 O O . GLY B 1 459 ? -15.75 -28.859 -2.416 1 96.81 459 GLY B O 1
ATOM 7059 N N . MET B 1 460 ? -14.891 -27.984 -4.207 1 97.25 460 MET B N 1
ATOM 7060 C CA . MET B 1 460 ? -13.602 -28.609 -3.941 1 97.25 460 MET B CA 1
ATOM 7061 C C . MET B 1 460 ? -12.453 -27.672 -4.27 1 97.25 460 MET B C 1
ATOM 7063 O O . MET B 1 460 ? -12.531 -26.906 -5.238 1 97.25 460 MET B O 1
ATOM 7067 N N . VAL B 1 461 ? -11.398 -27.656 -3.412 1 97.81 461 VAL B N 1
ATOM 7068 C CA . VAL B 1 461 ? -10.141 -26.984 -3.693 1 97.81 461 VAL B CA 1
ATOM 7069 C C . VAL B 1 461 ? -8.969 -27.922 -3.422 1 97.81 461 VAL B C 1
ATOM 7071 O O . VAL B 1 461 ? -8.922 -28.578 -2.383 1 97.81 461 VAL B O 1
ATOM 7074 N N . ALA B 1 462 ? -8.07 -28.062 -4.359 1 97.56 462 ALA B N 1
ATOM 7075 C CA . ALA B 1 462 ? -6.84 -28.844 -4.207 1 97.56 462 ALA B CA 1
ATOM 7076 C C . ALA B 1 462 ? -5.609 -27.953 -4.32 1 97.56 462 ALA B C 1
ATOM 7078 O O . ALA B 1 462 ? -5.559 -27.062 -5.172 1 97.56 462 ALA B O 1
ATOM 7079 N N . VAL B 1 463 ? -4.672 -28.156 -3.457 1 97.12 463 VAL B N 1
ATOM 7080 C CA . VAL B 1 463 ? -3.455 -27.359 -3.52 1 97.12 463 VAL B CA 1
ATOM 7081 C C . VAL B 1 463 ? -2.264 -28.188 -3.031 1 97.12 463 VAL B C 1
ATOM 7083 O O . VAL B 1 463 ? -2.398 -29 -2.115 1 97.12 463 VAL B O 1
ATOM 7086 N N . ALA B 1 464 ? -1.168 -27.969 -3.689 1 95.81 464 ALA B N 1
ATOM 7087 C CA . ALA B 1 464 ? 0.073 -28.609 -3.283 1 95.81 464 ALA B CA 1
ATOM 7088 C C . ALA B 1 464 ? 1.007 -27.641 -2.582 1 95.81 464 ALA B C 1
ATOM 7090 O O . ALA B 1 464 ? 1.317 -26.562 -3.121 1 95.81 464 ALA B O 1
ATOM 7091 N N . SER B 1 465 ? 1.392 -27.969 -1.345 1 95.69 465 SER B N 1
ATOM 7092 C CA . SER B 1 465 ? 2.547 -27.312 -0.753 1 95.69 465 SER B CA 1
ATOM 7093 C C . SER B 1 465 ? 3.852 -27.875 -1.307 1 95.69 465 SER B C 1
ATOM 7095 O O . SER B 1 465 ? 3.844 -28.656 -2.254 1 95.69 465 SER B O 1
ATOM 7097 N N . CYS B 1 466 ? 4.988 -27.453 -0.728 1 94.12 466 CYS B N 1
ATOM 7098 C CA . CYS B 1 466 ? 6.289 -27.906 -1.211 1 94.12 466 CYS B CA 1
ATOM 7099 C C . CYS B 1 466 ? 6.52 -29.375 -0.871 1 94.12 466 CYS B C 1
ATOM 7101 O O . CYS B 1 466 ? 7.527 -29.953 -1.278 1 94.12 466 CYS B O 1
ATOM 7103 N N . ASP B 1 467 ? 5.535 -30.031 -0.197 1 93.75 467 ASP B N 1
ATOM 7104 C CA . ASP B 1 467 ? 5.859 -31.406 0.151 1 93.75 467 ASP B CA 1
ATOM 7105 C C . ASP B 1 467 ? 4.617 -32.281 0.073 1 93.75 467 ASP B C 1
ATOM 7107 O O . ASP B 1 467 ? 4.723 -33.531 0.116 1 93.75 467 ASP B O 1
ATOM 7111 N N . SER B 1 468 ? 3.449 -31.688 0.025 1 96.62 468 SER B N 1
ATOM 7112 C CA . SER B 1 468 ? 2.225 -32.469 0.177 1 96.62 468 SER B CA 1
ATOM 7113 C C . SER B 1 468 ? 1.096 -31.891 -0.676 1 96.62 468 SER B C 1
ATOM 7115 O O . SER B 1 468 ? 1.177 -30.75 -1.139 1 96.62 468 SER B O 1
ATOM 7117 N N . LEU B 1 469 ? 0.129 -32.781 -0.899 1 97.5 469 LEU B N 1
ATOM 7118 C CA . LEU B 1 469 ? -1.139 -32.406 -1.508 1 97.5 469 LEU B CA 1
ATOM 7119 C C . LEU B 1 469 ? -2.244 -32.312 -0.46 1 97.5 469 LEU B C 1
ATOM 7121 O O . LEU B 1 469 ? -2.35 -33.188 0.402 1 97.5 469 LEU B O 1
ATOM 7125 N N . PHE B 1 470 ? -3.012 -31.219 -0.511 1 98.5 470 PHE B N 1
ATOM 7126 C CA . PHE B 1 470 ? -4.168 -31.047 0.359 1 98.5 470 PHE B CA 1
ATOM 7127 C C . PHE B 1 470 ? -5.434 -30.812 -0.461 1 98.5 470 PHE B C 1
ATOM 7129 O O . PHE B 1 470 ? -5.434 -30 -1.393 1 98.5 470 PHE B O 1
ATOM 7136 N N . VAL B 1 471 ? -6.48 -31.562 -0.12 1 98.75 471 VAL B N 1
ATOM 7137 C CA . VAL B 1 471 ? -7.766 -31.406 -0.794 1 98.75 471 VAL B CA 1
ATOM 7138 C C . VAL B 1 471 ? -8.844 -31.062 0.229 1 98.75 471 VAL B C 1
ATOM 7140 O O . VAL B 1 471 ? -9.023 -31.781 1.217 1 98.75 471 VAL B O 1
ATOM 7143 N N . PHE B 1 472 ? -9.508 -29.938 -0.033 1 98.75 472 PHE B N 1
ATOM 7144 C CA . PHE B 1 472 ? -10.586 -29.438 0.814 1 98.75 472 PHE B CA 1
ATOM 7145 C C . PHE B 1 472 ? -11.93 -29.578 0.116 1 98.75 472 PHE B C 1
ATOM 7147 O O . PHE B 1 472 ? -12.047 -29.328 -1.086 1 98.75 472 PHE B O 1
ATOM 7154 N N . LYS B 1 473 ? -12.938 -30.031 0.876 1 97.88 473 LYS B N 1
ATOM 7155 C CA . LYS B 1 473 ? -14.273 -30.188 0.316 1 97.88 473 LYS B CA 1
ATOM 7156 C C . LYS B 1 473 ? -15.336 -29.641 1.26 1 97.88 473 LYS B C 1
ATOM 7158 O O . LYS B 1 473 ? -15.172 -29.688 2.48 1 97.88 473 LYS B O 1
ATOM 7163 N N . ASN B 1 474 ? -16.422 -29.062 0.63 1 92.12 474 ASN B N 1
ATOM 7164 C CA . ASN B 1 474 ? -17.578 -28.609 1.405 1 92.12 474 ASN B CA 1
ATOM 7165 C C . ASN B 1 474 ? -18.219 -29.766 2.164 1 92.12 474 ASN B C 1
ATOM 7167 O O . ASN B 1 474 ? -18.172 -30.906 1.722 1 92.12 474 ASN B O 1
#

Sequence (948 aa):
MIPILLLVIAAASAESCSDEGCGVNFLQSATRLQRTDTEDVWPSARGSWPFLAVGKDSGPFQVNSSLAWSWHHPEGRFHTLTWGTALDHQLNVYLSAADGLRKFDPDGKVLWEHKTLPARLINAPAIYKGAVYATDTLGGVRAVDMATGERLWHTQMEPTVGEDNGFSMVHAGVVLTAADWRPPSPQGEANQKVRALNASTGQVLWTFTPDTAVWNFLPLFPDHETVVFQDMSGRVYRLGLFDGREIWKAGGLEGSWTDGSAALGGNGLIYAVNNNKPLAEIKNLDATVPGFPRDTNPGTLSAYDLDGNLKWQVTTPKPPNNAPAVGKIHGWDGLSVIMPICQQAYQGATCDVYAHDADSGRLRWVFNGPTQKGLSQAGDLAGALERTLSGIRPACLPNGWSAPAIGADGTVYLGSEEGPFFALRDADRDGRVLGEQEVSYFQTGAAFSGSSSAAIAPGMVAVASCDSLFVFKNMIPILLLVIAAASAESCSDEGCGVNFLQSATRLQRTDTEDVWPSARGSWPFLAVGKDSGPFQVNSSLAWSWHHPEGRFHTLTWGTALDHQLNVYLSAADGLRKFDPDGKVLWEHKTLPARLINAPAIYKGAVYATDTLGGVRAVDMATGERLWHTQMEPTVGEDNGFSMVHAGVVLTAADWRPPSPQGEANQKVRALNASTGQVLWTFTPDTAVWNFLPLFPDHETVVFQDMSGRVYRLGLFDGREIWKAGGLEGSWTDGSAALGGNGLIYAVNNNKPLAEIKNLDATVPGFPRDTNPGTLSAYDLDGNLKWQVTTPKPPNNAPAVGKIHGWDGLSVIMPICQQAYQGATCDVYAHDADSGRLRWVFNGPTQKGLSQAGDLAGALERTLSGIRPACLPNGWSAPAIGADGTVYLGSEEGPFFALRDADRDGRVLGEQEVSYFQTGAAFSGSSSAAIAPGMVAVASCDSLFVFKN

pLDDT: mean 84.8, std 20.42, range [20.66, 98.75]

Foldseek 3Di:
DDDPDDPPPDPPPPDDPDPDDPPPPPPVPPPPPVPDPQDFQAQWLQGDPAFGLEGPADADQQLAPFFQDKDFDPVDFPLWFWAAWGQGNQRWIWTFIQQFIWIAHNNGHTPDTDGDPVWGWAAYWGDDDQWIWTATQQQKIWIAGNNYRHTQDIDRQARGADHQFAIFYDAPQKTKGARADFPVRVRHQSSQKIWIAGNNYRHTQDIGGDPGRAGNWDWHDLDRFWIWKAGQQFKIFIATRRRRHTPDIEDGDPQWGALEMWGAEPVQKIKTKTWPDHPVVVVPQDDDDVVDDGDATKMKIWIAHPNHHTQDMDIGRHGQRAYWHWQAAAPDDAIKTWTKGWDDQDAFTWIKIWIAHPNYRHTQAIETDDGHHDNAFFCQQPSLVSCVVRNHHRGPRADQKAYWHAYPNRWIWIWGSNAKTWTAHDNPRPRYTDDPVGIHIHRRRHGAHSNWYWRDDHQKIWTDGRGMIIIGGD/DDDDDPPDPDPPCPDDDDDDDPPPPPPVPPPCPVPDPQDFQAQWLQGDPAAGLEGPADADQQLAPFFQDKDFDPVDFPLWFWAAWGQGNQRWIWTFIQQFIWIAHNNGHTQDTDGDPVWGWAAIWGDDDQWIWTATQQQKIWIAGNNYRHTPDIDRQARGADHQFAIFYDAPQKTKGARAAFPVRVRHQSSQKIWIAGNNYRHTQDIGHDPGRAGNWDWHDLDRFWIWKAGQQFKIFIATRRRRHTPDIEDGDPQWGALEMWGAEPVQKIKTKTFPDHPVCVVPQDDPDVVDDGDATKMKIWIAHPNHHTQDMDIGRHGQRAYWHWQAAAPDDAIKTWTKGWDDQDAFTWIKIWIAHNNYRHTQAIETDDGHHDNAFFCQQPSLVSCVVRNHHRGPRADQKAYWHAYSNRWIWIWGSNAKTWTAHDNPSPRYTDDPVGIHIHRRRHGAHSNWYWRDDHQKIWTDGRGMIIIGGD